Protein AF-0000000075830467 (afdb_homodimer)

Secondary structure (DSSP, 8-state):
--------------GGGSS------------------SGGGGGGS-------SS--S----------HHHHHHHHHHHH--S--HHHHHHHHHHHHHHHHHHHHHTHHHHHHHHHHHHH---S-HHHHHHHHHHHHHHHHHHHHHHHHHHHHHHHHHHHHHHHHHHHHHHHHHHHHHGGGHHHHGGGTT---HHHIIIIIHHHHHHHHH--SSTT---HHHHHHHHHHHHHHHHHHIIIII--HHHHHHHHHHHHHHHHHHHHHHHHHHHHHHHHHHHHHHHHHHHHHHHHTHHHHHHHT-HHHHHHHHHHHHHHHHHHHHHHHHHHHHHHHHHHHHHTTHHHHHHHHHHHHHHTTSS----HHHHHHHHHHHHHHHHHTTTHHHHHHHHHHHHHHHHHHHHHHHHHHHHHTSPPPSS-EEE-TT-EEEEEEEEE-TTSS-EEEEEEEEEE-TT--EEEEE-TTSSHHHHHHHHTTSS--SEEEEEEPPBSTTSEEEE-SSPP--SSBHHHHHHTTSPP--S-HHHHHHHHHHHHHTT-HHHHHH--TT-B--HHHHS-HHHHHHHHHHHHHHH--SEEEEESTTTTS-HHHHHHHHHHHHHTT-EEEEE-S-GGGGGG-SEEEEEPTTS-EEEEE-------/--------------GGGSS------------------SSGGGTTS-------SS--S----------HHHHHHHHHHHH--S--HHHHHHHHHHHHHHHHHHHHHTHHHHHHHHHHHHH---S-HHHHHHHHHHHHHHHHHHHHHHHHHHHHHHHHHHHHHHHHHHHHHHHHHHHHHGGGHHHHGGGTT---HHHIIIIIHHHHHHHHH--SSTT---HHHHHHHHHHHHHHHHHHIIIII--HHHHHHHHHHHHHHHHHHHHHHHHHHHHHHHHHHHHHHHHHHHHHHHHTHHHHHHHT-HHHHHHHHHHHHHHHHHHHHHHHHHHHHHHHHHHHHHTTHHHHHHHHHHHHHHTTSS----HHHHHHHHHHHHHHHHHTTTHHHHHHHHHHHHHHHHHHHHHHHHHHHHHSSPPPSS-EEE-TT-EEEEEEEEE-TTSS-EEEEEEEEEE-TT--EEEEE-TTSSHHHHHHHHTTSS--SEEEEEEPPBSTTSEEEE-SSPP--SSBHHHHHHTTSPP--S-HHHHHHHHHHHHHTT-HHHHHH--TT-B--HHHHS-HHHHHHHHHHHHHHH--SEEEEESTTTTS-HHHHHHHHHHHHHTT-EEEEE-S-GGGGGG-SEEEEEPTTS-EEEEE-------

Nearest PDB structures (foldseek):
  7vx8-assembly1_B  TM=8.172E-01  e=2.592E-28  Caenorhabditis elegans
  7x0z-assembly1_B  TM=8.165E-01  e=4.473E-27  Homo sapiens
  7shm-assembly1_A  TM=8.084E-01  e=2.958E-27  Homo sapiens
  7rr9-assembly1_B  TM=8.004E-01  e=1.180E-27  Homo sapiens
  7x0z-assembly1_A  TM=8.064E-01  e=3.535E-26  Homo sapiens

Radius of gyration: 37.39 Å; Cα contacts (8 Å, |Δi|>4): 1755; chains: 2; bounding box: 76×118×97 Å

InterPro domains:
  IPR003439 ABC transporter-like, ATP-binding domain [PF00005] (445-586)
  IPR003439 ABC transporter-like, ATP-binding domain [PS50893] (427-642)
  IPR011527 ABC transporter type 1, transmembrane domain [PF06472] (132-334)
  IPR017871 ABC transporter-like, conserved site [PS00211] (558-572)
  IPR027417 P-loop containing nucleoside triphosphate hydrolase [G3DSA:3.40.50.300] (426-637)
  IPR027417 P-loop containing nucleoside triphosphate hydrolase [SSF52540] (423-632)
  IPR036640 ABC transporter type 1, transmembrane domain superfamily [G3DSA:1.20.1560.10] (75-406)
  IPR036640 ABC transporter type 1, transmembrane domain superfamily [SSF90123] (75-400)
  IPR050835 ATP-binding cassette sub-family D [PTHR11384] (74-630)

Organism: Prymnesium parvum (NCBI:txid97485)

Solvent-accessible surface area (backbone atoms only — not comparable to full-atom values): 69662 Å² total; per-residue (Å²): 142,84,85,79,80,84,71,82,78,76,77,70,75,62,75,82,50,68,82,64,67,76,81,75,79,80,89,73,74,87,61,81,76,73,74,79,75,79,74,75,78,56,64,73,63,64,79,74,73,70,90,71,73,88,79,66,83,77,67,72,78,71,78,74,86,66,54,60,69,56,46,52,48,50,54,44,41,67,44,44,75,57,93,46,75,58,56,55,43,51,50,48,21,52,50,31,34,51,50,25,54,53,55,57,67,50,45,64,57,53,52,51,50,47,52,48,58,67,64,49,82,82,71,59,68,65,59,49,48,53,50,45,51,50,53,47,51,53,51,49,52,52,47,51,50,30,46,50,33,40,38,47,20,51,41,45,35,32,51,46,31,45,51,47,50,42,41,35,49,47,52,50,46,52,50,37,48,40,90,47,35,61,46,54,41,67,77,61,71,58,77,60,62,57,49,38,59,62,46,40,48,50,52,36,41,24,47,44,28,18,39,79,58,85,83,47,60,20,41,55,59,48,48,54,41,32,54,48,42,45,55,47,43,52,52,47,41,64,71,68,60,70,47,61,65,57,48,51,53,37,48,53,53,43,51,52,49,47,52,52,34,39,64,46,36,55,59,45,48,56,50,49,52,50,47,53,51,49,50,50,51,50,46,48,52,42,48,50,49,62,73,39,24,63,44,36,53,53,52,63,26,44,67,46,51,48,51,53,50,44,49,52,41,50,53,48,38,54,52,50,52,54,40,41,54,47,45,36,56,35,46,44,50,50,42,45,46,69,66,40,38,58,53,52,29,46,53,53,47,50,52,35,46,73,67,53,70,42,70,70,83,45,71,63,51,53,54,50,50,33,50,51,28,42,52,51,44,56,31,52,64,58,48,44,63,45,51,38,50,46,55,53,39,42,54,38,44,47,53,43,49,43,51,51,50,51,47,50,46,62,70,64,46,75,78,61,86,39,61,72,40,75,34,86,59,35,40,36,35,40,46,28,24,34,42,45,97,86,64,82,44,79,37,34,72,49,45,65,52,74,34,49,73,73,32,22,36,34,45,32,50,53,73,89,38,41,72,69,54,53,53,32,34,77,67,64,74,41,68,41,71,42,50,45,40,33,29,32,50,78,40,70,64,12,30,41,44,40,46,59,61,68,79,75,71,91,47,25,50,49,44,55,37,37,51,56,51,77,71,80,78,91,47,67,66,58,50,51,49,51,52,50,39,34,45,74,56,69,40,49,71,53,57,73,75,39,54,56,75,39,69,59,65,54,75,76,73,41,50,72,39,53,40,33,36,44,50,49,37,17,48,62,69,48,51,30,47,29,34,36,29,37,39,43,53,58,66,42,25,70,67,56,36,51,50,53,52,45,53,42,51,73,70,52,32,12,34,46,34,36,48,70,60,70,81,62,52,68,77,24,44,31,38,36,41,35,41,81,86,31,50,72,47,81,42,81,40,74,71,63,64,83,125,129,93,74,84,76,86,71,85,78,76,78,70,76,60,75,83,50,68,80,65,68,72,84,77,84,78,86,69,72,80,67,80,67,75,76,72,85,86,69,73,86,55,61,76,62,61,77,73,73,70,88,72,72,89,78,67,84,77,68,73,78,70,75,75,85,68,55,62,68,56,47,52,48,49,54,46,40,68,45,44,75,56,94,46,76,58,59,56,41,50,51,48,21,50,50,33,34,51,51,25,54,54,55,58,68,49,47,63,56,53,52,50,50,46,53,49,58,67,66,48,82,82,70,59,68,66,59,50,49,53,51,44,50,49,53,49,50,52,50,48,53,53,47,51,50,28,46,51,34,40,38,47,18,51,41,45,33,33,50,46,30,45,52,47,50,41,40,36,49,46,51,50,47,51,50,37,48,39,90,47,35,59,46,56,40,67,78,61,70,57,78,61,61,56,50,38,60,62,47,39,48,50,51,35,40,25,47,44,27,19,39,78,58,85,83,45,59,21,42,55,60,46,47,53,41,32,55,49,42,44,54,46,43,52,53,47,42,63,72,70,61,69,48,61,65,56,49,52,54,35,48,52,52,43,51,53,50,47,52,52,33,38,64,45,35,56,60,45,48,55,50,50,52,51,48,52,50,50,49,50,51,51,45,49,52,42,48,50,49,62,76,40,24,62,42,38,53,54,54,63,27,45,67,47,51,48,52,53,51,45,49,52,43,49,52,48,39,54,52,49,51,54,41,41,55,46,44,36,56,35,45,44,49,50,43,46,47,69,67,40,39,59,52,52,29,45,52,53,48,51,53,36,45,73,66,53,70,41,70,71,80,45,71,63,52,54,55,49,48,31,50,52,28,43,52,52,45,56,31,52,64,58,50,45,63,45,50,37,50,45,55,53,38,42,54,38,45,47,53,44,50,44,51,50,51,51,48,49,46,62,70,64,46,74,78,62,86,41,61,75,40,76,33,87,59,36,40,35,35,39,46,28,24,33,42,45,96,83,63,82,43,78,37,34,71,51,47,65,51,73,33,49,74,72,31,21,35,34,44,31,50,52,72,89,37,42,71,68,53,51,53,31,36,77,68,63,75,40,70,41,71,42,50,47,40,34,28,33,51,77,40,72,64,14,30,40,44,40,47,60,60,66,78,77,71,90,46,25,51,50,44,55,39,37,51,57,51,78,69,79,78,89,45,66,67,58,51,51,51,52,53,49,40,34,45,74,55,69,41,48,71,54,56,73,75,39,54,56,76,39,70,59,66,55,76,74,73,41,50,70,39,51,40,32,36,44,51,50,36,17,48,62,69,46,51,30,47,29,34,37,29,38,39,44,54,57,66,41,26,69,68,55,36,52,50,53,52,46,54,43,52,72,69,52,32,12,35,44,32,37,47,69,60,71,83,62,52,68,76,24,43,32,35,35,43,36,41,81,88,32,51,72,46,82,42,82,39,76,70,64,65,84,122

Sequence (1286 aa):
MFNMDVSSSMEKPSMFSFLYRQSSHGTTQIHVHSAWPEGKFARLHDDDDPPSPPRRPRRPLRPRRRGLLATTWLLWRFAFPQPEYSHALVGLAAGMTIYAQWTVTLLPDAFSEVTRELTTQRGDHAAKQARVIDLCTITLLRLVVYIALRALAQLLMKLVGANWRAALTKRMHALYLDGNAHYKLRFLGCDNPEQRISSDLNTYIKLSCGGVSPPLQSLYLGLVADLFLICWSFVYVITRIRMERAVEYSCLYNFITIGMAVALAIPIAGFTAKQEELEGEFRQAHWQLHDHAEQIAMINGEQVELKQLSQRVQQLAANTQKIILKYYQLNLVSSSRSIGGPFVALLVVTTFVFSGVFDFFEVGALSQGIAVFNLVSESFQGLPDKLAMLTTVVGLGDRVTDLLDRLVELQSAPPPKVVVEETPFSIAVTNLRLSTPDGKRQLFDGLTFRIGEHESLVLRGESACGKSSVVRCLMGLWEADCGELSRPRLGRGGVVCLPQRPYIAVGSLRQQVCYPDAEPIGDSETDRHIEELLHSVDLSAVLATYSLDSVVQWQDVLSVGEQQRLSIARLLFRQPKFAILDEATSALDLAMEATCMGLISDAGIGMLTIAHRPSVVRFHQQMVLVNSDGSFVWTPLASVTPCMFNMDVSSSMEKPSMFSFLYRQSSHGTTQIHVHSAWPEGKFARLHDDDDPPSPPRRPRRPLRPRRRGLLATTWLLWRFAFPQPEYSHALVGLAAGMTIYAQWTVTLLPDAFSEVTRELTTQRGDHAAKQARVIDLCTITLLRLVVYIALRALAQLLMKLVGANWRAALTKRMHALYLDGNAHYKLRFLGCDNPEQRISSDLNTYIKLSCGGVSPPLQSLYLGLVADLFLICWSFVYVITRIRMERAVEYSCLYNFITIGMAVALAIPIAGFTAKQEELEGEFRQAHWQLHDHAEQIAMINGEQVELKQLSQRVQQLAANTQKIILKYYQLNLVSSSRSIGGPFVALLVVTTFVFSGVFDFFEVGALSQGIAVFNLVSESFQGLPDKLAMLTTVVGLGDRVTDLLDRLVELQSAPPPKVVVEETPFSIAVTNLRLSTPDGKRQLFDGLTFRIGEHESLVLRGESACGKSSVVRCLMGLWEADCGELSRPRLGRGGVVCLPQRPYIAVGSLRQQVCYPDAEPIGDSETDRHIEELLHSVDLSAVLATYSLDSVVQWQDVLSVGEQQRLSIARLLFRQPKFAILDEATSALDLAMEATCMGLISDAGIGMLTIAHRPSVVRFHQQMVLVNSDGSFVWTPLASVTPC

pLDDT: mean 76.37, std 19.21, range [18.11, 96.75]

Structure (mmCIF, N/CA/C/O backbone):
data_AF-0000000075830467-model_v1
#
loop_
_entity.id
_entity.type
_entity.pdbx_description
1 polymer 'ABC transporter domain-containing protein'
#
loop_
_atom_site.group_PDB
_atom_site.id
_atom_site.type_symbol
_atom_site.label_atom_id
_atom_site.label_alt_id
_atom_site.label_comp_id
_atom_site.label_asym_id
_atom_site.label_entity_id
_atom_site.label_seq_id
_atom_site.pdbx_PDB_ins_code
_atom_site.Cartn_x
_atom_site.Cartn_y
_atom_site.Cartn_z
_atom_site.occupancy
_atom_site.B_iso_or_equiv
_atom_site.auth_seq_id
_atom_site.auth_comp_id
_atom_site.auth_asym_id
_atom_site.auth_atom_id
_atom_site.pdbx_PDB_model_num
ATOM 1 N N . MET A 1 1 ? 29.578 41.188 -42.062 1 21.59 1 MET A N 1
ATOM 2 C CA . MET A 1 1 ? 28.484 41.125 -41.094 1 21.59 1 MET A CA 1
ATOM 3 C C . MET A 1 1 ? 28.438 39.75 -40.406 1 21.59 1 MET A C 1
ATOM 5 O O . MET A 1 1 ? 27.984 38.781 -41.031 1 21.59 1 MET A O 1
ATOM 9 N N . PHE A 1 2 ? 29.344 39.25 -39.5 1 20.95 2 PHE A N 1
ATOM 10 C CA . PHE A 1 2 ? 30.141 38.125 -39.062 1 20.95 2 PHE A CA 1
ATOM 11 C C . PHE A 1 2 ? 29.406 37.312 -38.031 1 20.95 2 PHE A C 1
ATOM 13 O O . PHE A 1 2 ? 28.859 37.844 -37.062 1 20.95 2 PHE A O 1
ATOM 20 N N . ASN A 1 3 ? 28.703 36.062 -38.406 1 22.19 3 ASN A N 1
ATOM 21 C CA . ASN A 1 3 ? 27.938 34.875 -38 1 22.19 3 ASN A CA 1
ATOM 22 C C . ASN A 1 3 ? 28.625 34.156 -36.844 1 22.19 3 ASN A C 1
ATOM 24 O O . ASN A 1 3 ? 29.281 33.125 -37.062 1 22.19 3 ASN A O 1
ATOM 28 N N . MET A 1 4 ? 29.266 34.938 -35.906 1 20.75 4 MET A N 1
ATOM 29 C CA . MET A 1 4 ? 30.203 34.188 -35.031 1 20.75 4 MET A CA 1
ATOM 30 C C . MET A 1 4 ? 29.469 33.188 -34.188 1 20.75 4 MET A C 1
ATOM 32 O O . MET A 1 4 ? 28.406 33.469 -33.625 1 20.75 4 MET A O 1
ATOM 36 N N . ASP A 1 5 ? 29.797 31.797 -34.156 1 23.3 5 ASP A N 1
ATOM 37 C CA . ASP A 1 5 ? 29.562 30.406 -33.812 1 23.3 5 ASP A CA 1
ATOM 38 C C . ASP A 1 5 ? 29.719 30.188 -32.281 1 23.3 5 ASP A C 1
ATOM 40 O O . ASP A 1 5 ? 30.75 29.688 -31.844 1 23.3 5 ASP A O 1
ATOM 44 N N . VAL A 1 6 ? 29.406 31.062 -31.328 1 24.98 6 VAL A N 1
ATOM 45 C CA . VAL A 1 6 ? 29.953 31 -29.984 1 24.98 6 VAL A CA 1
ATOM 46 C C . VAL A 1 6 ? 29.344 29.812 -29.234 1 24.98 6 VAL A C 1
ATOM 48 O O . VAL A 1 6 ? 28.203 29.891 -28.781 1 24.98 6 VAL A O 1
ATOM 51 N N . SER A 1 7 ? 29.453 28.531 -29.641 1 24.17 7 SER A N 1
ATOM 52 C CA . SER A 1 7 ? 28.875 27.266 -29.203 1 24.17 7 SER A CA 1
ATOM 53 C C . SER A 1 7 ? 29.344 26.891 -27.812 1 24.17 7 SER A C 1
ATOM 55 O O . SER A 1 7 ? 29.094 25.781 -27.344 1 24.17 7 SER A O 1
ATOM 57 N N . SER A 1 8 ? 30.234 27.562 -27.125 1 23.75 8 SER A N 1
ATOM 58 C CA . SER A 1 8 ? 31.062 26.875 -26.141 1 23.75 8 SER A CA 1
ATOM 59 C C . SER A 1 8 ? 30.203 26.375 -24.969 1 23.75 8 SER A C 1
ATOM 61 O O . SER A 1 8 ? 29.328 27.094 -24.484 1 23.75 8 SER A O 1
ATOM 63 N N . SER A 1 9 ? 30.156 25.031 -24.734 1 25.22 9 SER A N 1
ATOM 64 C CA . SER A 1 9 ? 29.516 24 -23.922 1 25.22 9 SER A CA 1
ATOM 65 C C . SER A 1 9 ? 29.844 24.172 -22.453 1 25.22 9 SER A C 1
ATOM 67 O O . SER A 1 9 ? 30.922 23.766 -22 1 25.22 9 SER A O 1
ATOM 69 N N . MET A 1 10 ? 29.875 25.344 -21.875 1 24.36 10 MET A N 1
ATOM 70 C CA . MET A 1 10 ? 30.406 25.5 -20.516 1 24.36 10 MET A CA 1
ATOM 71 C C . MET A 1 10 ? 29.672 24.578 -19.547 1 24.36 10 MET A C 1
ATOM 73 O O . MET A 1 10 ? 28.438 24.609 -19.469 1 24.36 10 MET A O 1
ATOM 77 N N . GLU A 1 11 ? 30.281 23.453 -19.172 1 26.53 11 GLU A N 1
ATOM 78 C CA . GLU A 1 11 ? 29.984 22.406 -18.188 1 26.53 11 GLU A CA 1
ATOM 79 C C . GLU A 1 11 ? 29.75 23.016 -16.797 1 26.53 11 GLU A C 1
ATOM 81 O O . GLU A 1 11 ? 30.688 23.562 -16.203 1 26.53 11 GLU A O 1
ATOM 86 N N . LYS A 1 12 ? 28.797 23.766 -16.562 1 30.36 12 LYS A N 1
ATOM 87 C CA . LYS A 1 12 ? 28.625 24.406 -15.266 1 30.36 12 LYS A CA 1
ATOM 88 C C . LYS A 1 12 ? 28.656 23.391 -14.133 1 30.36 12 LYS A C 1
ATOM 90 O O . LYS A 1 12 ? 27.906 22.406 -14.164 1 30.36 12 LYS A O 1
ATOM 95 N N . PRO A 1 13 ? 29.859 23.297 -13.516 1 28.61 13 PRO A N 1
ATOM 96 C CA . PRO A 1 13 ? 30.031 22.391 -12.375 1 28.61 13 PRO A CA 1
ATOM 97 C C . PRO A 1 13 ? 28.922 22.547 -11.336 1 28.61 13 PRO A C 1
ATOM 99 O O . PRO A 1 13 ? 28.562 23.672 -10.961 1 28.61 13 PRO A O 1
ATOM 102 N N . SER A 1 14 ? 27.969 21.859 -11.562 1 27.7 14 SER A N 1
ATOM 103 C CA . SER A 1 14 ? 26.844 22.016 -10.633 1 27.7 14 SER A CA 1
ATOM 104 C C . SER A 1 14 ? 27.312 21.922 -9.18 1 27.7 14 SER A C 1
ATOM 106 O O . SER A 1 14 ? 28.188 21.109 -8.859 1 27.7 14 SER A O 1
ATOM 108 N N . MET A 1 15 ? 27.422 22.969 -8.57 1 25.08 15 MET A N 1
ATOM 109 C CA . MET A 1 15 ? 27.875 23.219 -7.207 1 25.08 15 MET A CA 1
ATOM 110 C C . MET A 1 15 ? 27.594 22.016 -6.312 1 25.08 15 MET A C 1
ATOM 112 O O . MET A 1 15 ? 28.359 21.75 -5.379 1 25.08 15 MET A O 1
ATOM 116 N N . PHE A 1 16 ? 26.406 21.547 -6.297 1 28.69 16 PHE A N 1
ATOM 117 C CA . PHE A 1 16 ? 26.031 20.688 -5.172 1 28.69 16 PHE A CA 1
ATOM 118 C C . PHE A 1 16 ? 26.594 19.281 -5.352 1 28.69 16 PHE A C 1
ATOM 120 O O . PHE A 1 16 ? 25.859 18.297 -5.227 1 28.69 16 PHE A O 1
ATOM 127 N N . SER A 1 17 ? 27.562 19.047 -6.223 1 30.44 17 SER A N 1
ATOM 128 C CA . SER A 1 17 ? 28.312 17.797 -6.406 1 30.44 17 SER A CA 1
ATOM 129 C C . SER A 1 17 ? 28.922 17.328 -5.094 1 30.44 17 SER A C 1
ATOM 131 O O . SER A 1 17 ? 29.594 16.297 -5.051 1 30.44 17 SER A O 1
ATOM 133 N N . PHE A 1 18 ? 29.141 18.297 -4.199 1 28.55 18 PHE A N 1
ATOM 134 C CA . PHE A 1 18 ? 30 17.906 -3.084 1 28.55 18 PHE A CA 1
ATOM 135 C C . PHE A 1 18 ? 29.438 16.672 -2.383 1 28.55 18 PHE A C 1
ATOM 137 O O . PHE A 1 18 ? 30.203 15.859 -1.851 1 28.55 18 PHE A O 1
ATOM 144 N N . LEU A 1 19 ? 28.172 16.656 -2.223 1 28.66 19 LEU A N 1
ATOM 145 C CA . LEU A 1 19 ? 27.75 15.641 -1.263 1 28.66 19 LEU A CA 1
ATOM 146 C C . LEU A 1 19 ? 27.891 14.242 -1.854 1 28.66 19 LEU A C 1
ATOM 148 O O . LEU A 1 19 ? 27.891 13.258 -1.119 1 28.66 19 LEU A O 1
ATOM 152 N N . TYR A 1 20 ? 27.656 14.125 -3.186 1 27.11 20 TYR A N 1
ATOM 153 C CA . TYR A 1 20 ? 27.703 12.766 -3.715 1 27.11 20 TYR A CA 1
ATOM 154 C C . TYR A 1 20 ? 29.109 12.398 -4.164 1 27.11 20 TYR A C 1
ATOM 156 O O . TYR A 1 20 ? 29.516 12.703 -5.289 1 27.11 20 TYR A O 1
ATOM 164 N N . ARG A 1 21 ? 30.297 12.727 -3.564 1 27.34 21 ARG A N 1
ATOM 165 C CA . ARG A 1 21 ? 31.516 12.086 -4.062 1 27.34 21 ARG A CA 1
ATOM 166 C C . ARG A 1 21 ? 31.266 10.602 -4.328 1 27.34 21 ARG A C 1
ATOM 168 O O . ARG A 1 21 ? 30.938 9.844 -3.414 1 27.34 21 ARG A O 1
ATOM 175 N N . GLN A 1 22 ? 31.094 10.297 -5.586 1 26.95 22 GLN A N 1
ATOM 176 C CA . GLN A 1 22 ? 31.219 8.953 -6.141 1 26.95 22 GLN A CA 1
ATOM 177 C C . GLN A 1 22 ? 32.594 8.359 -5.832 1 26.95 22 GLN A C 1
ATOM 179 O O . GLN A 1 22 ? 33.625 8.914 -6.238 1 26.95 22 GLN A O 1
ATOM 184 N N . SER A 1 23 ? 33 7.727 -4.73 1 26.19 23 SER A N 1
ATOM 185 C CA . SER A 1 23 ? 34.156 6.863 -4.707 1 26.19 23 SER A CA 1
ATOM 186 C C . SER A 1 23 ? 34.219 5.977 -5.945 1 26.19 23 SER A C 1
ATOM 188 O O . SER A 1 23 ? 33.281 5.25 -6.242 1 26.19 23 SER A O 1
ATOM 190 N N . SER A 1 24 ? 34.844 6.234 -7.055 1 26.23 24 SER A N 1
ATOM 191 C CA . SER A 1 24 ? 35.219 5.449 -8.227 1 26.23 24 SER A CA 1
ATOM 192 C C . SER A 1 24 ? 35.812 4.105 -7.816 1 26.23 24 SER A C 1
ATOM 194 O O . SER A 1 24 ? 36.281 3.336 -8.672 1 26.23 24 SER A O 1
ATOM 196 N N . HIS A 1 25 ? 36.781 3.988 -6.746 1 24.11 25 HIS A N 1
ATOM 197 C CA . HIS A 1 25 ? 37.75 2.893 -6.797 1 24.11 25 HIS A CA 1
ATOM 198 C C . HIS A 1 25 ? 37.062 1.588 -7.207 1 24.11 25 HIS A C 1
ATOM 200 O O . HIS A 1 25 ? 35.844 1.489 -7.191 1 24.11 25 HIS A O 1
ATOM 206 N N . GLY A 1 26 ? 38 0.27 -7.121 1 22.91 26 GLY A N 1
ATOM 207 C CA . GLY A 1 26 ? 38.219 -1.145 -7.387 1 22.91 26 GLY A CA 1
ATOM 208 C C . GLY A 1 26 ? 37.031 -2.002 -7.031 1 22.91 26 GLY A C 1
ATOM 209 O O . GLY A 1 26 ? 36.125 -1.561 -6.301 1 22.91 26 GLY A O 1
ATOM 210 N N . THR A 1 27 ? 36.812 -3.236 -7.852 1 26.12 27 THR A N 1
ATOM 211 C CA . THR A 1 27 ? 36.031 -4.477 -7.816 1 26.12 27 THR A CA 1
ATOM 212 C C . THR A 1 27 ? 36 -5.055 -6.406 1 26.12 27 THR A C 1
ATOM 214 O O . THR A 1 27 ? 35.75 -6.25 -6.223 1 26.12 27 THR A O 1
ATOM 217 N N . THR A 1 28 ? 36.5 -4.41 -5.375 1 21.84 28 THR A N 1
ATOM 218 C CA . THR A 1 28 ? 36.875 -5.164 -4.18 1 21.84 28 THR A CA 1
ATOM 219 C C . THR A 1 28 ? 35.75 -6.109 -3.77 1 21.84 28 THR A C 1
ATOM 221 O O . THR A 1 28 ? 34.562 -5.805 -3.965 1 21.84 28 THR A O 1
ATOM 224 N N . GLN A 1 29 ? 36.219 -7.492 -3.451 1 23.42 29 GLN A N 1
ATOM 225 C CA . GLN A 1 29 ? 35.75 -8.672 -2.748 1 23.42 29 GLN A CA 1
ATOM 226 C C . GLN A 1 29 ? 34.938 -8.281 -1.512 1 23.42 29 GLN A C 1
ATOM 228 O O . GLN A 1 29 ? 35.219 -7.273 -0.869 1 23.42 29 GLN A O 1
ATOM 233 N N . ILE A 1 30 ? 33.875 -8.703 -1.398 1 23.91 30 ILE A N 1
ATOM 234 C CA . ILE A 1 30 ? 32.875 -8.727 -0.329 1 23.91 30 ILE A CA 1
ATOM 235 C C . ILE A 1 30 ? 33.562 -9.039 1.001 1 23.91 30 ILE A C 1
ATOM 237 O O . ILE A 1 30 ? 33.719 -10.211 1.36 1 23.91 30 ILE A O 1
ATOM 241 N N . HIS A 1 31 ? 34.938 -8.562 1.297 1 24.19 31 HIS A N 1
ATOM 242 C CA . HIS A 1 31 ? 35.281 -9.016 2.635 1 24.19 31 HIS A CA 1
ATOM 243 C C . HIS A 1 31 ? 34.5 -8.258 3.705 1 24.19 31 HIS A C 1
ATOM 245 O O . HIS A 1 31 ? 34.844 -7.109 4.012 1 24.19 31 HIS A O 1
ATOM 251 N N . VAL A 1 32 ? 33.531 -7.969 3.727 1 24.84 32 VAL A N 1
ATOM 252 C CA . VAL A 1 32 ? 33.094 -7.109 4.824 1 24.84 32 VAL A CA 1
ATOM 253 C C . VAL A 1 32 ? 33.625 -7.664 6.148 1 24.84 32 VAL A C 1
ATOM 255 O O . VAL A 1 32 ? 33.219 -8.75 6.578 1 24.84 32 VAL A O 1
ATOM 258 N N . HIS A 1 33 ? 34.969 -7.406 6.496 1 23.73 33 HIS A N 1
ATOM 259 C CA . HIS A 1 33 ? 35.5 -7.531 7.844 1 23.73 33 HIS A CA 1
ATOM 260 C C . HIS A 1 33 ? 34.688 -6.719 8.844 1 23.73 33 HIS A C 1
ATOM 262 O O . HIS A 1 33 ? 34.781 -5.488 8.875 1 23.73 33 HIS A O 1
ATOM 268 N N . SER A 1 34 ? 33.625 -6.914 9.195 1 25.42 34 SER A N 1
ATOM 269 C CA . SER A 1 34 ? 32.906 -6.254 10.297 1 25.42 34 SER A CA 1
ATOM 270 C C . SER A 1 34 ? 33.719 -6.309 11.578 1 25.42 34 SER A C 1
ATOM 272 O O . SER A 1 34 ? 33.844 -7.363 12.219 1 25.42 34 SER A O 1
ATOM 274 N N . ALA A 1 35 ? 34.938 -5.805 11.719 1 23.86 35 ALA A N 1
ATOM 275 C CA . ALA A 1 35 ? 35.469 -5.809 13.086 1 23.86 35 ALA A CA 1
ATOM 276 C C . ALA A 1 35 ? 34.531 -5.082 14.039 1 23.86 35 ALA A C 1
ATOM 278 O O . ALA A 1 35 ? 34.531 -3.85 14.102 1 23.86 35 ALA A O 1
ATOM 279 N N . TRP A 1 36 ? 33.312 -5.43 14.18 1 25.5 36 TRP A N 1
ATOM 280 C CA . TRP A 1 36 ? 32.625 -4.98 15.383 1 25.5 36 TRP A CA 1
ATOM 281 C C . TRP A 1 36 ? 33.5 -5.145 16.609 1 25.5 36 TRP A C 1
ATOM 283 O O . TRP A 1 36 ? 33.938 -6.258 16.938 1 25.5 36 TRP A O 1
ATOM 293 N N . PRO A 1 37 ? 34.531 -4.32 16.891 1 24.17 37 PRO A N 1
ATOM 294 C CA . PRO A 1 37 ? 35.438 -4.457 18.062 1 24.17 37 PRO A CA 1
ATOM 295 C C . PRO A 1 37 ? 34.688 -4.934 19.312 1 24.17 37 PRO A C 1
ATOM 297 O O . PRO A 1 37 ? 35.094 -5.938 19.906 1 24.17 37 PRO A O 1
ATOM 300 N N . GLU A 1 38 ? 34.594 -4.082 20.422 1 26.66 38 GLU A N 1
ATOM 301 C CA . GLU A 1 38 ? 35.062 -4.039 21.797 1 26.66 38 GLU A CA 1
ATOM 302 C C . GLU A 1 38 ? 34.219 -4.918 22.703 1 26.66 38 GLU A C 1
ATOM 304 O O . GLU A 1 38 ? 33.156 -5.383 22.312 1 26.66 38 GLU A O 1
ATOM 309 N N . GLY A 1 39 ? 33.781 -4.559 24.297 1 23.94 39 GLY A N 1
ATOM 310 C CA . GLY A 1 39 ? 33.594 -5.434 25.438 1 23.94 39 GLY A CA 1
ATOM 311 C C . GLY A 1 39 ? 32.375 -6.34 25.297 1 23.94 39 GLY A C 1
ATOM 312 O O . GLY A 1 39 ? 32.5 -7.559 25.438 1 23.94 39 GLY A O 1
ATOM 313 N N . LYS A 1 40 ? 31.141 -5.855 25.734 1 26.5 40 LYS A N 1
ATOM 314 C CA . LYS A 1 40 ? 30.188 -6.801 26.297 1 26.5 40 LYS A CA 1
ATOM 315 C C . LYS A 1 40 ? 29.609 -7.711 25.203 1 26.5 40 LYS A C 1
ATOM 317 O O . LYS A 1 40 ? 28.906 -8.68 25.5 1 26.5 40 LYS A O 1
ATOM 322 N N . PHE A 1 41 ? 29.672 -7.391 23.875 1 26.31 41 PHE A N 1
ATOM 323 C CA . PHE A 1 41 ? 28.953 -8.453 23.172 1 26.31 41 PHE A CA 1
ATOM 324 C C . PHE A 1 41 ? 29.766 -9.742 23.172 1 26.31 41 PHE A C 1
ATOM 326 O O . PHE A 1 41 ? 29.391 -10.711 22.516 1 26.31 41 PHE A O 1
ATOM 333 N N . ALA A 1 42 ? 31.047 -9.695 23.609 1 25.92 42 ALA A N 1
ATOM 334 C CA . ALA A 1 42 ? 31.922 -10.844 23.766 1 25.92 42 ALA A CA 1
ATOM 335 C C . ALA A 1 42 ? 31.281 -11.914 24.641 1 25.92 42 ALA A C 1
ATOM 337 O O . ALA A 1 42 ? 31.594 -13.102 24.531 1 25.92 42 ALA A O 1
ATOM 338 N N . ARG A 1 43 ? 30.719 -11.398 25.828 1 25.67 43 ARG A N 1
ATOM 339 C CA . ARG A 1 43 ? 30.391 -12.461 26.781 1 25.67 43 ARG A CA 1
ATOM 340 C C . ARG A 1 43 ? 29.359 -13.414 26.203 1 25.67 43 ARG A C 1
ATOM 342 O O . ARG A 1 43 ? 28.812 -14.258 26.922 1 25.67 43 ARG A O 1
ATOM 349 N N . LEU A 1 44 ? 28.844 -13.039 25.109 1 26.3 44 LEU A N 1
ATOM 350 C CA . LEU A 1 44 ? 27.891 -14.094 24.75 1 26.3 44 LEU A CA 1
ATOM 351 C C . LEU A 1 44 ? 28.609 -15.43 24.594 1 26.3 44 LEU A C 1
ATOM 353 O O . LEU A 1 44 ? 27.984 -16.438 24.234 1 26.3 44 LEU A O 1
ATOM 357 N N . HIS A 1 45 ? 29.984 -15.367 24.5 1 24.78 45 HIS A N 1
ATOM 358 C CA . HIS A 1 45 ? 30.672 -16.625 24.188 1 24.78 45 HIS A CA 1
ATOM 359 C C . HIS A 1 45 ? 30.5 -17.641 25.312 1 24.78 45 HIS A C 1
ATOM 361 O O . HIS A 1 45 ? 30.625 -18.844 25.094 1 24.78 45 HIS A O 1
ATOM 367 N N . ASP A 1 46 ? 30.906 -17.203 26.562 1 25.53 46 ASP A N 1
ATOM 368 C CA . ASP A 1 46 ? 31.594 -18.203 27.359 1 25.53 46 ASP A CA 1
ATOM 369 C C . ASP A 1 46 ? 30.641 -19.312 27.797 1 25.53 46 ASP A C 1
ATOM 371 O O . ASP A 1 46 ? 31.016 -20.188 28.578 1 25.53 46 ASP A O 1
ATOM 375 N N . ASP A 1 47 ? 29.328 -18.969 28.109 1 26.62 47 ASP A N 1
ATOM 376 C CA . ASP A 1 47 ? 28.875 -20.016 29.031 1 26.62 47 ASP A CA 1
ATOM 377 C C . ASP A 1 47 ? 28.859 -21.375 28.344 1 26.62 47 ASP A C 1
ATOM 379 O O . ASP A 1 47 ? 28.328 -21.516 27.234 1 26.62 47 ASP A O 1
ATOM 383 N N . ASP A 1 48 ? 29.75 -22.234 28.562 1 26.75 48 ASP A N 1
ATOM 384 C CA . ASP A 1 48 ? 30.078 -23.641 28.297 1 26.75 48 ASP A CA 1
ATOM 385 C C . ASP A 1 48 ? 28.844 -24.531 28.484 1 26.75 48 ASP A C 1
ATOM 387 O O . ASP A 1 48 ? 28.984 -25.734 28.719 1 26.75 48 ASP A O 1
ATOM 391 N N . ASP A 1 49 ? 27.594 -23.938 28.828 1 29.22 49 ASP A N 1
ATOM 392 C CA . ASP A 1 49 ? 26.766 -25 29.375 1 29.22 49 ASP A CA 1
ATOM 393 C C . ASP A 1 49 ? 26.562 -26.109 28.344 1 29.22 49 ASP A C 1
ATOM 395 O O . ASP A 1 49 ? 26.594 -25.859 27.141 1 29.22 49 ASP A O 1
ATOM 399 N N . PRO A 1 50 ? 26.594 -27.375 28.719 1 29.27 50 PRO A N 1
ATOM 400 C CA . PRO A 1 50 ? 26.516 -28.609 27.938 1 29.27 50 PRO A CA 1
ATOM 401 C C . PRO A 1 50 ? 25.375 -28.609 26.938 1 29.27 50 PRO A C 1
ATOM 403 O O . PRO A 1 50 ? 24.438 -27.828 27.062 1 29.27 50 PRO A O 1
ATOM 406 N N . PRO A 1 51 ? 25.5 -29.328 25.781 1 30.16 51 PRO A N 1
ATOM 407 C CA . PRO A 1 51 ? 24.688 -29.5 24.578 1 30.16 51 PRO A CA 1
ATOM 408 C C . PRO A 1 51 ? 23.219 -29.781 24.906 1 30.16 51 PRO A C 1
ATOM 410 O O . PRO A 1 51 ? 22.891 -30.812 25.484 1 30.16 51 PRO A O 1
ATOM 413 N N . SER A 1 52 ? 22.438 -28.766 25.547 1 30.22 52 SER A N 1
ATOM 414 C CA . SER A 1 52 ? 21.109 -29.062 26.094 1 30.22 52 SER A CA 1
ATOM 415 C C . SER A 1 52 ? 20.234 -29.766 25.062 1 30.22 52 SER A C 1
ATOM 417 O O . SER A 1 52 ? 20.484 -29.656 23.859 1 30.22 52 SER A O 1
ATOM 419 N N . PRO A 1 53 ? 19.219 -30.609 25.531 1 31.27 53 PRO A N 1
ATOM 420 C CA . PRO A 1 53 ? 18.297 -31.516 24.844 1 31.27 53 PRO A CA 1
ATOM 421 C C . PRO A 1 53 ? 17.578 -30.844 23.672 1 31.27 53 PRO A C 1
ATOM 423 O O . PRO A 1 53 ? 17.562 -29.609 23.578 1 31.27 53 PRO A O 1
ATOM 426 N N . PRO A 1 54 ? 16.797 -31.594 22.844 1 33.81 54 PRO A N 1
ATOM 427 C CA . PRO A 1 54 ? 16.109 -31.297 21.594 1 33.81 54 PRO A CA 1
ATOM 428 C C . PRO A 1 54 ? 15.281 -30.016 21.656 1 33.81 54 PRO A C 1
ATOM 430 O O . PRO A 1 54 ? 14.492 -29.844 22.578 1 33.81 54 PRO A O 1
ATOM 433 N N . ARG A 1 55 ? 15.789 -28.906 21.281 1 34.12 55 ARG A N 1
ATOM 434 C CA . ARG A 1 55 ? 15.336 -27.531 21.469 1 34.12 55 ARG A CA 1
ATOM 435 C C . ARG A 1 55 ? 13.859 -27.391 21.125 1 34.12 55 ARG A C 1
ATOM 437 O O . ARG A 1 55 ? 13.398 -27.891 20.109 1 34.12 55 ARG A O 1
ATOM 444 N N . ARG A 1 56 ? 12.953 -27.234 22.109 1 34.16 56 ARG A N 1
ATOM 445 C CA . ARG A 1 56 ? 11.547 -26.844 22.094 1 34.16 56 ARG A CA 1
ATOM 446 C C . ARG A 1 56 ? 11.281 -25.797 21.016 1 34.16 56 ARG A C 1
ATOM 448 O O . ARG A 1 56 ? 12.18 -25.031 20.641 1 34.16 56 ARG A O 1
ATOM 455 N N . PRO A 1 57 ? 10.188 -25.859 20.281 1 39.38 57 PRO A N 1
ATOM 456 C CA . PRO A 1 57 ? 9.758 -24.859 19.297 1 39.38 57 PRO A CA 1
ATOM 457 C C . PRO A 1 57 ? 10.086 -23.438 19.719 1 39.38 57 PRO A C 1
ATOM 459 O O . PRO A 1 57 ? 9.891 -23.062 20.875 1 39.38 57 PRO A O 1
ATOM 462 N N . ARG A 1 58 ? 11.188 -22.859 19.281 1 41.38 58 ARG A N 1
ATOM 463 C CA . ARG A 1 58 ? 11.695 -21.531 19.594 1 41.38 58 ARG A CA 1
ATOM 464 C C . ARG A 1 58 ? 10.555 -20.547 19.844 1 41.38 58 ARG A C 1
ATOM 466 O O . ARG A 1 58 ? 9.633 -20.453 19.031 1 41.38 58 ARG A O 1
ATOM 473 N N . ARG A 1 59 ? 10.211 -20.25 21.016 1 42 59 ARG A N 1
ATOM 474 C CA . ARG A 1 59 ? 9.219 -19.312 21.516 1 42 59 ARG A CA 1
ATOM 475 C C . ARG A 1 59 ? 9.242 -18.016 20.719 1 42 59 ARG A C 1
ATOM 477 O O . ARG A 1 59 ? 10.312 -17.547 20.328 1 42 59 ARG A O 1
ATOM 484 N N . PRO A 1 60 ? 8.117 -17.609 20.141 1 49.19 60 PRO A N 1
ATOM 485 C CA . PRO A 1 60 ? 8.031 -16.297 19.484 1 49.19 60 PRO A CA 1
ATOM 486 C C . PRO A 1 60 ? 8.75 -15.203 20.266 1 49.19 60 PRO A C 1
ATOM 488 O O . PRO A 1 60 ? 8.617 -15.125 21.484 1 49.19 60 PRO A O 1
ATOM 491 N N . LEU A 1 61 ? 9.898 -14.875 19.938 1 50.25 61 LEU A N 1
ATOM 492 C CA . LEU A 1 61 ? 10.648 -13.797 20.562 1 50.25 61 LEU A CA 1
ATOM 493 C C . LEU A 1 61 ? 9.719 -12.656 20.969 1 50.25 61 LEU A C 1
ATOM 495 O O . LEU A 1 61 ? 8.938 -12.164 20.141 1 50.25 61 LEU A O 1
ATOM 499 N N . ARG A 1 62 ? 9.391 -12.57 22.203 1 51.31 62 ARG A N 1
ATOM 500 C CA . ARG A 1 62 ? 8.609 -11.461 22.734 1 51.31 62 ARG A CA 1
ATOM 501 C C . ARG A 1 62 ? 9.234 -10.125 22.344 1 51.31 62 ARG A C 1
ATOM 503 O O . ARG A 1 62 ? 10.453 -9.961 22.391 1 51.31 62 ARG A O 1
ATOM 510 N N . PRO A 1 63 ? 8.562 -9.266 21.719 1 59.38 63 PRO A N 1
ATOM 511 C CA . PRO A 1 63 ? 9.047 -7.926 21.375 1 59.38 63 PRO A CA 1
ATOM 512 C C . PRO A 1 63 ? 9.695 -7.207 22.547 1 59.38 63 PRO A C 1
ATOM 514 O O . PRO A 1 63 ? 9.125 -7.164 23.641 1 59.38 63 PRO A O 1
ATOM 517 N N . ARG A 1 64 ? 11.047 -7.062 22.734 1 60.44 64 ARG A N 1
ATOM 518 C CA . ARG A 1 64 ? 11.766 -6.285 23.75 1 60.44 64 ARG A CA 1
ATOM 519 C C . ARG A 1 64 ? 11.383 -4.809 23.672 1 60.44 64 ARG A C 1
ATOM 521 O O . ARG A 1 64 ? 11.516 -4.18 22.625 1 60.44 64 ARG A O 1
ATOM 528 N N . ARG A 1 65 ? 10.648 -4.398 24.562 1 66.88 65 ARG A N 1
ATOM 529 C CA . ARG A 1 65 ? 10.281 -2.984 24.594 1 66.88 65 ARG A CA 1
ATOM 530 C C . ARG A 1 65 ? 11.477 -2.119 24.984 1 66.88 65 ARG A C 1
ATOM 532 O O . ARG A 1 65 ? 12.039 -2.281 26.062 1 66.88 65 ARG A O 1
ATOM 539 N N . ARG A 1 66 ? 12.156 -1.493 24.078 1 71.62 66 ARG A N 1
ATOM 540 C CA . ARG A 1 66 ? 13.258 -0.569 24.312 1 71.62 66 ARG A CA 1
ATOM 541 C C . ARG A 1 66 ? 12.75 0.867 24.422 1 71.62 66 ARG A C 1
ATOM 543 O O . ARG A 1 66 ? 11.672 1.188 23.938 1 71.62 66 ARG A O 1
ATOM 550 N N . GLY A 1 67 ? 13.422 1.58 25.203 1 77.56 67 GLY A N 1
ATOM 551 C CA . GLY A 1 67 ? 13.117 3 25.266 1 77.56 67 GLY A CA 1
ATOM 552 C C . GLY A 1 67 ? 13.281 3.705 23.938 1 77.56 67 GLY A C 1
ATOM 553 O O . GLY A 1 67 ? 13.961 3.197 23.031 1 77.56 67 GLY A O 1
ATOM 554 N N . LEU A 1 68 ? 12.656 4.781 23.797 1 82.06 68 LEU A N 1
ATOM 555 C CA . LEU A 1 68 ? 12.641 5.535 22.547 1 82.06 68 LEU A CA 1
ATOM 556 C C . LEU A 1 68 ? 14.055 5.93 22.141 1 82.06 68 LEU A C 1
ATOM 558 O O . LEU A 1 68 ? 14.445 5.723 20.984 1 82.06 68 LEU A O 1
ATOM 562 N N . LEU A 1 69 ? 14.805 6.461 23.062 1 83.81 69 LEU A N 1
ATOM 563 C CA . LEU A 1 69 ? 16.141 6.938 22.75 1 83.81 69 LEU A CA 1
ATOM 564 C C . LEU A 1 69 ? 17.078 5.773 22.422 1 83.81 69 LEU A C 1
ATOM 566 O O . LEU A 1 69 ? 17.922 5.887 21.531 1 83.81 69 LEU A O 1
ATOM 570 N N . ALA A 1 70 ? 16.844 4.727 23.016 1 86 70 ALA A N 1
ATOM 571 C CA . ALA A 1 70 ? 17.656 3.545 22.75 1 86 70 ALA A CA 1
ATOM 572 C C . ALA A 1 70 ? 17.359 2.971 21.375 1 86 70 ALA A C 1
ATOM 574 O O . ALA A 1 70 ? 18.266 2.568 20.641 1 86 70 ALA A O 1
ATOM 575 N N . THR A 1 71 ? 16.094 3.014 21.078 1 88.44 71 THR A N 1
ATOM 576 C CA . THR A 1 71 ? 15.68 2.512 19.766 1 88.44 71 THR A CA 1
ATOM 577 C C . THR A 1 71 ? 16.234 3.381 18.656 1 88.44 71 THR A C 1
ATOM 579 O O . THR A 1 71 ? 16.719 2.863 17.641 1 88.44 71 THR A O 1
ATOM 582 N N . THR A 1 72 ? 16.156 4.676 18.906 1 88.5 72 THR A N 1
ATOM 583 C CA . THR A 1 72 ? 16.656 5.594 17.891 1 88.5 72 THR A CA 1
ATOM 584 C C . THR A 1 72 ? 18.172 5.465 17.734 1 88.5 72 THR A C 1
ATOM 586 O O . THR A 1 72 ? 18.703 5.504 16.625 1 88.5 72 THR A O 1
ATOM 589 N N . TRP A 1 73 ? 18.75 5.277 18.844 1 86.88 73 TRP A N 1
ATOM 590 C CA . TRP A 1 73 ? 20.203 5.121 18.828 1 86.88 73 TRP A CA 1
ATOM 591 C C . TRP A 1 73 ? 20.594 3.826 18.125 1 86.88 73 TRP A C 1
ATOM 593 O O . TRP A 1 73 ? 21.562 3.799 17.344 1 86.88 73 TRP A O 1
ATOM 603 N N . LEU A 1 74 ? 19.906 2.789 18.328 1 87.5 74 LEU A N 1
ATOM 604 C CA . LEU A 1 74 ? 20.172 1.498 17.703 1 87.5 74 LEU A CA 1
ATOM 605 C C . LEU A 1 74 ? 20 1.579 16.188 1 87.5 74 LEU A C 1
ATOM 607 O O . LEU A 1 74 ? 20.859 1.105 15.438 1 87.5 74 LEU A O 1
ATOM 611 N N . LEU A 1 75 ? 18.938 2.184 15.805 1 89.44 75 LEU A N 1
ATOM 612 C CA . LEU A 1 75 ? 18.656 2.279 14.375 1 89.44 75 LEU A CA 1
ATOM 613 C C . LEU A 1 75 ? 19.641 3.223 13.695 1 89.44 75 LEU A C 1
ATOM 615 O O . LEU A 1 75 ? 20.031 3.004 12.547 1 89.44 75 LEU A O 1
ATOM 619 N N . TRP A 1 76 ? 19.984 4.223 14.5 1 88.12 76 TRP A N 1
ATOM 620 C CA . TRP A 1 76 ? 20.969 5.176 13.992 1 88.12 76 TRP A CA 1
ATOM 621 C C . TRP A 1 76 ? 22.344 4.516 13.828 1 88.12 76 TRP A C 1
ATOM 623 O O . TRP A 1 76 ? 22.984 4.672 12.789 1 88.12 76 TRP A O 1
ATOM 633 N N . ARG A 1 77 ? 22.75 3.734 14.727 1 86.31 77 ARG A N 1
ATOM 634 C CA . ARG A 1 77 ? 24.031 3.059 14.695 1 86.31 77 ARG A CA 1
ATOM 635 C C . ARG A 1 77 ? 24.047 1.954 13.641 1 86.31 77 ARG A C 1
ATOM 637 O O . ARG A 1 77 ? 25.078 1.697 13.023 1 86.31 77 ARG A O 1
ATOM 644 N N . PHE A 1 78 ? 22.953 1.395 13.516 1 87.62 78 PHE A N 1
ATOM 645 C CA . PHE A 1 78 ? 22.828 0.354 12.5 1 87.62 78 PHE A CA 1
ATOM 646 C C . PHE A 1 78 ? 23 0.94 11.102 1 87.62 78 PHE A C 1
ATOM 648 O O . PHE A 1 78 ? 23.641 0.34 10.242 1 87.62 78 PHE A O 1
ATOM 655 N N . ALA A 1 79 ? 22.406 2.074 10.906 1 87.12 79 ALA A N 1
ATOM 656 C CA . ALA A 1 79 ? 22.469 2.713 9.594 1 87.12 79 ALA A CA 1
ATOM 657 C C . ALA A 1 79 ? 23.844 3.322 9.344 1 87.12 79 ALA A C 1
ATOM 659 O O . ALA A 1 79 ? 24.375 3.258 8.227 1 87.12 79 ALA A O 1
ATOM 660 N N . PHE A 1 80 ? 24.344 3.99 10.461 1 84.56 80 PHE A N 1
ATOM 661 C CA . PHE A 1 80 ? 25.625 4.672 10.352 1 84.56 80 PHE A CA 1
ATOM 662 C C . PHE A 1 80 ? 26.609 4.125 11.375 1 84.56 80 PHE A C 1
ATOM 664 O O . PHE A 1 80 ? 26.812 4.727 12.43 1 84.56 80 PHE A O 1
ATOM 671 N N . PRO A 1 81 ? 27.266 3.111 11 1 72.38 81 PRO A N 1
ATOM 672 C CA . PRO A 1 81 ? 28.188 2.521 11.961 1 72.38 81 PRO A CA 1
ATOM 673 C C . PRO A 1 81 ? 29.391 3.416 12.242 1 72.38 81 PRO A C 1
ATOM 675 O O . PRO A 1 81 ? 29.922 3.414 13.359 1 72.38 81 PRO A O 1
ATOM 678 N N . GLN A 1 82 ? 29.875 4.23 11.258 1 69.38 82 GLN A N 1
ATOM 679 C CA . GLN A 1 82 ? 31 5.145 11.477 1 69.38 82 GLN A CA 1
ATOM 680 C C . GLN A 1 82 ? 30.516 6.59 11.578 1 69.38 82 GLN A C 1
ATOM 682 O O . GLN A 1 82 ? 29.5 6.953 10.984 1 69.38 82 GLN A O 1
ATOM 687 N N . PRO A 1 83 ? 31.047 7.176 12.656 1 65.81 83 PRO A N 1
ATOM 688 C CA . PRO A 1 83 ? 30.641 8.578 12.805 1 65.81 83 PRO A CA 1
ATOM 689 C C . PRO A 1 83 ? 30.828 9.383 11.516 1 65.81 83 PRO A C 1
ATOM 691 O O . PRO A 1 83 ? 31.922 9.445 10.969 1 65.81 83 PRO A O 1
ATOM 694 N N . GLU A 1 84 ? 29.734 9.398 10.859 1 71.06 84 GLU A N 1
ATOM 695 C CA . GLU A 1 84 ? 29.75 10.102 9.578 1 71.06 84 GLU A CA 1
ATOM 696 C C . GLU A 1 84 ? 29.266 11.547 9.742 1 71.06 84 GLU A C 1
ATOM 698 O O . GLU A 1 84 ? 29 11.992 10.859 1 71.06 84 GLU A O 1
ATOM 703 N N . TYR A 1 85 ? 29.406 12.312 8.773 1 78.75 85 TYR A N 1
ATOM 704 C CA . TYR A 1 85 ? 29.031 13.711 8.648 1 78.75 85 TYR A CA 1
ATOM 705 C C . TYR A 1 85 ? 27.578 13.922 9.102 1 78.75 85 TYR A C 1
ATOM 707 O O . TYR A 1 85 ? 27.219 15.023 9.539 1 78.75 85 TYR A O 1
ATOM 715 N N . SER A 1 86 ? 26.922 12.812 9.336 1 80.94 86 SER A N 1
ATOM 716 C CA . SER A 1 86 ? 25.516 12.953 9.695 1 80.94 86 SER A CA 1
ATOM 717 C C . SER A 1 86 ? 25.359 13.281 11.18 1 80.94 86 SER A C 1
ATOM 719 O O . SER A 1 86 ? 24.438 14.008 11.562 1 80.94 86 SER A O 1
ATOM 721 N N . HIS A 1 87 ? 26.375 12.836 12.008 1 81.5 87 HIS A N 1
ATOM 722 C CA . HIS A 1 87 ? 26.312 13.164 13.422 1 81.5 87 HIS A CA 1
ATOM 723 C C . HIS A 1 87 ? 26.516 14.656 13.656 1 81.5 87 HIS A C 1
ATOM 725 O O . HIS A 1 87 ? 25.812 15.266 14.453 1 81.5 87 HIS A O 1
ATOM 731 N N . ALA A 1 88 ? 27.422 15.117 12.906 1 85.62 88 ALA A N 1
ATOM 732 C CA . ALA A 1 88 ? 27.719 16.547 13.039 1 85.62 88 ALA A CA 1
ATOM 733 C C . ALA A 1 88 ? 26.562 17.406 12.547 1 85.62 88 ALA A C 1
ATOM 735 O O . ALA A 1 88 ? 26.281 18.453 13.117 1 85.62 88 ALA A O 1
ATOM 736 N N . LEU A 1 89 ? 25.922 16.891 11.602 1 88 89 LEU A N 1
ATOM 737 C CA . LEU A 1 89 ? 24.812 17.656 11.031 1 88 89 LEU A CA 1
ATOM 738 C C . LEU A 1 89 ? 23.641 17.703 12 1 88 89 LEU A C 1
ATOM 740 O O . LEU A 1 89 ? 22.953 18.734 12.086 1 88 89 LEU A O 1
ATOM 744 N N . VAL A 1 90 ? 23.5 16.641 12.734 1 87.69 90 VAL A N 1
ATOM 745 C CA . VAL A 1 90 ? 22.422 16.625 13.719 1 87.69 90 VAL A CA 1
ATOM 746 C C . VAL A 1 90 ? 22.75 17.578 14.859 1 87.69 90 VAL A C 1
ATOM 748 O O . VAL A 1 90 ? 21.891 18.344 15.305 1 87.69 90 VAL A O 1
ATOM 751 N N . GLY A 1 91 ? 24 17.562 15.297 1 88 91 GLY A N 1
ATOM 752 C CA . GLY A 1 91 ? 24.406 18.484 16.328 1 88 91 GLY A CA 1
ATOM 753 C C . GLY A 1 91 ? 24.328 19.938 15.891 1 88 91 GLY A C 1
ATOM 754 O O . GLY A 1 91 ? 23.891 20.797 16.656 1 88 91 GLY A O 1
ATOM 755 N N . LEU A 1 92 ? 24.688 20.141 14.656 1 91.25 92 LEU A N 1
ATOM 756 C CA . LEU A 1 92 ? 24.625 21.484 14.102 1 91.25 92 LEU A CA 1
ATOM 757 C C . LEU A 1 92 ? 23.172 21.969 14.008 1 91.25 92 LEU A C 1
ATOM 759 O O . LEU A 1 92 ? 22.875 23.125 14.305 1 91.25 92 LEU A O 1
ATOM 763 N N . ALA A 1 93 ? 22.375 21.078 13.594 1 90.5 93 ALA A N 1
ATOM 764 C CA . ALA A 1 93 ? 20.969 21.438 13.484 1 90.5 93 ALA A CA 1
ATOM 765 C C . ALA A 1 93 ? 20.375 21.75 14.852 1 90.5 93 ALA A C 1
ATOM 767 O O . ALA A 1 93 ? 19.625 22.719 15 1 90.5 93 ALA A O 1
ATOM 768 N N . ALA A 1 94 ? 20.75 20.969 15.867 1 89.5 94 ALA A N 1
ATOM 769 C CA . ALA A 1 94 ? 20.266 21.219 17.219 1 89.5 94 ALA A CA 1
ATOM 770 C C . ALA A 1 94 ? 20.812 22.531 17.766 1 89.5 94 ALA A C 1
ATOM 772 O O . ALA A 1 94 ? 20.078 23.312 18.375 1 89.5 94 ALA A O 1
ATOM 773 N N . GLY A 1 95 ? 22.078 22.75 17.484 1 90.12 95 GLY A N 1
ATOM 774 C CA . GLY A 1 95 ? 22.688 24 17.906 1 90.12 95 GLY A CA 1
ATOM 775 C C . GLY A 1 95 ? 22.062 25.219 17.25 1 90.12 95 GLY A C 1
ATOM 776 O O . GLY A 1 95 ? 21.812 26.219 17.906 1 90.12 95 GLY A O 1
ATOM 777 N N . MET A 1 96 ? 21.812 25.078 16 1 90.81 96 MET A N 1
ATOM 778 C CA . MET A 1 96 ? 21.188 26.172 15.258 1 90.81 96 MET A CA 1
ATOM 779 C C . MET A 1 96 ? 19.766 26.422 15.758 1 90.81 96 MET A C 1
ATOM 781 O O . MET A 1 96 ? 19.328 27.578 15.82 1 90.81 96 MET A O 1
ATOM 785 N N . THR A 1 97 ? 19.109 25.359 16.125 1 87.81 97 THR A N 1
ATOM 786 C CA . THR A 1 97 ? 17.766 25.516 16.641 1 87.81 97 THR A CA 1
ATOM 787 C C . THR A 1 97 ? 17.766 26.219 18 1 87.81 97 THR A C 1
ATOM 789 O O . THR A 1 97 ? 16.938 27.094 18.25 1 87.81 97 THR A O 1
ATOM 792 N N . ILE A 1 98 ? 18.672 25.891 18.844 1 87.19 98 ILE A N 1
ATOM 793 C CA . ILE A 1 98 ? 18.797 26.5 20.156 1 87.19 98 ILE A CA 1
ATOM 794 C C . ILE A 1 98 ? 19.141 27.984 20 1 87.19 98 ILE A C 1
ATOM 796 O O . ILE A 1 98 ? 18.531 28.844 20.656 1 87.19 98 ILE A O 1
ATOM 800 N N . TYR A 1 99 ? 20.016 28.234 19.078 1 85.81 99 TYR A N 1
ATOM 801 C CA . TYR A 1 99 ? 20.406 29.625 18.844 1 85.81 99 TYR A CA 1
ATOM 802 C C . TYR A 1 99 ? 19.25 30.422 18.281 1 85.81 99 TYR A C 1
ATOM 804 O O . TYR A 1 99 ? 19.031 31.578 18.672 1 85.81 99 TYR A O 1
ATOM 812 N N . ALA A 1 100 ? 18.625 29.812 17.359 1 84.25 100 ALA A N 1
ATOM 813 C CA . ALA A 1 100 ? 17.469 30.484 16.781 1 84.25 100 ALA A CA 1
ATOM 814 C C . ALA A 1 100 ? 16.391 30.781 17.828 1 84.25 100 ALA A C 1
ATOM 816 O O . ALA A 1 100 ? 15.828 31.875 17.859 1 84.25 100 ALA A O 1
ATOM 817 N N . GLN A 1 101 ? 16.172 29.875 18.688 1 79.94 101 GLN A N 1
ATOM 818 C CA . GLN A 1 101 ? 15.156 30.062 19.734 1 79.94 101 GLN A CA 1
ATOM 819 C C . GLN A 1 101 ? 15.586 31.141 20.734 1 79.94 101 GLN A C 1
ATOM 821 O O . GLN A 1 101 ? 14.75 31.891 21.234 1 79.94 101 GLN A O 1
ATOM 826 N N . TRP A 1 102 ? 16.812 31.188 20.969 1 76.69 102 TRP A N 1
ATOM 827 C CA . TRP A 1 102 ? 17.344 32.219 21.859 1 76.69 102 TRP A CA 1
ATOM 828 C C . TRP A 1 102 ? 17.156 33.594 21.297 1 76.69 102 TRP A C 1
ATOM 830 O O . TRP A 1 102 ? 16.797 34.531 22.016 1 76.69 102 TRP A O 1
ATOM 840 N N . THR A 1 103 ? 17.312 33.719 20 1 74.69 103 THR A N 1
ATOM 841 C CA . THR A 1 103 ? 17.188 35.031 19.344 1 74.69 103 THR A CA 1
ATOM 842 C C . THR A 1 103 ? 15.742 35.5 19.406 1 74.69 103 THR A C 1
ATOM 844 O O . THR A 1 103 ? 15.5 36.719 19.531 1 74.69 103 THR A O 1
ATOM 847 N N . VAL A 1 104 ? 14.812 34.594 19.359 1 70.81 104 VAL A N 1
ATOM 848 C CA . VAL A 1 104 ? 13.406 34.969 19.359 1 70.81 104 VAL A CA 1
ATOM 849 C C . VAL A 1 104 ? 13.008 35.5 20.734 1 70.81 104 VAL A C 1
ATOM 851 O O . VAL A 1 104 ? 12.125 36.375 20.828 1 70.81 104 VAL A O 1
ATOM 854 N N . THR A 1 105 ? 13.68 35.094 21.781 1 68.69 105 THR A N 1
ATOM 855 C CA . THR A 1 105 ? 13.336 35.531 23.141 1 68.69 105 THR A CA 1
ATOM 856 C C . THR A 1 105 ? 13.781 36.969 23.359 1 68.69 105 THR A C 1
ATOM 858 O O . THR A 1 105 ? 13.281 37.625 24.281 1 68.69 105 THR A O 1
ATOM 861 N N . LEU A 1 106 ? 14.578 37.469 22.422 1 66.19 106 LEU A N 1
ATOM 862 C CA . LEU A 1 106 ? 15.07 38.844 22.578 1 66.19 106 LEU A CA 1
ATOM 863 C C . LEU A 1 106 ? 14.148 39.844 21.875 1 66.19 106 LEU A C 1
ATOM 865 O O . LEU A 1 106 ? 14.289 41.062 22.047 1 66.19 106 LEU A O 1
ATOM 869 N N . LEU A 1 107 ? 13.172 39.25 21.156 1 68.19 107 LEU A N 1
ATOM 870 C CA . LEU A 1 107 ? 12.328 40.094 20.328 1 68.19 107 LEU A CA 1
ATOM 871 C C . LEU A 1 107 ? 11.406 40.938 21.188 1 68.19 107 LEU A C 1
ATOM 873 O O . LEU A 1 107 ? 11.227 42.125 20.906 1 68.19 107 LEU A O 1
ATOM 877 N N . PRO A 1 108 ? 10.852 40.375 22.266 1 62.84 108 PRO A N 1
ATOM 878 C CA . PRO A 1 108 ? 9.992 41.25 23.094 1 62.84 108 PRO A CA 1
ATOM 879 C C . PRO A 1 108 ? 10.742 42.438 23.672 1 62.84 108 PRO A C 1
ATOM 881 O O . PRO A 1 108 ? 10.172 43.531 23.797 1 62.84 108 PRO A O 1
ATOM 884 N N . ASP A 1 109 ? 12.016 42.281 23.938 1 63.94 109 ASP A N 1
ATOM 885 C CA . ASP A 1 109 ? 12.812 43.375 24.453 1 63.94 109 ASP A CA 1
ATOM 886 C C . ASP A 1 109 ? 12.977 44.469 23.406 1 63.94 109 ASP A C 1
ATOM 888 O O . ASP A 1 109 ? 12.93 45.656 23.734 1 63.94 109 ASP A O 1
ATOM 892 N N . ALA A 1 110 ? 13.148 44 22.188 1 66.5 110 ALA A N 1
ATOM 893 C CA . ALA A 1 110 ? 13.305 45 21.125 1 66.5 110 ALA A CA 1
ATOM 894 C C . ALA A 1 110 ? 12.031 45.812 20.922 1 66.5 110 ALA A C 1
ATOM 896 O O . ALA A 1 110 ? 12.078 47.031 20.734 1 66.5 110 ALA A O 1
ATOM 897 N N . PHE A 1 111 ? 10.93 45.188 21.047 1 63.47 111 PHE A N 1
ATOM 898 C CA . PHE A 1 111 ? 9.656 45.875 20.906 1 63.47 111 PHE A CA 1
ATOM 899 C C . PHE A 1 111 ? 9.438 46.875 22.047 1 63.47 111 PHE A C 1
ATOM 901 O O . PHE A 1 111 ? 8.953 47.969 21.844 1 63.47 111 PHE A O 1
ATOM 908 N N . SER A 1 112 ? 9.812 46.469 23.219 1 62.81 112 SER A N 1
ATOM 909 C CA . SER A 1 112 ? 9.648 47.344 24.375 1 62.81 112 SER A CA 1
ATOM 910 C C . SER A 1 112 ? 10.555 48.562 24.297 1 62.81 112 SER A C 1
ATOM 912 O O . SER A 1 112 ? 10.164 49.656 24.688 1 62.81 112 SER A O 1
ATOM 914 N N . GLU A 1 113 ? 11.688 48.281 23.75 1 68.12 113 GLU A N 1
ATOM 915 C CA . GLU A 1 113 ? 12.625 49.375 23.625 1 68.12 113 GLU A CA 1
ATOM 916 C C . GLU A 1 113 ? 12.148 50.406 22.578 1 68.12 113 GLU A C 1
ATOM 918 O O . GLU A 1 113 ? 12.281 51.594 22.781 1 68.12 113 GLU A O 1
ATOM 923 N N . VAL A 1 114 ? 11.617 49.906 21.547 1 66.56 114 VAL A N 1
ATOM 924 C CA . VAL A 1 114 ? 11.102 50.812 20.5 1 66.56 114 VAL A CA 1
ATOM 925 C C . VAL A 1 114 ? 9.922 51.594 21.047 1 66.56 114 VAL A C 1
ATOM 927 O O . VAL A 1 114 ? 9.828 52.812 20.812 1 66.56 114 VAL A O 1
ATOM 930 N N . THR A 1 115 ? 9.016 50.938 21.781 1 61.5 115 THR A N 1
ATOM 931 C CA . THR A 1 115 ? 7.836 51.625 22.312 1 61.5 115 THR A CA 1
ATOM 932 C C . THR A 1 115 ? 8.234 52.656 23.359 1 61.5 115 THR A C 1
ATOM 934 O O . THR A 1 115 ? 7.637 53.719 23.438 1 61.5 115 THR A O 1
ATOM 937 N N . ARG A 1 116 ? 9.234 52.375 24.125 1 62.91 116 ARG A N 1
ATOM 938 C CA . ARG A 1 116 ? 9.711 53.312 25.141 1 62.91 116 ARG A CA 1
ATOM 939 C C . ARG A 1 116 ? 10.305 54.562 24.5 1 62.91 116 ARG A C 1
ATOM 941 O O . ARG A 1 116 ? 10.055 55.656 24.969 1 62.91 116 ARG A O 1
ATOM 948 N N . GLU A 1 117 ? 11.008 54.281 23.453 1 66.81 117 GLU A N 1
ATOM 949 C CA . GLU A 1 117 ? 11.641 55.406 22.781 1 66.81 117 GLU A CA 1
ATOM 950 C C . GLU A 1 117 ? 10.602 56.312 22.094 1 66.81 117 GLU A C 1
ATOM 952 O O . GLU A 1 117 ? 10.758 57.531 22.047 1 66.81 117 GLU A O 1
ATOM 957 N N . LEU A 1 118 ? 9.602 55.75 21.719 1 62.84 118 LEU A N 1
ATOM 958 C CA . LEU A 1 118 ? 8.547 56.5 21.047 1 62.84 118 LEU A CA 1
ATOM 959 C C . LEU A 1 118 ? 7.734 57.312 22.047 1 62.84 118 LEU A C 1
ATOM 961 O O . LEU A 1 118 ? 7.238 58.375 21.703 1 62.84 118 LEU A O 1
ATOM 965 N N . THR A 1 119 ? 7.555 56.781 23.25 1 58.91 119 THR A N 1
ATOM 966 C CA . THR A 1 119 ? 6.707 57.438 24.25 1 58.91 119 THR A CA 1
ATOM 967 C C . THR A 1 119 ? 7.508 58.469 25.047 1 58.91 119 THR A C 1
ATOM 969 O O . THR A 1 119 ? 6.934 59.312 25.734 1 58.91 119 THR A O 1
ATOM 972 N N . THR A 1 120 ? 8.773 58.344 24.938 1 57.72 120 THR A N 1
ATOM 973 C CA . THR A 1 120 ? 9.539 59.312 25.734 1 57.72 120 THR A CA 1
ATOM 974 C C . THR A 1 120 ? 9.484 60.688 25.125 1 57.72 120 THR A C 1
ATOM 976 O O . THR A 1 120 ? 9.547 60.844 23.906 1 57.72 120 THR A O 1
ATOM 979 N N . GLN A 1 121 ? 8.578 61.594 25.688 1 55.38 121 GLN A N 1
ATOM 980 C CA . GLN A 1 121 ? 8.383 63 25.328 1 55.38 121 GLN A CA 1
ATOM 981 C C . GLN A 1 121 ? 9.719 63.688 25.109 1 55.38 121 GLN A C 1
ATOM 983 O O . GLN A 1 121 ? 9.773 64.75 24.516 1 55.38 121 GLN A O 1
ATOM 988 N N . ARG A 1 122 ? 10.859 63.312 25.75 1 55.38 122 ARG A N 1
ATOM 989 C CA . ARG A 1 122 ? 12.031 64.188 25.906 1 55.38 122 ARG A CA 1
ATOM 990 C C . ARG A 1 122 ? 13.031 63.938 24.781 1 55.38 122 ARG A C 1
ATOM 992 O O . ARG A 1 122 ? 13.266 62.781 24.391 1 55.38 122 ARG A O 1
ATOM 999 N N . GLY A 1 123 ? 13.164 64.812 23.688 1 55.91 123 GLY A N 1
ATOM 1000 C CA . GLY A 1 123 ? 14.336 64.938 22.828 1 55.91 123 GLY A CA 1
ATOM 1001 C C . GLY A 1 123 ? 13.992 65.25 21.391 1 55.91 123 GLY A C 1
ATOM 1002 O O . GLY A 1 123 ? 12.82 65.375 21.031 1 55.91 123 GLY A O 1
ATOM 1003 N N . ASP A 1 124 ? 14.875 65.625 20.594 1 65.31 124 ASP A N 1
ATOM 1004 C CA . ASP A 1 124 ? 14.844 66 19.203 1 65.31 124 ASP A CA 1
ATOM 1005 C C . ASP A 1 124 ? 14.211 64.938 18.328 1 65.31 124 ASP A C 1
ATOM 1007 O O . ASP A 1 124 ? 14.555 63.75 18.438 1 65.31 124 ASP A O 1
ATOM 1011 N N . HIS A 1 125 ? 13.07 65.25 17.75 1 69.12 125 HIS A N 1
ATOM 1012 C CA . HIS A 1 125 ? 12.281 64.375 16.875 1 69.12 125 HIS A CA 1
ATOM 1013 C C . HIS A 1 125 ? 13.172 63.625 15.898 1 69.12 125 HIS A C 1
ATOM 1015 O O . HIS A 1 125 ? 12.945 62.438 15.641 1 69.12 125 HIS A O 1
ATOM 1021 N N . ALA A 1 126 ? 14.156 64.312 15.461 1 72.12 126 ALA A N 1
ATOM 1022 C CA . ALA A 1 126 ? 15.016 63.719 14.461 1 72.12 126 ALA A CA 1
ATOM 1023 C C . ALA A 1 126 ? 15.883 62.625 15.086 1 72.12 126 ALA A C 1
ATOM 1025 O O . ALA A 1 126 ? 16.078 61.562 14.492 1 72.12 126 ALA A O 1
ATOM 1026 N N . ALA A 1 127 ? 16.344 62.938 16.266 1 73.75 127 ALA A N 1
ATOM 1027 C CA . ALA A 1 127 ? 17.188 61.938 16.938 1 73.75 127 ALA A CA 1
ATOM 1028 C C . ALA A 1 127 ? 16.391 60.719 17.359 1 73.75 127 ALA A C 1
ATOM 1030 O O . ALA A 1 127 ? 16.859 59.594 17.281 1 73.75 127 ALA A O 1
ATOM 1031 N N . LYS A 1 128 ? 15.219 60.938 17.672 1 75.25 128 LYS A N 1
ATOM 1032 C CA . LYS A 1 128 ? 14.328 59.844 18.078 1 75.25 128 LYS A CA 1
ATOM 1033 C C . LYS A 1 128 ? 13.984 58.938 16.891 1 75.25 128 LYS A C 1
ATOM 1035 O O . LYS A 1 128 ? 13.961 57.719 17.016 1 75.25 128 LYS A O 1
ATOM 1040 N N . GLN A 1 129 ? 13.883 59.656 15.812 1 72 129 GLN A N 1
ATOM 1041 C CA . GLN A 1 129 ? 13.562 58.906 14.602 1 72 129 GLN A CA 1
ATOM 1042 C C . GLN A 1 129 ? 14.727 58 14.188 1 72 129 GLN A C 1
ATOM 1044 O O . GLN A 1 129 ? 14.531 56.844 13.828 1 72 129 GLN A O 1
ATOM 1049 N N . ALA A 1 130 ? 15.82 58.562 14.25 1 75.31 130 ALA A N 1
ATOM 1050 C CA . ALA A 1 130 ? 17 57.781 13.852 1 75.31 130 ALA A CA 1
ATOM 1051 C C . ALA A 1 130 ? 17.219 56.594 14.789 1 75.31 130 ALA A C 1
ATOM 1053 O O . ALA A 1 130 ? 17.594 55.5 14.336 1 75.31 130 ALA A O 1
ATOM 1054 N N . ARG A 1 131 ? 16.953 56.75 16.031 1 75.81 131 ARG A N 1
ATOM 1055 C CA . ARG A 1 131 ? 17.156 55.656 17 1 75.81 131 ARG A CA 1
ATOM 1056 C C . ARG A 1 131 ? 16.125 54.562 16.797 1 75.81 131 ARG A C 1
ATOM 1058 O O . ARG A 1 131 ? 16.438 53.375 16.906 1 75.81 131 ARG A O 1
ATOM 1065 N N . VAL A 1 132 ? 14.977 54.969 16.5 1 75.12 132 VAL A N 1
ATOM 1066 C CA . VAL A 1 132 ? 13.914 53.969 16.312 1 75.12 132 VAL A CA 1
ATOM 1067 C C . VAL A 1 132 ? 14.164 53.188 15.031 1 75.12 132 VAL A C 1
ATOM 1069 O O . VAL A 1 132 ? 13.969 51.969 15 1 75.12 132 VAL A O 1
ATOM 1072 N N . ILE A 1 133 ? 14.656 53.875 14.062 1 75.06 133 ILE A N 1
ATOM 1073 C CA . ILE A 1 133 ? 14.945 53.188 12.805 1 75.06 133 ILE A CA 1
ATOM 1074 C C . ILE A 1 133 ? 16.109 52.219 13 1 75.06 133 ILE A C 1
ATOM 1076 O O . ILE A 1 133 ? 16.109 51.094 12.461 1 75.06 133 ILE A O 1
ATOM 1080 N N . ASP A 1 134 ? 17.031 52.656 13.781 1 77.38 134 ASP A N 1
ATOM 1081 C CA . ASP A 1 134 ? 18.156 51.781 14.055 1 77.38 134 ASP A CA 1
ATOM 1082 C C . ASP A 1 134 ? 17.719 50.531 14.828 1 77.38 134 ASP A C 1
ATOM 1084 O O . ASP A 1 134 ? 18.172 49.438 14.531 1 77.38 134 ASP A O 1
ATOM 1088 N N . LEU A 1 135 ? 16.906 50.75 15.773 1 78.44 135 LEU A N 1
ATOM 1089 C CA . LEU A 1 135 ? 16.422 49.625 16.578 1 78.44 135 LEU A CA 1
ATOM 1090 C C . LEU A 1 135 ? 15.586 48.656 15.727 1 78.44 135 LEU A C 1
ATOM 1092 O O . LEU A 1 135 ? 15.688 47.438 15.859 1 78.44 135 LEU A O 1
ATOM 1096 N N . CYS A 1 136 ? 14.859 49.188 14.844 1 75.75 136 CYS A N 1
ATOM 1097 C CA . CYS A 1 136 ? 14.023 48.375 13.977 1 75.75 136 CYS A CA 1
ATOM 1098 C C . CYS A 1 136 ? 14.867 47.594 12.969 1 75.75 136 CYS A C 1
ATOM 1100 O O . CYS A 1 136 ? 14.594 46.438 12.672 1 75.75 136 CYS A O 1
ATOM 1102 N N . THR A 1 137 ? 15.891 48.25 12.5 1 77.12 137 THR A N 1
ATOM 1103 C CA . THR A 1 137 ? 16.766 47.594 11.531 1 77.12 137 THR A CA 1
ATOM 1104 C C . THR A 1 137 ? 17.531 46.438 12.188 1 77.12 137 THR A C 1
ATOM 1106 O O . THR A 1 137 ? 17.703 45.375 11.594 1 77.12 137 THR A O 1
ATOM 1109 N N . ILE A 1 138 ? 17.953 46.688 13.406 1 79.62 138 ILE A N 1
ATOM 1110 C CA . ILE A 1 138 ? 18.688 45.625 14.109 1 79.62 138 ILE A CA 1
ATOM 1111 C C . ILE A 1 138 ? 17.75 44.469 14.406 1 79.62 138 ILE A C 1
ATOM 1113 O O . ILE A 1 138 ? 18.156 43.312 14.297 1 79.62 138 ILE A O 1
ATOM 1117 N N . THR A 1 139 ? 16.578 44.719 14.742 1 78.5 139 THR A N 1
ATOM 1118 C CA . THR A 1 139 ? 15.602 43.688 15.023 1 78.5 139 THR A CA 1
ATOM 1119 C C . THR A 1 139 ? 15.273 42.906 13.758 1 78.5 139 THR A C 1
ATOM 1121 O O . THR A 1 139 ? 15.117 41.688 13.789 1 78.5 139 THR A O 1
ATOM 1124 N N . LEU A 1 140 ? 15.203 43.625 12.688 1 78.62 140 LEU A N 1
ATOM 1125 C CA . LEU A 1 140 ? 14.922 42.969 11.414 1 78.62 140 LEU A CA 1
ATOM 1126 C C . LEU A 1 140 ? 16.062 42.031 11.016 1 78.62 140 LEU A C 1
ATOM 1128 O O . LEU A 1 140 ? 15.828 40.938 10.5 1 78.62 140 LEU A O 1
ATOM 1132 N N . LEU A 1 141 ? 17.25 42.5 11.227 1 80.62 141 LEU A N 1
ATOM 1133 C CA . LEU A 1 141 ? 18.406 41.688 10.906 1 80.62 141 LEU A CA 1
ATOM 1134 C C . LEU A 1 141 ? 18.438 40.438 11.789 1 80.62 141 LEU A C 1
ATOM 1136 O O . LEU A 1 141 ? 18.797 39.344 11.32 1 80.62 141 LEU A O 1
ATOM 1140 N N . ARG A 1 142 ? 18.062 40.594 13.062 1 81.5 142 ARG A N 1
ATOM 1141 C CA . ARG A 1 142 ? 18 39.438 13.961 1 81.5 142 ARG A CA 1
ATOM 1142 C C . ARG A 1 142 ? 16.938 38.469 13.523 1 81.5 142 ARG A C 1
ATOM 1144 O O . ARG A 1 142 ? 17.109 37.25 13.641 1 81.5 142 ARG A O 1
ATOM 1151 N N . LEU A 1 143 ? 15.875 38.969 13.016 1 82.62 143 LEU A N 1
ATOM 1152 C CA . LEU A 1 143 ? 14.789 38.125 12.57 1 82.62 143 LEU A CA 1
ATOM 1153 C C . LEU A 1 143 ? 15.18 37.344 11.312 1 82.62 143 LEU A C 1
ATOM 1155 O O . LEU A 1 143 ? 14.812 36.188 11.141 1 82.62 143 LEU A O 1
ATOM 1159 N N . VAL A 1 144 ? 15.883 38.062 10.43 1 83.19 144 VAL A N 1
ATOM 1160 C CA . VAL A 1 144 ? 16.344 37.406 9.211 1 83.19 144 VAL A CA 1
ATOM 1161 C C . VAL A 1 144 ? 17.281 36.25 9.562 1 83.19 144 VAL A C 1
ATOM 1163 O O . VAL A 1 144 ? 17.203 35.188 8.977 1 83.19 144 VAL A O 1
ATOM 1166 N N . VAL A 1 145 ? 18.125 36.469 10.516 1 83.19 145 VAL A N 1
ATOM 1167 C CA . VAL A 1 145 ? 19.062 35.438 10.945 1 83.19 145 VAL A CA 1
ATOM 1168 C C . VAL A 1 145 ? 18.297 34.281 11.594 1 83.19 145 VAL A C 1
ATOM 1170 O O . VAL A 1 145 ? 18.609 33.094 11.367 1 83.19 145 VAL A O 1
ATOM 1173 N N . TYR A 1 146 ? 17.266 34.594 12.336 1 84.94 146 TYR A N 1
ATOM 1174 C CA . TYR A 1 146 ? 16.438 33.562 12.969 1 84.94 146 TYR A CA 1
ATOM 1175 C C . TYR A 1 146 ? 15.766 32.688 11.93 1 84.94 146 TYR A C 1
ATOM 1177 O O . TYR A 1 146 ? 15.805 31.453 12.031 1 84.94 146 TYR A O 1
ATOM 1185 N N . ILE A 1 147 ? 15.211 33.375 11 1 84.31 147 ILE A N 1
ATOM 1186 C CA . ILE A 1 147 ? 14.477 32.625 9.969 1 84.31 147 ILE A CA 1
ATOM 1187 C C . ILE A 1 147 ? 15.445 31.75 9.172 1 84.31 147 ILE A C 1
ATOM 1189 O O . ILE A 1 147 ? 15.148 30.594 8.898 1 84.31 147 ILE A O 1
ATOM 1193 N N . ALA A 1 148 ? 16.562 32.312 8.852 1 86.56 148 ALA A N 1
ATOM 1194 C CA . ALA A 1 148 ? 17.547 31.594 8.07 1 86.56 148 ALA A CA 1
ATOM 1195 C C . ALA A 1 148 ? 18.094 30.391 8.852 1 86.56 148 ALA A C 1
ATOM 1197 O O . ALA A 1 148 ? 18.219 29.297 8.297 1 86.56 148 ALA A O 1
ATOM 1198 N N . LEU A 1 149 ? 18.375 30.609 10.117 1 88 149 LEU A N 1
ATOM 1199 C CA . LEU A 1 149 ? 18.938 29.531 10.93 1 88 149 LEU A CA 1
ATOM 1200 C C . LEU A 1 149 ? 17.891 28.438 11.18 1 88 149 LEU A C 1
ATOM 1202 O O . LEU A 1 149 ? 18.219 27.25 11.18 1 88 149 LEU A O 1
ATOM 1206 N N . ARG A 1 150 ? 16.672 28.844 11.406 1 84.88 150 ARG A N 1
ATOM 1207 C CA . ARG A 1 150 ? 15.602 27.875 11.633 1 84.88 150 ARG A CA 1
ATOM 1208 C C . ARG A 1 150 ? 15.359 27.047 10.375 1 84.88 150 ARG A C 1
ATOM 1210 O O . ARG A 1 150 ? 15.203 25.828 10.461 1 84.88 150 ARG A O 1
ATOM 1217 N N . ALA A 1 151 ? 15.328 27.703 9.273 1 84.94 151 ALA A N 1
ATOM 1218 C CA . ALA A 1 151 ? 15.102 27 8.016 1 84.94 151 ALA A CA 1
ATOM 1219 C C . ALA A 1 151 ? 16.266 26.078 7.688 1 84.94 151 ALA A C 1
ATOM 1221 O O . ALA A 1 151 ? 16.062 24.969 7.199 1 84.94 151 ALA A O 1
ATOM 1222 N N . LEU A 1 152 ? 17.406 26.594 7.98 1 88.56 152 LEU A N 1
ATOM 1223 C CA . LEU A 1 152 ? 18.594 25.797 7.707 1 88.56 152 LEU A CA 1
ATOM 1224 C C . LEU A 1 152 ? 18.641 24.578 8.617 1 88.56 152 LEU A C 1
ATOM 1226 O O . LEU A 1 152 ? 19.047 23.484 8.188 1 88.56 152 LEU A O 1
ATOM 1230 N N . ALA A 1 153 ? 18.312 24.75 9.836 1 89.56 153 ALA A N 1
ATOM 1231 C CA . ALA A 1 153 ? 18.281 23.641 10.766 1 89.56 153 ALA A CA 1
ATOM 1232 C C . ALA A 1 153 ? 17.297 22.562 10.312 1 89.56 153 ALA A C 1
ATOM 1234 O O . ALA A 1 153 ? 17.609 21.375 10.367 1 89.56 153 ALA A O 1
ATOM 1235 N N . GLN A 1 154 ? 16.141 22.984 9.883 1 87.31 154 GLN A N 1
ATOM 1236 C CA . GLN A 1 154 ? 15.133 22.047 9.406 1 87.31 154 GLN A CA 1
ATOM 1237 C C . GLN A 1 154 ? 15.602 21.328 8.148 1 87.31 154 GLN A C 1
ATOM 1239 O O . GLN A 1 154 ? 15.344 20.141 7.973 1 87.31 154 GLN A O 1
ATOM 1244 N N . LEU A 1 155 ? 16.281 22.125 7.281 1 87.56 155 LEU A N 1
ATOM 1245 C CA . LEU A 1 155 ? 16.828 21.547 6.055 1 87.56 155 LEU A CA 1
ATOM 1246 C C . LEU A 1 155 ? 17.844 20.453 6.371 1 87.56 155 LEU A C 1
ATOM 1248 O O . LEU A 1 155 ? 17.781 19.375 5.793 1 87.56 155 LEU A O 1
ATOM 1252 N N . LEU A 1 156 ? 18.672 20.781 7.254 1 89.12 156 LEU A N 1
ATOM 1253 C CA . LEU A 1 156 ? 19.719 19.812 7.605 1 89.12 156 LEU A CA 1
ATOM 1254 C C . LEU A 1 156 ? 19.109 18.547 8.203 1 89.12 156 LEU A C 1
ATOM 1256 O O . LEU A 1 156 ? 19.531 17.438 7.848 1 89.12 156 LEU A O 1
ATOM 1260 N N . MET A 1 157 ? 18.141 18.703 9.023 1 89 157 MET A N 1
ATOM 1261 C CA . MET A 1 157 ? 17.516 17.562 9.672 1 89 157 MET A CA 1
ATOM 1262 C C . MET A 1 157 ? 16.781 16.703 8.656 1 89 157 MET A C 1
ATOM 1264 O O . MET A 1 157 ? 16.828 15.469 8.711 1 89 157 MET A O 1
ATOM 1268 N N . LYS A 1 158 ? 16.109 17.328 7.762 1 88.31 158 LYS A N 1
ATOM 1269 C CA . LYS A 1 158 ? 15.359 16.594 6.742 1 88.31 158 LYS A CA 1
ATOM 1270 C C . LYS A 1 158 ? 16.312 15.859 5.797 1 88.31 158 LYS A C 1
ATOM 1272 O O . LYS A 1 158 ? 16 14.75 5.344 1 88.31 158 LYS A O 1
ATOM 1277 N N . LEU A 1 159 ? 17.453 16.484 5.543 1 88 159 LEU A N 1
ATOM 1278 C CA . LEU A 1 159 ? 18.453 15.836 4.703 1 88 159 LEU A CA 1
ATOM 1279 C C . LEU A 1 159 ? 19.062 14.633 5.418 1 88 159 LEU A C 1
ATOM 1281 O O . LEU A 1 159 ? 19.281 13.586 4.805 1 88 159 LEU A O 1
ATOM 1285 N N . VAL A 1 160 ? 19.328 14.852 6.66 1 89.5 160 VAL A N 1
ATOM 1286 C CA . VAL A 1 160 ? 19.828 13.734 7.453 1 89.5 160 VAL A CA 1
ATOM 1287 C C . VAL A 1 160 ? 18.797 12.609 7.484 1 89.5 160 VAL A C 1
ATOM 1289 O O . VAL A 1 160 ? 19.156 11.43 7.418 1 89.5 160 VAL A O 1
ATOM 1292 N N . GLY A 1 161 ? 17.516 13 7.645 1 89.31 161 GLY A N 1
ATOM 1293 C CA . GLY A 1 161 ? 16.453 12.008 7.637 1 89.31 161 GLY A CA 1
ATOM 1294 C C . GLY A 1 161 ? 16.375 11.227 6.336 1 89.31 161 GLY A C 1
ATOM 1295 O O . GLY A 1 161 ? 16.188 10.008 6.348 1 89.31 161 GLY A O 1
ATOM 1296 N N . ALA A 1 162 ? 16.516 11.914 5.242 1 88.75 162 ALA A N 1
ATOM 1297 C CA . ALA A 1 162 ? 16.484 11.266 3.936 1 88.75 162 ALA A CA 1
ATOM 1298 C C . ALA A 1 162 ? 17.641 10.273 3.785 1 88.75 162 ALA A C 1
ATOM 1300 O O . ALA A 1 162 ? 17.453 9.172 3.266 1 88.75 162 ALA A O 1
ATOM 1301 N N . ASN A 1 163 ? 18.797 10.648 4.215 1 88.5 163 ASN A N 1
ATOM 1302 C CA . ASN A 1 163 ? 19.953 9.766 4.152 1 88.5 163 ASN A CA 1
ATOM 1303 C C . ASN A 1 163 ? 19.797 8.578 5.102 1 88.5 163 ASN A C 1
ATOM 1305 O O . ASN A 1 163 ? 20.234 7.465 4.789 1 88.5 163 ASN A O 1
ATOM 1309 N N . TRP A 1 164 ? 19.281 8.914 6.219 1 90.69 164 TRP A N 1
ATOM 1310 C CA . TRP A 1 164 ? 19.047 7.859 7.199 1 90.69 164 TRP A CA 1
ATOM 1311 C C . TRP A 1 164 ? 18.078 6.816 6.648 1 90.69 164 TRP A C 1
ATOM 1313 O O . TRP A 1 164 ? 18.281 5.613 6.828 1 90.69 164 TRP A O 1
ATOM 1323 N N . ARG A 1 165 ? 17.078 7.258 5.98 1 91.38 165 ARG A N 1
ATOM 1324 C CA . ARG A 1 165 ? 16.109 6.332 5.398 1 91.38 165 ARG A CA 1
ATOM 1325 C C . ARG A 1 165 ? 16.766 5.465 4.324 1 91.38 165 ARG A C 1
ATOM 1327 O O . ARG A 1 165 ? 16.562 4.25 4.293 1 91.38 165 ARG A O 1
ATOM 1334 N N . ALA A 1 166 ? 17.484 6.09 3.494 1 92.12 166 ALA A N 1
ATOM 1335 C CA . ALA A 1 166 ? 18.141 5.355 2.412 1 92.12 166 ALA A CA 1
ATOM 1336 C C . ALA A 1 166 ? 19.109 4.316 2.963 1 92.12 166 ALA A C 1
ATOM 1338 O O . ALA A 1 166 ? 19.094 3.154 2.545 1 92.12 166 ALA A O 1
ATOM 1339 N N . ALA A 1 167 ? 19.891 4.734 3.902 1 91.44 167 ALA A N 1
ATOM 1340 C CA . ALA A 1 167 ? 20.891 3.844 4.473 1 91.44 167 ALA A CA 1
ATOM 1341 C C . ALA A 1 167 ? 20.25 2.701 5.246 1 91.44 167 ALA A C 1
ATOM 1343 O O . ALA A 1 167 ? 20.641 1.542 5.105 1 91.44 167 ALA A O 1
ATOM 1344 N N . LEU A 1 168 ? 19.312 3.023 6.031 1 93.06 168 LEU A N 1
ATOM 1345 C CA . LEU A 1 168 ? 18.656 2.016 6.848 1 93.06 168 LEU A CA 1
ATOM 1346 C C . LEU A 1 168 ? 17.906 1.018 5.973 1 93.06 168 LEU A C 1
ATOM 1348 O O . LEU A 1 168 ? 17.938 -0.188 6.227 1 93.06 168 LEU A O 1
ATOM 1352 N N . THR A 1 169 ? 17.188 1.509 4.98 1 93.69 169 THR A N 1
ATOM 1353 C CA . THR A 1 169 ? 16.422 0.637 4.098 1 93.69 169 THR A CA 1
ATOM 1354 C C . THR A 1 169 ? 17.344 -0.292 3.318 1 93.69 169 THR A C 1
ATOM 1356 O O . THR A 1 169 ? 17.062 -1.483 3.176 1 93.69 169 THR A O 1
ATOM 1359 N N . LYS A 1 170 ? 18.422 0.234 2.814 1 92.88 170 LYS A N 1
ATOM 1360 C CA . LYS A 1 170 ? 19.375 -0.575 2.062 1 92.88 170 LYS A CA 1
ATOM 1361 C C . LYS A 1 170 ? 19.984 -1.674 2.936 1 92.88 170 LYS A C 1
ATOM 1363 O O . LYS A 1 170 ? 20.094 -2.824 2.506 1 92.88 170 LYS A O 1
ATOM 1368 N N . ARG A 1 171 ? 20.281 -1.306 4.09 1 92.12 171 ARG A N 1
ATOM 1369 C CA . ARG A 1 171 ? 20.891 -2.281 4.992 1 92.12 171 ARG A CA 1
ATOM 1370 C C . ARG A 1 171 ? 19.875 -3.324 5.438 1 92.12 171 ARG A C 1
ATOM 1372 O O . ARG A 1 171 ? 20.203 -4.5 5.594 1 92.12 171 ARG A O 1
ATOM 1379 N N . MET A 1 172 ? 18.734 -2.889 5.711 1 92.81 172 MET A N 1
ATOM 1380 C CA . MET A 1 172 ? 17.672 -3.828 6.086 1 92.81 172 MET A CA 1
ATOM 1381 C C . MET A 1 172 ? 17.391 -4.805 4.949 1 92.81 172 MET A C 1
ATOM 1383 O O . MET A 1 172 ? 17.156 -5.988 5.188 1 92.81 172 MET A O 1
ATOM 1387 N N . HIS A 1 173 ? 17.406 -4.266 3.738 1 93.56 173 HIS A N 1
ATOM 1388 C CA . HIS A 1 173 ? 17.203 -5.137 2.586 1 93.56 173 HIS A CA 1
ATOM 1389 C C . HIS A 1 173 ? 18.328 -6.148 2.447 1 93.56 173 HIS A C 1
ATOM 1391 O O . HIS A 1 173 ? 18.094 -7.305 2.086 1 93.56 173 HIS A O 1
ATOM 1397 N N . ALA A 1 174 ? 19.453 -5.676 2.674 1 92.62 174 ALA A N 1
ATOM 1398 C CA . ALA A 1 174 ? 20.609 -6.578 2.604 1 92.62 174 ALA A CA 1
ATOM 1399 C C . ALA A 1 174 ? 20.469 -7.723 3.602 1 92.62 174 ALA A C 1
ATOM 1401 O O . ALA A 1 174 ? 20.75 -8.875 3.277 1 92.62 174 ALA A O 1
ATOM 1402 N N . LEU A 1 175 ? 19.969 -7.395 4.75 1 90.94 175 LEU A N 1
ATOM 1403 C CA . LEU A 1 175 ? 19.766 -8.422 5.762 1 90.94 175 LEU A CA 1
ATOM 1404 C C . LEU A 1 175 ? 18.578 -9.305 5.402 1 90.94 175 LEU A C 1
ATOM 1406 O O . LEU A 1 175 ? 18.594 -10.516 5.645 1 90.94 175 LEU A O 1
ATOM 1410 N N . TYR A 1 176 ? 17.562 -8.719 4.84 1 92 176 TYR A N 1
ATOM 1411 C CA . TYR A 1 176 ? 16.328 -9.398 4.496 1 92 176 TYR A CA 1
ATOM 1412 C C . TYR A 1 176 ? 16.547 -10.414 3.383 1 92 176 TYR A C 1
ATOM 1414 O O . TYR A 1 176 ? 15.898 -11.469 3.354 1 92 176 TYR A O 1
ATOM 1422 N N . LEU A 1 177 ? 17.516 -10.109 2.5 1 92.56 177 LEU A N 1
ATOM 1423 C CA . LEU A 1 177 ? 17.719 -10.984 1.352 1 92.56 177 LEU A CA 1
ATOM 1424 C C . LEU A 1 177 ? 18.969 -11.852 1.55 1 92.56 177 LEU A C 1
ATOM 1426 O O . LEU A 1 177 ? 19.25 -12.727 0.729 1 92.56 177 LEU A O 1
ATOM 1430 N N . ASP A 1 178 ? 19.531 -11.609 2.664 1 89.75 178 ASP A N 1
ATOM 1431 C CA . ASP A 1 178 ? 20.703 -12.414 2.965 1 89.75 178 ASP A CA 1
ATOM 1432 C C . ASP A 1 178 ? 20.312 -13.758 3.586 1 89.75 178 ASP A C 1
ATOM 1434 O O . ASP A 1 178 ? 19.422 -13.812 4.438 1 89.75 178 ASP A O 1
ATOM 1438 N N . GLY A 1 179 ? 20.906 -14.859 3.082 1 86.12 179 GLY A N 1
ATOM 1439 C CA . GLY A 1 179 ? 20.688 -16.188 3.629 1 86.12 179 GLY A CA 1
ATOM 1440 C C . GLY A 1 179 ? 19.25 -16.641 3.562 1 86.12 179 GLY A C 1
ATOM 1441 O O . GLY A 1 179 ? 18.75 -17.312 4.48 1 86.12 179 GLY A O 1
ATOM 1442 N N . ASN A 1 180 ? 18.516 -16.172 2.711 1 87.5 180 ASN A N 1
ATOM 1443 C CA . ASN A 1 180 ? 17.125 -16.531 2.496 1 87.5 180 ASN A CA 1
ATOM 1444 C C . ASN A 1 180 ? 16.25 -16.141 3.684 1 87.5 180 ASN A C 1
ATOM 1446 O O . ASN A 1 180 ? 15.297 -16.844 4.02 1 87.5 180 ASN A O 1
ATOM 1450 N N . ALA A 1 181 ? 16.609 -15.109 4.305 1 89.12 181 ALA A N 1
ATOM 1451 C CA . ALA A 1 181 ? 15.852 -14.656 5.469 1 89.12 181 ALA A CA 1
ATOM 1452 C C . ALA A 1 181 ? 14.43 -14.25 5.07 1 89.12 181 ALA A C 1
ATOM 1454 O O . ALA A 1 181 ? 13.492 -14.414 5.855 1 89.12 181 ALA A O 1
ATOM 1455 N N . HIS A 1 182 ? 14.266 -13.758 3.848 1 89.12 182 HIS A N 1
ATOM 1456 C CA . HIS A 1 182 ? 12.945 -13.336 3.373 1 89.12 182 HIS A CA 1
ATOM 1457 C C . HIS A 1 182 ? 11.977 -14.516 3.346 1 89.12 182 HIS A C 1
ATOM 1459 O O . HIS A 1 182 ? 10.766 -14.328 3.52 1 89.12 182 HIS A O 1
ATOM 1465 N N . TYR A 1 183 ? 12.555 -15.688 3.143 1 87.5 183 TYR A N 1
ATOM 1466 C CA . TYR A 1 183 ? 11.734 -16.891 3.125 1 87.5 183 TYR A CA 1
ATOM 1467 C C . TYR A 1 183 ? 11.555 -17.453 4.531 1 87.5 183 TYR A C 1
ATOM 1469 O O . TYR A 1 183 ? 10.453 -17.844 4.922 1 87.5 183 TYR A O 1
ATOM 1477 N N . LYS A 1 184 ? 12.578 -17.516 5.289 1 84.88 184 LYS A N 1
ATOM 1478 C CA . LYS A 1 184 ? 12.586 -18.141 6.609 1 84.88 184 LYS A CA 1
ATOM 1479 C C . LYS A 1 184 ? 11.719 -17.359 7.594 1 84.88 184 LYS A C 1
ATOM 1481 O O . LYS A 1 184 ? 11.164 -17.938 8.531 1 84.88 184 LYS A O 1
ATOM 1486 N N . LEU A 1 185 ? 11.609 -16.078 7.391 1 84.56 185 LEU A N 1
ATOM 1487 C CA . LEU A 1 185 ? 10.844 -15.219 8.281 1 84.56 185 LEU A CA 1
ATOM 1488 C C . LEU A 1 185 ? 9.367 -15.602 8.281 1 84.56 185 LEU A C 1
ATOM 1490 O O . LEU A 1 185 ? 8.648 -15.352 9.25 1 84.56 185 LEU A O 1
ATOM 1494 N N . ARG A 1 186 ? 8.906 -16.156 7.219 1 74.56 186 ARG A N 1
ATOM 1495 C CA . ARG A 1 186 ? 7.496 -16.531 7.086 1 74.56 186 ARG A CA 1
ATOM 1496 C C . ARG A 1 186 ? 7.109 -17.578 8.117 1 74.56 186 ARG A C 1
ATOM 1498 O O . ARG A 1 186 ? 5.953 -17.656 8.531 1 74.56 186 ARG A O 1
ATOM 1505 N N . PHE A 1 187 ? 8.109 -18.344 8.516 1 73.31 187 PHE A N 1
ATOM 1506 C CA . PHE A 1 187 ? 7.84 -19.438 9.43 1 73.31 187 PHE A CA 1
ATOM 1507 C C . PHE A 1 187 ? 8.062 -19.016 10.875 1 73.31 187 PHE A C 1
ATOM 1509 O O . PHE A 1 187 ? 7.734 -19.75 11.812 1 73.31 187 PHE A O 1
ATOM 1516 N N . LEU A 1 188 ? 8.594 -17.844 11.094 1 71.25 188 LEU A N 1
ATOM 1517 C CA . LEU A 1 188 ? 8.891 -17.359 12.438 1 71.25 188 LEU A CA 1
ATOM 1518 C C . LEU A 1 188 ? 7.777 -16.453 12.953 1 71.25 188 LEU A C 1
ATOM 1520 O O . LEU A 1 188 ? 7.91 -15.844 14.016 1 71.25 188 LEU A O 1
ATOM 1524 N N . GLY A 1 189 ? 6.711 -16.406 12.328 1 66.31 189 GLY A N 1
ATOM 1525 C CA . GLY A 1 189 ? 5.547 -15.68 12.82 1 66.31 189 GLY A CA 1
ATOM 1526 C C . GLY A 1 189 ? 5.691 -14.172 12.719 1 66.31 189 GLY A C 1
ATOM 1527 O O . GLY A 1 189 ? 5.141 -13.438 13.531 1 66.31 189 GLY A O 1
ATOM 1528 N N . CYS A 1 190 ? 6.562 -13.695 11.945 1 70.88 190 CYS A N 1
ATOM 1529 C CA . CYS A 1 190 ? 6.66 -12.25 11.758 1 70.88 190 CYS A CA 1
ATOM 1530 C C . CYS A 1 190 ? 5.547 -11.742 10.852 1 70.88 190 CYS A C 1
ATOM 1532 O O . CYS A 1 190 ? 5.445 -12.156 9.695 1 70.88 190 CYS A O 1
ATOM 1534 N N . ASP A 1 191 ? 4.766 -10.898 11.477 1 71.44 191 ASP A N 1
ATOM 1535 C CA . ASP A 1 191 ? 3.619 -10.406 10.719 1 71.44 191 ASP A CA 1
ATOM 1536 C C . ASP A 1 191 ? 4.031 -9.289 9.766 1 71.44 191 ASP A C 1
ATOM 1538 O O . ASP A 1 191 ? 4.723 -8.352 10.164 1 71.44 191 ASP A O 1
ATOM 1542 N N . ASN A 1 192 ? 3.824 -9.32 8.578 1 73.69 192 ASN A N 1
ATOM 1543 C CA . ASN A 1 192 ? 3.92 -8.336 7.512 1 73.69 192 ASN A CA 1
ATOM 1544 C C . ASN A 1 192 ? 5.289 -7.664 7.488 1 73.69 192 ASN A C 1
ATOM 1546 O O . ASN A 1 192 ? 5.391 -6.445 7.617 1 73.69 192 ASN A O 1
ATOM 1550 N N . PRO A 1 193 ? 6.387 -8.367 7.375 1 84.62 193 PRO A N 1
ATOM 1551 C CA . PRO A 1 193 ? 7.719 -7.758 7.328 1 84.62 193 PRO A CA 1
ATOM 1552 C C . PRO A 1 193 ? 7.867 -6.746 6.195 1 84.62 193 PRO A C 1
ATOM 1554 O O . PRO A 1 193 ? 8.617 -5.773 6.328 1 84.62 193 PRO A O 1
ATOM 1557 N N . GLU A 1 194 ? 7.145 -6.969 5.152 1 82.56 194 GLU A N 1
ATOM 1558 C CA . GLU A 1 194 ? 7.234 -6.062 4.012 1 82.56 194 GLU A CA 1
ATOM 1559 C C . GLU A 1 194 ? 6.727 -4.668 4.371 1 82.56 194 GLU A C 1
ATOM 1561 O O . GLU A 1 194 ? 7.297 -3.664 3.941 1 82.56 194 GLU A O 1
ATOM 1566 N N . GLN A 1 195 ? 5.711 -4.637 5.109 1 77.94 195 GLN A N 1
ATOM 1567 C CA . GLN A 1 195 ? 5.16 -3.354 5.527 1 77.94 195 GLN A CA 1
ATOM 1568 C C . GLN A 1 195 ? 6.102 -2.645 6.5 1 77.94 195 GLN A C 1
ATOM 1570 O O . GLN A 1 195 ? 6.223 -1.418 6.473 1 77.94 195 GLN A O 1
ATOM 1575 N N . ARG A 1 196 ? 6.734 -3.385 7.352 1 85.12 196 ARG A N 1
ATOM 1576 C CA . ARG A 1 196 ? 7.629 -2.801 8.344 1 85.12 196 ARG A CA 1
ATOM 1577 C C . ARG A 1 196 ? 8.836 -2.141 7.684 1 85.12 196 ARG A C 1
ATOM 1579 O O . ARG A 1 196 ? 9.273 -1.074 8.109 1 85.12 196 ARG A O 1
ATOM 1586 N N . ILE A 1 197 ? 9.25 -2.689 6.598 1 89.25 197 ILE A N 1
ATOM 1587 C CA . ILE A 1 197 ? 10.422 -2.148 5.914 1 89.25 197 ILE A CA 1
ATOM 1588 C C . ILE A 1 197 ? 9.992 -1.024 4.973 1 89.25 197 ILE A C 1
ATOM 1590 O O . ILE A 1 197 ? 10.625 0.037 4.938 1 89.25 197 ILE A O 1
ATOM 1594 N N . SER A 1 198 ? 8.898 -1.237 4.277 1 85.81 198 SER A N 1
ATOM 1595 C CA . SER A 1 198 ? 8.539 -0.316 3.205 1 85.81 198 SER A CA 1
ATOM 1596 C C . SER A 1 198 ? 7.781 0.892 3.744 1 85.81 198 SER A C 1
ATOM 1598 O O . SER A 1 198 ? 7.977 2.014 3.271 1 85.81 198 SER A O 1
ATOM 1600 N N . SER A 1 199 ? 7.004 0.721 4.762 1 82.81 199 SER A N 1
ATOM 1601 C CA . SER A 1 199 ? 6.113 1.802 5.172 1 82.81 199 SER A CA 1
ATOM 1602 C C . SER A 1 199 ? 6.43 2.27 6.59 1 82.81 199 SER A C 1
ATOM 1604 O O . SER A 1 199 ? 6.605 3.467 6.828 1 82.81 199 SER A O 1
ATOM 1606 N N . ASP A 1 200 ? 6.562 1.338 7.516 1 82.69 200 ASP A N 1
ATOM 1607 C CA . ASP A 1 200 ? 6.773 1.714 8.914 1 82.69 200 ASP A CA 1
ATOM 1608 C C . ASP A 1 200 ? 8.094 2.461 9.086 1 82.69 200 ASP A C 1
ATOM 1610 O O . ASP A 1 200 ? 8.164 3.451 9.812 1 82.69 200 ASP A O 1
ATOM 1614 N N . LEU A 1 201 ? 9.07 1.98 8.477 1 89.56 201 LEU A N 1
ATOM 1615 C CA . LEU A 1 201 ? 10.383 2.615 8.578 1 89.56 201 LEU A CA 1
ATOM 1616 C C . LEU A 1 201 ? 10.344 4.035 8.023 1 89.56 201 LEU A C 1
ATOM 1618 O O . LEU A 1 201 ? 10.922 4.953 8.609 1 89.56 201 LEU A O 1
ATOM 1622 N N . ASN A 1 202 ? 9.68 4.211 6.965 1 88.12 202 ASN A N 1
ATOM 1623 C CA . ASN A 1 202 ? 9.539 5.535 6.367 1 88.12 202 ASN A CA 1
ATOM 1624 C C . ASN A 1 202 ? 8.781 6.488 7.285 1 88.12 202 ASN A C 1
ATOM 1626 O O . ASN A 1 202 ? 9.195 7.633 7.477 1 88.12 202 ASN A O 1
ATOM 1630 N N . THR A 1 203 ? 7.715 6.039 7.805 1 82.62 203 THR A N 1
ATOM 1631 C CA . THR A 1 203 ? 6.914 6.871 8.695 1 82.62 203 THR A CA 1
ATOM 1632 C C . THR A 1 203 ? 7.688 7.199 9.969 1 82.62 203 THR A C 1
ATOM 1634 O O . THR A 1 203 ? 7.59 8.312 10.492 1 82.62 203 THR A O 1
ATOM 1637 N N . TYR A 1 204 ? 8.422 6.203 10.484 1 88.31 204 TYR A N 1
ATOM 1638 C CA . TYR A 1 204 ? 9.258 6.41 11.664 1 88.31 204 TYR A CA 1
ATOM 1639 C C . TYR A 1 204 ? 10.258 7.539 11.43 1 88.31 204 TYR A C 1
ATOM 1641 O O . TYR A 1 204 ? 10.406 8.43 12.273 1 88.31 204 TYR A O 1
ATOM 1649 N N . ILE A 1 205 ? 10.922 7.527 10.367 1 89.19 205 ILE A N 1
ATOM 1650 C CA . ILE A 1 205 ? 11.953 8.516 10.07 1 89.19 205 ILE A CA 1
ATOM 1651 C C . ILE A 1 205 ? 11.312 9.867 9.766 1 89.19 205 ILE A C 1
ATOM 1653 O O . ILE A 1 205 ? 11.812 10.906 10.188 1 89.19 205 ILE A O 1
ATOM 1657 N N . LYS A 1 206 ? 10.172 9.867 9.07 1 84.88 206 LYS A N 1
ATOM 1658 C CA . LYS A 1 206 ? 9.469 11.109 8.75 1 84.88 206 LYS A CA 1
ATOM 1659 C C . LYS A 1 206 ? 9.016 11.82 10.023 1 84.88 206 LYS A C 1
ATOM 1661 O O . LYS A 1 206 ? 9.109 13.047 10.117 1 84.88 206 LYS A O 1
ATOM 1666 N N . LEU A 1 207 ? 8.586 11.07 10.938 1 82.81 207 LEU A N 1
ATOM 1667 C CA . LEU A 1 207 ? 8.133 11.672 12.188 1 82.81 207 LEU A CA 1
ATOM 1668 C C . LEU A 1 207 ? 9.312 12.117 13.039 1 82.81 207 LEU A C 1
ATOM 1670 O O . LEU A 1 207 ? 9.242 13.141 13.719 1 82.81 207 LEU A O 1
ATOM 1674 N N . SER A 1 208 ? 10.391 11.375 13.008 1 86.81 208 SER A N 1
ATOM 1675 C CA . SER A 1 208 ? 11.562 11.68 13.812 1 86.81 208 SER A CA 1
ATOM 1676 C C . SER A 1 208 ? 12.328 12.883 13.258 1 86.81 208 SER A C 1
ATOM 1678 O O . SER A 1 208 ? 12.727 13.773 14 1 86.81 208 SER A O 1
ATOM 1680 N N . CYS A 1 209 ? 12.477 12.898 11.914 1 86.38 209 CYS A N 1
ATOM 1681 C CA . CYS A 1 209 ? 13.336 13.914 11.305 1 86.38 209 CYS A CA 1
ATOM 1682 C C . CYS A 1 209 ? 12.508 14.93 10.523 1 86.38 209 CYS A C 1
ATOM 1684 O O . CYS A 1 209 ? 13.023 15.953 10.078 1 86.38 209 CYS A O 1
ATOM 1686 N N . GLY A 1 210 ? 11.289 14.688 10.406 1 78.12 210 GLY A N 1
ATOM 1687 C CA . GLY A 1 210 ? 10.445 15.617 9.68 1 78.12 210 GLY A CA 1
ATOM 1688 C C . GLY A 1 210 ? 10.117 15.164 8.273 1 78.12 210 GLY A C 1
ATOM 1689 O O . GLY A 1 210 ? 10.992 14.656 7.562 1 78.12 210 GLY A O 1
ATOM 1690 N N . GLY A 1 211 ? 8.891 15.023 7.973 1 63.53 211 GLY A N 1
ATOM 1691 C CA . GLY A 1 211 ? 8.461 14.625 6.645 1 63.53 211 GLY A CA 1
ATOM 1692 C C . GLY A 1 211 ? 8.617 15.719 5.609 1 63.53 211 GLY A C 1
ATOM 1693 O O . GLY A 1 211 ? 8.906 16.875 5.953 1 63.53 211 GLY A O 1
ATOM 1694 N N . VAL A 1 212 ? 8.641 15.383 4.285 1 52.12 212 VAL A N 1
ATOM 1695 C CA . VAL A 1 212 ? 8.852 16.266 3.141 1 52.12 212 VAL A CA 1
ATOM 1696 C C . VAL A 1 212 ? 7.781 17.359 3.119 1 52.12 212 VAL A C 1
ATOM 1698 O O . VAL A 1 212 ? 8.062 18.516 2.799 1 52.12 212 VAL A O 1
ATOM 1701 N N . SER A 1 213 ? 6.5 16.906 3.42 1 49.56 213 SER A N 1
ATOM 1702 C CA . SER A 1 213 ? 5.449 17.906 3.268 1 49.56 213 SER A CA 1
ATOM 1703 C C . SER A 1 213 ? 5.18 18.625 4.582 1 49.56 213 SER A C 1
ATOM 1705 O O . SER A 1 213 ? 5.137 18 5.645 1 49.56 213 SER A O 1
ATOM 1707 N N . PRO A 1 214 ? 5.297 19.984 4.504 1 48.94 214 PRO A N 1
ATOM 1708 C CA . PRO A 1 214 ? 4.812 20.734 5.664 1 48.94 214 PRO A CA 1
ATOM 1709 C C . PRO A 1 214 ? 3.418 20.297 6.109 1 48.94 214 PRO A C 1
ATOM 1711 O O . PRO A 1 214 ? 2.656 19.75 5.316 1 48.94 214 PRO A O 1
ATOM 1714 N N . PRO A 1 215 ? 3.205 20.297 7.516 1 45.31 215 PRO A N 1
ATOM 1715 C CA . PRO A 1 215 ? 3.918 20.938 8.625 1 45.31 215 PRO A CA 1
ATOM 1716 C C . PRO A 1 215 ? 4.645 19.938 9.516 1 45.31 215 PRO A C 1
ATOM 1718 O O . PRO A 1 215 ? 4.867 20.203 10.695 1 45.31 215 PRO A O 1
ATOM 1721 N N . LEU A 1 216 ? 5.039 18.875 8.898 1 48.41 216 LEU A N 1
ATOM 1722 C CA . LEU A 1 216 ? 5.539 17.938 9.898 1 48.41 216 LEU A CA 1
ATOM 1723 C C . LEU A 1 216 ? 6.926 18.359 10.383 1 48.41 216 LEU A C 1
ATOM 1725 O O . LEU A 1 216 ? 7.871 18.406 9.594 1 48.41 216 LEU A O 1
ATOM 1729 N N . GLN A 1 217 ? 6.898 18.969 11.547 1 64.06 217 GLN A N 1
ATOM 1730 C CA . GLN A 1 217 ? 8.141 19.297 12.242 1 64.06 217 GLN A CA 1
ATOM 1731 C C . GLN A 1 217 ? 8.797 18.031 12.805 1 64.06 217 GLN A C 1
ATOM 1733 O O . GLN A 1 217 ? 8.109 17.047 13.086 1 64.06 217 GLN A O 1
ATOM 1738 N N . SER A 1 218 ? 10.133 18.047 12.656 1 81.81 218 SER A N 1
ATOM 1739 C CA . SER A 1 218 ? 10.891 16.953 13.273 1 81.81 218 SER A CA 1
ATOM 1740 C C . SER A 1 218 ? 10.547 16.812 14.75 1 81.81 218 SER A C 1
ATOM 1742 O O . SER A 1 218 ? 10.469 17.797 15.477 1 81.81 218 SER A O 1
ATOM 1744 N N . LEU A 1 219 ? 10.148 15.703 15.156 1 82.5 219 LEU A N 1
ATOM 1745 C CA . LEU A 1 219 ? 9.859 15.438 16.562 1 82.5 219 LEU A CA 1
ATOM 1746 C C . LEU A 1 219 ? 11.047 15.82 17.438 1 82.5 219 LEU A C 1
ATOM 1748 O O . LEU A 1 219 ? 10.883 16.531 18.438 1 82.5 219 LEU A O 1
ATOM 1752 N N . TYR A 1 220 ? 12.234 15.43 17.047 1 83.69 220 TYR A N 1
ATOM 1753 C CA . TYR A 1 220 ? 13.406 15.641 17.875 1 83.69 220 TYR A CA 1
ATOM 1754 C C . TYR A 1 220 ? 13.797 17.125 17.906 1 83.69 220 TYR A C 1
ATOM 1756 O O . TYR A 1 220 ? 14.055 17.672 18.984 1 83.69 220 TYR A O 1
ATOM 1764 N N . LEU A 1 221 ? 13.812 17.703 16.766 1 85.69 221 LEU A N 1
ATOM 1765 C CA . LEU A 1 221 ? 14.141 19.125 16.75 1 85.69 221 LEU A CA 1
ATOM 1766 C C . LEU A 1 221 ? 13.055 19.953 17.438 1 85.69 221 LEU A C 1
ATOM 1768 O O . LEU A 1 221 ? 13.344 20.938 18.109 1 85.69 221 LEU A O 1
ATOM 1772 N N . GLY A 1 222 ? 11.867 19.5 17.219 1 82.62 222 GLY A N 1
ATOM 1773 C CA . GLY A 1 222 ? 10.766 20.188 17.875 1 82.62 222 GLY A CA 1
ATOM 1774 C C . GLY A 1 222 ? 10.812 20.078 19.391 1 82.62 222 GLY A C 1
ATOM 1775 O O . GLY A 1 222 ? 10.539 21.062 20.094 1 82.62 222 GLY A O 1
ATOM 1776 N N . LEU A 1 223 ? 11.219 18.969 19.906 1 83.31 223 LEU A N 1
ATOM 1777 C CA . LEU A 1 223 ? 11.32 18.781 21.344 1 83.31 223 LEU A CA 1
ATOM 1778 C C . LEU A 1 223 ? 12.453 19.625 21.938 1 83.31 223 LEU A C 1
ATOM 1780 O O . LEU A 1 223 ? 12.312 20.203 23.016 1 83.31 223 LEU A O 1
ATOM 1784 N N . VAL A 1 224 ? 13.555 19.625 21.219 1 83.44 224 VAL A N 1
ATOM 1785 C CA . VAL A 1 224 ? 14.68 20.438 21.672 1 83.44 224 VAL A CA 1
ATOM 1786 C C . VAL A 1 224 ? 14.289 21.906 21.688 1 83.44 224 VAL A C 1
ATOM 1788 O O . VAL A 1 224 ? 14.594 22.625 22.656 1 83.44 224 VAL A O 1
ATOM 1791 N N . ALA A 1 225 ? 13.633 22.297 20.656 1 82.75 225 ALA A N 1
ATOM 1792 C CA . ALA A 1 225 ? 13.203 23.688 20.562 1 82.75 225 ALA A CA 1
ATOM 1793 C C . ALA A 1 225 ? 12.219 24.016 21.688 1 82.75 225 ALA A C 1
ATOM 1795 O O . ALA A 1 225 ? 12.367 25.047 22.359 1 82.75 225 ALA A O 1
ATOM 1796 N N . ASP A 1 226 ? 11.266 23.188 21.922 1 79.88 226 ASP A N 1
ATOM 1797 C CA . ASP A 1 226 ? 10.227 23.453 22.906 1 79.88 226 ASP A CA 1
ATOM 1798 C C . ASP A 1 226 ? 10.797 23.422 24.328 1 79.88 226 ASP A C 1
ATOM 1800 O O . ASP A 1 226 ? 10.461 24.266 25.156 1 79.88 226 ASP A O 1
ATOM 1804 N N . LEU A 1 227 ? 11.617 22.438 24.625 1 81.25 227 LEU A N 1
ATOM 1805 C CA . LEU A 1 227 ? 12.211 22.328 25.953 1 81.25 227 LEU A CA 1
ATOM 1806 C C . LEU A 1 227 ? 13.102 23.531 26.25 1 81.25 227 LEU A C 1
ATOM 1808 O O . LEU A 1 227 ? 13.094 24.062 27.359 1 81.25 227 LEU A O 1
ATOM 1812 N N . PHE A 1 228 ? 13.875 23.938 25.266 1 83.12 228 PHE A N 1
ATOM 1813 C CA . PHE A 1 228 ? 14.711 25.109 25.438 1 83.12 228 PHE A CA 1
ATOM 1814 C C . PHE A 1 228 ? 13.859 26.359 25.672 1 83.12 228 PHE A C 1
ATOM 1816 O O . PHE A 1 228 ? 14.172 27.172 26.547 1 83.12 228 PHE A O 1
ATOM 1823 N N . LEU A 1 229 ? 12.812 26.5 24.828 1 78.69 229 LEU A N 1
ATOM 1824 C CA . LEU A 1 229 ? 11.953 27.672 24.953 1 78.69 229 LEU A CA 1
ATOM 1825 C C . LEU A 1 229 ? 11.281 27.719 26.312 1 78.69 229 LEU A C 1
ATOM 1827 O O . LEU A 1 229 ? 11.125 28.781 26.906 1 78.69 229 LEU A O 1
ATOM 1831 N N . ILE A 1 230 ? 10.922 26.578 26.812 1 77.44 230 ILE A N 1
ATOM 1832 C CA . ILE A 1 230 ? 10.289 26.5 28.125 1 77.44 230 ILE A CA 1
ATOM 1833 C C . ILE A 1 230 ? 11.289 26.906 29.203 1 77.44 230 ILE A C 1
ATOM 1835 O O . ILE A 1 230 ? 11 27.781 30.016 1 77.44 230 ILE A O 1
ATOM 1839 N N . CYS A 1 231 ? 12.461 26.375 29.156 1 78.69 231 CYS A N 1
ATOM 1840 C CA . CYS A 1 231 ? 13.484 26.672 30.156 1 78.69 231 CYS A CA 1
ATOM 1841 C C . CYS A 1 231 ? 13.906 28.141 30.078 1 78.69 231 CYS A C 1
ATOM 1843 O O . CYS A 1 231 ? 14.016 28.812 31.109 1 78.69 231 CYS A O 1
ATOM 1845 N N . TRP A 1 232 ? 14.062 28.594 28.922 1 76.25 232 TRP A N 1
ATOM 1846 C CA . TRP A 1 232 ? 14.539 29.969 28.734 1 76.25 232 TRP A CA 1
ATOM 1847 C C . TRP A 1 232 ? 13.469 30.969 29.141 1 76.25 232 TRP A C 1
ATOM 1849 O O . TRP A 1 232 ? 13.773 32.031 29.688 1 76.25 232 TRP A O 1
ATOM 1859 N N . SER A 1 233 ? 12.234 30.703 28.734 1 73.56 233 SER A N 1
ATOM 1860 C CA . SER A 1 233 ? 11.148 31.609 29.109 1 73.56 233 SER A CA 1
ATOM 1861 C C . SER A 1 233 ? 11.062 31.75 30.625 1 73.56 233 SER A C 1
ATOM 1863 O O . SER A 1 233 ? 10.82 32.844 31.141 1 73.56 233 SER A O 1
ATOM 1865 N N . PHE A 1 234 ? 11.336 30.734 31.312 1 73.12 234 PHE A N 1
ATOM 1866 C CA . PHE A 1 234 ? 11.305 30.766 32.781 1 73.12 234 PHE A CA 1
ATOM 1867 C C . PHE A 1 234 ? 12.461 31.594 33.312 1 73.12 234 PHE A C 1
ATOM 1869 O O . PHE A 1 234 ? 12.281 32.406 34.219 1 73.12 234 PHE A O 1
ATOM 1876 N N . VAL A 1 235 ? 13.57 31.375 32.719 1 72.69 235 VAL A N 1
ATOM 1877 C CA . VAL A 1 235 ? 14.75 32.125 33.156 1 72.69 235 VAL A CA 1
ATOM 1878 C C . VAL A 1 235 ? 14.57 33.594 32.875 1 72.69 235 VAL A C 1
ATOM 1880 O O . VAL A 1 235 ? 14.883 34.438 33.719 1 72.69 235 VAL A O 1
ATOM 1883 N N . TYR A 1 236 ? 14.031 33.844 31.703 1 70.81 236 TYR A N 1
ATOM 1884 C CA . TYR A 1 236 ? 13.836 35.219 31.266 1 70.81 236 TYR A CA 1
ATOM 1885 C C . TYR A 1 236 ? 12.836 35.938 32.156 1 70.81 236 TYR A C 1
ATOM 1887 O O . TYR A 1 236 ? 13.07 37.094 32.562 1 70.81 236 TYR A O 1
ATOM 1895 N N . VAL A 1 237 ? 11.758 35.406 32.531 1 69.19 237 VAL A N 1
ATOM 1896 C CA . VAL A 1 237 ? 10.703 36.031 33.312 1 69.19 237 VAL A CA 1
ATOM 1897 C C . VAL A 1 237 ? 11.172 36.25 34.75 1 69.19 237 VAL A C 1
ATOM 1899 O O . VAL A 1 237 ? 10.898 37.281 35.344 1 69.19 237 VAL A O 1
ATOM 1902 N N . ILE A 1 238 ? 11.914 35.312 35.281 1 67.81 238 ILE A N 1
ATOM 1903 C CA . ILE A 1 238 ? 12.367 35.406 36.656 1 67.81 238 ILE A CA 1
ATOM 1904 C C . ILE A 1 238 ? 13.43 36.5 36.781 1 67.81 238 ILE A C 1
ATOM 1906 O O . ILE A 1 238 ? 13.445 37.25 37.75 1 67.81 238 ILE A O 1
ATOM 1910 N N . THR A 1 239 ? 14.258 36.625 35.812 1 67.56 239 THR A N 1
ATOM 1911 C CA . THR A 1 239 ? 15.398 37.531 35.938 1 67.56 239 THR A CA 1
ATOM 1912 C C . THR A 1 239 ? 15.039 38.938 35.469 1 67.56 239 THR A C 1
ATOM 1914 O O . THR A 1 239 ? 15.508 39.906 36.062 1 67.56 239 THR A O 1
ATOM 1917 N N . ARG A 1 240 ? 14.195 39.031 34.438 1 64 240 ARG A N 1
ATOM 1918 C CA . ARG A 1 240 ? 14.047 40.344 33.812 1 64 240 ARG A CA 1
ATOM 1919 C C . ARG A 1 240 ? 12.734 41 34.219 1 64 240 ARG A C 1
ATOM 1921 O O . ARG A 1 240 ? 12.688 42.219 34.5 1 64 240 ARG A O 1
ATOM 1928 N N . ILE A 1 241 ? 11.633 40.312 34.219 1 62.94 241 ILE A N 1
ATOM 1929 C CA . ILE A 1 241 ? 10.344 41 34.312 1 62.94 241 ILE A CA 1
ATOM 1930 C C . ILE A 1 241 ? 9.797 40.875 35.75 1 62.94 241 ILE A C 1
ATOM 1932 O O . ILE A 1 241 ? 9.07 41.75 36.219 1 62.94 241 ILE A O 1
ATOM 1936 N N . ARG A 1 242 ? 10.555 40.5 36.656 1 60.5 242 ARG A N 1
ATOM 1937 C CA . ARG A 1 242 ? 10.203 40.375 38.062 1 60.5 242 ARG A CA 1
ATOM 1938 C C . ARG A 1 242 ? 8.688 40.312 38.25 1 60.5 242 ARG A C 1
ATOM 1940 O O . ARG A 1 242 ? 8.148 41 39.125 1 60.5 242 ARG A O 1
ATOM 1947 N N . MET A 1 243 ? 7.902 39.875 37.219 1 64.5 243 MET A N 1
ATOM 1948 C CA . MET A 1 243 ? 6.469 39.656 37.344 1 64.5 243 MET A CA 1
ATOM 1949 C C . MET A 1 243 ? 6.18 38.188 37.625 1 64.5 243 MET A C 1
ATOM 1951 O O . MET A 1 243 ? 5.68 37.469 36.75 1 64.5 243 MET A O 1
ATOM 1955 N N . GLU A 1 244 ? 6.336 37.875 38.812 1 65.31 244 GLU A N 1
ATOM 1956 C CA . GLU A 1 244 ? 6.297 36.469 39.188 1 65.31 244 GLU A CA 1
ATOM 1957 C C . GLU A 1 244 ? 4.867 35.938 39.188 1 65.31 244 GLU A C 1
ATOM 1959 O O . GLU A 1 244 ? 4.629 34.781 38.844 1 65.31 244 GLU A O 1
ATOM 1964 N N . ARG A 1 245 ? 3.932 36.844 39.531 1 67.88 245 ARG A N 1
ATOM 1965 C CA . ARG A 1 245 ? 2.564 36.344 39.656 1 67.88 245 ARG A CA 1
ATOM 1966 C C . ARG A 1 245 ? 1.982 36.062 38.281 1 67.88 245 ARG A C 1
ATOM 1968 O O . ARG A 1 245 ? 1.248 35.062 38.094 1 67.88 245 ARG A O 1
ATOM 1975 N N . ALA A 1 246 ? 2.363 36.938 37.312 1 67.38 246 ALA A N 1
ATOM 1976 C CA . ALA A 1 246 ? 1.879 36.688 35.938 1 67.38 246 ALA A CA 1
ATOM 1977 C C . ALA A 1 246 ? 2.398 35.344 35.406 1 67.38 246 ALA A C 1
ATOM 1979 O O . ALA A 1 246 ? 1.678 34.625 34.719 1 67.38 246 ALA A O 1
ATOM 1980 N N . VAL A 1 247 ? 3.557 35 35.781 1 69.69 247 VAL A N 1
ATOM 1981 C CA . VAL A 1 247 ? 4.184 33.75 35.344 1 69.69 247 VAL A CA 1
ATOM 1982 C C . VAL A 1 247 ? 3.482 32.562 36 1 69.69 247 VAL A C 1
ATOM 1984 O O . VAL A 1 247 ? 3.238 31.547 35.375 1 69.69 247 VAL A O 1
ATOM 1987 N N . GLU A 1 248 ? 3.199 32.812 37.25 1 73.94 248 GLU A N 1
ATOM 1988 C CA . GLU A 1 248 ? 2.553 31.719 38 1 73.94 248 GLU A CA 1
ATOM 1989 C C . GLU A 1 248 ? 1.19 31.391 37.375 1 73.94 248 GLU A C 1
ATOM 1991 O O . GLU A 1 248 ? 0.864 30.219 37.188 1 73.94 248 GLU A O 1
ATOM 1996 N N . TYR A 1 249 ? 0.456 32.438 37.062 1 73.5 249 TYR A N 1
ATOM 1997 C CA . TYR A 1 249 ? -0.875 32.188 36.531 1 73.5 249 TYR A CA 1
ATOM 1998 C C . TYR A 1 249 ? -0.791 31.625 35.125 1 73.5 249 TYR A C 1
ATOM 2000 O O . TYR A 1 249 ? -1.624 30.797 34.719 1 73.5 249 TYR A O 1
ATOM 2008 N N . SER A 1 250 ? 0.216 32.094 34.375 1 75.81 250 SER A N 1
ATOM 2009 C CA . SER A 1 250 ? 0.397 31.562 33.031 1 75.81 250 SER A CA 1
ATOM 2010 C C . SER A 1 250 ? 0.783 30.078 33.094 1 75.81 250 SER A C 1
ATOM 2012 O O . SER A 1 250 ? 0.301 29.281 32.281 1 75.81 250 SER A O 1
ATOM 2014 N N . CYS A 1 251 ? 1.615 29.75 33.969 1 74.81 251 CYS A N 1
ATOM 2015 C CA . CYS A 1 251 ? 2.029 28.359 34.125 1 74.81 251 CYS A CA 1
ATOM 2016 C C . CYS A 1 251 ? 0.851 27.484 34.5 1 74.81 251 CYS A C 1
ATOM 2018 O O . CYS A 1 251 ? 0.703 26.375 34 1 74.81 251 CYS A O 1
ATOM 2020 N N . LEU A 1 252 ? 0.08 28.047 35.438 1 77.56 252 LEU A N 1
ATOM 2021 C CA . LEU A 1 252 ? -1.08 27.266 35.875 1 77.56 252 LEU A CA 1
ATOM 2022 C C . LEU A 1 252 ? -2.047 27.047 34.719 1 77.56 252 LEU A C 1
ATOM 2024 O O . LEU A 1 252 ? -2.539 25.922 34.531 1 77.56 252 LEU A O 1
ATOM 2028 N N . TYR A 1 253 ? -2.277 28.047 33.938 1 78.38 253 TYR A N 1
ATOM 2029 C CA . TYR A 1 253 ? -3.156 27.938 32.781 1 78.38 253 TYR A CA 1
ATOM 2030 C C . TYR A 1 253 ? -2.623 26.922 31.781 1 78.38 253 TYR A C 1
ATOM 2032 O O . TYR A 1 253 ? -3.379 26.094 31.266 1 78.38 253 TYR A O 1
ATOM 2040 N N . ASN A 1 254 ? -1.386 26.984 31.5 1 77.62 254 ASN A N 1
ATOM 2041 C CA . ASN A 1 254 ? -0.789 26.078 30.531 1 77.62 254 ASN A CA 1
ATOM 2042 C C . ASN A 1 254 ? -0.758 24.641 31.031 1 77.62 254 ASN A C 1
ATOM 2044 O O . ASN A 1 254 ? -0.968 23.703 30.266 1 77.62 254 ASN A O 1
ATOM 2048 N N . PHE A 1 255 ? -0.5 24.531 32.281 1 79.06 255 PHE A N 1
ATOM 2049 C CA . PHE A 1 255 ? -0.464 23.203 32.844 1 79.06 255 PHE A CA 1
ATOM 2050 C C . PHE A 1 255 ? -1.826 22.531 32.75 1 79.06 255 PHE A C 1
ATOM 2052 O O . PHE A 1 255 ? -1.912 21.328 32.438 1 79.06 255 PHE A O 1
ATOM 2059 N N . ILE A 1 256 ? -2.842 23.297 32.969 1 82.88 256 ILE A N 1
ATOM 2060 C CA . ILE A 1 256 ? -4.191 22.75 32.906 1 82.88 256 ILE A CA 1
ATOM 2061 C C . ILE A 1 256 ? -4.559 22.422 31.469 1 82.88 256 ILE A C 1
ATOM 2063 O O . ILE A 1 256 ? -5.055 21.344 31.172 1 82.88 256 ILE A O 1
ATOM 2067 N N . THR A 1 257 ? -4.254 23.297 30.609 1 80.62 257 THR A N 1
ATOM 2068 C CA . THR A 1 257 ? -4.656 23.109 29.219 1 80.62 257 THR A CA 1
ATOM 2069 C C . THR A 1 257 ? -3.82 22.016 28.547 1 80.62 257 THR A C 1
ATOM 2071 O O . THR A 1 257 ? -4.328 21.25 27.734 1 80.62 257 THR A O 1
ATOM 2074 N N . ILE A 1 258 ? -2.584 21.953 28.891 1 79.12 258 ILE A N 1
ATOM 2075 C CA . ILE A 1 258 ? -1.718 20.922 28.328 1 79.12 258 ILE A CA 1
ATOM 2076 C C . ILE A 1 258 ? -2.127 19.562 28.875 1 79.12 258 ILE A C 1
ATOM 2078 O O . ILE A 1 258 ? -2.137 18.578 28.141 1 79.12 258 ILE A O 1
ATOM 2082 N N . GLY A 1 259 ? -2.34 19.531 30.156 1 80.5 259 GLY A N 1
ATOM 2083 C CA . GLY A 1 259 ? -2.805 18.281 30.75 1 80.5 259 GLY A CA 1
ATOM 2084 C C . GLY A 1 259 ? -4.062 17.734 30.078 1 80.5 259 GLY A C 1
ATOM 2085 O O . GLY A 1 259 ? -4.156 16.547 29.812 1 80.5 259 GLY A O 1
ATOM 2086 N N . MET A 1 260 ? -4.953 18.641 29.781 1 84.25 260 MET A N 1
ATOM 2087 C CA . MET A 1 260 ? -6.188 18.25 29.109 1 84.25 260 MET A CA 1
ATOM 2088 C C . MET A 1 260 ? -5.902 17.781 27.688 1 84.25 260 MET A C 1
ATOM 2090 O O . MET A 1 260 ? -6.484 16.812 27.219 1 84.25 260 MET A O 1
ATOM 2094 N N . ALA A 1 261 ? -5.047 18.484 26.984 1 80.75 261 ALA A N 1
ATOM 2095 C CA . ALA A 1 261 ? -4.711 18.141 25.609 1 80.75 261 ALA A CA 1
ATOM 2096 C C . ALA A 1 261 ? -4.035 16.781 25.531 1 80.75 261 ALA A C 1
ATOM 2098 O O . ALA A 1 261 ? -4.34 15.984 24.641 1 80.75 261 ALA A O 1
ATOM 2099 N N . VAL A 1 262 ? -3.191 16.5 26.5 1 76.06 262 VAL A N 1
ATOM 2100 C CA . VAL A 1 262 ? -2.465 15.242 26.516 1 76.06 262 VAL A CA 1
ATOM 2101 C C . VAL A 1 262 ? -3.428 14.094 26.812 1 76.06 262 VAL A C 1
ATOM 2103 O O . VAL A 1 262 ? -3.334 13.023 26.203 1 76.06 262 VAL A O 1
ATOM 2106 N N . ALA A 1 263 ? -4.328 14.273 27.656 1 81.88 263 ALA A N 1
ATOM 2107 C CA . ALA A 1 263 ? -5.309 13.25 28 1 81.88 263 ALA A CA 1
ATOM 2108 C C . ALA A 1 263 ? -6.188 12.891 26.812 1 81.88 263 ALA A C 1
ATOM 2110 O O . ALA A 1 263 ? -6.598 11.742 26.656 1 81.88 263 ALA A O 1
ATOM 2111 N N . LEU A 1 264 ? -6.43 13.812 25.984 1 80.12 264 LEU A N 1
ATOM 2112 C CA . LEU A 1 264 ? -7.277 13.586 24.812 1 80.12 264 LEU A CA 1
ATOM 2113 C C . LEU A 1 264 ? -6.465 13.016 23.656 1 80.12 264 LEU A C 1
ATOM 2115 O O . LEU A 1 264 ? -7 12.289 22.812 1 80.12 264 LEU A O 1
ATOM 2119 N N . ALA A 1 265 ? -5.191 13.352 23.656 1 75.19 265 ALA A N 1
ATOM 2120 C CA . ALA A 1 265 ? -4.336 12.969 22.531 1 75.19 265 ALA A CA 1
ATOM 2121 C C . ALA A 1 265 ? -3.943 11.5 22.625 1 75.19 265 ALA A C 1
ATOM 2123 O O . ALA A 1 265 ? -3.771 10.836 21.594 1 75.19 265 ALA A O 1
ATOM 2124 N N . ILE A 1 266 ? -3.861 10.938 23.75 1 74.81 266 ILE A N 1
ATOM 2125 C CA . ILE A 1 266 ? -3.357 9.586 23.969 1 74.81 266 ILE A CA 1
ATOM 2126 C C . ILE A 1 266 ? -4.309 8.578 23.328 1 74.81 266 ILE A C 1
ATOM 2128 O O . ILE A 1 266 ? -3.881 7.723 22.547 1 74.81 266 ILE A O 1
ATOM 2132 N N . PRO A 1 267 ? -5.594 8.727 23.547 1 79.25 267 PRO A N 1
ATOM 2133 C CA . PRO A 1 267 ? -6.477 7.754 22.891 1 79.25 267 PRO A CA 1
ATOM 2134 C C . PRO A 1 267 ? -6.484 7.898 21.375 1 79.25 267 PRO A C 1
ATOM 2136 O O . PRO A 1 267 ? -6.727 6.922 20.656 1 79.25 267 PRO A O 1
ATOM 2139 N N . ILE A 1 268 ? -6.293 9.031 20.891 1 79.06 268 ILE A N 1
ATOM 2140 C CA . ILE A 1 268 ? -6.305 9.273 19.453 1 79.06 268 ILE A CA 1
ATOM 2141 C C . ILE A 1 268 ? -5.203 8.453 18.781 1 79.06 268 ILE A C 1
ATOM 2143 O O . ILE A 1 268 ? -5.391 7.941 17.672 1 79.06 268 ILE A O 1
ATOM 2147 N N . ALA A 1 269 ? -4.129 8.32 19.484 1 70.31 269 ALA A N 1
ATOM 2148 C CA . ALA A 1 269 ? -3.014 7.555 18.938 1 70.31 269 ALA A CA 1
ATOM 2149 C C . ALA A 1 269 ? -3.414 6.102 18.703 1 70.31 269 ALA A C 1
ATOM 2151 O O . ALA A 1 269 ? -3.035 5.508 17.688 1 70.31 269 ALA A O 1
ATOM 2152 N N . GLY A 1 270 ? -4.16 5.578 19.625 1 73.94 270 GLY A N 1
ATOM 2153 C CA . GLY A 1 270 ? -4.633 4.215 19.453 1 73.94 270 GLY A CA 1
ATOM 2154 C C . GLY A 1 270 ? -5.605 4.066 18.297 1 73.94 270 GLY A C 1
ATOM 2155 O O . GLY A 1 270 ? -5.504 3.125 17.5 1 73.94 270 GLY A O 1
ATOM 2156 N N . PHE A 1 271 ? -6.512 5.012 18.125 1 80.69 271 PHE A N 1
ATOM 2157 C CA . PHE A 1 271 ? -7.488 4.973 17.047 1 80.69 271 PHE A CA 1
ATOM 2158 C C . PHE A 1 271 ? -6.816 5.188 15.688 1 80.69 271 PHE A C 1
ATOM 2160 O O . PHE A 1 271 ? -7.246 4.625 14.68 1 80.69 271 PHE A O 1
ATOM 2167 N N . THR A 1 272 ? -5.812 5.949 15.703 1 75.94 272 THR A N 1
ATOM 2168 C CA . THR A 1 272 ? -5.098 6.219 14.461 1 75.94 272 THR A CA 1
ATOM 2169 C C . THR A 1 272 ? -4.32 4.988 14.008 1 75.94 272 THR A C 1
ATOM 2171 O O . THR A 1 272 ? -4.266 4.688 12.812 1 75.94 272 THR A O 1
ATOM 2174 N N . ALA A 1 273 ? -3.725 4.34 14.992 1 71.38 273 ALA A N 1
ATOM 2175 C CA . ALA A 1 273 ? -3.025 3.1 14.664 1 71.38 273 ALA A CA 1
ATOM 2176 C C . ALA A 1 273 ? -3.986 2.064 14.086 1 71.38 273 ALA A C 1
ATOM 2178 O O . ALA A 1 273 ? -3.664 1.391 13.109 1 71.38 273 ALA A O 1
ATOM 2179 N N . LYS A 1 274 ? -5.109 2.01 14.711 1 80.62 274 LYS A N 1
ATOM 2180 C CA . LYS A 1 274 ? -6.125 1.088 14.211 1 80.62 274 LYS A CA 1
ATOM 2181 C C . LYS A 1 274 ? -6.594 1.487 12.82 1 80.62 274 LYS A C 1
ATOM 2183 O O . LYS A 1 274 ? -6.855 0.625 11.977 1 80.62 274 LYS A O 1
ATOM 2188 N N . GLN A 1 275 ? -6.68 2.746 12.562 1 82.62 275 GLN A N 1
ATOM 2189 C CA . GLN A 1 275 ? -7.086 3.236 11.25 1 82.62 275 GLN A CA 1
ATOM 2190 C C . GLN A 1 275 ? -6.082 2.826 10.18 1 82.62 275 GLN A C 1
ATOM 2192 O O . GLN A 1 275 ? -6.469 2.436 9.078 1 82.62 275 GLN A O 1
ATOM 2197 N N . GLU A 1 276 ? -4.824 2.879 10.477 1 73.75 276 GLU A N 1
ATOM 2198 C CA . GLU A 1 276 ? -3.775 2.504 9.531 1 73.75 276 GLU A CA 1
ATOM 2199 C C . GLU A 1 276 ? -3.818 1.011 9.227 1 73.75 276 GLU A C 1
ATOM 2201 O O . GLU A 1 276 ? -3.592 0.599 8.086 1 73.75 276 GLU A O 1
ATOM 2206 N N . GLU A 1 277 ? -4.105 0.311 10.25 1 76.81 277 GLU A N 1
ATOM 2207 C CA . GLU A 1 277 ? -4.25 -1.13 10.062 1 76.81 277 GLU A CA 1
ATOM 2208 C C . GLU A 1 277 ? -5.434 -1.452 9.148 1 76.81 277 GLU A C 1
ATOM 2210 O O . GLU A 1 277 ? -5.316 -2.275 8.242 1 76.81 277 GLU A O 1
ATOM 2215 N N . LEU A 1 278 ? -6.531 -0.81 9.445 1 85.25 278 LEU A N 1
ATOM 2216 C CA . LEU A 1 278 ? -7.73 -1.039 8.648 1 85.25 278 LEU A CA 1
ATOM 2217 C C . LEU A 1 278 ? -7.52 -0.59 7.203 1 85.25 278 LEU A C 1
ATOM 2219 O O . LEU A 1 278 ? -7.98 -1.248 6.27 1 85.25 278 LEU A O 1
ATOM 2223 N N . GLU A 1 279 ? -6.816 0.49 7.078 1 84.19 279 GLU A N 1
ATOM 2224 C CA . GLU A 1 279 ? -6.508 0.966 5.73 1 84.19 279 GLU A CA 1
ATOM 2225 C C . GLU A 1 279 ? -5.605 -0.018 4.992 1 84.19 279 GLU A C 1
ATOM 2227 O O . GLU A 1 279 ? -5.777 -0.245 3.793 1 84.19 279 GLU A O 1
ATOM 2232 N N . GLY A 1 280 ? -4.645 -0.532 5.684 1 75.81 280 GLY A N 1
ATOM 2233 C CA . GLY A 1 280 ? -3.777 -1.54 5.094 1 75.81 280 GLY A CA 1
ATOM 2234 C C . GLY A 1 280 ? -4.52 -2.785 4.652 1 75.81 280 GLY A C 1
ATOM 2235 O O . GLY A 1 280 ? -4.285 -3.299 3.557 1 75.81 280 GLY A O 1
ATOM 2236 N N . GLU A 1 281 ? -5.391 -3.229 5.496 1 79.62 281 GLU A N 1
ATOM 2237 C CA . GLU A 1 281 ? -6.207 -4.391 5.152 1 79.62 281 GLU A CA 1
ATOM 2238 C C . GLU A 1 281 ? -7.102 -4.102 3.951 1 79.62 281 GLU A C 1
ATOM 2240 O O . GLU A 1 281 ? -7.32 -4.977 3.109 1 79.62 281 GLU A O 1
ATOM 2245 N N . PHE A 1 282 ? -7.594 -2.934 3.955 1 86.75 282 PHE A N 1
ATOM 2246 C CA . PHE A 1 282 ? -8.438 -2.512 2.842 1 86.75 282 PHE A CA 1
ATOM 2247 C C . PHE A 1 282 ? -7.652 -2.518 1.535 1 86.75 282 PHE A C 1
ATOM 2249 O O . PHE A 1 282 ? -8.148 -2.992 0.511 1 86.75 282 PHE A O 1
ATOM 2256 N N . ARG A 1 283 ? -6.496 -2.061 1.56 1 79 283 ARG A N 1
ATOM 2257 C CA . ARG A 1 283 ? -5.66 -2.043 0.364 1 79 283 ARG A CA 1
ATOM 2258 C C . ARG A 1 283 ? -5.281 -3.459 -0.059 1 79 283 ARG A C 1
ATOM 2260 O O . ARG A 1 283 ? -5.25 -3.77 -1.251 1 79 283 ARG A O 1
ATOM 2267 N N . GLN A 1 284 ? -5.023 -4.195 0.897 1 75.81 284 GLN A N 1
ATOM 2268 C CA . GLN A 1 284 ? -4.684 -5.582 0.597 1 75.81 284 GLN A CA 1
ATOM 2269 C C . GLN A 1 284 ? -5.852 -6.309 -0.056 1 75.81 284 GLN A C 1
ATOM 2271 O O . GLN A 1 284 ? -5.66 -7.098 -0.984 1 75.81 284 GLN A O 1
ATOM 2276 N N . ALA A 1 285 ? -7.012 -6.066 0.47 1 83.31 285 ALA A N 1
ATOM 2277 C CA . ALA A 1 285 ? -8.203 -6.691 -0.09 1 83.31 285 ALA A CA 1
ATOM 2278 C C . ALA A 1 285 ? -8.414 -6.273 -1.543 1 83.31 285 ALA A C 1
ATOM 2280 O O . ALA A 1 285 ? -8.797 -7.094 -2.383 1 83.31 285 ALA A O 1
ATOM 2281 N N . HIS A 1 286 ? -8.195 -5.031 -1.814 1 83.69 286 HIS A N 1
ATOM 2282 C CA . HIS A 1 286 ? -8.352 -4.543 -3.18 1 83.69 286 HIS A CA 1
ATOM 2283 C C . HIS A 1 286 ? -7.289 -5.137 -4.102 1 83.69 286 HIS A C 1
ATOM 2285 O O . HIS A 1 286 ? -7.562 -5.41 -5.273 1 83.69 286 HIS A O 1
ATOM 2291 N N . TRP A 1 287 ? -6.172 -5.25 -3.596 1 76.69 287 TRP A N 1
ATOM 2292 C CA . TRP A 1 287 ? -5.094 -5.844 -4.383 1 76.69 287 TRP A CA 1
ATOM 2293 C C . TRP A 1 287 ? -5.402 -7.297 -4.715 1 76.69 287 TRP A C 1
ATOM 2295 O O . TRP A 1 287 ? -5.152 -7.75 -5.836 1 76.69 287 TRP A O 1
ATOM 2305 N N . GLN A 1 288 ? -5.914 -8 -3.734 1 79.75 288 GLN A N 1
ATOM 2306 C CA . GLN A 1 288 ? -6.301 -9.383 -3.975 1 79.75 288 GLN A CA 1
ATOM 2307 C C . GLN A 1 288 ? -7.395 -9.477 -5.031 1 79.75 288 GLN A C 1
ATOM 2309 O O . GLN A 1 288 ? -7.395 -10.391 -5.855 1 79.75 288 GLN A O 1
ATOM 2314 N N . LEU A 1 289 ? -8.328 -8.523 -4.91 1 85.38 289 LEU A N 1
ATOM 2315 C CA . LEU A 1 289 ? -9.406 -8.477 -5.898 1 85.38 289 LEU A CA 1
ATOM 2316 C C . LEU A 1 289 ? -8.844 -8.242 -7.297 1 85.38 289 LEU A C 1
ATOM 2318 O O . LEU A 1 289 ? -9.273 -8.883 -8.258 1 85.38 289 LEU A O 1
ATOM 2322 N N . HIS A 1 290 ? -7.883 -7.391 -7.371 1 82.25 290 HIS A N 1
ATOM 2323 C CA . HIS A 1 290 ? -7.281 -7.066 -8.656 1 82.25 290 HIS A CA 1
ATOM 2324 C C . HIS A 1 290 ? -6.441 -8.227 -9.188 1 82.25 290 HIS A C 1
ATOM 2326 O O . HIS A 1 290 ? -6.5 -8.547 -10.375 1 82.25 290 HIS A O 1
ATOM 2332 N N . ASP A 1 291 ? -5.715 -8.867 -8.359 1 77 291 ASP A N 1
ATOM 2333 C CA . ASP A 1 291 ? -4.805 -9.938 -8.742 1 77 291 ASP A CA 1
ATOM 2334 C C . ASP A 1 291 ? -5.582 -11.188 -9.164 1 77 291 ASP A C 1
ATOM 2336 O O . ASP A 1 291 ? -5.113 -11.961 -10 1 77 291 ASP A O 1
ATOM 2340 N N . HIS A 1 292 ? -6.77 -11.383 -8.555 1 85.56 292 HIS A N 1
ATOM 2341 C CA . HIS A 1 292 ? -7.57 -12.562 -8.867 1 85.56 292 HIS A CA 1
ATOM 2342 C C . HIS A 1 292 ? -8.859 -12.188 -9.578 1 85.56 292 HIS A C 1
ATOM 2344 O O . HIS A 1 292 ? -9.914 -12.773 -9.328 1 85.56 292 HIS A O 1
ATOM 2350 N N . ALA A 1 293 ? -8.773 -11.203 -10.375 1 85.94 293 ALA A N 1
ATOM 2351 C CA . ALA A 1 293 ? -9.953 -10.672 -11.047 1 85.94 293 ALA A CA 1
ATOM 2352 C C . ALA A 1 293 ? -10.586 -11.727 -11.953 1 85.94 293 ALA A C 1
ATOM 2354 O O . ALA A 1 293 ? -11.805 -11.898 -11.961 1 85.94 293 ALA A O 1
ATOM 2355 N N . GLU A 1 294 ? -9.766 -12.461 -12.688 1 85.31 294 GLU A N 1
ATOM 2356 C CA . GLU A 1 294 ? -10.289 -13.461 -13.609 1 85.31 294 GLU A CA 1
ATOM 2357 C C . GLU A 1 294 ? -10.938 -14.617 -12.859 1 85.31 294 GLU A C 1
ATOM 2359 O O . GLU A 1 294 ? -12.023 -15.07 -13.234 1 85.31 294 GLU A O 1
ATOM 2364 N N . GLN A 1 295 ? -10.281 -15.031 -11.82 1 87 295 GLN A N 1
ATOM 2365 C CA . GLN A 1 295 ? -10.812 -16.156 -11.047 1 87 295 GLN A CA 1
ATOM 2366 C C . GLN A 1 295 ? -12.148 -15.789 -10.406 1 87 295 GLN A C 1
ATOM 2368 O O . GLN A 1 295 ? -13.078 -16.594 -10.406 1 87 295 GLN A O 1
ATOM 2373 N N . ILE A 1 296 ? -12.203 -14.648 -9.898 1 89.06 296 ILE A N 1
ATOM 2374 C CA . ILE A 1 296 ? -13.414 -14.195 -9.234 1 89.06 296 ILE A CA 1
ATOM 2375 C C . ILE A 1 296 ? -14.547 -14.078 -10.25 1 89.06 296 ILE A C 1
ATOM 2377 O O . ILE A 1 296 ? -15.688 -14.453 -9.969 1 89.06 296 ILE A O 1
ATOM 2381 N N . ALA A 1 297 ? -14.18 -13.633 -11.398 1 88.31 297 ALA A N 1
ATOM 2382 C CA . ALA A 1 297 ? -15.188 -13.508 -12.453 1 88.31 297 ALA A CA 1
ATOM 2383 C C . ALA A 1 297 ? -15.664 -14.875 -12.922 1 88.31 297 ALA A C 1
ATOM 2385 O O . ALA A 1 297 ? -16.844 -15.078 -13.18 1 88.31 297 ALA A O 1
ATOM 2386 N N . MET A 1 298 ? -14.742 -15.789 -12.984 1 89.19 298 MET A N 1
ATOM 2387 C CA . MET A 1 298 ? -15.078 -17.141 -13.438 1 89.19 298 MET A CA 1
ATOM 2388 C C . MET A 1 298 ? -15.969 -17.844 -12.43 1 89.19 298 MET A C 1
ATOM 2390 O O . MET A 1 298 ? -16.859 -18.609 -12.812 1 89.19 298 MET A O 1
ATOM 2394 N N . ILE A 1 299 ? -15.727 -17.531 -11.203 1 88.88 299 ILE A N 1
ATOM 2395 C CA . ILE A 1 299 ? -16.469 -18.188 -10.141 1 88.88 299 ILE A CA 1
ATOM 2396 C C . ILE A 1 299 ? -17.734 -17.391 -9.82 1 88.88 299 ILE A C 1
ATOM 2398 O O . ILE A 1 299 ? -18.594 -17.859 -9.078 1 88.88 299 ILE A O 1
ATOM 2402 N N . ASN A 1 300 ? -17.906 -16.297 -10.398 1 86.94 300 ASN A N 1
ATOM 2403 C CA . ASN A 1 300 ? -19.047 -15.414 -10.148 1 86.94 300 ASN A CA 1
ATOM 2404 C C . ASN A 1 300 ? -19.141 -15.031 -8.672 1 86.94 300 ASN A C 1
ATOM 2406 O O . ASN A 1 300 ? -20.188 -15.18 -8.047 1 86.94 300 ASN A O 1
ATOM 2410 N N . GLY A 1 301 ? -18.031 -14.641 -8.102 1 87.75 301 GLY A N 1
ATOM 2411 C CA . GLY A 1 301 ? -17.969 -14.289 -6.691 1 87.75 301 GLY A CA 1
ATOM 2412 C C . GLY A 1 301 ? -18 -12.789 -6.449 1 87.75 301 GLY A C 1
ATOM 2413 O O . GLY A 1 301 ? -17.625 -12.32 -5.375 1 87.75 301 GLY A O 1
ATOM 2414 N N . GLU A 1 302 ? -18.547 -11.961 -7.336 1 89.19 302 GLU A N 1
ATOM 2415 C CA . GLU A 1 302 ? -18.5 -10.508 -7.242 1 89.19 302 GLU A CA 1
ATOM 2416 C C . GLU A 1 302 ? -19.359 -10 -6.09 1 89.19 302 GLU A C 1
ATOM 2418 O O . GLU A 1 302 ? -18.984 -9.062 -5.387 1 89.19 302 GLU A O 1
ATOM 2423 N N . GLN A 1 303 ? -20.453 -10.617 -5.871 1 88.06 303 GLN A N 1
ATOM 2424 C CA . GLN A 1 303 ? -21.375 -10.141 -4.836 1 88.06 303 GLN A CA 1
ATOM 2425 C C . GLN A 1 303 ? -20.781 -10.344 -3.445 1 88.06 303 GLN A C 1
ATOM 2427 O O . GLN A 1 303 ? -20.906 -9.477 -2.578 1 88.06 303 GLN A O 1
ATOM 2432 N N . VAL A 1 304 ? -20.141 -11.453 -3.256 1 87.56 304 VAL A N 1
ATOM 2433 C CA . VAL A 1 304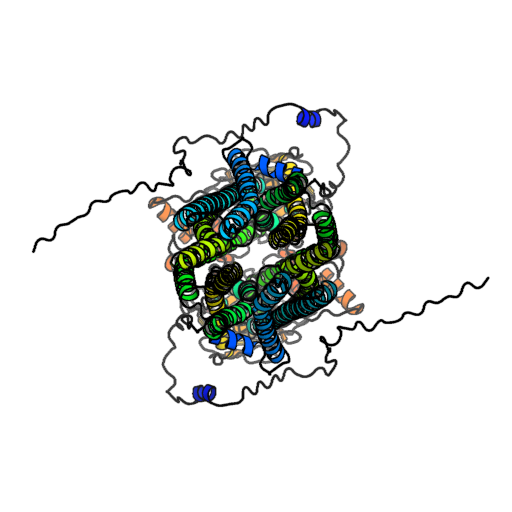 ? -19.531 -11.727 -1.956 1 87.56 304 VAL A CA 1
ATOM 2434 C C . VAL A 1 304 ? -18.359 -10.789 -1.72 1 87.56 304 VAL A C 1
ATOM 2436 O O . VAL A 1 304 ? -18.156 -10.289 -0.607 1 87.56 304 VAL A O 1
ATOM 2439 N N . GLU A 1 305 ? -17.625 -10.633 -2.773 1 89.25 305 GLU A N 1
ATOM 2440 C CA . GLU A 1 305 ? -16.5 -9.711 -2.654 1 89.25 305 GLU A CA 1
ATOM 2441 C C . GLU A 1 305 ? -16.984 -8.289 -2.367 1 89.25 305 GLU A C 1
ATOM 2443 O O . GLU A 1 305 ? -16.344 -7.559 -1.601 1 89.25 305 GLU A O 1
ATOM 2448 N N . LEU A 1 306 ? -18.078 -7.883 -3.014 1 91.25 306 LEU A N 1
ATOM 2449 C CA . LEU A 1 306 ? -18.656 -6.559 -2.785 1 91.25 306 LEU A CA 1
ATOM 2450 C C . LEU A 1 306 ? -19.109 -6.402 -1.337 1 91.25 306 LEU A C 1
ATOM 2452 O O . LEU A 1 306 ? -18.875 -5.359 -0.719 1 91.25 306 LEU A O 1
ATOM 2456 N N . LYS A 1 307 ? -19.719 -7.41 -0.839 1 88.62 307 LYS A N 1
ATOM 2457 C CA . LYS A 1 307 ? -20.188 -7.367 0.544 1 88.62 307 LYS A CA 1
ATOM 2458 C C . LYS A 1 307 ? -19.016 -7.266 1.517 1 88.62 307 LYS A C 1
ATOM 2460 O O . LYS A 1 307 ? -19.062 -6.504 2.484 1 88.62 307 LYS A O 1
ATOM 2465 N N . GLN A 1 308 ? -18.016 -8.039 1.268 1 87.75 308 GLN A N 1
ATOM 2466 C CA . GLN A 1 308 ? -16.844 -8.016 2.133 1 87.75 308 GLN A CA 1
ATOM 2467 C C . GLN A 1 308 ? -16.141 -6.66 2.078 1 87.75 308 GLN A C 1
ATOM 2469 O O . GLN A 1 308 ? -15.719 -6.137 3.107 1 87.75 308 GLN A O 1
ATOM 2474 N N . LEU A 1 309 ? -16.016 -6.133 0.926 1 90.12 309 LEU A N 1
ATOM 2475 C CA . LEU A 1 309 ? -15.398 -4.824 0.768 1 90.12 309 LEU A CA 1
ATOM 2476 C C . LEU A 1 309 ? -16.234 -3.736 1.418 1 90.12 309 LEU A C 1
ATOM 2478 O O . LEU A 1 309 ? -15.703 -2.818 2.041 1 90.12 309 LEU A O 1
ATOM 2482 N N . SER A 1 310 ? -17.578 -3.816 1.24 1 91.69 310 SER A N 1
ATOM 2483 C CA . SER A 1 310 ? -18.469 -2.83 1.836 1 91.69 310 SER A CA 1
ATOM 2484 C C . SER A 1 310 ? -18.391 -2.854 3.357 1 91.69 310 SER A C 1
ATOM 2486 O O . SER A 1 310 ? -18.453 -1.807 4.004 1 91.69 310 SER A O 1
ATOM 2488 N N . GLN A 1 311 ? -18.219 -4.023 3.859 1 89.56 311 GLN A N 1
ATOM 2489 C CA . GLN A 1 311 ? -18.062 -4.145 5.309 1 89.56 311 GLN A CA 1
ATOM 2490 C C . GLN A 1 311 ? -16.766 -3.514 5.785 1 89.56 311 GLN A C 1
ATOM 2492 O O . GLN A 1 311 ? -16.734 -2.869 6.836 1 89.56 311 GLN A O 1
ATOM 2497 N N . ARG A 1 312 ? -15.789 -3.723 5.078 1 89.44 312 ARG A N 1
ATOM 2498 C CA . ARG A 1 312 ? -14.508 -3.135 5.438 1 89.44 312 ARG A CA 1
ATOM 2499 C C . ARG A 1 312 ? -14.562 -1.613 5.363 1 89.44 312 ARG A C 1
ATOM 2501 O O . ARG A 1 312 ? -13.977 -0.925 6.203 1 89.44 312 ARG A O 1
ATOM 2508 N N . VAL A 1 313 ? -15.281 -1.103 4.379 1 92 313 VAL A N 1
ATOM 2509 C CA . VAL A 1 313 ? -15.438 0.342 4.242 1 92 313 VAL A CA 1
ATOM 2510 C C . VAL A 1 313 ? -16.234 0.889 5.422 1 92 313 VAL A C 1
ATOM 2512 O O . VAL A 1 313 ? -15.93 1.961 5.949 1 92 313 VAL A O 1
ATOM 2515 N N . GLN A 1 314 ? -17.188 0.172 5.812 1 91.81 314 GLN A N 1
ATOM 2516 C CA . GLN A 1 314 ? -18 0.609 6.941 1 91.81 314 GLN A CA 1
ATOM 2517 C C . GLN A 1 314 ? -17.188 0.631 8.234 1 91.81 314 GLN A C 1
ATOM 2519 O O . GLN A 1 314 ? -17.328 1.542 9.047 1 91.81 314 GLN A O 1
ATOM 2524 N N . GLN A 1 315 ? -16.375 -0.345 8.398 1 91.69 315 GLN A N 1
ATOM 2525 C CA . GLN A 1 315 ? -15.508 -0.37 9.57 1 91.69 315 GLN A CA 1
ATOM 2526 C C . GLN A 1 315 ? -14.516 0.79 9.539 1 91.69 315 GLN A C 1
ATOM 2528 O O . GLN A 1 315 ? -14.234 1.397 10.578 1 91.69 315 GLN A O 1
ATOM 2533 N N . LEU A 1 316 ? -14.055 1.051 8.398 1 89.69 316 LEU A N 1
ATOM 2534 C CA . LEU A 1 316 ? -13.148 2.174 8.211 1 89.69 316 LEU A CA 1
ATOM 2535 C C . LEU A 1 316 ? -13.836 3.494 8.539 1 89.69 316 LEU A C 1
ATOM 2537 O O . LEU A 1 316 ? -13.273 4.34 9.234 1 89.69 316 LEU A O 1
ATOM 2541 N N . ALA A 1 317 ? -15.016 3.631 8.062 1 90.25 317 ALA A N 1
ATOM 2542 C CA . ALA A 1 317 ? -15.773 4.863 8.281 1 90.25 317 ALA A CA 1
ATOM 2543 C C . ALA A 1 317 ? -16.109 5.047 9.758 1 90.25 317 ALA A C 1
ATOM 2545 O O . ALA A 1 317 ? -16.031 6.16 10.281 1 90.25 317 ALA A O 1
ATOM 2546 N N . ALA A 1 318 ? -16.422 3.979 10.383 1 91.69 318 ALA A N 1
ATOM 2547 C CA . ALA A 1 318 ? -16.766 4.051 11.805 1 91.69 318 ALA A CA 1
ATOM 2548 C C . ALA A 1 318 ? -15.57 4.473 12.641 1 91.69 318 ALA A C 1
ATOM 2550 O O . ALA A 1 318 ? -15.703 5.305 13.547 1 91.69 318 ALA A O 1
ATOM 2551 N N . ASN A 1 319 ? -14.477 3.941 12.352 1 90.06 319 ASN A N 1
ATOM 2552 C CA . ASN A 1 319 ? -13.273 4.316 13.086 1 90.06 319 ASN A CA 1
ATOM 2553 C C . ASN A 1 319 ? -12.852 5.754 12.781 1 90.06 319 ASN A C 1
ATOM 2555 O O . ASN A 1 319 ? -12.359 6.461 13.664 1 90.06 319 ASN A O 1
ATOM 2559 N N . THR A 1 320 ? -13.047 6.137 11.562 1 88.75 320 THR A N 1
ATOM 2560 C CA . THR A 1 320 ? -12.719 7.504 11.172 1 88.75 320 THR A CA 1
ATOM 2561 C C . THR A 1 320 ? -13.594 8.5 11.93 1 88.75 320 THR A C 1
ATOM 2563 O O . THR A 1 320 ? -13.109 9.555 12.359 1 88.75 320 THR A O 1
ATOM 2566 N N . GLN A 1 321 ? -14.789 8.195 12.109 1 89.12 321 GLN A N 1
ATOM 2567 C CA . GLN A 1 321 ? -15.695 9.078 12.828 1 89.12 321 GLN A CA 1
ATOM 2568 C C . GLN A 1 321 ? -15.289 9.211 14.289 1 89.12 321 GLN A C 1
ATOM 2570 O O . GLN A 1 321 ? -15.383 10.297 14.867 1 89.12 321 GLN A O 1
ATOM 2575 N N . LYS A 1 322 ? -14.797 8.148 14.859 1 88.56 322 LYS A N 1
ATOM 2576 C CA . LYS A 1 322 ? -14.336 8.203 16.25 1 88.56 322 LYS A CA 1
ATOM 2577 C C . LYS A 1 322 ? -13.102 9.094 16.375 1 88.56 322 LYS A C 1
ATOM 2579 O O . LYS A 1 322 ? -12.992 9.875 17.328 1 88.56 322 LYS A O 1
ATOM 2584 N N . ILE A 1 323 ? -12.258 9.008 15.422 1 85.44 323 ILE A N 1
ATOM 2585 C CA . ILE A 1 323 ? -11.047 9.82 15.43 1 85.44 323 ILE A CA 1
ATOM 2586 C C . ILE A 1 323 ? -11.414 11.297 15.273 1 85.44 323 ILE A C 1
ATOM 2588 O O . ILE A 1 323 ? -10.875 12.156 15.977 1 85.44 323 ILE A O 1
ATOM 2592 N N . ILE A 1 324 ? -12.391 11.562 14.391 1 86.25 324 ILE A N 1
ATOM 2593 C CA . ILE A 1 324 ? -12.797 12.93 14.117 1 86.25 324 ILE A CA 1
ATOM 2594 C C . ILE A 1 324 ? -13.406 13.555 15.375 1 86.25 324 ILE A C 1
ATOM 2596 O O . ILE A 1 324 ? -13.117 14.703 15.711 1 86.25 324 ILE A O 1
ATOM 2600 N N . LEU A 1 325 ? -14.125 12.828 16.109 1 86.94 325 LEU A N 1
ATOM 2601 C CA . LEU A 1 325 ? -14.781 13.352 17.297 1 86.94 325 LEU A CA 1
ATOM 2602 C C . LEU A 1 325 ? -13.773 13.617 18.406 1 86.94 325 LEU A C 1
ATOM 2604 O O . LEU A 1 325 ? -13.875 14.609 19.125 1 86.94 325 LEU A O 1
ATOM 2608 N N . LYS A 1 326 ? -12.805 12.75 18.484 1 83 326 LYS A N 1
ATOM 2609 C CA . LYS A 1 326 ? -11.773 12.961 19.5 1 83 326 LYS A CA 1
ATOM 2610 C C . LYS A 1 326 ? -10.875 14.141 19.125 1 83 326 LYS A C 1
ATOM 2612 O O . LYS A 1 326 ? -10.438 14.891 20 1 83 326 LYS A O 1
ATOM 2617 N N . TYR A 1 327 ? -10.625 14.289 17.891 1 79.25 327 TYR A N 1
ATOM 2618 C CA . TYR A 1 327 ? -9.828 15.414 17.438 1 79.25 327 TYR A CA 1
ATOM 2619 C C . TYR A 1 327 ? -10.578 16.734 17.609 1 79.25 327 TYR A C 1
ATOM 2621 O O . TYR A 1 327 ? -9.969 17.781 17.828 1 79.25 327 TYR A O 1
ATOM 2629 N N . TYR A 1 328 ? -11.914 16.609 17.484 1 83.44 328 TYR A N 1
ATOM 2630 C CA . TYR A 1 328 ? -12.719 17.797 17.734 1 83.44 328 TYR A CA 1
ATOM 2631 C C . TYR A 1 328 ? -12.508 18.312 19.156 1 83.44 328 TYR A C 1
ATOM 2633 O O . TYR A 1 328 ? -12.305 19.5 19.375 1 83.44 328 TYR A O 1
ATOM 2641 N N . GLN A 1 329 ? -12.492 17.406 20.094 1 84.5 329 GLN A N 1
ATOM 2642 C CA . GLN A 1 329 ? -12.266 17.781 21.484 1 84.5 329 GLN A CA 1
ATOM 2643 C C . GLN A 1 329 ? -10.867 18.344 21.688 1 84.5 329 GLN A C 1
ATOM 2645 O O . GLN A 1 329 ? -10.68 19.328 22.406 1 84.5 329 GLN A O 1
ATOM 2650 N N . LEU A 1 330 ? -9.977 17.734 21.047 1 79.19 330 LEU A N 1
ATOM 2651 C CA . LEU A 1 330 ? -8.594 18.188 21.156 1 79.19 330 LEU A CA 1
ATOM 2652 C C . LEU A 1 330 ? -8.43 19.578 20.531 1 79.19 330 LEU A C 1
ATOM 2654 O O . LEU A 1 330 ? -7.723 20.422 21.062 1 79.19 330 LEU A O 1
ATOM 2658 N N . ASN A 1 331 ? -9.094 19.781 19.422 1 78.5 331 ASN A N 1
ATOM 2659 C CA . ASN A 1 331 ? -9.023 21.078 18.75 1 78.5 331 ASN A CA 1
ATOM 2660 C C . ASN A 1 331 ? -9.648 22.188 19.594 1 78.5 331 ASN A C 1
ATOM 2662 O O . ASN A 1 331 ? -9.195 23.328 19.562 1 78.5 331 ASN A O 1
ATOM 2666 N N . LEU A 1 332 ? -10.641 21.844 20.297 1 81.75 332 LEU A N 1
ATOM 2667 C CA . LEU A 1 332 ? -11.273 22.812 21.188 1 81.75 332 LEU A CA 1
ATOM 2668 C C . LEU A 1 332 ? -10.305 23.266 22.281 1 81.75 332 LEU A C 1
ATOM 2670 O O . LEU A 1 332 ? -10.164 24.469 22.531 1 81.75 332 LEU A O 1
ATOM 2674 N N . VAL A 1 333 ? -9.641 22.312 22.781 1 79.5 333 VAL A N 1
ATOM 2675 C CA . VAL A 1 333 ? -8.719 22.609 23.859 1 79.5 333 VAL A CA 1
ATOM 2676 C C . VAL A 1 333 ? -7.508 23.375 23.312 1 79.5 333 VAL A C 1
ATOM 2678 O O . VAL A 1 333 ? -7.07 24.359 23.906 1 79.5 333 VAL A O 1
ATOM 2681 N N . SER A 1 334 ? -7.051 22.891 22.172 1 76 334 SER A N 1
ATOM 2682 C CA . SER A 1 334 ? -5.863 23.5 21.594 1 76 334 SER A CA 1
ATOM 2683 C C . SER A 1 334 ? -6.156 24.906 21.094 1 76 334 SER A C 1
ATOM 2685 O O . SER A 1 334 ? -5.328 25.812 21.25 1 76 334 SER A O 1
ATOM 2687 N N . SER A 1 335 ? -7.316 25.094 20.5 1 76.62 335 SER A N 1
ATOM 2688 C CA . SER A 1 335 ? -7.695 26.422 20.031 1 76.62 335 SER A CA 1
ATOM 2689 C C . SER A 1 335 ? -7.926 27.375 21.203 1 76.62 335 SER A C 1
ATOM 2691 O O . SER A 1 335 ? -7.605 28.562 21.125 1 76.62 335 SER A O 1
ATOM 2693 N N . SER A 1 336 ? -8.461 26.859 22.297 1 76.38 336 SER A N 1
ATOM 2694 C CA . SER A 1 336 ? -8.648 27.672 23.5 1 76.38 336 SER A CA 1
ATOM 2695 C C . SER A 1 336 ? -7.32 28.203 24.031 1 76.38 336 SER A C 1
ATOM 2697 O O . SER A 1 336 ? -7.238 29.328 24.531 1 76.38 336 SER A O 1
ATOM 2699 N N . ARG A 1 337 ? -6.41 27.406 23.797 1 75 337 ARG A N 1
ATOM 2700 C CA . ARG A 1 337 ? -5.09 27.797 24.266 1 75 337 ARG A CA 1
ATOM 2701 C C . ARG A 1 337 ? -4.441 28.797 23.328 1 75 337 ARG A C 1
ATOM 2703 O O . ARG A 1 337 ? -3.902 29.828 23.766 1 75 337 ARG A O 1
ATOM 2710 N N . SER A 1 338 ? -4.492 28.484 22.047 1 71.12 338 SER A N 1
ATOM 2711 C CA . SER A 1 338 ? -3.768 29.297 21.078 1 71.12 338 SER A CA 1
ATOM 2712 C C . SER A 1 338 ? -4.441 30.641 20.875 1 71.12 338 SER A C 1
ATOM 2714 O O . SER A 1 338 ? -3.766 31.672 20.766 1 71.12 338 SER A O 1
ATOM 2716 N N . ILE A 1 339 ? -5.781 30.641 20.828 1 70.06 339 ILE A N 1
ATOM 2717 C CA . ILE A 1 339 ? -6.5 31.875 20.547 1 70.06 339 ILE A CA 1
ATOM 2718 C C . ILE A 1 339 ? -6.922 32.531 21.859 1 70.06 339 ILE A C 1
ATOM 2720 O O . ILE A 1 339 ? -6.875 33.75 21.984 1 70.06 339 ILE A O 1
ATOM 2724 N N . GLY A 1 340 ? -7.266 31.703 22.891 1 69.44 340 GLY A N 1
ATOM 2725 C CA . GLY A 1 340 ? -7.73 32.219 24.156 1 69.44 340 GLY A CA 1
ATOM 2726 C C . GLY A 1 340 ? -6.598 32.625 25.078 1 69.44 340 GLY A C 1
ATOM 2727 O O . GLY A 1 340 ? -6.785 33.469 25.969 1 69.44 340 GLY A O 1
ATOM 2728 N N . GLY A 1 341 ? -5.391 32.156 24.75 1 71.88 341 GLY A N 1
ATOM 2729 C CA . GLY A 1 341 ? -4.27 32.406 25.641 1 71.88 341 GLY A CA 1
ATOM 2730 C C . GLY A 1 341 ? -3.973 33.875 25.844 1 71.88 341 GLY A C 1
ATOM 2731 O O . GLY A 1 341 ? -3.943 34.375 26.984 1 71.88 341 GLY A O 1
ATOM 2732 N N . PRO A 1 342 ? -3.85 34.656 24.734 1 69 342 PRO A N 1
ATOM 2733 C CA . PRO A 1 342 ? -3.553 36.094 24.859 1 69 342 PRO A CA 1
ATOM 2734 C C . PRO A 1 342 ? -4.633 36.844 25.641 1 69 342 PRO A C 1
ATOM 2736 O O . PRO A 1 342 ? -4.324 37.781 26.375 1 69 342 PRO A O 1
ATOM 2739 N N . PHE A 1 343 ? -5.793 36.406 25.547 1 70.69 343 PHE A N 1
ATOM 2740 C CA . PHE A 1 343 ? -6.879 37.125 26.219 1 70.69 343 PHE A CA 1
ATOM 2741 C C . PHE A 1 343 ? -6.902 36.781 27.703 1 70.69 343 PHE A C 1
ATOM 2743 O O . PHE A 1 343 ? -7.234 37.625 28.531 1 70.69 343 PHE A O 1
ATOM 2750 N N . VAL A 1 344 ? -6.605 35.531 27.938 1 74.31 344 VAL A N 1
ATOM 2751 C CA . VAL A 1 344 ? -6.488 35.156 29.344 1 74.31 344 VAL A CA 1
ATOM 2752 C C . VAL A 1 344 ? -5.355 35.969 30 1 74.31 344 VAL A C 1
ATOM 2754 O O . VAL A 1 344 ? -5.477 36.406 31.141 1 74.31 344 VAL A O 1
ATOM 2757 N N . ALA A 1 345 ? -4.355 36.156 29.188 1 74.25 345 ALA A N 1
ATOM 2758 C CA . ALA A 1 345 ? -3.236 36.938 29.688 1 74.25 345 ALA A CA 1
ATOM 2759 C C . ALA A 1 345 ? -3.668 38.375 29.969 1 74.25 345 ALA A C 1
ATOM 2761 O O . ALA A 1 345 ? -3.299 38.938 31 1 74.25 345 ALA A O 1
ATOM 2762 N N . LEU A 1 346 ? -4.43 38.906 29.078 1 70.88 346 LEU A N 1
ATOM 2763 C CA . LEU A 1 346 ? -4.918 40.281 29.25 1 70.88 346 LEU A CA 1
ATOM 2764 C C . LEU A 1 346 ? -5.773 40.406 30.5 1 70.88 346 LEU A C 1
ATOM 2766 O O . LEU A 1 346 ? -5.645 41.344 31.266 1 70.88 346 LEU A O 1
ATOM 2770 N N . LEU A 1 347 ? -6.641 39.406 30.688 1 72 347 LEU A N 1
ATOM 2771 C CA . LEU A 1 347 ? -7.539 39.438 31.828 1 72 347 LEU A CA 1
ATOM 2772 C C . LEU A 1 347 ? -6.75 39.344 33.125 1 72 347 LEU A C 1
ATOM 2774 O O . LEU A 1 347 ? -7.031 40.062 34.094 1 72 347 LEU A O 1
ATOM 2778 N N . VAL A 1 348 ? -5.82 38.5 33.156 1 72.19 348 VAL A N 1
ATOM 2779 C CA . VAL A 1 348 ? -5.047 38.281 34.375 1 72.19 348 VAL A CA 1
ATOM 2780 C C . VAL A 1 348 ? -4.199 39.5 34.688 1 72.19 348 VAL A C 1
ATOM 2782 O O . VAL A 1 348 ? -4.172 39.969 35.844 1 72.19 348 VAL A O 1
ATOM 2785 N N . VAL A 1 349 ? -3.566 40.062 33.688 1 70.25 349 VAL A N 1
ATOM 2786 C CA . VAL A 1 349 ? -2.662 41.188 33.938 1 70.25 349 VAL A CA 1
ATOM 2787 C C . VAL A 1 349 ? -3.463 42.438 34.312 1 70.25 349 VAL A C 1
ATOM 2789 O O . VAL A 1 349 ? -3.053 43.188 35.188 1 70.25 349 VAL A O 1
ATOM 2792 N N . THR A 1 350 ? -4.652 42.594 33.656 1 69.12 350 THR A N 1
ATOM 2793 C CA . THR A 1 350 ? -5.496 43.75 33.969 1 69.12 350 THR A CA 1
ATOM 2794 C C . THR A 1 350 ? -5.996 43.688 35.406 1 69.12 350 THR A C 1
ATOM 2796 O O . THR A 1 350 ? -6.051 44.688 36.094 1 69.12 350 THR A O 1
ATOM 2799 N N . THR A 1 351 ? -6.34 42.531 35.781 1 69.38 351 THR A N 1
ATOM 2800 C CA . THR A 1 351 ? -6.828 42.344 37.125 1 69.38 351 THR A CA 1
ATOM 2801 C C . THR A 1 351 ? -5.73 42.656 38.156 1 69.38 351 THR A C 1
ATOM 2803 O O . THR A 1 351 ? -6 43.25 39.219 1 69.38 351 THR A O 1
ATOM 2806 N N . PHE A 1 352 ? -4.531 42.406 37.812 1 68.38 352 PHE A N 1
ATOM 2807 C CA . PHE A 1 352 ? -3.436 42.656 38.75 1 68.38 352 PHE A CA 1
ATOM 2808 C C . PHE A 1 352 ? -3.066 44.156 38.781 1 68.38 352 PHE A C 1
ATOM 2810 O O . PHE A 1 352 ? -2.68 44.688 39.812 1 68.38 352 PHE A O 1
ATOM 2817 N N . VAL A 1 353 ? -3.166 44.781 37.656 1 64.38 353 VAL A N 1
ATOM 2818 C CA . VAL A 1 353 ? -2.871 46.188 37.625 1 64.38 353 VAL A CA 1
ATOM 2819 C C . VAL A 1 353 ? -3.873 46.969 38.5 1 64.38 353 VAL A C 1
ATOM 2821 O O . VAL A 1 353 ? -3.494 47.875 39.25 1 64.38 353 VAL A O 1
ATOM 2824 N N . PHE A 1 354 ? -5.102 46.531 38.375 1 66.25 354 PHE A N 1
ATOM 2825 C CA . PHE A 1 354 ? -6.133 47.25 39.125 1 66.25 354 PHE A CA 1
ATOM 2826 C C . PHE A 1 354 ? -6.09 46.875 40.594 1 66.25 354 PHE A C 1
ATOM 2828 O O . PHE A 1 354 ? -6.477 47.688 41.438 1 66.25 354 PHE A O 1
ATOM 2835 N N . SER A 1 355 ? -5.633 45.656 40.812 1 64.38 355 SER A N 1
ATOM 2836 C CA . SER A 1 355 ? -5.547 45.25 42.219 1 64.38 355 SER A CA 1
ATOM 2837 C C . SER A 1 355 ? -4.355 45.938 42.906 1 64.38 355 SER A C 1
ATOM 2839 O O . SER A 1 355 ? -4.207 45.844 44.125 1 64.38 355 SER A O 1
ATOM 2841 N N . GLY A 1 356 ? -3.719 46.781 42.312 1 59.25 356 GLY A N 1
ATOM 2842 C CA . GLY A 1 356 ? -2.619 47.531 42.875 1 59.25 356 GLY A CA 1
ATOM 2843 C C . GLY A 1 356 ? -1.338 46.719 43 1 59.25 356 GLY A C 1
ATOM 2844 O O . GLY A 1 356 ? -0.37 47.156 43.625 1 59.25 356 GLY A O 1
ATOM 2845 N N . VAL A 1 357 ? -1.493 45.562 42.719 1 56.06 357 VAL A N 1
ATOM 2846 C CA . VAL A 1 357 ? -0.31 44.75 42.906 1 56.06 357 VAL A CA 1
ATOM 2847 C C . VAL A 1 357 ? 0.792 45.188 41.938 1 56.06 357 VAL A C 1
ATOM 2849 O O . VAL A 1 357 ? 1.975 45.156 42.281 1 56.06 357 VAL A O 1
ATOM 2852 N N . PHE A 1 358 ? 0.475 45.375 40.812 1 51.47 358 PHE A N 1
ATOM 2853 C CA . PHE A 1 358 ? 1.451 45.969 39.906 1 51.47 358 PHE A CA 1
ATOM 2854 C C . PHE A 1 358 ? 1.399 47.469 39.969 1 51.47 358 PHE A C 1
ATOM 2856 O O . PHE A 1 358 ? 0.317 48.062 39.969 1 51.47 358 PHE A O 1
ATOM 2863 N N . ASP A 1 359 ? 2.271 48.031 40.844 1 45.62 359 ASP A N 1
ATOM 2864 C CA . ASP A 1 359 ? 2.252 49.5 40.969 1 45.62 359 ASP A CA 1
ATOM 2865 C C . ASP A 1 359 ? 1.875 50.156 39.656 1 45.62 359 ASP A C 1
ATOM 2867 O O . ASP A 1 359 ? 1.137 51.156 39.656 1 45.62 359 ASP A O 1
ATOM 2871 N N . PHE A 1 360 ? 2.92 50.281 38.844 1 42.88 360 PHE A N 1
ATOM 2872 C CA . PHE A 1 360 ? 2.953 51.312 37.812 1 42.88 360 PHE A CA 1
ATOM 2873 C C . PHE A 1 360 ? 1.98 50.969 36.688 1 42.88 360 PHE A C 1
ATOM 2875 O O . PHE A 1 360 ? 2.012 49.875 36.125 1 42.88 360 PHE A O 1
ATOM 2882 N N . PHE A 1 361 ? 0.772 51.562 36.719 1 45.62 361 PHE A N 1
ATOM 2883 C CA . PHE A 1 361 ? -0.216 51.844 35.688 1 45.62 361 PHE A CA 1
ATOM 2884 C C . PHE A 1 361 ? 0.451 52.031 34.344 1 45.62 361 PHE A C 1
ATOM 2886 O O . PHE A 1 361 ? -0.153 52.531 33.406 1 45.62 361 PHE A O 1
ATOM 2893 N N . GLU A 1 362 ? 1.739 51.844 34.188 1 49.78 362 GLU A N 1
ATOM 2894 C CA . GLU A 1 362 ? 2.238 52.281 32.875 1 49.78 362 GLU A CA 1
ATOM 2895 C C . GLU A 1 362 ? 1.894 51.25 31.812 1 49.78 362 GLU A C 1
ATOM 2897 O O . GLU A 1 362 ? 1.968 50.031 32.062 1 49.78 362 GLU A O 1
ATOM 2902 N N . VAL A 1 363 ? 1.002 51.625 30.906 1 52 363 VAL A N 1
ATOM 2903 C CA . VAL A 1 363 ? 0.637 50.969 29.672 1 52 363 VAL A CA 1
ATOM 2904 C C . VAL A 1 363 ? 1.763 50.031 29.234 1 52 363 VAL A C 1
ATOM 2906 O O . VAL A 1 363 ? 1.507 48.938 28.734 1 52 363 VAL A O 1
ATOM 2909 N N . GLY A 1 364 ? 2.967 50.438 29.688 1 54.81 364 GLY A N 1
ATOM 2910 C CA . GLY A 1 364 ? 4.113 49.656 29.297 1 54.81 364 GLY A CA 1
ATOM 2911 C C . GLY A 1 364 ? 4.227 48.344 30.078 1 54.81 364 GLY A C 1
ATOM 2912 O O . GLY A 1 364 ? 4.551 47.312 29.5 1 54.81 364 GLY A O 1
ATOM 2913 N N . ALA A 1 365 ? 3.838 48.438 31.391 1 57 365 ALA A N 1
ATOM 2914 C CA . ALA A 1 365 ? 3.93 47.25 32.219 1 57 365 ALA A CA 1
ATOM 2915 C C . ALA A 1 365 ? 2.877 46.219 31.828 1 57 365 ALA A C 1
ATOM 2917 O O . ALA A 1 365 ? 3.135 45.031 31.859 1 57 365 ALA A O 1
ATOM 2918 N N . LEU A 1 366 ? 1.756 46.656 31.438 1 59.69 366 LEU A N 1
ATOM 2919 C CA . LEU A 1 366 ? 0.69 45.781 30.969 1 59.69 366 LEU A CA 1
ATOM 2920 C C . LEU A 1 366 ? 1.106 45.031 29.719 1 59.69 366 LEU A C 1
ATOM 2922 O O . LEU A 1 366 ? 0.918 43.812 29.625 1 59.69 366 LEU A O 1
ATOM 2926 N N . SER A 1 367 ? 1.631 45.75 28.797 1 61.22 367 SER A N 1
ATOM 2927 C CA . SER A 1 367 ? 2.057 45.156 27.531 1 61.22 367 SER A CA 1
ATOM 2928 C C . SER A 1 367 ? 3.166 44.125 27.766 1 61.22 367 SER A C 1
ATOM 2930 O O . SER A 1 367 ? 3.201 43.062 27.109 1 61.22 367 SER A O 1
ATOM 2932 N N . GLN A 1 368 ? 3.996 44.438 28.75 1 60.72 368 GLN A N 1
ATOM 2933 C CA . GLN A 1 368 ? 5.082 43.5 29.062 1 60.72 368 GLN A CA 1
ATOM 2934 C C . GLN A 1 368 ? 4.559 42.25 29.703 1 60.72 368 GLN A C 1
ATOM 2936 O O . GLN A 1 368 ? 5.039 41.125 29.422 1 60.72 368 GLN A O 1
ATOM 2941 N N . GLY A 1 369 ? 3.617 42.438 30.656 1 63.09 369 GLY A N 1
ATOM 2942 C CA . GLY A 1 369 ? 3.041 41.281 31.297 1 63.09 369 GLY A CA 1
ATOM 2943 C C . GLY A 1 369 ? 2.34 40.344 30.312 1 63.09 369 GLY A C 1
ATOM 2944 O O . GLY A 1 369 ? 2.49 39.125 30.391 1 63.09 369 GLY A O 1
ATOM 2945 N N . ILE A 1 370 ? 1.648 40.875 29.359 1 68 370 ILE A N 1
ATOM 2946 C CA . ILE A 1 370 ? 0.942 40.094 28.344 1 68 370 ILE A CA 1
ATOM 2947 C C . ILE A 1 370 ? 1.95 39.344 27.469 1 68 370 ILE A C 1
ATOM 2949 O O . ILE A 1 370 ? 1.761 38.188 27.141 1 68 370 ILE A O 1
ATOM 2953 N N . ALA A 1 371 ? 2.973 40.031 27.125 1 63.81 371 ALA A N 1
ATOM 2954 C CA . ALA A 1 371 ? 4 39.438 26.266 1 63.81 371 ALA A CA 1
ATOM 2955 C C . ALA A 1 371 ? 4.652 38.25 26.938 1 63.81 371 ALA A C 1
ATOM 2957 O O . ALA A 1 371 ? 4.887 37.219 26.297 1 63.81 371 ALA A O 1
ATOM 2958 N N . VAL A 1 372 ? 4.906 38.469 28.297 1 66.25 372 VAL A N 1
ATOM 2959 C CA . VAL A 1 372 ? 5.531 37.375 29.062 1 66.25 372 VAL A CA 1
ATOM 2960 C C . VAL A 1 372 ? 4.582 36.188 29.125 1 66.25 372 VAL A C 1
ATOM 2962 O O . VAL A 1 372 ? 5.004 35.031 28.938 1 66.25 372 VAL A O 1
ATOM 2965 N N . PHE A 1 373 ? 3.373 36.469 29.359 1 70.06 373 PHE A N 1
ATOM 2966 C CA . PHE A 1 373 ? 2.373 35.406 29.438 1 70.06 373 PHE A CA 1
ATOM 2967 C C . PHE A 1 373 ? 2.291 34.656 28.125 1 70.06 373 PHE A C 1
ATOM 2969 O O . PHE A 1 373 ? 2.254 33.438 28.109 1 70.06 373 PHE A O 1
ATOM 2976 N N . ASN A 1 374 ? 2.311 35.281 27.062 1 70.75 374 ASN A N 1
ATOM 2977 C CA . ASN A 1 374 ? 2.209 34.656 25.75 1 70.75 374 ASN A CA 1
ATOM 2978 C C . ASN A 1 374 ? 3.457 33.844 25.422 1 70.75 374 ASN A C 1
ATOM 2980 O O . ASN A 1 374 ? 3.365 32.75 24.812 1 70.75 374 ASN A O 1
ATOM 2984 N N . LEU A 1 375 ? 4.508 34.375 25.781 1 67 375 LEU A N 1
ATOM 2985 C CA . LEU A 1 375 ? 5.762 33.688 25.516 1 67 375 LEU A CA 1
ATOM 2986 C C . LEU A 1 375 ? 5.797 32.312 26.219 1 67 375 LEU A C 1
ATOM 2988 O O . LEU A 1 375 ? 6.172 31.312 25.625 1 67 375 LEU A O 1
ATOM 2992 N N . VAL A 1 376 ? 5.418 32.375 27.469 1 70.31 376 VAL A N 1
ATOM 2993 C CA . VAL A 1 376 ? 5.414 31.141 28.234 1 70.31 376 VAL A CA 1
ATOM 2994 C C . VAL A 1 376 ? 4.383 30.188 27.656 1 70.31 376 VAL A C 1
ATOM 2996 O O . VAL A 1 376 ? 4.648 28.984 27.516 1 70.31 376 VAL A O 1
ATOM 2999 N N . SER A 1 377 ? 3.279 30.719 27.344 1 73.44 377 SER A N 1
ATOM 3000 C CA . SER A 1 377 ? 2.213 29.875 26.828 1 73.44 377 SER A CA 1
ATOM 3001 C C . SER A 1 377 ? 2.605 29.25 25.484 1 73.44 377 SER A C 1
ATOM 3003 O O . SER A 1 377 ? 2.293 28.094 25.203 1 73.44 377 SER A O 1
ATOM 3005 N N . GLU A 1 378 ? 3.186 29.922 24.594 1 70.44 378 GLU A N 1
ATOM 3006 C CA . GLU A 1 378 ? 3.605 29.469 23.266 1 70.44 378 GLU A CA 1
ATOM 3007 C C . GLU A 1 378 ? 4.629 28.344 23.359 1 70.44 378 GLU A C 1
ATOM 3009 O O . GLU A 1 378 ? 4.668 27.453 22.516 1 70.44 378 GLU A O 1
ATOM 3014 N N . SER A 1 379 ? 5.418 28.484 24.406 1 70.62 379 SER A N 1
ATOM 3015 C CA . SER A 1 379 ? 6.457 27.484 24.578 1 70.62 379 SER A CA 1
ATOM 3016 C C . SER A 1 379 ? 5.852 26.094 24.812 1 70.62 379 SER A C 1
ATOM 3018 O O . SER A 1 379 ? 6.48 25.078 24.516 1 70.62 379 SER A O 1
ATOM 3020 N N . PHE A 1 380 ? 4.613 26.125 25.188 1 72.06 380 PHE A N 1
ATOM 3021 C CA . PHE A 1 380 ? 3.986 24.844 25.5 1 72.06 380 PHE A CA 1
ATOM 3022 C C . PHE A 1 380 ? 3.084 24.391 24.359 1 72.06 380 PHE A C 1
ATOM 3024 O O . PHE A 1 380 ? 2.521 23.297 24.406 1 72.06 380 PHE A O 1
ATOM 3031 N N . GLN A 1 381 ? 2.816 25.109 23.344 1 69.88 381 GLN A N 1
ATOM 3032 C CA . GLN A 1 381 ? 1.799 24.891 22.328 1 69.88 381 GLN A CA 1
ATOM 3033 C C . GLN A 1 381 ? 2.096 23.625 21.531 1 69.88 381 GLN A C 1
ATOM 3035 O O . GLN A 1 381 ? 1.176 22.891 21.141 1 69.88 381 GLN A O 1
ATOM 3040 N N . GLY A 1 382 ? 3.264 23.281 21.297 1 69.62 382 GLY A N 1
ATOM 3041 C CA . GLY A 1 382 ? 3.586 22.141 20.438 1 69.62 382 GLY A CA 1
ATOM 3042 C C . GLY A 1 382 ? 3.734 20.844 21.203 1 69.62 382 GLY A C 1
ATOM 3043 O O . GLY A 1 382 ? 3.816 19.766 20.609 1 69.62 382 GLY A O 1
ATOM 3044 N N . LEU A 1 383 ? 3.568 20.875 22.547 1 71.88 383 LEU A N 1
ATOM 3045 C CA . LEU A 1 383 ? 3.939 19.719 23.359 1 71.88 383 LEU A CA 1
ATOM 3046 C C . LEU A 1 383 ? 2.922 18.594 23.203 1 71.88 383 LEU A C 1
ATOM 3048 O O . LEU A 1 383 ? 3.299 17.422 23.078 1 71.88 383 LEU A O 1
ATOM 3052 N N . PRO A 1 384 ? 1.619 18.922 23.203 1 69.81 384 PRO A N 1
ATOM 3053 C CA . PRO A 1 384 ? 0.675 17.797 23.062 1 69.81 384 PRO A CA 1
ATOM 3054 C C . PRO A 1 384 ? 0.834 17.062 21.75 1 69.81 384 PRO A C 1
ATOM 3056 O O . PRO A 1 384 ? 0.798 15.828 21.719 1 69.81 384 PRO A O 1
ATOM 3059 N N . ASP A 1 385 ? 1.011 17.781 20.625 1 69.88 385 ASP A N 1
ATOM 3060 C CA . ASP A 1 385 ? 1.194 17.156 19.312 1 69.88 385 ASP A CA 1
ATOM 3061 C C . ASP A 1 385 ? 2.465 16.312 19.281 1 69.88 385 ASP A C 1
ATOM 3063 O O . ASP A 1 385 ? 2.482 15.234 18.688 1 69.88 385 ASP A O 1
ATOM 3067 N N . LYS A 1 386 ? 3.465 16.781 19.938 1 77.19 386 LYS A N 1
ATOM 3068 C CA . LYS A 1 386 ? 4.734 16.047 19.969 1 77.19 386 LYS A CA 1
ATOM 3069 C C . LYS A 1 386 ? 4.629 14.781 20.812 1 77.19 386 LYS A C 1
ATOM 3071 O O . LYS A 1 386 ? 5.27 13.773 20.5 1 77.19 386 LYS A O 1
ATOM 3076 N N . LEU A 1 387 ? 3.805 14.914 21.812 1 73.12 387 LEU A N 1
ATOM 3077 C CA . LEU A 1 387 ? 3.633 13.727 22.641 1 73.12 387 LEU A CA 1
ATOM 3078 C C . LEU A 1 387 ? 2.873 12.641 21.891 1 73.12 387 LEU A C 1
ATOM 3080 O O . LEU A 1 387 ? 3.184 11.453 22.016 1 73.12 387 LEU A O 1
ATOM 3084 N N . ALA A 1 388 ? 1.895 13.078 21.141 1 69.06 388 ALA A N 1
ATOM 3085 C CA . ALA A 1 388 ? 1.172 12.125 20.297 1 69.06 388 ALA A CA 1
ATOM 3086 C C . ALA A 1 388 ? 2.1 11.5 19.266 1 69.06 388 ALA A C 1
ATOM 3088 O O . ALA A 1 388 ? 2.049 10.289 19.031 1 69.06 388 ALA A O 1
ATOM 3089 N N . MET A 1 389 ? 2.889 12.328 18.641 1 75.25 389 MET A N 1
ATOM 3090 C CA . MET A 1 389 ? 3.863 11.836 17.656 1 75.25 389 MET A CA 1
ATOM 3091 C C . MET A 1 389 ? 4.84 10.867 18.312 1 75.25 389 MET A C 1
ATOM 3093 O O . MET A 1 389 ? 5.242 9.875 17.688 1 75.25 389 MET A O 1
ATOM 3097 N N . LEU A 1 390 ? 5.16 11.172 19.547 1 78.12 390 LEU A N 1
ATOM 3098 C CA . LEU A 1 390 ? 6.109 10.336 20.281 1 78.12 390 LEU A CA 1
ATOM 3099 C C . LEU A 1 390 ? 5.562 8.93 20.469 1 78.12 390 LEU A C 1
ATOM 3101 O O . LEU A 1 390 ? 6.301 7.945 20.344 1 78.12 390 LEU A O 1
ATOM 3105 N N . THR A 1 391 ? 4.371 8.781 20.797 1 72.94 391 THR A N 1
ATOM 3106 C CA . THR A 1 391 ? 3.762 7.469 21 1 72.94 391 THR A CA 1
ATOM 3107 C C . THR A 1 391 ? 3.775 6.66 19.703 1 72.94 391 THR A C 1
ATOM 3109 O O . THR A 1 391 ? 4.02 5.449 19.734 1 72.94 391 THR A O 1
ATOM 3112 N N . THR A 1 392 ? 3.488 7.359 18.625 1 74.94 392 THR A N 1
ATOM 3113 C CA . THR A 1 392 ? 3.502 6.695 17.328 1 74.94 392 THR A CA 1
ATOM 3114 C C . THR A 1 392 ? 4.914 6.234 16.969 1 74.94 392 THR A C 1
ATOM 3116 O O . THR A 1 392 ? 5.102 5.129 16.453 1 74.94 392 THR A O 1
ATOM 3119 N N . VAL A 1 393 ? 5.879 7.055 17.234 1 83.38 393 VAL A N 1
ATOM 3120 C CA . VAL A 1 393 ? 7.27 6.746 16.922 1 83.38 393 VAL A CA 1
ATOM 3121 C C . VAL A 1 393 ? 7.746 5.562 17.766 1 83.38 393 VAL A C 1
ATOM 3123 O O . VAL A 1 393 ? 8.492 4.711 17.266 1 83.38 393 VAL A O 1
ATOM 3126 N N . VAL A 1 394 ? 7.301 5.539 18.969 1 82.38 394 VAL A N 1
ATOM 3127 C CA . VAL A 1 394 ? 7.699 4.441 19.844 1 82.38 394 VAL A CA 1
ATOM 3128 C C . VAL A 1 394 ? 7.113 3.129 19.328 1 82.38 394 VAL A C 1
ATOM 3130 O O . VAL A 1 394 ? 7.805 2.109 19.281 1 82.38 394 VAL A O 1
ATOM 3133 N N . GLY A 1 395 ? 5.879 3.156 18.969 1 79.12 395 GLY A N 1
ATOM 3134 C CA . GLY A 1 395 ? 5.258 1.961 18.422 1 79.12 395 GLY A CA 1
ATOM 3135 C C . GLY A 1 395 ? 5.918 1.467 17.156 1 79.12 395 GLY A C 1
ATOM 3136 O O . GLY A 1 395 ? 6.207 0.276 17.031 1 79.12 395 GLY A O 1
ATOM 3137 N N . LEU A 1 396 ? 6.137 2.391 16.219 1 83.19 396 LEU A N 1
ATOM 3138 C CA . LEU A 1 396 ? 6.785 2.037 14.961 1 83.19 396 LEU A CA 1
ATOM 3139 C C . LEU A 1 396 ? 8.219 1.563 15.203 1 83.19 396 LEU A C 1
ATOM 3141 O O . LEU A 1 396 ? 8.68 0.626 14.547 1 83.19 396 LEU A O 1
ATOM 3145 N N . GLY A 1 397 ? 8.867 2.264 16.125 1 87 397 GLY A N 1
ATOM 3146 C CA . GLY A 1 397 ? 10.219 1.862 16.469 1 87 397 GLY A CA 1
ATOM 3147 C C . GLY A 1 397 ? 10.305 0.444 17 1 87 397 GLY A C 1
ATOM 3148 O O . GLY A 1 397 ? 11.211 -0.31 16.641 1 87 397 GLY A O 1
ATOM 3149 N N . ASP A 1 398 ? 9.391 0.061 17.75 1 84.75 398 ASP A N 1
ATOM 3150 C CA . ASP A 1 398 ? 9.344 -1.287 18.312 1 84.75 398 ASP A CA 1
ATOM 3151 C C . ASP A 1 398 ? 9.156 -2.332 17.219 1 84.75 398 ASP A C 1
ATOM 3153 O O . ASP A 1 398 ? 9.766 -3.398 17.25 1 84.75 398 ASP A O 1
ATOM 3157 N N . ARG A 1 399 ? 8.344 -1.993 16.297 1 83.25 399 ARG A N 1
ATOM 3158 C CA . ARG A 1 399 ? 8.07 -2.924 15.203 1 83.25 399 ARG A CA 1
ATOM 3159 C C . ARG A 1 399 ? 9.297 -3.107 14.32 1 83.25 399 ARG A C 1
ATOM 3161 O O . ARG A 1 399 ? 9.648 -4.234 13.961 1 83.25 399 ARG A O 1
ATOM 3168 N N . VAL A 1 400 ? 9.867 -2.066 14.016 1 89.31 400 VAL A N 1
ATOM 3169 C CA . VAL A 1 400 ? 11.031 -2.113 13.133 1 89.31 400 VAL A CA 1
ATOM 3170 C C . VAL A 1 400 ? 12.195 -2.797 13.844 1 89.31 400 VAL A C 1
ATOM 3172 O O . VAL A 1 400 ? 12.914 -3.598 13.242 1 89.31 400 VAL A O 1
ATOM 3175 N N . THR A 1 401 ? 12.383 -2.504 15.078 1 89.81 401 THR A N 1
ATOM 3176 C CA . THR A 1 401 ? 13.492 -3.104 15.812 1 89.81 401 THR A CA 1
ATOM 3177 C C . THR A 1 401 ? 13.234 -4.59 16.047 1 89.81 401 THR A C 1
ATOM 3179 O O . THR A 1 401 ? 14.172 -5.387 16.078 1 89.81 401 THR A O 1
ATOM 3182 N N . ASP A 1 402 ? 12.016 -4.922 16.234 1 87.44 402 ASP A N 1
ATOM 3183 C CA . ASP A 1 402 ? 11.672 -6.336 16.359 1 87.44 402 ASP A CA 1
ATOM 3184 C C . ASP A 1 402 ? 12.078 -7.109 15.102 1 87.44 402 ASP A C 1
ATOM 3186 O O . ASP A 1 402 ? 12.625 -8.211 15.195 1 87.44 402 ASP A O 1
ATOM 3190 N N . LEU A 1 403 ? 11.758 -6.562 14 1 89.69 403 LEU A N 1
ATOM 3191 C CA . LEU A 1 403 ? 12.164 -7.184 12.742 1 89.69 403 LEU A CA 1
ATOM 3192 C C . LEU A 1 403 ? 13.688 -7.27 12.641 1 89.69 403 LEU A C 1
ATOM 3194 O O . LEU A 1 403 ? 14.227 -8.297 12.234 1 89.69 403 LEU A O 1
ATOM 3198 N N . LEU A 1 404 ? 14.352 -6.223 12.992 1 90 404 LEU A N 1
ATOM 3199 C CA . LEU A 1 404 ? 15.805 -6.195 12.953 1 90 404 LEU A CA 1
ATOM 3200 C C . LEU A 1 404 ? 16.391 -7.27 13.859 1 90 404 LEU A C 1
ATOM 3202 O O . LEU A 1 404 ? 17.344 -7.957 13.477 1 90 404 LEU A O 1
ATOM 3206 N N . ASP A 1 405 ? 15.828 -7.367 14.953 1 88.25 405 ASP A N 1
ATOM 3207 C CA . ASP A 1 405 ? 16.297 -8.375 15.898 1 88.25 405 ASP A CA 1
ATOM 3208 C C . ASP A 1 405 ? 16.125 -9.781 15.336 1 88.25 405 ASP A C 1
ATOM 3210 O O . ASP A 1 405 ? 17 -10.633 15.484 1 88.25 405 ASP A O 1
ATOM 3214 N N . ARG A 1 406 ? 15.031 -10.047 14.711 1 88.5 406 ARG A N 1
ATOM 3215 C CA . ARG A 1 406 ? 14.773 -11.359 14.125 1 88.5 406 ARG A CA 1
ATOM 3216 C C . ARG A 1 406 ? 15.719 -11.633 12.961 1 88.5 406 ARG A C 1
ATOM 3218 O O . ARG A 1 406 ? 16.172 -12.766 12.781 1 88.5 406 ARG A O 1
ATOM 3225 N N . LEU A 1 407 ? 15.906 -10.633 12.195 1 90.25 407 LEU A N 1
ATOM 3226 C CA . LEU A 1 407 ? 16.812 -10.781 11.062 1 90.25 407 LEU A CA 1
ATOM 3227 C C . LEU A 1 407 ? 18.234 -11.062 11.547 1 90.25 407 LEU A C 1
ATOM 3229 O O . LEU A 1 407 ? 18.938 -11.906 10.977 1 90.25 407 LEU A O 1
ATOM 3233 N N . VAL A 1 408 ? 18.641 -10.367 12.586 1 86.62 408 VAL A N 1
ATOM 3234 C CA . VAL A 1 408 ? 19.969 -10.562 13.141 1 86.62 408 VAL A CA 1
ATOM 3235 C C . VAL A 1 408 ? 20.062 -11.945 13.781 1 86.62 408 VAL A C 1
ATOM 3237 O O . VAL A 1 408 ? 21.109 -12.609 13.688 1 86.62 408 VAL A O 1
ATOM 3240 N N . GLU A 1 409 ? 19.016 -12.305 14.344 1 84.19 409 GLU A N 1
ATOM 3241 C CA . GLU A 1 409 ? 18.984 -13.641 14.945 1 84.19 409 GLU A CA 1
ATOM 3242 C C . GLU A 1 409 ? 19.109 -14.727 13.883 1 84.19 409 GLU A C 1
ATOM 3244 O O . GLU A 1 409 ? 19.75 -15.75 14.109 1 84.19 409 GLU A O 1
ATOM 3249 N N . LEU A 1 410 ? 18.469 -14.508 12.812 1 85.56 410 LEU A N 1
ATOM 3250 C CA . LEU A 1 410 ? 18.531 -15.469 11.719 1 85.56 410 LEU A CA 1
ATOM 3251 C C . LEU A 1 410 ? 19.938 -15.531 11.141 1 85.56 410 LEU A C 1
ATOM 3253 O O . LEU A 1 410 ? 20.406 -16.594 10.727 1 85.56 410 LEU A O 1
ATOM 3257 N N . GLN A 1 411 ? 20.578 -14.445 11.117 1 83.69 411 GLN A N 1
ATOM 3258 C CA . GLN A 1 411 ? 21.938 -14.398 10.594 1 83.69 411 GLN A CA 1
ATOM 3259 C C . GLN A 1 411 ? 22.922 -15.031 11.562 1 83.69 411 GLN A C 1
ATOM 3261 O O . GLN A 1 411 ? 23.938 -15.594 11.148 1 83.69 411 GLN A O 1
ATOM 3266 N N . SER A 1 412 ? 22.531 -14.867 12.797 1 79.25 412 SER A N 1
ATOM 3267 C CA . SER A 1 412 ? 23.453 -15.359 13.82 1 79.25 412 SER A CA 1
ATOM 3268 C C . SER A 1 412 ? 23.078 -16.781 14.25 1 79.25 412 SER A C 1
ATOM 3270 O O . SER A 1 412 ? 23.688 -17.328 15.164 1 79.25 412 SER A O 1
ATOM 3272 N N . ALA A 1 413 ? 22.125 -17.328 13.562 1 76.56 413 ALA A N 1
ATOM 3273 C CA . ALA A 1 413 ? 21.703 -18.672 13.93 1 76.56 413 ALA A CA 1
ATOM 3274 C C . ALA A 1 413 ? 22.812 -19.688 13.656 1 76.56 413 ALA A C 1
ATOM 3276 O O . ALA A 1 413 ? 23.594 -19.516 12.711 1 76.56 413 ALA A O 1
ATOM 3277 N N . PRO A 1 414 ? 22.969 -20.609 14.57 1 74.5 414 PRO A N 1
ATOM 3278 C CA . PRO A 1 414 ? 23.984 -21.641 14.352 1 74.5 414 PRO A CA 1
ATOM 3279 C C . PRO A 1 414 ? 23.766 -22.422 13.055 1 74.5 414 PRO A C 1
ATOM 3281 O O . PRO A 1 414 ? 22.641 -22.453 12.539 1 74.5 414 PRO A O 1
ATOM 3284 N N . PRO A 1 415 ? 24.859 -22.875 12.492 1 75.38 415 PRO A N 1
ATOM 3285 C CA . PRO A 1 415 ? 24.719 -23.672 11.266 1 75.38 415 PRO A CA 1
ATOM 3286 C C . PRO A 1 415 ? 23.734 -24.812 11.406 1 75.38 415 PRO A C 1
ATOM 3288 O O . PRO A 1 415 ? 23.562 -25.359 12.5 1 75.38 415 PRO A O 1
ATOM 3291 N N . PRO A 1 416 ? 23.047 -25 10.359 1 77.44 416 PRO A N 1
ATOM 3292 C CA . PRO A 1 416 ? 22.062 -26.094 10.391 1 77.44 416 PRO A CA 1
ATOM 3293 C C . PRO A 1 416 ? 22.703 -27.438 10.734 1 77.44 416 PRO A C 1
ATOM 3295 O O . PRO A 1 416 ? 23.906 -27.625 10.586 1 77.44 416 PRO A O 1
ATOM 3298 N N . LYS A 1 417 ? 21.938 -28.344 11.305 1 76.62 417 LYS A N 1
ATOM 3299 C CA . LYS A 1 417 ? 22.375 -29.688 11.672 1 76.62 417 LYS A CA 1
ATOM 3300 C C . LYS A 1 417 ? 23 -30.406 10.477 1 76.62 417 LYS A C 1
ATOM 3302 O O . LYS A 1 417 ? 24.016 -31.078 10.617 1 76.62 417 LYS A O 1
ATOM 3307 N N . VAL A 1 418 ? 22.344 -30.234 9.359 1 80.62 418 VAL A N 1
ATOM 3308 C CA . VAL A 1 418 ? 22.828 -30.844 8.133 1 80.62 418 VAL A CA 1
ATOM 3309 C C . VAL A 1 418 ? 23.25 -29.766 7.137 1 80.62 418 VAL A C 1
ATOM 3311 O O . VAL A 1 418 ? 22.422 -28.938 6.734 1 80.62 418 VAL A O 1
ATOM 3314 N N . VAL A 1 419 ? 24.484 -29.766 6.836 1 81.88 419 VAL A N 1
ATOM 3315 C CA . VAL A 1 419 ? 25.016 -28.797 5.879 1 81.88 419 VAL A CA 1
ATOM 3316 C C . VAL A 1 419 ? 25.062 -29.422 4.484 1 81.88 419 VAL A C 1
ATOM 3318 O O . VAL A 1 419 ? 25.422 -30.594 4.336 1 81.88 419 VAL A O 1
ATOM 3321 N N . VAL A 1 420 ? 24.562 -28.703 3.559 1 87.25 420 VAL A N 1
ATOM 3322 C CA . VAL A 1 420 ? 24.641 -29.156 2.176 1 87.25 420 VAL A CA 1
ATOM 3323 C C . VAL A 1 420 ? 26.078 -29.016 1.659 1 87.25 420 VAL A C 1
ATOM 3325 O O . VAL A 1 420 ? 26.594 -27.906 1.557 1 87.25 420 VAL A O 1
ATOM 3328 N N . GLU A 1 421 ? 26.688 -30.078 1.433 1 88.69 421 GLU A N 1
ATOM 3329 C CA . GLU A 1 421 ? 28.062 -30.062 0.929 1 88.69 421 GLU A CA 1
ATOM 3330 C C . GLU A 1 421 ? 28.094 -29.781 -0.571 1 88.69 421 GLU A C 1
ATOM 3332 O O . GLU A 1 421 ? 27.281 -30.312 -1.327 1 88.69 421 GLU A O 1
ATOM 3337 N N . GLU A 1 422 ? 28.984 -28.906 -0.957 1 90.56 422 GLU A N 1
ATOM 3338 C CA . GLU A 1 422 ? 29.109 -28.578 -2.373 1 90.56 422 GLU A CA 1
ATOM 3339 C C . GLU A 1 422 ? 30.031 -29.547 -3.086 1 90.56 422 GLU A C 1
ATOM 3341 O O . GLU A 1 422 ? 31.219 -29.625 -2.764 1 90.56 422 GLU A O 1
ATOM 3346 N N . THR A 1 423 ? 29.438 -30.359 -3.887 1 90.19 423 THR A N 1
ATOM 3347 C CA . THR A 1 423 ? 30.203 -31.266 -4.738 1 90.19 423 THR A CA 1
ATOM 3348 C C . THR A 1 423 ? 29.875 -31.016 -6.211 1 90.19 423 THR A C 1
ATOM 3350 O O . THR A 1 423 ? 28.703 -30.953 -6.594 1 90.19 423 THR A O 1
ATOM 3353 N N . PRO A 1 424 ? 30.844 -30.797 -7.117 1 86.44 424 PRO A N 1
ATOM 3354 C CA . PRO A 1 424 ? 30.609 -30.328 -8.484 1 86.44 424 PRO A CA 1
ATOM 3355 C C . PRO A 1 424 ? 29.953 -31.406 -9.367 1 86.44 424 PRO A C 1
ATOM 3357 O O . PRO A 1 424 ? 29.344 -31.078 -10.383 1 86.44 424 PRO A O 1
ATOM 3360 N N . PHE A 1 425 ? 29.953 -32.719 -8.93 1 88.69 425 PHE A N 1
ATOM 3361 C CA . PHE A 1 425 ? 29.609 -33.656 -10 1 88.69 425 PHE A CA 1
ATOM 3362 C C . PHE A 1 425 ? 28.484 -34.594 -9.578 1 88.69 425 PHE A C 1
ATOM 3364 O O . PHE A 1 425 ? 28.281 -35.625 -10.195 1 88.69 425 PHE A O 1
ATOM 3371 N N . SER A 1 426 ? 27.766 -34.188 -8.555 1 93.69 426 SER A N 1
ATOM 3372 C CA . SER A 1 426 ? 26.688 -35.094 -8.172 1 93.69 426 SER A CA 1
ATOM 3373 C C . SER A 1 426 ? 25.703 -34.406 -7.227 1 93.69 426 SER A C 1
ATOM 3375 O O . SER A 1 426 ? 26.031 -33.406 -6.59 1 93.69 426 SER A O 1
ATOM 3377 N N . ILE A 1 427 ? 24.516 -34.844 -7.27 1 95.56 427 ILE A N 1
ATOM 3378 C CA . ILE A 1 427 ? 23.516 -34.594 -6.25 1 95.56 427 ILE A CA 1
ATOM 3379 C C . ILE A 1 427 ? 23.234 -35.844 -5.445 1 95.56 427 ILE A C 1
ATOM 3381 O O . ILE A 1 427 ? 22.922 -36.906 -6.012 1 95.56 427 ILE A O 1
ATOM 3385 N N . ALA A 1 428 ? 23.438 -35.75 -4.145 1 94.88 428 ALA A N 1
ATOM 3386 C CA . ALA A 1 428 ? 23.266 -36.969 -3.334 1 94.88 428 ALA A CA 1
ATOM 3387 C C . ALA A 1 428 ? 22.484 -36.656 -2.059 1 94.88 428 ALA A C 1
ATOM 3389 O O . ALA A 1 428 ? 22.672 -35.594 -1.446 1 94.88 428 ALA A O 1
ATOM 3390 N N . VAL A 1 429 ? 21.609 -37.469 -1.754 1 94.94 429 VAL A N 1
ATOM 3391 C CA . VAL A 1 429 ? 20.859 -37.5 -0.504 1 94.94 429 VAL A CA 1
ATOM 3392 C C . VAL A 1 429 ? 21.047 -38.844 0.198 1 94.94 429 VAL A C 1
ATOM 3394 O O . VAL A 1 429 ? 20.75 -39.875 -0.371 1 94.94 429 VAL A O 1
ATOM 3397 N N . THR A 1 430 ? 21.625 -38.781 1.411 1 94.12 430 THR A N 1
ATOM 3398 C CA . THR A 1 430 ? 21.891 -40 2.135 1 94.12 430 THR A CA 1
ATOM 3399 C C . THR A 1 430 ? 21.188 -40 3.486 1 94.12 430 THR A C 1
ATOM 3401 O O . THR A 1 430 ? 21.438 -39.156 4.328 1 94.12 430 THR A O 1
ATOM 3404 N N . ASN A 1 431 ? 20.281 -40.969 3.715 1 93.06 431 ASN A N 1
ATOM 3405 C CA . ASN A 1 431 ? 19.562 -41.188 4.969 1 93.06 431 ASN A CA 1
ATOM 3406 C C . ASN A 1 431 ? 18.906 -39.906 5.469 1 93.06 431 ASN A C 1
ATOM 3408 O O . ASN A 1 431 ? 19.109 -39.5 6.617 1 93.06 431 ASN A O 1
ATOM 3412 N N . LEU A 1 432 ? 18.234 -39.344 4.625 1 92.81 432 LEU A N 1
ATOM 3413 C CA . LEU A 1 432 ? 17.625 -38.031 4.938 1 92.81 432 LEU A CA 1
ATOM 3414 C C . LEU A 1 432 ? 16.344 -38.219 5.758 1 92.81 432 LEU A C 1
ATOM 3416 O O . LEU A 1 432 ? 15.438 -38.969 5.348 1 92.81 432 LEU A O 1
ATOM 3420 N N . ARG A 1 433 ? 16.359 -37.688 6.949 1 92.38 433 ARG A N 1
ATOM 3421 C CA . ARG A 1 433 ? 15.141 -37.5 7.746 1 92.38 433 ARG A CA 1
ATOM 3422 C C . ARG A 1 433 ? 14.672 -36.062 7.719 1 92.38 433 ARG A C 1
ATOM 3424 O O . ARG A 1 433 ? 15.422 -35.156 8.07 1 92.38 433 ARG A O 1
ATOM 3431 N N . LEU A 1 434 ? 13.516 -35.875 7.18 1 91 434 LEU A N 1
ATOM 3432 C CA . LEU A 1 434 ? 13.016 -34.531 6.973 1 91 434 LEU A CA 1
ATOM 3433 C C . LEU A 1 434 ? 11.633 -34.344 7.602 1 91 434 LEU A C 1
ATOM 3435 O O . LEU A 1 434 ? 10.773 -35.219 7.461 1 91 434 LEU A O 1
ATOM 3439 N N . SER A 1 435 ? 11.5 -33.312 8.375 1 86.94 435 SER A N 1
ATOM 3440 C CA . SER A 1 435 ? 10.219 -32.938 8.953 1 86.94 435 SER A CA 1
ATOM 3441 C C . SER A 1 435 ? 9.828 -31.516 8.531 1 86.94 435 SER A C 1
ATOM 3443 O O . SER A 1 435 ? 10.664 -30.75 8.039 1 86.94 435 SER A O 1
ATOM 3445 N N . THR A 1 436 ? 8.594 -31.219 8.602 1 81.5 436 THR A N 1
ATOM 3446 C CA . THR A 1 436 ? 8.141 -29.859 8.312 1 81.5 436 THR A CA 1
ATOM 3447 C C . THR A 1 436 ? 8.805 -28.859 9.25 1 81.5 436 THR A C 1
ATOM 3449 O O . THR A 1 436 ? 9.242 -29.219 10.344 1 81.5 436 THR A O 1
ATOM 3452 N N . PRO A 1 437 ? 8.938 -27.578 8.805 1 76.12 437 PRO A N 1
ATOM 3453 C CA . PRO A 1 437 ? 9.633 -26.578 9.617 1 76.12 437 PRO A CA 1
ATOM 3454 C C . PRO A 1 437 ? 9.016 -26.406 11.008 1 76.12 437 PRO A C 1
ATOM 3456 O O . PRO A 1 437 ? 9.711 -26.078 11.969 1 76.12 437 PRO A O 1
ATOM 3459 N N . ASP A 1 438 ? 7.723 -26.703 11.07 1 71.06 438 ASP A N 1
ATOM 3460 C CA . ASP A 1 438 ? 7.051 -26.578 12.367 1 71.06 438 ASP A CA 1
ATOM 3461 C C . ASP A 1 438 ? 7.254 -27.828 13.211 1 71.06 438 ASP A C 1
ATOM 3463 O O . ASP A 1 438 ? 6.879 -27.875 14.383 1 71.06 438 ASP A O 1
ATOM 3467 N N . GLY A 1 439 ? 7.855 -28.844 12.695 1 73.56 439 GLY A N 1
ATOM 3468 C CA . GLY A 1 439 ? 8.188 -30.062 13.406 1 73.56 439 GLY A CA 1
ATOM 3469 C C . GLY A 1 439 ? 6.988 -30.969 13.617 1 73.56 439 GLY A C 1
ATOM 3470 O O . GLY A 1 439 ? 7.094 -32 14.281 1 73.56 439 GLY A O 1
ATOM 3471 N N . LYS A 1 440 ? 5.895 -30.672 13.031 1 71.81 440 LYS A N 1
ATOM 3472 C CA . LYS A 1 440 ? 4.656 -31.391 13.336 1 71.81 440 LYS A CA 1
ATOM 3473 C C . LYS A 1 440 ? 4.531 -32.656 12.484 1 71.81 440 LYS A C 1
ATOM 3475 O O . LYS A 1 440 ? 3.912 -33.625 12.914 1 71.81 440 LYS A O 1
ATOM 3480 N N . ARG A 1 441 ? 5.129 -32.688 11.352 1 77.38 441 ARG A N 1
ATOM 3481 C CA . ARG A 1 441 ? 4.965 -33.812 10.438 1 77.38 441 ARG A CA 1
ATOM 3482 C C . ARG A 1 441 ? 6.312 -34.312 9.922 1 77.38 441 ARG A C 1
ATOM 3484 O O . ARG A 1 441 ? 7.113 -33.5 9.422 1 77.38 441 ARG A O 1
ATOM 3491 N N . GLN A 1 442 ? 6.52 -35.625 10.148 1 83.75 442 GLN A N 1
ATOM 3492 C CA . GLN A 1 442 ? 7.688 -36.219 9.531 1 83.75 442 GLN A CA 1
ATOM 3493 C C . GLN A 1 442 ? 7.387 -36.656 8.102 1 83.75 442 GLN A C 1
ATOM 3495 O O . GLN A 1 442 ? 6.426 -37.375 7.852 1 83.75 442 GLN A O 1
ATOM 3500 N N . LEU A 1 443 ? 8.148 -36.25 7.172 1 84.31 443 LEU A N 1
ATOM 3501 C CA . LEU A 1 443 ? 7.887 -36.5 5.762 1 84.31 443 LEU A CA 1
ATOM 3502 C C . LEU A 1 443 ? 8.695 -37.688 5.254 1 84.31 443 LEU A C 1
ATOM 3504 O O . LEU A 1 443 ? 8.164 -38.531 4.551 1 84.31 443 LEU A O 1
ATOM 3508 N N . PHE A 1 444 ? 9.984 -37.688 5.621 1 88.12 444 PHE A N 1
ATOM 3509 C CA . PHE A 1 444 ? 10.867 -38.75 5.172 1 88.12 444 PHE A CA 1
ATOM 3510 C C . PHE A 1 444 ? 11.688 -39.312 6.328 1 88.12 444 PHE A C 1
ATOM 3512 O O . PHE A 1 444 ? 12.031 -38.562 7.254 1 88.12 444 PHE A O 1
ATOM 3519 N N . ASP A 1 445 ? 11.852 -40.594 6.227 1 89 445 ASP A N 1
ATOM 3520 C CA . ASP A 1 445 ? 12.727 -41.25 7.18 1 89 445 ASP A CA 1
ATOM 3521 C C . ASP A 1 445 ? 13.719 -42.188 6.461 1 89 445 ASP A C 1
ATOM 3523 O O . ASP A 1 445 ? 13.414 -43.344 6.176 1 89 445 ASP A O 1
ATOM 3527 N N . GLY A 1 446 ? 14.852 -41.594 6.129 1 90.19 446 GLY A N 1
ATOM 3528 C CA . GLY A 1 446 ? 15.93 -42.406 5.559 1 90.19 446 GLY A CA 1
ATOM 3529 C C . GLY A 1 446 ? 15.961 -42.375 4.043 1 90.19 446 GLY A C 1
ATOM 3530 O O . GLY A 1 446 ? 16.328 -43.344 3.396 1 90.19 446 GLY A O 1
ATOM 3531 N N . LEU A 1 447 ? 15.5 -41.344 3.428 1 91.94 447 LEU A N 1
ATOM 3532 C CA . LEU A 1 447 ? 15.531 -41.219 1.976 1 91.94 447 LEU A CA 1
ATOM 3533 C C . LEU A 1 447 ? 16.969 -41.156 1.46 1 91.94 447 LEU A C 1
ATOM 3535 O O . LEU A 1 447 ? 17.797 -40.438 1.993 1 91.94 447 LEU A O 1
ATOM 3539 N N . THR A 1 448 ? 17.266 -42.031 0.435 1 93.12 448 THR A N 1
ATOM 3540 C CA . THR A 1 448 ? 18.609 -42.094 -0.108 1 93.12 448 THR A CA 1
ATOM 3541 C C . THR A 1 448 ? 18.578 -42.219 -1.629 1 93.12 448 THR A C 1
ATOM 3543 O O . THR A 1 448 ? 17.875 -43.062 -2.176 1 93.12 448 THR A O 1
ATOM 3546 N N . PHE A 1 449 ? 19.281 -41.344 -2.303 1 93.38 449 PHE A N 1
ATOM 3547 C CA . PHE A 1 449 ? 19.484 -41.438 -3.742 1 93.38 449 PHE A CA 1
ATOM 3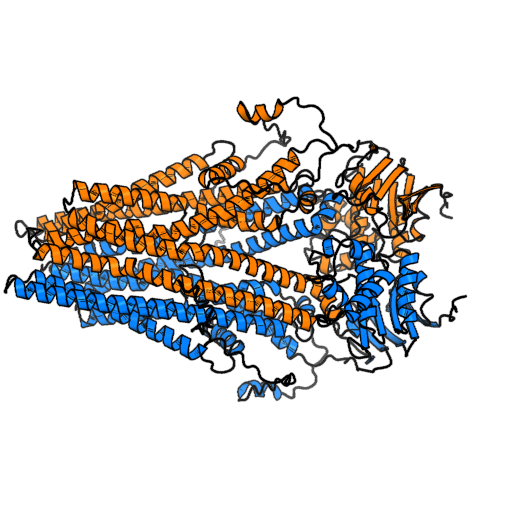548 C C . PHE A 1 449 ? 20.703 -40.625 -4.188 1 93.38 449 PHE A C 1
ATOM 3550 O O . PHE A 1 449 ? 21.203 -39.812 -3.428 1 93.38 449 PHE A O 1
ATOM 3557 N N . ARG A 1 450 ? 21.172 -40.938 -5.371 1 93.69 450 ARG A N 1
ATOM 3558 C CA . ARG A 1 450 ? 22.328 -40.25 -5.93 1 93.69 450 ARG A CA 1
ATOM 3559 C C . ARG A 1 450 ? 22.188 -40.062 -7.438 1 93.69 450 ARG A C 1
ATOM 3561 O O . ARG A 1 450 ? 21.719 -40.969 -8.133 1 93.69 450 ARG A O 1
ATOM 3568 N N . ILE A 1 451 ? 22.516 -38.875 -7.855 1 94.38 451 ILE A N 1
ATOM 3569 C CA . ILE A 1 451 ? 22.547 -38.562 -9.281 1 94.38 451 ILE A CA 1
ATOM 3570 C C . ILE A 1 451 ? 23.953 -38.188 -9.711 1 94.38 451 ILE A C 1
ATOM 3572 O O . ILE A 1 451 ? 24.516 -37.219 -9.234 1 94.38 451 ILE A O 1
ATOM 3576 N N . GLY A 1 452 ? 24.5 -39.031 -10.562 1 91.69 452 GLY A N 1
ATOM 3577 C CA . GLY A 1 452 ? 25.812 -38.719 -11.094 1 91.69 452 GLY A CA 1
ATOM 3578 C C . GLY A 1 452 ? 25.781 -37.844 -12.32 1 91.69 452 GLY A C 1
ATOM 3579 O O . GLY A 1 452 ? 24.703 -37.406 -12.75 1 91.69 452 GLY A O 1
ATOM 3580 N N . GLU A 1 453 ? 26.938 -37.562 -12.852 1 87.06 453 GLU A N 1
ATOM 3581 C CA . GLU A 1 453 ? 27.031 -36.719 -14.031 1 87.06 453 GLU A CA 1
ATOM 3582 C C . GLU A 1 453 ? 26.281 -37.312 -15.211 1 87.06 453 GLU A C 1
ATOM 3584 O O . GLU A 1 453 ? 26.344 -38.531 -15.445 1 87.06 453 GLU A O 1
ATOM 3589 N N . HIS A 1 454 ? 25.453 -36.656 -15.883 1 81.81 454 HIS A N 1
ATOM 3590 C CA . HIS A 1 454 ? 24.672 -37 -17.078 1 81.81 454 HIS A CA 1
ATOM 3591 C C . HIS A 1 454 ? 23.578 -38.031 -16.734 1 81.81 454 HIS A C 1
ATOM 3593 O O . HIS A 1 454 ? 23.094 -38.719 -17.625 1 81.81 454 HIS A O 1
ATOM 3599 N N . GLU A 1 455 ? 23.438 -38.219 -15.398 1 91.19 455 GLU A N 1
ATOM 3600 C CA . GLU A 1 455 ? 22.312 -39.062 -14.969 1 91.19 455 GLU A CA 1
ATOM 3601 C C . GLU A 1 455 ? 21.125 -38.219 -14.547 1 91.19 455 GLU A C 1
ATOM 3603 O O . GLU A 1 455 ? 21.281 -37.062 -14.117 1 91.19 455 GLU A O 1
ATOM 3608 N N . SER A 1 456 ? 20.031 -38.75 -14.812 1 95.56 456 SER A N 1
ATOM 3609 C CA . SER A 1 456 ? 18.797 -38.062 -14.422 1 95.56 456 SER A CA 1
ATOM 3610 C C . SER A 1 456 ? 17.906 -38.969 -13.586 1 95.56 456 SER A C 1
ATOM 3612 O O . SER A 1 456 ? 17.906 -40.188 -13.758 1 95.56 456 SER A O 1
ATOM 3614 N N . LEU A 1 457 ? 17.312 -38.406 -12.602 1 95.5 457 LEU A N 1
ATOM 3615 C CA . LEU A 1 457 ? 16.453 -39.125 -11.688 1 95.5 457 LEU A CA 1
ATOM 3616 C C . LEU A 1 457 ? 15.078 -38.469 -11.594 1 95.5 457 LEU A C 1
ATOM 3618 O O . LEU A 1 457 ? 14.969 -37.25 -11.547 1 95.5 457 LEU A O 1
ATOM 3622 N N . VAL A 1 458 ? 14.023 -39.281 -11.648 1 94.75 458 VAL A N 1
ATOM 3623 C CA . VAL A 1 458 ? 12.664 -38.781 -11.484 1 94.75 458 VAL A CA 1
ATOM 3624 C C . VAL A 1 458 ? 12.109 -39.25 -10.141 1 94.75 458 VAL A C 1
ATOM 3626 O O . VAL A 1 458 ? 12.242 -40.406 -9.766 1 94.75 458 VAL A O 1
ATOM 3629 N N . LEU A 1 459 ? 11.695 -38.344 -9.375 1 92.12 459 LEU A N 1
ATOM 3630 C CA . LEU A 1 459 ? 11.047 -38.594 -8.094 1 92.12 459 LEU A CA 1
ATOM 3631 C C . LEU A 1 459 ? 9.531 -38.562 -8.242 1 92.12 459 LEU A C 1
ATOM 3633 O O . LEU A 1 459 ? 8.953 -37.5 -8.547 1 92.12 459 LEU A O 1
ATOM 3637 N N . ARG A 1 460 ? 8.875 -39.656 -8.047 1 87.94 460 ARG A N 1
ATOM 3638 C CA . ARG A 1 460 ? 7.426 -39.75 -8.172 1 87.94 460 ARG A CA 1
ATOM 3639 C C . ARG A 1 460 ? 6.789 -40.188 -6.855 1 87.94 460 ARG A C 1
ATOM 3641 O O . ARG A 1 460 ? 7.43 -40.812 -6.027 1 87.94 460 ARG A O 1
ATOM 3648 N N . GLY A 1 461 ? 5.609 -39.781 -6.672 1 80.62 461 GLY A N 1
ATOM 3649 C CA . GLY A 1 461 ? 4.855 -40.125 -5.473 1 80.62 461 GLY A CA 1
ATOM 3650 C C . GLY A 1 461 ? 3.494 -39.438 -5.418 1 80.62 461 GLY A C 1
ATOM 3651 O O . GLY A 1 461 ? 3.139 -38.656 -6.305 1 80.62 461 GLY A O 1
ATOM 3652 N N . GLU A 1 462 ? 2.828 -39.844 -4.41 1 74.19 462 GLU A N 1
ATOM 3653 C CA . GLU A 1 462 ? 1.492 -39.281 -4.227 1 74.19 462 GLU A CA 1
ATOM 3654 C C . GLU A 1 462 ? 1.557 -37.781 -3.875 1 74.19 462 GLU A C 1
ATOM 3656 O O . GLU A 1 462 ? 2.615 -37.281 -3.502 1 74.19 462 GLU A O 1
ATOM 3661 N N . SER A 1 463 ? 0.447 -37.125 -4.148 1 71.69 463 SER A N 1
ATOM 3662 C CA . SER A 1 463 ? 0.382 -35.719 -3.82 1 71.69 463 SER A CA 1
ATOM 3663 C C . SER A 1 463 ? 0.577 -35.5 -2.326 1 71.69 463 SER A C 1
ATOM 3665 O O . SER A 1 463 ? 0.072 -36.25 -1.503 1 71.69 463 SER A O 1
ATOM 3667 N N . ALA A 1 464 ? 1.356 -34.531 -1.9 1 69.88 464 ALA A N 1
ATOM 3668 C CA . ALA A 1 464 ? 1.551 -34.062 -0.536 1 69.88 464 ALA A CA 1
ATOM 3669 C C . ALA A 1 464 ? 2.428 -35 0.267 1 69.88 464 ALA A C 1
ATOM 3671 O O . ALA A 1 464 ? 2.404 -35 1.5 1 69.88 464 ALA A O 1
ATOM 3672 N N . CYS A 1 465 ? 3.16 -35.844 -0.483 1 73.81 465 CYS A N 1
ATOM 3673 C CA . CYS A 1 465 ? 4.023 -36.75 0.251 1 73.81 465 CYS A CA 1
ATOM 3674 C C . CYS A 1 465 ? 5.344 -36.094 0.621 1 73.81 465 CYS A C 1
ATOM 3676 O O . CYS A 1 465 ? 6.152 -36.656 1.352 1 73.81 465 CYS A O 1
ATOM 3678 N N . GLY A 1 466 ? 5.594 -34.906 0.136 1 78.5 466 GLY A N 1
ATOM 3679 C CA . GLY A 1 466 ? 6.773 -34.188 0.56 1 78.5 466 GLY A CA 1
ATOM 3680 C C . GLY A 1 466 ? 7.82 -34.031 -0.531 1 78.5 466 GLY A C 1
ATOM 3681 O O . GLY A 1 466 ? 8.961 -33.656 -0.262 1 78.5 466 GLY A O 1
ATOM 3682 N N . LYS A 1 467 ? 7.594 -34.344 -1.754 1 85.38 467 LYS A N 1
ATOM 3683 C CA . LYS A 1 467 ? 8.547 -34.281 -2.857 1 85.38 467 LYS A CA 1
ATOM 3684 C C . LYS A 1 467 ? 9.172 -32.906 -2.979 1 85.38 467 LYS A C 1
ATOM 3686 O O . LYS A 1 467 ? 10.391 -32.75 -3.098 1 85.38 467 LYS A O 1
ATOM 3691 N N . SER A 1 468 ? 8.336 -31.875 -2.865 1 84.88 468 SER A N 1
ATOM 3692 C CA . SER A 1 468 ? 8.82 -30.5 -2.988 1 84.88 468 SER A CA 1
ATOM 3693 C C . SER A 1 468 ? 9.664 -30.109 -1.78 1 84.88 468 SER A C 1
ATOM 3695 O O . SER A 1 468 ? 10.523 -29.219 -1.878 1 84.88 468 SER A O 1
ATOM 3697 N N . SER A 1 469 ? 9.43 -30.797 -0.669 1 86.69 469 SER A N 1
ATOM 3698 C CA . SER A 1 469 ? 10.195 -30.5 0.539 1 86.69 469 SER A CA 1
ATOM 3699 C C . SER A 1 469 ? 11.641 -30.969 0.403 1 86.69 469 SER A C 1
ATOM 3701 O O . SER A 1 469 ? 12.547 -30.375 0.984 1 86.69 469 SER A O 1
ATOM 3703 N N . VAL A 1 470 ? 11.82 -32.031 -0.335 1 90.69 470 VAL A N 1
ATOM 3704 C CA . VAL A 1 470 ? 13.18 -32.5 -0.59 1 90.69 470 VAL A CA 1
ATOM 3705 C C . VAL A 1 470 ? 13.953 -31.469 -1.387 1 90.69 470 VAL A C 1
ATOM 3707 O O . VAL A 1 470 ? 15.125 -31.203 -1.104 1 90.69 470 VAL A O 1
ATOM 3710 N N . VAL A 1 471 ? 13.266 -30.906 -2.357 1 91.69 471 VAL A N 1
ATOM 3711 C CA . VAL A 1 471 ? 13.883 -29.859 -3.168 1 91.69 471 VAL A CA 1
ATOM 3712 C C . VAL A 1 471 ? 14.234 -28.656 -2.287 1 91.69 471 VAL A C 1
ATOM 3714 O O . VAL A 1 471 ? 15.312 -28.078 -2.41 1 91.69 471 VAL A O 1
ATOM 3717 N N . ARG A 1 472 ? 13.328 -28.344 -1.383 1 90.56 472 ARG A N 1
ATOM 3718 C CA . ARG A 1 472 ? 13.57 -27.234 -0.466 1 90.56 472 ARG A CA 1
ATOM 3719 C C . ARG A 1 472 ? 14.789 -27.5 0.407 1 90.56 472 ARG A C 1
ATOM 3721 O O . ARG A 1 472 ? 15.555 -26.578 0.705 1 90.56 472 ARG A O 1
ATOM 3728 N N . CYS A 1 473 ? 14.93 -28.672 0.764 1 91.06 473 CYS A N 1
ATOM 3729 C CA . CYS A 1 473 ? 16.078 -29.062 1.583 1 91.06 473 CYS A CA 1
ATOM 3730 C C . CYS A 1 473 ? 17.375 -28.984 0.785 1 91.06 473 CYS A C 1
ATOM 3732 O O . CYS A 1 473 ? 18.375 -28.469 1.277 1 91.06 473 CYS A O 1
ATOM 3734 N N . LEU A 1 474 ? 17.344 -29.484 -0.38 1 92.44 474 LEU A N 1
ATOM 3735 C CA . LEU A 1 474 ? 18.516 -29.469 -1.244 1 92.44 474 LEU A CA 1
ATOM 3736 C C . LEU A 1 474 ? 18.938 -28.031 -1.552 1 92.44 474 LEU A C 1
ATOM 3738 O O . LEU A 1 474 ? 20.125 -27.75 -1.734 1 92.44 474 LEU A O 1
ATOM 3742 N N . MET A 1 475 ? 17.922 -27.141 -1.601 1 91.56 475 MET A N 1
ATOM 3743 C CA . MET A 1 475 ? 18.203 -25.75 -1.917 1 91.56 475 MET A CA 1
ATOM 3744 C C . MET A 1 475 ? 18.578 -24.969 -0.659 1 91.56 475 MET A C 1
ATOM 3746 O O . MET A 1 475 ? 18.891 -23.781 -0.73 1 91.56 475 MET A O 1
ATOM 3750 N N . GLY A 1 476 ? 18.5 -25.562 0.464 1 87.69 476 GLY A N 1
ATOM 3751 C CA . GLY A 1 476 ? 18.906 -24.938 1.714 1 87.69 476 GLY A CA 1
ATOM 3752 C C . GLY A 1 476 ? 17.812 -24.109 2.357 1 87.69 476 GLY A C 1
ATOM 3753 O O . GLY A 1 476 ? 18.078 -23.281 3.234 1 87.69 476 GLY A O 1
ATOM 3754 N N . LEU A 1 477 ? 16.641 -24.297 1.926 1 87.88 477 LEU A N 1
ATOM 3755 C CA . LEU A 1 477 ? 15.523 -23.531 2.461 1 87.88 477 LEU A CA 1
ATOM 3756 C C . LEU A 1 477 ? 14.969 -24.188 3.721 1 87.88 477 LEU A C 1
ATOM 3758 O O . LEU A 1 477 ? 14.539 -23.5 4.648 1 87.88 477 LEU A O 1
ATOM 3762 N N . TRP A 1 478 ? 14.953 -25.5 3.654 1 88.62 478 TRP A N 1
ATOM 3763 C CA . TRP A 1 478 ? 14.531 -26.266 4.824 1 88.62 478 TRP A CA 1
ATOM 3764 C C . TRP A 1 478 ? 15.719 -26.969 5.469 1 88.62 478 TRP A C 1
ATOM 3766 O O . TRP A 1 478 ? 16.688 -27.328 4.785 1 88.62 478 TRP A O 1
ATOM 3776 N N . GLU A 1 479 ? 15.633 -27.141 6.73 1 87.62 479 GLU A N 1
ATOM 3777 C CA . GLU A 1 479 ? 16.688 -27.859 7.457 1 87.62 479 GLU A CA 1
ATOM 3778 C C . GLU A 1 479 ? 16.297 -29.312 7.691 1 87.62 479 GLU A C 1
ATOM 3780 O O . GLU A 1 479 ? 15.18 -29.609 8.125 1 87.62 479 GLU A O 1
ATOM 3785 N N . ALA A 1 480 ? 17.25 -30.141 7.344 1 91.06 480 ALA A N 1
ATOM 3786 C CA . ALA A 1 480 ? 17.031 -31.562 7.562 1 91.06 480 ALA A CA 1
ATOM 3787 C C . ALA A 1 480 ? 17.281 -31.938 9.023 1 91.06 480 ALA A C 1
ATOM 3789 O O . ALA A 1 480 ? 18.094 -31.312 9.695 1 91.06 480 ALA A O 1
ATOM 3790 N N . ASP A 1 481 ? 16.562 -32.938 9.453 1 89.69 481 ASP A N 1
ATOM 3791 C CA . ASP A 1 481 ? 16.75 -33.438 10.805 1 89.69 481 ASP A CA 1
ATOM 3792 C C . ASP A 1 481 ? 18.031 -34.25 10.922 1 89.69 481 ASP A C 1
ATOM 3794 O O . ASP A 1 481 ? 18.75 -34.156 11.914 1 89.69 481 ASP A O 1
ATOM 3798 N N . CYS A 1 482 ? 18.203 -35.094 10.078 1 91.38 482 CYS A N 1
ATOM 3799 C CA . CYS A 1 482 ? 19.391 -35.938 10.008 1 91.38 482 CYS A CA 1
ATOM 3800 C C . CYS A 1 482 ? 19.688 -36.312 8.562 1 91.38 482 CYS A C 1
ATOM 3802 O O . CYS A 1 482 ? 18.859 -36.125 7.676 1 91.38 482 CYS A O 1
ATOM 3804 N N . GLY A 1 483 ? 21.016 -36.656 8.344 1 93 483 GLY A N 1
ATOM 3805 C CA . GLY A 1 483 ? 21.438 -37.094 7.027 1 93 483 GLY A CA 1
ATOM 3806 C C . GLY A 1 483 ? 22.531 -36.25 6.418 1 93 483 GLY A C 1
ATOM 3807 O O . GLY A 1 483 ? 23.141 -35.438 7.109 1 93 483 GLY A O 1
ATOM 3808 N N . GLU A 1 484 ? 22.812 -36.656 5.113 1 93.56 484 GLU A N 1
ATOM 3809 C CA . GLU A 1 484 ? 23.812 -35.906 4.367 1 93.56 484 GLU A CA 1
ATOM 3810 C C . GLU A 1 484 ? 23.266 -35.469 3.014 1 93.56 484 GLU A C 1
ATOM 3812 O O . GLU A 1 484 ? 22.562 -36.219 2.336 1 93.56 484 GLU A O 1
ATOM 3817 N N . LEU A 1 485 ? 23.5 -34.281 2.762 1 94.5 485 LEU A N 1
ATOM 3818 C CA . LEU A 1 485 ? 23.094 -33.688 1.492 1 94.5 485 LEU A CA 1
ATOM 3819 C C . LEU A 1 485 ? 24.281 -33.125 0.736 1 94.5 485 LEU A C 1
ATOM 3821 O O . LEU A 1 485 ? 25.188 -32.531 1.342 1 94.5 485 LEU A O 1
ATOM 3825 N N . SER A 1 486 ? 24.375 -33.375 -0.545 1 94.56 486 SER A N 1
ATOM 3826 C CA . SER A 1 486 ? 25.422 -32.812 -1.38 1 94.56 486 SER A CA 1
ATOM 3827 C C . SER A 1 486 ? 24.875 -32.375 -2.734 1 94.56 486 SER A C 1
ATOM 3829 O O . SER A 1 486 ? 24.016 -33.031 -3.307 1 94.56 486 SER A O 1
ATOM 3831 N N . ARG A 1 487 ? 25.281 -31.312 -3.193 1 93.88 487 ARG A N 1
ATOM 3832 C CA . ARG A 1 487 ? 24.906 -30.781 -4.5 1 93.88 487 ARG A CA 1
ATOM 3833 C C . ARG A 1 487 ? 25.984 -29.828 -5.02 1 93.88 487 ARG A C 1
ATOM 3835 O O . ARG A 1 487 ? 26.828 -29.344 -4.25 1 93.88 487 ARG A O 1
ATOM 3842 N N . PRO A 1 488 ? 26.016 -29.578 -6.312 1 94.5 488 PRO A N 1
ATOM 3843 C CA . PRO A 1 488 ? 26.906 -28.531 -6.82 1 94.5 488 PRO A CA 1
ATOM 3844 C C . PRO A 1 488 ? 26.5 -27.125 -6.363 1 94.5 488 PRO A C 1
ATOM 3846 O O . PRO A 1 488 ? 25.453 -26.969 -5.734 1 94.5 488 PRO A O 1
ATOM 3849 N N . ARG A 1 489 ? 27.391 -26.219 -6.652 1 92.69 489 ARG A N 1
ATOM 3850 C CA . ARG A 1 489 ? 27.094 -24.828 -6.316 1 92.69 489 ARG A CA 1
ATOM 3851 C C . ARG A 1 489 ? 25.875 -24.328 -7.062 1 92.69 489 ARG A C 1
ATOM 3853 O O . ARG A 1 489 ? 25.531 -24.844 -8.133 1 92.69 489 ARG A O 1
ATOM 3860 N N . LEU A 1 490 ? 25.25 -23.406 -6.512 1 90.5 490 LEU A N 1
ATOM 3861 C CA . LEU A 1 490 ? 24.031 -22.859 -7.121 1 90.5 490 LEU A CA 1
ATOM 3862 C C . LEU A 1 490 ? 24.391 -21.922 -8.273 1 90.5 490 LEU A C 1
ATOM 3864 O O . LEU A 1 490 ? 25.344 -21.156 -8.188 1 90.5 490 LEU A O 1
ATOM 3868 N N . GLY A 1 491 ? 23.672 -22.078 -9.359 1 87.94 491 GLY A N 1
ATOM 3869 C CA . GLY A 1 491 ? 23.828 -21.125 -10.445 1 87.94 491 GLY A CA 1
ATOM 3870 C C . GLY A 1 491 ? 24.469 -21.734 -11.68 1 87.94 491 GLY A C 1
ATOM 3871 O O . GLY A 1 491 ? 24.359 -22.938 -11.922 1 87.94 491 GLY A O 1
ATOM 3872 N N . ARG A 1 492 ? 25.156 -20.828 -12.375 1 87.19 492 ARG A N 1
ATOM 3873 C CA . ARG A 1 492 ? 25.797 -21.219 -13.625 1 87.19 492 ARG A CA 1
ATOM 3874 C C . ARG A 1 492 ? 26.875 -22.266 -13.383 1 87.19 492 ARG A C 1
ATOM 3876 O O . ARG A 1 492 ? 27.703 -22.094 -12.484 1 87.19 492 ARG A O 1
ATOM 3883 N N . GLY A 1 493 ? 26.781 -23.297 -14.156 1 87.56 493 GLY A N 1
ATOM 3884 C CA . GLY A 1 493 ? 27.781 -24.344 -14.031 1 87.56 493 GLY A CA 1
ATOM 3885 C C . GLY A 1 493 ? 27.531 -25.266 -12.852 1 87.56 493 GLY A C 1
ATOM 3886 O O . GLY A 1 493 ? 28.281 -26.219 -12.633 1 87.56 493 GLY A O 1
ATOM 3887 N N . GLY A 1 494 ? 26.516 -25.062 -12.148 1 93.25 494 GLY A N 1
ATOM 3888 C CA . GLY A 1 494 ? 26.172 -25.891 -11 1 93.25 494 GLY A CA 1
ATOM 3889 C C . GLY A 1 494 ? 24.766 -26.438 -11.07 1 93.25 494 GLY A C 1
ATOM 3890 O O . GLY A 1 494 ? 24.422 -27.172 -12 1 93.25 494 GLY A O 1
ATOM 3891 N N . VAL A 1 495 ? 23.984 -26.016 -10.117 1 94.56 495 VAL A N 1
ATOM 3892 C CA . VAL A 1 495 ? 22.625 -26.516 -10.094 1 94.56 495 VAL A CA 1
ATOM 3893 C C . VAL A 1 495 ? 21.625 -25.359 -10.18 1 94.56 495 VAL A C 1
ATOM 3895 O O . VAL A 1 495 ? 21.844 -24.312 -9.562 1 94.56 495 VAL A O 1
ATOM 3898 N N . VAL A 1 496 ? 20.656 -25.5 -11.031 1 94.81 496 VAL A N 1
ATOM 3899 C CA . VAL A 1 496 ? 19.578 -24.531 -11.172 1 94.81 496 VAL A CA 1
ATOM 3900 C C . VAL A 1 496 ? 18.234 -25.188 -10.891 1 94.81 496 VAL A C 1
ATOM 3902 O O . VAL A 1 496 ? 18 -26.344 -11.289 1 94.81 496 VAL A O 1
ATOM 3905 N N . CYS A 1 497 ? 17.391 -24.484 -10.125 1 95.62 497 CYS A N 1
ATOM 3906 C CA . CYS A 1 497 ? 16.094 -25.031 -9.758 1 95.62 497 CYS A CA 1
ATOM 3907 C C . CYS A 1 497 ? 14.961 -24.281 -10.453 1 95.62 497 CYS A C 1
ATOM 3909 O O . CYS A 1 497 ? 15 -23.062 -10.562 1 95.62 497 CYS A O 1
ATOM 3911 N N . LEU A 1 498 ? 14.07 -25 -11.039 1 94.75 498 LEU A N 1
ATOM 3912 C CA . LEU A 1 498 ? 12.828 -24.469 -11.57 1 94.75 498 LEU A CA 1
ATOM 3913 C C . LEU A 1 498 ? 11.648 -24.812 -10.664 1 94.75 498 LEU A C 1
ATOM 3915 O O . LEU A 1 498 ? 11.195 -25.953 -10.641 1 94.75 498 LEU A O 1
ATOM 3919 N N . PRO A 1 499 ? 11.094 -23.766 -10.031 1 90.5 499 PRO A N 1
ATOM 3920 C CA . PRO A 1 499 ? 9.984 -24.031 -9.117 1 90.5 499 PRO A CA 1
ATOM 3921 C C . PRO A 1 499 ? 8.688 -24.359 -9.844 1 90.5 499 PRO A C 1
ATOM 3923 O O . PRO A 1 499 ? 8.609 -24.219 -11.062 1 90.5 499 PRO A O 1
ATOM 3926 N N . GLN A 1 500 ? 7.773 -24.844 -8.992 1 77.94 500 GLN A N 1
ATOM 3927 C CA . GLN A 1 500 ? 6.469 -25.234 -9.523 1 77.94 500 GLN A CA 1
ATOM 3928 C C . GLN A 1 500 ? 5.77 -24.062 -10.188 1 77.94 500 GLN A C 1
ATOM 3930 O O . GLN A 1 500 ? 5.262 -24.172 -11.305 1 77.94 500 GLN A O 1
ATOM 3935 N N . ARG A 1 501 ? 5.844 -22.969 -9.484 1 78.31 501 ARG A N 1
ATOM 3936 C CA . ARG A 1 501 ? 5.34 -21.734 -10.062 1 78.31 501 ARG A CA 1
ATOM 3937 C C . ARG A 1 501 ? 6.48 -20.875 -10.594 1 78.31 501 ARG A C 1
ATOM 3939 O O . ARG A 1 501 ? 7.344 -20.438 -9.828 1 78.31 501 ARG A O 1
ATOM 3946 N N . PRO A 1 502 ? 6.418 -20.656 -11.898 1 87.12 502 PRO A N 1
ATOM 3947 C CA . PRO A 1 502 ? 7.5 -19.828 -12.438 1 87.12 502 PRO A CA 1
ATOM 3948 C C . PRO A 1 502 ? 7.496 -18.406 -11.883 1 87.12 502 PRO A C 1
ATOM 3950 O O . PRO A 1 502 ? 6.43 -17.844 -11.633 1 87.12 502 PRO A O 1
ATOM 3953 N N . TYR A 1 503 ? 8.711 -17.938 -11.664 1 88.12 503 TYR A N 1
ATOM 3954 C CA . TYR A 1 503 ? 8.844 -16.547 -11.234 1 88.12 503 TYR A CA 1
ATOM 3955 C C . TYR A 1 503 ? 9.078 -15.633 -12.422 1 88.12 503 TYR A C 1
ATOM 3957 O O . TYR A 1 503 ? 10.023 -15.828 -13.195 1 88.12 503 TYR A O 1
ATOM 3965 N N . ILE A 1 504 ? 8.18 -14.641 -12.555 1 86.25 504 ILE A N 1
ATOM 3966 C CA . ILE A 1 504 ? 8.312 -13.625 -13.602 1 86.25 504 ILE A CA 1
ATOM 3967 C C . ILE A 1 504 ? 8.727 -12.297 -12.977 1 86.25 504 ILE A C 1
ATOM 3969 O O . ILE A 1 504 ? 7.934 -11.664 -12.273 1 86.25 504 ILE A O 1
ATOM 3973 N N . ALA A 1 505 ? 9.914 -11.914 -13.234 1 82.12 505 ALA A N 1
ATOM 3974 C CA . ALA A 1 505 ? 10.469 -10.688 -12.664 1 82.12 505 ALA A CA 1
ATOM 3975 C C . ALA A 1 505 ? 9.945 -9.453 -13.398 1 82.12 505 ALA A C 1
ATOM 3977 O O . ALA A 1 505 ? 9.359 -9.578 -14.484 1 82.12 505 ALA A O 1
ATOM 3978 N N . VAL A 1 506 ? 10.047 -8.359 -12.75 1 78.75 506 VAL A N 1
ATOM 3979 C CA . VAL A 1 506 ? 9.734 -7.102 -13.414 1 78.75 506 VAL A CA 1
ATOM 3980 C C . VAL A 1 506 ? 10.906 -6.672 -14.289 1 78.75 506 VAL A C 1
ATOM 3982 O O . VAL A 1 506 ? 12.047 -6.617 -13.828 1 78.75 506 VAL A O 1
ATOM 3985 N N . GLY A 1 507 ? 10.633 -6.535 -15.547 1 81.69 507 GLY A N 1
ATOM 3986 C CA . GLY A 1 507 ? 11.711 -6.137 -16.438 1 81.69 507 GLY A CA 1
ATOM 3987 C C . GLY A 1 507 ? 11.422 -6.461 -17.891 1 81.69 507 GLY A C 1
ATOM 3988 O O . GLY A 1 507 ? 10.281 -6.766 -18.25 1 81.69 507 GLY A O 1
ATOM 3989 N N . SER A 1 508 ? 12.484 -6.414 -18.688 1 89.75 508 SER A N 1
ATOM 3990 C CA . SER A 1 508 ? 12.367 -6.676 -20.109 1 89.75 508 SER A CA 1
ATOM 3991 C C . SER A 1 508 ? 12.359 -8.172 -20.406 1 89.75 508 SER A C 1
ATOM 3993 O O . SER A 1 508 ? 12.609 -8.984 -19.516 1 89.75 508 SER A O 1
ATOM 3995 N N . LEU A 1 509 ? 12.023 -8.484 -21.641 1 92.06 509 LEU A N 1
ATOM 3996 C CA . LEU A 1 509 ? 12.047 -9.883 -22.047 1 92.06 509 LEU A CA 1
ATOM 3997 C C . LEU A 1 509 ? 13.453 -10.461 -21.922 1 92.06 509 LEU A C 1
ATOM 3999 O O . LEU A 1 509 ? 13.617 -11.617 -21.516 1 92.06 509 LEU A O 1
ATOM 4003 N N . ARG A 1 510 ? 14.422 -9.586 -22.234 1 91.88 510 ARG A N 1
ATOM 4004 C CA . ARG A 1 510 ? 15.812 -9.977 -22.078 1 91.88 510 ARG A CA 1
ATOM 4005 C C . ARG A 1 510 ? 16.125 -10.32 -20.609 1 91.88 510 ARG A C 1
ATOM 4007 O O . ARG A 1 510 ? 16.75 -11.344 -20.328 1 91.88 510 ARG A O 1
ATOM 4014 N N . GLN A 1 511 ? 15.641 -9.547 -19.766 1 89.25 511 GLN A N 1
ATOM 4015 C CA . GLN A 1 511 ? 15.891 -9.734 -18.344 1 89.25 511 GLN A CA 1
ATOM 4016 C C . GLN A 1 511 ? 15.188 -10.984 -17.828 1 89.25 511 GLN A C 1
ATOM 4018 O O . GLN A 1 511 ? 15.68 -11.641 -16.906 1 89.25 511 GLN A O 1
ATOM 4023 N N . GLN A 1 512 ? 14.07 -11.312 -18.453 1 92.12 512 GLN A N 1
ATOM 4024 C CA . GLN A 1 512 ? 13.359 -12.516 -18.047 1 92.12 512 GLN A CA 1
ATOM 4025 C C . GLN A 1 512 ? 14.188 -13.766 -18.312 1 92.12 512 GLN A C 1
ATOM 4027 O O . GLN A 1 512 ? 14.219 -14.688 -17.5 1 92.12 512 GLN A O 1
ATOM 4032 N N . VAL A 1 513 ? 14.844 -13.766 -19.422 1 93 513 VAL A N 1
ATOM 4033 C CA . VAL A 1 513 ? 15.602 -14.945 -19.844 1 93 513 VAL A CA 1
ATOM 4034 C C . VAL A 1 513 ? 16.922 -15.008 -19.078 1 93 513 VAL A C 1
ATOM 4036 O O . VAL A 1 513 ? 17.375 -16.094 -18.719 1 93 513 VAL A O 1
ATOM 4039 N N . CYS A 1 514 ? 17.484 -13.844 -18.75 1 91.19 514 CYS A N 1
ATOM 4040 C CA . CYS A 1 514 ? 18.797 -13.797 -18.125 1 91.19 514 CYS A CA 1
ATOM 4041 C C . CYS A 1 514 ? 18.672 -13.859 -16.609 1 91.19 514 CYS A C 1
ATOM 4043 O O . CYS A 1 514 ? 19.672 -14.086 -15.906 1 91.19 514 CYS A O 1
ATOM 4045 N N . TYR A 1 515 ? 17.484 -13.766 -16.188 1 90.38 515 TYR A N 1
ATOM 4046 C CA . TYR A 1 515 ? 17.297 -13.766 -14.742 1 90.38 515 TYR A CA 1
ATOM 4047 C C . TYR A 1 515 ? 17.797 -15.062 -14.117 1 90.38 515 TYR A C 1
ATOM 4049 O O . TYR A 1 515 ? 17.531 -16.141 -14.633 1 90.38 515 TYR A O 1
ATOM 4057 N N . PRO A 1 516 ? 18.578 -14.953 -13.039 1 89.31 516 PRO A N 1
ATOM 4058 C CA . PRO A 1 516 ? 18.953 -13.844 -12.164 1 89.31 516 PRO A CA 1
ATOM 4059 C C . PRO A 1 516 ? 20.344 -13.305 -12.477 1 89.31 516 PRO A C 1
ATOM 4061 O O . PRO A 1 516 ? 20.906 -12.531 -11.688 1 89.31 516 PRO A O 1
ATOM 4064 N N . ASP A 1 517 ? 20.797 -13.781 -13.57 1 84.88 517 ASP A N 1
ATOM 4065 C CA . ASP A 1 517 ? 22.125 -13.32 -13.938 1 84.88 517 ASP A CA 1
ATOM 4066 C C . ASP A 1 517 ? 22.078 -11.883 -14.469 1 84.88 517 ASP A C 1
ATOM 4068 O O . ASP A 1 517 ? 21.016 -11.383 -14.828 1 84.88 517 ASP A O 1
ATOM 4072 N N . ALA A 1 518 ? 23.125 -11.188 -14.367 1 75.44 518 ALA A N 1
ATOM 4073 C CA . ALA A 1 518 ? 23.203 -9.805 -14.844 1 75.44 518 ALA A CA 1
ATOM 4074 C C . ALA A 1 518 ? 22.938 -9.734 -16.344 1 75.44 518 ALA A C 1
ATOM 4076 O O . ALA A 1 518 ? 23.297 -10.641 -17.094 1 75.44 518 ALA A O 1
ATOM 4077 N N . GLU A 1 519 ? 22.203 -8.734 -16.734 1 71 519 GLU A N 1
ATOM 4078 C CA . GLU A 1 519 ? 21.859 -8.531 -18.141 1 71 519 GLU A CA 1
ATOM 4079 C C . GLU A 1 519 ? 23.109 -8.266 -18.969 1 71 519 GLU A C 1
ATOM 4081 O O . GLU A 1 519 ? 23.922 -7.402 -18.641 1 71 519 GLU A O 1
ATOM 4086 N N . PRO A 1 520 ? 23.25 -9.156 -19.906 1 69.38 520 PRO A N 1
ATOM 4087 C CA . PRO A 1 520 ? 24.359 -8.844 -20.812 1 69.38 520 PRO A CA 1
ATOM 4088 C C . PRO A 1 520 ? 24.109 -7.609 -21.672 1 69.38 520 PRO A C 1
ATOM 4090 O O . PRO A 1 520 ? 22.984 -7.426 -22.172 1 69.38 520 PRO A O 1
ATOM 4093 N N . ILE A 1 521 ? 24.688 -6.523 -21.438 1 64.62 521 ILE A N 1
ATOM 4094 C CA . ILE A 1 521 ? 24.453 -5.289 -22.188 1 64.62 521 ILE A CA 1
ATOM 4095 C C . ILE A 1 521 ? 25.203 -5.336 -23.516 1 64.62 521 ILE A C 1
ATOM 4097 O O . ILE A 1 521 ? 26.406 -5.578 -23.547 1 64.62 521 ILE A O 1
ATOM 4101 N N . GLY A 1 522 ? 24.406 -5.066 -24.641 1 65.5 522 GLY A N 1
ATOM 4102 C CA . GLY A 1 522 ? 24.938 -4.605 -25.906 1 65.5 522 GLY A CA 1
ATOM 4103 C C . GLY A 1 522 ? 25.547 -5.715 -26.734 1 65.5 522 GLY A C 1
ATOM 4104 O O . GLY A 1 522 ? 26.25 -5.449 -27.719 1 65.5 522 GLY A O 1
ATOM 4105 N N . ASP A 1 523 ? 25.391 -6.945 -26.266 1 77.75 523 ASP A N 1
ATOM 4106 C CA . ASP A 1 523 ? 26.078 -7.969 -27.047 1 77.75 523 ASP A CA 1
ATOM 4107 C C . ASP A 1 523 ? 25.125 -8.633 -28.031 1 77.75 523 ASP A C 1
ATOM 4109 O O . ASP A 1 523 ? 24.156 -9.266 -27.641 1 77.75 523 ASP A O 1
ATOM 4113 N N . SER A 1 524 ? 25.312 -8.406 -29.328 1 83.88 524 SER A N 1
ATOM 4114 C CA . SER A 1 524 ? 24.469 -8.914 -30.406 1 83.88 524 SER A CA 1
ATOM 4115 C C . SER A 1 524 ? 24.453 -10.438 -30.422 1 83.88 524 SER A C 1
ATOM 4117 O O . SER A 1 524 ? 23.422 -11.055 -30.719 1 83.88 524 SER A O 1
ATOM 4119 N N . GLU A 1 525 ? 25.531 -11 -30.062 1 88.44 525 GLU A N 1
ATOM 4120 C CA . GLU A 1 525 ? 25.594 -12.461 -30.062 1 88.44 525 GLU A CA 1
ATOM 4121 C C . GLU A 1 525 ? 24.703 -13.047 -28.969 1 88.44 525 GLU A C 1
ATOM 4123 O O . GLU A 1 525 ? 24.031 -14.055 -29.188 1 88.44 525 GLU A O 1
ATOM 4128 N N . THR A 1 526 ? 24.781 -12.398 -27.938 1 90.19 526 THR A N 1
ATOM 4129 C CA . THR A 1 526 ? 23.938 -12.852 -26.828 1 90.19 526 THR A CA 1
ATOM 4130 C C . THR A 1 526 ? 22.469 -12.672 -27.156 1 90.19 526 THR A C 1
ATOM 4132 O O . THR A 1 526 ? 21.641 -13.516 -26.781 1 90.19 526 THR A O 1
ATOM 4135 N N . ASP A 1 527 ? 22.172 -11.656 -27.891 1 92.19 527 ASP A N 1
ATOM 4136 C CA . ASP A 1 527 ? 20.781 -11.422 -28.281 1 92.19 527 ASP A CA 1
ATOM 4137 C C . ASP A 1 527 ? 20.281 -12.508 -29.219 1 92.19 527 ASP A C 1
ATOM 4139 O O . ASP A 1 527 ? 19.141 -12.977 -29.094 1 92.19 527 ASP A O 1
ATOM 4143 N N . ARG A 1 528 ? 21.109 -12.836 -30.109 1 92.81 528 ARG A N 1
ATOM 4144 C CA . ARG A 1 528 ? 20.75 -13.891 -31.047 1 92.81 528 ARG A CA 1
ATOM 4145 C C . ARG A 1 528 ? 20.547 -15.219 -30.328 1 92.81 528 ARG A C 1
ATOM 4147 O O . ARG A 1 528 ? 19.641 -15.984 -30.656 1 92.81 528 ARG A O 1
ATOM 4154 N N . HIS A 1 529 ? 21.422 -15.422 -29.375 1 93.69 529 HIS A N 1
ATOM 4155 C CA . HIS A 1 529 ? 21.312 -16.656 -28.594 1 93.69 529 HIS A CA 1
ATOM 4156 C C . HIS A 1 529 ? 20 -16.703 -27.828 1 93.69 529 HIS A C 1
ATOM 4158 O O . HIS A 1 529 ? 19.344 -17.75 -27.781 1 93.69 529 HIS A O 1
ATOM 4164 N N . ILE A 1 530 ? 19.625 -15.609 -27.266 1 94.62 530 ILE A N 1
ATOM 4165 C CA . ILE A 1 530 ? 18.375 -15.523 -26.516 1 94.62 530 ILE A CA 1
ATOM 4166 C C . ILE A 1 530 ? 17.203 -15.766 -27.438 1 94.62 530 ILE A C 1
ATOM 4168 O O . ILE A 1 530 ? 16.266 -16.5 -27.094 1 94.62 530 ILE A O 1
ATOM 4172 N N . GLU A 1 531 ? 17.266 -15.188 -28.609 1 95.25 531 GLU A N 1
ATOM 4173 C CA . GLU A 1 531 ? 16.188 -15.359 -29.578 1 95.25 531 GLU A CA 1
ATOM 4174 C C . GLU A 1 531 ? 16.078 -16.812 -30.031 1 95.25 531 GLU A C 1
ATOM 4176 O O . GLU A 1 531 ? 14.969 -17.344 -30.188 1 95.25 531 GLU A O 1
ATOM 4181 N N . GLU A 1 532 ? 17.156 -17.422 -30.219 1 95.88 532 GLU A N 1
ATOM 4182 C CA . GLU A 1 532 ? 17.188 -18.828 -30.609 1 95.88 532 GLU A CA 1
ATOM 4183 C C . GLU A 1 532 ? 16.578 -19.719 -29.531 1 95.88 532 GLU A C 1
ATOM 4185 O O . GLU A 1 532 ? 15.844 -20.672 -29.844 1 95.88 532 GLU A O 1
ATOM 4190 N N . LEU A 1 533 ? 16.938 -19.422 -28.328 1 96.12 533 LEU A N 1
ATOM 4191 C CA . LEU A 1 533 ? 16.391 -20.203 -27.219 1 96.12 533 LEU A CA 1
ATOM 4192 C C . LEU A 1 533 ? 14.875 -20.047 -27.141 1 96.12 533 LEU A C 1
ATOM 4194 O O . LEU A 1 533 ? 14.156 -21.031 -26.922 1 96.12 533 LEU A O 1
ATOM 4198 N N . LEU A 1 534 ? 14.438 -18.859 -27.328 1 96.25 534 LEU A N 1
ATOM 4199 C CA . LEU A 1 534 ? 13 -18.594 -27.281 1 96.25 534 LEU A CA 1
ATOM 4200 C C . LEU A 1 534 ? 12.281 -19.297 -28.438 1 96.25 534 LEU A C 1
ATOM 4202 O O . LEU A 1 534 ? 11.164 -19.781 -28.266 1 96.25 534 LEU A O 1
ATOM 4206 N N . HIS A 1 535 ? 12.938 -19.391 -29.516 1 95.5 535 HIS A N 1
ATOM 4207 C CA . HIS A 1 535 ? 12.391 -20.125 -30.656 1 95.5 535 HIS A CA 1
ATOM 4208 C C . HIS A 1 535 ? 12.328 -21.625 -30.359 1 95.5 535 HIS A C 1
ATOM 4210 O O . HIS A 1 535 ? 11.352 -22.297 -30.688 1 95.5 535 HIS A O 1
ATOM 4216 N N . SER A 1 536 ? 13.328 -22.094 -29.688 1 95.69 536 SER A N 1
ATOM 4217 C CA . SER A 1 536 ? 13.438 -23.531 -29.422 1 95.69 536 SER A CA 1
ATOM 4218 C C . SER A 1 536 ? 12.328 -24 -28.484 1 95.69 536 SER A C 1
ATOM 4220 O O . SER A 1 536 ? 11.914 -25.156 -28.531 1 95.69 536 SER A O 1
ATOM 4222 N N . VAL A 1 537 ? 11.922 -23.078 -27.594 1 95.19 537 VAL A N 1
ATOM 4223 C CA . VAL A 1 537 ? 10.875 -23.469 -26.641 1 95.19 537 VAL A CA 1
ATOM 4224 C C . VAL A 1 537 ? 9.516 -22.984 -27.156 1 95.19 537 VAL A C 1
ATOM 4226 O O . VAL A 1 537 ? 8.57 -22.828 -26.375 1 95.19 537 VAL A O 1
ATOM 4229 N N . ASP A 1 538 ? 9.422 -22.578 -28.391 1 91.81 538 ASP A N 1
ATOM 4230 C CA . ASP A 1 538 ? 8.203 -22.25 -29.109 1 91.81 538 ASP A CA 1
ATOM 4231 C C . ASP A 1 538 ? 7.582 -20.953 -28.578 1 91.81 538 ASP A C 1
ATOM 4233 O O . ASP A 1 538 ? 6.379 -20.906 -28.312 1 91.81 538 ASP A O 1
ATOM 4237 N N . LEU A 1 539 ? 8.398 -19.969 -28.328 1 92.75 539 LEU A N 1
ATOM 4238 C CA . LEU A 1 539 ? 7.914 -18.641 -27.953 1 92.75 539 LEU A CA 1
ATOM 4239 C C . LEU A 1 539 ? 8.164 -17.625 -29.062 1 92.75 539 LEU A C 1
ATOM 4241 O O . LEU A 1 539 ? 8.461 -16.469 -28.781 1 92.75 539 LEU A O 1
ATOM 4245 N N . SER A 1 540 ? 8.016 -18.062 -30.25 1 90.31 540 SER A N 1
ATOM 4246 C CA . SER A 1 540 ? 8.227 -17.219 -31.422 1 90.31 540 SER A CA 1
ATOM 4247 C C . SER A 1 540 ? 7.148 -16.156 -31.531 1 90.31 540 SER A C 1
ATOM 4249 O O . SER A 1 540 ? 7.41 -15.039 -31.984 1 90.31 540 SER A O 1
ATOM 4251 N N . ALA A 1 541 ? 6 -16.5 -31.141 1 82.06 541 ALA A N 1
ATOM 4252 C CA . ALA A 1 541 ? 4.891 -15.562 -31.203 1 82.06 541 ALA A CA 1
ATOM 4253 C C . ALA A 1 541 ? 5.141 -14.359 -30.297 1 82.06 541 ALA A C 1
ATOM 4255 O O . ALA A 1 541 ? 4.754 -13.234 -30.625 1 82.06 541 ALA A O 1
ATOM 4256 N N . VAL A 1 542 ? 5.754 -14.594 -29.234 1 87.81 542 VAL A N 1
ATOM 4257 C CA . VAL A 1 542 ? 6.074 -13.531 -28.281 1 87.81 542 VAL A CA 1
ATOM 4258 C C . VAL A 1 542 ? 7.125 -12.602 -28.906 1 87.81 542 VAL A C 1
ATOM 4260 O O . VAL A 1 542 ? 7.043 -11.383 -28.75 1 87.81 542 VAL A O 1
ATOM 4263 N N . LEU A 1 543 ? 8.062 -13.172 -29.625 1 90.81 543 LEU A N 1
ATOM 4264 C CA . LEU A 1 543 ? 9.133 -12.398 -30.25 1 90.81 543 LEU A CA 1
ATOM 4265 C C . LEU A 1 543 ? 8.594 -11.586 -31.422 1 90.81 543 LEU A C 1
ATOM 4267 O O . LEU A 1 543 ? 9.188 -10.578 -31.812 1 90.81 543 LEU A O 1
ATOM 4271 N N . ALA A 1 544 ? 7.52 -12.023 -31.938 1 86.94 544 ALA A N 1
ATOM 4272 C CA . ALA A 1 544 ? 6.91 -11.305 -33.062 1 86.94 544 ALA A CA 1
ATOM 4273 C C . ALA A 1 544 ? 6.18 -10.055 -32.562 1 86.94 544 ALA A C 1
ATOM 4275 O O . ALA A 1 544 ? 6.09 -9.062 -33.281 1 86.94 544 ALA A O 1
ATOM 4276 N N . THR A 1 545 ? 5.789 -10.117 -31.391 1 84.81 545 THR A N 1
ATOM 4277 C CA . THR A 1 545 ? 4.98 -9.031 -30.859 1 84.81 545 THR A CA 1
ATOM 4278 C C . THR A 1 545 ? 5.832 -8.086 -30.016 1 84.81 545 THR A C 1
ATOM 4280 O O . THR A 1 545 ? 5.609 -6.875 -30 1 84.81 545 THR A O 1
ATOM 4283 N N . TYR A 1 546 ? 6.762 -8.703 -29.297 1 89.62 546 TYR A N 1
ATOM 4284 C CA . TYR A 1 546 ? 7.547 -7.914 -28.359 1 89.62 546 TYR A CA 1
ATOM 4285 C C . TYR A 1 546 ? 9.031 -7.992 -28.688 1 89.62 546 TYR A C 1
ATOM 4287 O O . TYR A 1 546 ? 9.516 -9.016 -29.188 1 89.62 546 TYR A O 1
ATOM 4295 N N . SER A 1 547 ? 9.656 -6.934 -28.391 1 91.12 547 SER A N 1
ATOM 4296 C CA . SER A 1 547 ? 11.109 -6.922 -28.531 1 91.12 547 SER A CA 1
ATOM 4297 C C . SER A 1 547 ? 11.789 -7.367 -27.234 1 91.12 547 SER A C 1
ATOM 4299 O O . SER A 1 547 ? 11.148 -7.48 -26.188 1 91.12 547 SER A O 1
ATOM 4301 N N . LEU A 1 548 ? 13.039 -7.586 -27.312 1 92 548 LEU A N 1
ATOM 4302 C CA . LEU A 1 548 ? 13.797 -8.008 -26.141 1 92 548 LEU A CA 1
ATOM 4303 C C . LEU A 1 548 ? 13.852 -6.902 -25.094 1 92 548 LEU A C 1
ATOM 4305 O O . LEU A 1 548 ? 14.039 -7.172 -23.906 1 92 548 LEU A O 1
ATOM 4309 N N . ASP A 1 549 ? 13.578 -5.73 -25.531 1 90.38 549 ASP A N 1
ATOM 4310 C CA . ASP A 1 549 ? 13.664 -4.598 -24.625 1 90.38 549 ASP A CA 1
ATOM 4311 C C . ASP A 1 549 ? 12.273 -4.18 -24.125 1 90.38 549 ASP A C 1
ATOM 4313 O O . ASP A 1 549 ? 12.148 -3.262 -23.312 1 90.38 549 ASP A O 1
ATOM 4317 N N . SER A 1 550 ? 11.328 -4.926 -24.562 1 89.56 550 SER A N 1
ATOM 4318 C CA . SER A 1 550 ? 9.969 -4.59 -24.156 1 89.56 550 SER A CA 1
ATOM 4319 C C . SER A 1 550 ? 9.75 -4.867 -22.672 1 89.56 550 SER A C 1
ATOM 4321 O O . SER A 1 550 ? 10.219 -5.887 -22.141 1 89.56 550 SER A O 1
ATOM 4323 N N . VAL A 1 551 ? 9.211 -3.867 -22.016 1 85.5 551 VAL A N 1
ATOM 4324 C CA . VAL A 1 551 ? 8.867 -4.027 -20.609 1 85.5 551 VAL A CA 1
ATOM 4325 C C . VAL A 1 551 ? 7.348 -3.996 -20.438 1 85.5 551 VAL A C 1
ATOM 4327 O O . VAL A 1 551 ? 6.719 -2.951 -20.625 1 85.5 551 VAL A O 1
ATOM 4330 N N . VAL A 1 552 ? 6.773 -5.133 -20.172 1 79.5 552 VAL A N 1
ATOM 4331 C CA . VAL A 1 552 ? 5.344 -5.27 -19.906 1 79.5 552 VAL A CA 1
ATOM 4332 C C . VAL A 1 552 ? 5.121 -6.152 -18.688 1 79.5 552 VAL A C 1
ATOM 4334 O O . VAL A 1 552 ? 6.078 -6.648 -18.094 1 79.5 552 VAL A O 1
ATOM 4337 N N . GLN A 1 553 ? 3.932 -6.195 -18.234 1 76.31 553 GLN A N 1
ATOM 4338 C CA . GLN A 1 553 ? 3.602 -7.145 -17.188 1 76.31 553 GLN A CA 1
ATOM 4339 C C . GLN A 1 553 ? 3.49 -8.562 -17.734 1 76.31 553 GLN A C 1
ATOM 4341 O O . GLN A 1 553 ? 2.389 -9.047 -18 1 76.31 553 GLN A O 1
ATOM 4346 N N . TRP A 1 554 ? 4.594 -9.18 -17.766 1 82.62 554 TRP A N 1
ATOM 4347 C CA . TRP A 1 554 ? 4.711 -10.477 -18.438 1 82.62 554 TRP A CA 1
ATOM 4348 C C . TRP A 1 554 ? 3.779 -11.5 -17.797 1 82.62 554 TRP A C 1
ATOM 4350 O O . TRP A 1 554 ? 3.311 -12.422 -18.469 1 82.62 554 TRP A O 1
ATOM 4360 N N . GLN A 1 555 ? 3.52 -11.359 -16.516 1 74.69 555 GLN A N 1
ATOM 4361 C CA . GLN A 1 555 ? 2.633 -12.281 -15.812 1 74.69 555 GLN A CA 1
ATOM 4362 C C . GLN A 1 555 ? 1.227 -12.242 -16.406 1 74.69 555 GLN A C 1
ATOM 4364 O O . GLN A 1 555 ? 0.5 -13.242 -16.359 1 74.69 555 GLN A O 1
ATOM 4369 N N . ASP A 1 556 ? 0.938 -11.164 -17.016 1 66.88 556 ASP A N 1
ATOM 4370 C CA . ASP A 1 556 ? -0.4 -10.984 -17.562 1 66.88 556 ASP A CA 1
ATOM 4371 C C . ASP A 1 556 ? -0.436 -11.352 -19.047 1 66.88 556 ASP A C 1
ATOM 4373 O O . ASP A 1 556 ? -1.477 -11.758 -19.562 1 66.88 556 ASP A O 1
ATOM 4377 N N . VAL A 1 557 ? 0.698 -11.234 -19.656 1 73 557 VAL A N 1
ATOM 4378 C CA . VAL A 1 557 ? 0.782 -11.422 -21.109 1 73 557 VAL A CA 1
ATOM 4379 C C . VAL A 1 557 ? 0.976 -12.906 -21.422 1 73 557 VAL A C 1
ATOM 4381 O O . VAL A 1 557 ? 0.392 -13.422 -22.375 1 73 557 VAL A O 1
ATOM 4384 N N . LEU A 1 558 ? 1.717 -13.555 -20.547 1 80.25 558 LEU A N 1
ATOM 4385 C CA . LEU A 1 558 ? 2.066 -14.945 -20.812 1 80.25 558 LEU A CA 1
ATOM 4386 C C . LEU A 1 558 ? 1.133 -15.891 -20.078 1 80.25 558 LEU A C 1
ATOM 4388 O O . LEU A 1 558 ? 0.787 -15.656 -18.922 1 80.25 558 LEU A O 1
ATOM 4392 N N . SER A 1 559 ? 0.754 -16.922 -20.797 1 73.31 559 SER A N 1
ATOM 4393 C CA . SER A 1 559 ? 0.021 -18 -20.141 1 73.31 559 SER A CA 1
ATOM 4394 C C . SER A 1 559 ? 0.925 -18.797 -19.203 1 73.31 559 SER A C 1
ATOM 4396 O O . SER A 1 559 ? 2.146 -18.641 -19.219 1 73.31 559 SER A O 1
ATOM 4398 N N . VAL A 1 560 ? 0.325 -19.625 -18.375 1 76.75 560 VAL A N 1
ATOM 4399 C CA . VAL A 1 560 ? 1.099 -20.422 -17.422 1 76.75 560 VAL A CA 1
ATOM 4400 C C . VAL A 1 560 ? 2.062 -21.328 -18.188 1 76.75 560 VAL A C 1
ATOM 4402 O O . VAL A 1 560 ? 3.213 -21.5 -17.781 1 76.75 560 VAL A O 1
ATOM 4405 N N . GLY A 1 561 ? 1.59 -21.922 -19.266 1 82.56 561 GLY A N 1
ATOM 4406 C CA . GLY A 1 561 ? 2.455 -22.75 -20.078 1 82.56 561 GLY A CA 1
ATOM 4407 C C . GLY A 1 561 ? 3.605 -21.984 -20.703 1 82.56 561 GLY A C 1
ATOM 4408 O O . GLY A 1 561 ? 4.73 -22.484 -20.766 1 82.56 561 GLY A O 1
ATOM 4409 N N . GLU A 1 562 ? 3.256 -20.797 -21.125 1 84.56 562 GLU A N 1
ATOM 4410 C CA . GLU A 1 562 ? 4.297 -19.953 -21.703 1 84.56 562 GLU A CA 1
ATOM 4411 C C . GLU A 1 562 ? 5.316 -19.531 -20.656 1 84.56 562 GLU A C 1
ATOM 4413 O O . GLU A 1 562 ? 6.504 -19.391 -20.969 1 84.56 562 GLU A O 1
ATOM 4418 N N . GLN A 1 563 ? 4.84 -19.359 -19.484 1 90 563 GLN A N 1
ATOM 4419 C CA . GLN A 1 563 ? 5.746 -19 -18.406 1 90 563 GLN A CA 1
ATOM 4420 C C . GLN A 1 563 ? 6.691 -20.156 -18.078 1 90 563 GLN A C 1
ATOM 4422 O O . GLN A 1 563 ? 7.867 -19.938 -17.781 1 90 563 GLN A O 1
ATOM 4427 N N . GLN A 1 564 ? 6.18 -21.344 -18.109 1 90.81 564 GLN A N 1
ATOM 4428 C CA . GLN A 1 564 ? 7.027 -22.516 -17.891 1 90.81 564 GLN A CA 1
ATOM 4429 C C . GLN A 1 564 ? 8.062 -22.656 -19 1 90.81 564 GLN A C 1
ATOM 4431 O O . GLN A 1 564 ? 9.227 -22.984 -18.734 1 90.81 564 GLN A O 1
ATOM 4436 N N . ARG A 1 565 ? 7.605 -22.422 -20.25 1 94 565 ARG A N 1
ATOM 4437 C CA . ARG A 1 565 ? 8.531 -22.484 -21.375 1 94 565 ARG A CA 1
ATOM 4438 C C . ARG A 1 565 ? 9.625 -21.438 -21.234 1 94 565 ARG A C 1
ATOM 4440 O O . ARG A 1 565 ? 10.789 -21.703 -21.531 1 94 565 ARG A O 1
ATOM 4447 N N . LEU A 1 566 ? 9.227 -20.281 -20.797 1 94.88 566 LEU A N 1
ATOM 4448 C CA . LEU A 1 566 ? 10.188 -19.203 -20.562 1 94.88 566 LEU A CA 1
ATOM 4449 C C . LEU A 1 566 ? 11.195 -19.609 -19.484 1 94.88 566 LEU A C 1
ATOM 4451 O O . LEU A 1 566 ? 12.383 -19.312 -19.609 1 94.88 566 LEU A O 1
ATOM 4455 N N . SER A 1 567 ? 10.758 -20.234 -18.469 1 95.19 567 SER A N 1
ATOM 4456 C CA . SER A 1 567 ? 11.633 -20.703 -17.391 1 95.19 567 SER A CA 1
ATOM 4457 C C . SER A 1 567 ? 12.641 -21.719 -17.891 1 95.19 567 SER A C 1
ATOM 4459 O O . SER A 1 567 ? 13.781 -21.766 -17.438 1 95.19 567 SER A O 1
ATOM 4461 N N . ILE A 1 568 ? 12.219 -22.547 -18.812 1 96.69 568 ILE A N 1
ATOM 4462 C CA . ILE A 1 568 ? 13.117 -23.547 -19.391 1 96.69 568 ILE A CA 1
ATOM 4463 C C . ILE A 1 568 ? 14.172 -22.844 -20.25 1 96.69 568 ILE A C 1
ATOM 4465 O O . ILE A 1 568 ? 15.344 -23.219 -20.234 1 96.69 568 ILE A O 1
ATOM 4469 N N . ALA A 1 569 ? 13.703 -21.812 -21 1 96.19 569 ALA A N 1
ATOM 4470 C CA . ALA A 1 569 ? 14.672 -21.016 -21.75 1 96.19 569 ALA A CA 1
ATOM 4471 C C . ALA A 1 569 ? 15.711 -20.391 -20.812 1 96.19 569 ALA A C 1
ATOM 4473 O O . ALA A 1 569 ? 16.891 -20.344 -21.156 1 96.19 569 ALA A O 1
ATOM 4474 N N . ARG A 1 570 ? 15.266 -19.969 -19.734 1 94.44 570 ARG A N 1
ATOM 4475 C CA . ARG A 1 570 ? 16.156 -19.422 -18.719 1 94.44 570 ARG A CA 1
ATOM 4476 C C . ARG A 1 570 ? 17.156 -20.453 -18.234 1 94.44 570 ARG A C 1
ATOM 4478 O O . ARG A 1 570 ? 18.344 -20.156 -18.062 1 94.44 570 ARG A O 1
ATOM 4485 N N . LEU A 1 571 ? 16.688 -21.609 -17.984 1 95.81 571 LEU A N 1
ATOM 4486 C CA . LEU A 1 571 ? 17.547 -22.703 -17.562 1 95.81 571 LEU A CA 1
ATOM 4487 C C . LEU A 1 571 ? 18.609 -23.016 -18.594 1 95.81 571 LEU A C 1
ATOM 4489 O O . LEU A 1 571 ? 19.781 -23.172 -18.266 1 95.81 571 LEU A O 1
ATOM 4493 N N . LEU A 1 572 ? 18.203 -23.094 -19.844 1 96.31 572 LEU A N 1
ATOM 4494 C CA . LEU A 1 572 ? 19.109 -23.406 -20.922 1 96.31 572 LEU A CA 1
ATOM 4495 C C . LEU A 1 572 ? 20.141 -22.297 -21.125 1 96.31 572 LEU A C 1
ATOM 4497 O O . LEU A 1 572 ? 21.281 -22.562 -21.516 1 96.31 572 LEU A O 1
ATOM 4501 N N . PHE A 1 573 ? 19.672 -21.078 -20.922 1 94.69 573 PHE A N 1
ATOM 4502 C CA . PHE A 1 573 ? 20.578 -19.953 -21.031 1 94.69 573 PHE A CA 1
ATOM 4503 C C . PHE A 1 573 ? 21.688 -20.031 -20 1 94.69 573 PHE A C 1
ATOM 4505 O O . PHE A 1 573 ? 22.844 -19.703 -20.281 1 94.69 573 PHE A O 1
ATOM 4512 N N . ARG A 1 574 ? 21.422 -20.484 -18.812 1 92.94 574 ARG A N 1
ATOM 4513 C CA . ARG A 1 574 ? 22.375 -20.531 -17.719 1 92.94 574 ARG A CA 1
ATOM 4514 C C . ARG A 1 574 ? 23.266 -21.766 -17.828 1 92.94 574 ARG A C 1
ATOM 4516 O O . ARG A 1 574 ? 24.328 -21.828 -17.188 1 92.94 574 ARG A O 1
ATOM 4523 N N . GLN A 1 575 ? 22.906 -22.75 -18.547 1 92.5 575 GLN A N 1
ATOM 4524 C CA . GLN A 1 575 ? 23.656 -23.969 -18.859 1 92.5 575 GLN A CA 1
ATOM 4525 C C . GLN A 1 575 ? 24.234 -24.594 -17.578 1 92.5 575 GLN A C 1
ATOM 4527 O O . GLN A 1 575 ? 25.453 -24.766 -17.469 1 92.5 575 GLN A O 1
ATOM 4532 N N . PRO A 1 576 ? 23.406 -25.031 -16.656 1 94.69 576 PRO A N 1
ATOM 4533 C CA . PRO A 1 576 ? 23.891 -25.703 -15.438 1 94.69 576 PRO A CA 1
ATOM 4534 C C . PRO A 1 576 ? 24.297 -27.156 -15.688 1 94.69 576 PRO A C 1
ATOM 4536 O O . PRO A 1 576 ? 24.016 -27.703 -16.766 1 94.69 576 PRO A O 1
ATOM 4539 N N . LYS A 1 577 ? 25.016 -27.703 -14.75 1 95.12 577 LYS A N 1
ATOM 4540 C CA . LYS A 1 577 ? 25.328 -29.125 -14.82 1 95.12 577 LYS A CA 1
ATOM 4541 C C . LYS A 1 577 ? 24.141 -29.984 -14.43 1 95.12 577 LYS A C 1
ATOM 4543 O O . LYS A 1 577 ? 23.938 -31.078 -14.977 1 95.12 577 LYS A O 1
ATOM 4548 N N . PHE A 1 578 ? 23.422 -29.422 -13.438 1 96.5 578 PHE A N 1
ATOM 4549 C CA . PHE A 1 578 ? 22.234 -30.141 -12.969 1 96.5 578 PHE A CA 1
ATOM 4550 C C . PHE A 1 578 ? 21.031 -29.203 -12.914 1 96.5 578 PHE A C 1
ATOM 4552 O O . PHE A 1 578 ? 21.172 -28 -12.695 1 96.5 578 PHE A O 1
ATOM 4559 N N . ALA A 1 579 ? 19.875 -29.734 -13.133 1 96.44 579 ALA A N 1
ATOM 4560 C CA . ALA A 1 579 ? 18.625 -29 -13.016 1 96.44 579 ALA A CA 1
ATOM 4561 C C . ALA A 1 579 ? 17.641 -29.719 -12.102 1 96.44 579 ALA A C 1
ATOM 4563 O O . ALA A 1 579 ? 17.5 -30.953 -12.172 1 96.44 579 ALA A O 1
ATOM 4564 N N . ILE A 1 580 ? 17.109 -29.031 -11.18 1 96.69 580 ILE A N 1
ATOM 4565 C CA . ILE A 1 580 ? 16.031 -29.547 -10.352 1 96.69 580 ILE A CA 1
ATOM 4566 C C . ILE A 1 580 ? 14.688 -29 -10.852 1 96.69 580 ILE A C 1
ATOM 4568 O O . ILE A 1 580 ? 14.438 -27.797 -10.789 1 96.69 580 ILE A O 1
ATOM 4572 N N . LEU A 1 581 ? 13.891 -29.875 -11.328 1 96.12 581 LEU A N 1
ATOM 4573 C CA . LEU A 1 581 ? 12.609 -29.484 -11.906 1 96.12 581 LEU A CA 1
ATOM 4574 C C . LEU A 1 581 ? 11.461 -29.875 -10.984 1 96.12 581 LEU A C 1
ATOM 4576 O O . LEU A 1 581 ? 11.094 -31.062 -10.906 1 96.12 581 LEU A O 1
ATOM 4580 N N . ASP A 1 582 ? 10.898 -28.922 -10.328 1 91.94 582 ASP A N 1
ATOM 4581 C CA . ASP A 1 582 ? 9.75 -29.156 -9.453 1 91.94 582 ASP A CA 1
ATOM 4582 C C . ASP A 1 582 ? 8.438 -28.906 -10.188 1 91.94 582 ASP A C 1
ATOM 4584 O O . ASP A 1 582 ? 7.879 -27.812 -10.117 1 91.94 582 ASP A O 1
ATOM 4588 N N . GLU A 1 583 ? 7.926 -29.906 -10.805 1 87 583 GLU A N 1
ATOM 4589 C CA . GLU A 1 583 ? 6.711 -29.844 -11.617 1 87 583 GLU A CA 1
ATOM 4590 C C . GLU A 1 583 ? 6.758 -28.688 -12.602 1 87 583 GLU A C 1
ATOM 4592 O O . GLU A 1 583 ? 5.801 -27.922 -12.711 1 87 583 GLU A O 1
ATOM 4597 N N . ALA A 1 584 ? 7.875 -28.609 -13.266 1 90.38 584 ALA A N 1
ATOM 4598 C CA . ALA A 1 584 ? 8.18 -27.438 -14.102 1 90.38 584 ALA A CA 1
ATOM 4599 C C . ALA A 1 584 ? 7.496 -27.547 -15.461 1 90.38 584 ALA A C 1
ATOM 4601 O O . ALA A 1 584 ? 7.469 -26.594 -16.234 1 90.38 584 ALA A O 1
ATOM 4602 N N . THR A 1 585 ? 6.887 -28.719 -15.82 1 89.06 585 THR A N 1
ATOM 4603 C CA . THR A 1 585 ? 6.25 -28.891 -17.125 1 89.06 585 THR A CA 1
ATOM 4604 C C . THR A 1 585 ? 4.789 -29.312 -16.953 1 89.06 585 THR A C 1
ATOM 4606 O O . THR A 1 585 ? 4.195 -29.891 -17.859 1 89.06 585 THR A O 1
ATOM 4609 N N . SER A 1 586 ? 4.258 -29.031 -15.805 1 79.19 586 SER A N 1
ATOM 4610 C CA . SER A 1 586 ? 2.92 -29.516 -15.469 1 79.19 586 SER A CA 1
ATOM 4611 C C . SER A 1 586 ? 1.857 -28.828 -16.328 1 79.19 586 SER A C 1
ATOM 4613 O O . SER A 1 586 ? 0.792 -29.391 -16.578 1 79.19 586 SER A O 1
ATOM 4615 N N . ALA A 1 587 ? 2.17 -27.609 -16.812 1 77.94 587 ALA A N 1
ATOM 4616 C CA . ALA A 1 587 ? 1.176 -26.859 -17.578 1 77.94 587 ALA A CA 1
ATOM 4617 C C . ALA A 1 587 ? 1.425 -26.969 -19.078 1 77.94 587 ALA A C 1
ATOM 4619 O O . ALA A 1 587 ? 0.756 -26.312 -19.875 1 77.94 587 ALA A O 1
ATOM 4620 N N . LEU A 1 588 ? 2.336 -27.875 -19.469 1 83.5 588 LEU A N 1
ATOM 4621 C CA . LEU A 1 588 ? 2.648 -28.062 -20.875 1 83.5 588 LEU A CA 1
ATOM 4622 C C . LEU A 1 588 ? 1.92 -29.281 -21.438 1 83.5 588 LEU A C 1
ATOM 4624 O O . LEU A 1 588 ? 1.644 -30.234 -20.719 1 83.5 588 LEU A O 1
ATOM 4628 N N . ASP A 1 589 ? 1.598 -29.188 -22.703 1 80.75 589 ASP A N 1
ATOM 4629 C CA . ASP A 1 589 ? 1.075 -30.391 -23.359 1 80.75 589 ASP A CA 1
ATOM 4630 C C . ASP A 1 589 ? 2.176 -31.422 -23.562 1 80.75 589 ASP A C 1
ATOM 4632 O O . ASP A 1 589 ? 3.359 -31.125 -23.406 1 80.75 589 ASP A O 1
ATOM 4636 N N . LEU A 1 590 ? 1.76 -32.625 -23.938 1 82.88 590 LEU A N 1
ATOM 4637 C CA . LEU A 1 590 ? 2.684 -33.75 -24 1 82.88 590 LEU A CA 1
ATOM 4638 C C . LEU A 1 590 ? 3.777 -33.5 -25.031 1 82.88 590 LEU A C 1
ATOM 4640 O O . LEU A 1 590 ? 4.941 -33.844 -24.797 1 82.88 590 LEU A O 1
ATOM 4644 N N . ALA A 1 591 ? 3.375 -32.906 -26.125 1 85.31 591 ALA A N 1
ATOM 4645 C CA . ALA A 1 591 ? 4.355 -32.625 -27.188 1 85.31 591 ALA A CA 1
ATOM 4646 C C . ALA A 1 591 ? 5.375 -31.594 -26.734 1 85.31 591 ALA A C 1
ATOM 4648 O O . ALA A 1 591 ? 6.578 -31.766 -26.938 1 85.31 591 ALA A O 1
ATOM 4649 N N . MET A 1 592 ? 4.879 -30.562 -26.141 1 88.75 592 MET A N 1
ATOM 4650 C CA . MET A 1 592 ? 5.77 -29.5 -25.688 1 88.75 592 MET A CA 1
ATOM 4651 C C . MET A 1 592 ? 6.629 -29.969 -24.516 1 88.75 592 MET A C 1
ATOM 4653 O O . MET A 1 592 ? 7.781 -29.562 -24.391 1 88.75 592 MET A O 1
ATOM 4657 N N . GLU A 1 593 ? 6.055 -30.75 -23.672 1 91.44 593 GLU A N 1
ATOM 4658 C CA . GLU A 1 593 ? 6.824 -31.344 -22.578 1 91.44 593 GLU A CA 1
ATOM 4659 C C . GLU A 1 593 ? 7.996 -32.156 -23.109 1 91.44 593 GLU A C 1
ATOM 4661 O O . GLU A 1 593 ? 9.117 -32.031 -22.625 1 91.44 593 GLU A O 1
ATOM 4666 N N . ALA A 1 594 ? 7.68 -33 -24.094 1 92 594 ALA A N 1
ATOM 4667 C CA . ALA A 1 594 ? 8.727 -33.812 -24.688 1 92 594 ALA A CA 1
ATOM 4668 C C . ALA A 1 594 ? 9.812 -32.969 -25.328 1 92 594 ALA A C 1
ATOM 4670 O O . ALA A 1 594 ? 11 -33.25 -25.203 1 92 594 ALA A O 1
ATOM 4671 N N . THR A 1 595 ? 9.375 -31.922 -25.953 1 94.06 595 THR A N 1
ATOM 4672 C CA . THR A 1 595 ? 10.328 -31.016 -26.594 1 94.06 595 THR A CA 1
ATOM 4673 C C . THR A 1 595 ? 11.219 -30.359 -25.547 1 94.06 595 THR A C 1
ATOM 4675 O O . THR A 1 595 ? 12.445 -30.328 -25.703 1 94.06 595 THR A O 1
ATOM 4678 N N . CYS A 1 596 ? 10.633 -29.812 -24.562 1 95.62 596 CYS A N 1
ATOM 4679 C CA . CYS A 1 596 ? 11.367 -29.094 -23.516 1 95.62 596 CYS A CA 1
ATOM 4680 C C . CYS A 1 596 ? 12.312 -30.031 -22.766 1 95.62 596 CYS A C 1
ATOM 4682 O O . CYS A 1 596 ? 13.477 -29.703 -22.562 1 95.62 596 CYS A O 1
ATOM 4684 N N . MET A 1 597 ? 11.852 -31.203 -22.391 1 95.56 597 MET A N 1
ATOM 4685 C CA . MET A 1 597 ? 12.688 -32.188 -21.703 1 95.56 597 MET A CA 1
ATOM 4686 C C . MET A 1 597 ? 13.828 -32.656 -22.594 1 95.56 597 MET A C 1
ATOM 4688 O O . MET A 1 597 ? 14.945 -32.875 -22.125 1 95.56 597 MET A O 1
ATOM 4692 N N . GLY A 1 598 ? 13.484 -32.844 -23.844 1 95.19 598 GLY A N 1
ATOM 4693 C CA . GLY A 1 598 ? 14.508 -33.219 -24.812 1 95.19 598 GLY A CA 1
ATOM 4694 C C . GLY A 1 598 ? 15.617 -32.188 -24.938 1 95.19 598 GLY A C 1
ATOM 4695 O O . GLY A 1 598 ? 16.797 -32.531 -25.016 1 95.19 598 GLY A O 1
ATOM 4696 N N . LEU A 1 599 ? 15.219 -30.922 -24.953 1 96.38 599 LEU A N 1
ATOM 4697 C CA . LEU A 1 599 ? 16.188 -29.844 -25.047 1 96.38 599 LEU A CA 1
ATOM 4698 C C . LEU A 1 599 ? 17.141 -29.859 -23.844 1 96.38 599 LEU A C 1
ATOM 4700 O O . LEU A 1 599 ? 18.344 -29.656 -24 1 96.38 599 LEU A O 1
ATOM 4704 N N . ILE A 1 600 ? 16.641 -30.141 -22.656 1 96.19 600 ILE A N 1
ATOM 4705 C CA . ILE A 1 600 ? 17.438 -30.188 -21.438 1 96.19 600 ILE A CA 1
ATOM 4706 C C . ILE A 1 600 ? 18.391 -31.391 -21.484 1 96.19 600 ILE A C 1
ATOM 4708 O O . ILE A 1 600 ? 19.562 -31.281 -21.156 1 96.19 600 ILE A O 1
ATOM 4712 N N . SER A 1 601 ? 17.844 -32.5 -21.922 1 94.25 601 SER A N 1
ATOM 4713 C CA . SER A 1 601 ? 18.641 -33.719 -22.016 1 94.25 601 SER A CA 1
ATOM 4714 C C . SER A 1 601 ? 19.766 -33.594 -23.047 1 94.25 601 SER A C 1
ATOM 4716 O O . SER A 1 601 ? 20.891 -34.031 -22.812 1 94.25 601 SER A O 1
ATOM 4718 N N . ASP A 1 602 ? 19.438 -33 -24.172 1 94.38 602 ASP A N 1
ATOM 4719 C CA . ASP A 1 602 ? 20.406 -32.812 -25.25 1 94.38 602 ASP A CA 1
ATOM 4720 C C . ASP A 1 602 ? 21.531 -31.875 -24.828 1 94.38 602 ASP A C 1
ATOM 4722 O O . ASP A 1 602 ? 22.641 -31.969 -25.344 1 94.38 602 ASP A O 1
ATOM 4726 N N . ALA A 1 603 ? 21.203 -31.016 -23.969 1 94.56 603 ALA A N 1
ATOM 4727 C CA . ALA A 1 603 ? 22.219 -30.078 -23.484 1 94.56 603 ALA A CA 1
ATOM 4728 C C . ALA A 1 603 ? 23.156 -30.75 -22.484 1 94.56 603 ALA A C 1
ATOM 4730 O O . ALA A 1 603 ? 24.156 -30.156 -22.062 1 94.56 603 ALA A O 1
ATOM 4731 N N . GLY A 1 604 ? 22.844 -31.953 -22.078 1 92.81 604 GLY A N 1
ATOM 4732 C CA . GLY A 1 604 ? 23.688 -32.688 -21.172 1 92.81 604 GLY A CA 1
ATOM 4733 C C . GLY A 1 604 ? 23.469 -32.344 -19.703 1 92.81 604 GLY A C 1
ATOM 4734 O O . GLY A 1 604 ? 24.344 -32.562 -18.875 1 92.81 604 GLY A O 1
ATOM 4735 N N . ILE A 1 605 ? 22.391 -31.781 -19.391 1 94.94 605 ILE A N 1
ATOM 4736 C CA . ILE A 1 605 ? 22.062 -31.375 -18.031 1 94.94 605 ILE A CA 1
ATOM 4737 C C . ILE A 1 605 ? 21.438 -32.531 -17.266 1 94.94 605 ILE A C 1
ATOM 4739 O O . ILE A 1 605 ? 20.469 -33.125 -17.734 1 94.94 605 ILE A O 1
ATOM 4743 N N . GLY A 1 606 ? 22.047 -32.938 -16.125 1 95.25 606 GLY A N 1
ATOM 4744 C CA . GLY A 1 606 ? 21.406 -33.906 -15.242 1 95.25 606 GLY A CA 1
ATOM 4745 C C . GLY A 1 606 ? 20.156 -33.375 -14.578 1 95.25 606 GLY A C 1
ATOM 4746 O O . GLY A 1 606 ? 20.109 -32.188 -14.172 1 95.25 606 GLY A O 1
ATOM 4747 N N . MET A 1 607 ? 19.156 -34.219 -14.531 1 96.06 607 MET A N 1
ATOM 4748 C CA . MET A 1 607 ? 17.875 -33.688 -14.055 1 96.06 607 MET A CA 1
ATOM 4749 C C . MET A 1 607 ? 17.406 -34.438 -12.812 1 96.06 607 MET A C 1
ATOM 4751 O O . MET A 1 607 ? 17.531 -35.688 -12.75 1 96.06 607 MET A O 1
ATOM 4755 N N . LEU A 1 608 ? 17.078 -33.719 -11.781 1 96.06 608 LEU A N 1
ATOM 4756 C CA . LEU A 1 608 ? 16.188 -34.219 -10.727 1 96.06 608 LEU A CA 1
ATOM 4757 C C . LEU A 1 608 ? 14.773 -33.688 -10.93 1 96.06 608 LEU A C 1
ATOM 4759 O O . LEU A 1 608 ? 14.469 -32.531 -10.641 1 96.06 608 LEU A O 1
ATOM 4763 N N . THR A 1 609 ? 13.914 -34.562 -11.414 1 95.44 609 THR A N 1
ATOM 4764 C CA . THR A 1 609 ? 12.586 -34.125 -11.844 1 95.44 609 THR A CA 1
ATOM 4765 C C . THR A 1 609 ? 11.508 -34.656 -10.906 1 95.44 609 THR A C 1
ATOM 4767 O O . THR A 1 609 ? 11.469 -35.875 -10.625 1 95.44 609 THR A O 1
ATOM 4770 N N . ILE A 1 610 ? 10.758 -33.75 -10.367 1 91.94 610 ILE A N 1
ATOM 4771 C CA . ILE A 1 610 ? 9.539 -34.125 -9.656 1 91.94 610 ILE A CA 1
ATOM 4772 C C . ILE A 1 610 ? 8.344 -34 -10.594 1 91.94 610 ILE A C 1
ATOM 4774 O O . ILE A 1 610 ? 8.062 -32.938 -11.125 1 91.94 610 ILE A O 1
ATOM 4778 N N . ALA A 1 611 ? 7.668 -35.094 -10.914 1 85.56 611 ALA A N 1
ATOM 4779 C CA . ALA A 1 611 ? 6.531 -35.062 -11.836 1 85.56 611 ALA A CA 1
ATOM 4780 C C . ALA A 1 611 ? 5.5 -36.125 -11.461 1 85.56 611 ALA A C 1
ATOM 4782 O O . ALA A 1 611 ? 5.832 -37.125 -10.836 1 85.56 611 ALA A O 1
ATOM 4783 N N . HIS A 1 612 ? 4.359 -35.875 -11.828 1 76 612 HIS A N 1
ATOM 4784 C CA . HIS A 1 612 ? 3.277 -36.844 -11.664 1 76 612 HIS A CA 1
ATOM 4785 C C . HIS A 1 612 ? 3.021 -37.594 -12.961 1 76 612 HIS A C 1
ATOM 4787 O O . HIS A 1 612 ? 2.572 -38.75 -12.922 1 76 612 HIS A O 1
ATOM 4793 N N . ARG A 1 613 ? 3.387 -37.031 -14.016 1 76.75 613 ARG A N 1
ATOM 4794 C CA . ARG A 1 613 ? 3.105 -37.594 -15.336 1 76.75 613 ARG A CA 1
ATOM 4795 C C . ARG A 1 613 ? 4.145 -38.625 -15.711 1 76.75 613 ARG A C 1
ATOM 4797 O O . ARG A 1 613 ? 5.348 -38.406 -15.57 1 76.75 613 ARG A O 1
ATOM 4804 N N . PRO A 1 614 ? 3.693 -39.688 -16.219 1 81.38 614 PRO A N 1
ATOM 4805 C CA . PRO A 1 614 ? 4.641 -40.719 -16.625 1 81.38 614 PRO A CA 1
ATOM 4806 C C . PRO A 1 614 ? 5.445 -40.344 -17.859 1 81.38 614 PRO A C 1
ATOM 4808 O O . PRO A 1 614 ? 6.508 -40.938 -18.109 1 81.38 614 PRO A O 1
ATOM 4811 N N . SER A 1 615 ? 4.984 -39.375 -18.609 1 82.81 615 SER A N 1
ATOM 4812 C CA . SER A 1 615 ? 5.617 -39.031 -19.891 1 82.81 615 SER A CA 1
ATOM 4813 C C . SER A 1 615 ? 7.035 -38.531 -19.672 1 82.81 615 SER A C 1
ATOM 4815 O O . SER A 1 615 ? 7.867 -38.594 -20.578 1 82.81 615 SER A O 1
ATOM 4817 N N . VAL A 1 616 ? 7.352 -38.125 -18.469 1 89.12 616 VAL A N 1
ATOM 4818 C CA . VAL A 1 616 ? 8.656 -37.5 -18.219 1 89.12 616 VAL A CA 1
ATOM 4819 C C . VAL A 1 616 ? 9.672 -38.594 -17.906 1 89.12 616 VAL A C 1
ATOM 4821 O O . VAL A 1 616 ? 10.883 -38.375 -18.016 1 89.12 616 VAL A O 1
ATOM 4824 N N . VAL A 1 617 ? 9.219 -39.781 -17.609 1 89.69 617 VAL A N 1
ATOM 4825 C CA . VAL A 1 617 ? 10.055 -40.875 -17.109 1 89.69 617 VAL A CA 1
ATOM 4826 C C . VAL A 1 617 ? 11.055 -41.281 -18.172 1 89.69 617 VAL A C 1
ATOM 4828 O O . VAL A 1 617 ? 12.18 -41.688 -17.859 1 89.69 617 VAL A O 1
ATOM 4831 N N . ARG A 1 618 ? 10.695 -41.156 -19.453 1 90 618 ARG A N 1
ATOM 4832 C CA . ARG A 1 618 ? 11.531 -41.656 -20.547 1 90 618 ARG A CA 1
ATOM 4833 C C . ARG A 1 618 ? 12.844 -40.875 -20.609 1 90 618 ARG A C 1
ATOM 4835 O O . ARG A 1 618 ? 13.82 -41.344 -21.203 1 90 618 ARG A O 1
ATOM 4842 N N . PHE A 1 619 ? 12.922 -39.75 -20 1 92.94 619 PHE A N 1
ATOM 4843 C CA . PHE A 1 619 ? 14.117 -38.938 -20.078 1 92.94 619 PHE A CA 1
ATOM 4844 C C . PHE A 1 619 ? 15.039 -39.188 -18.891 1 92.94 619 PHE A C 1
ATOM 4846 O O . PHE A 1 619 ? 16.016 -38.469 -18.688 1 92.94 619 PHE A O 1
ATOM 4853 N N . HIS A 1 620 ? 14.758 -40.219 -18.109 1 94 620 HIS A N 1
ATOM 4854 C CA . HIS A 1 620 ? 15.508 -40.469 -16.891 1 94 620 HIS A CA 1
ATOM 4855 C C . HIS A 1 620 ? 16.016 -41.906 -16.844 1 94 620 HIS A C 1
ATOM 4857 O O . HIS A 1 620 ? 15.43 -42.812 -17.469 1 94 620 HIS A O 1
ATOM 4863 N N . GLN A 1 621 ? 17.109 -42.125 -16.094 1 92.31 621 GLN A N 1
ATOM 4864 C CA . GLN A 1 621 ? 17.734 -43.438 -15.961 1 92.31 621 GLN A CA 1
ATOM 4865 C C . GLN A 1 621 ? 17.359 -44.094 -14.633 1 92.31 621 GLN A C 1
ATOM 4867 O O . GLN A 1 621 ? 17.547 -45.281 -14.453 1 92.31 621 GLN A O 1
ATOM 4872 N N . GLN A 1 622 ? 16.922 -43.219 -13.727 1 93.25 622 GLN A N 1
ATOM 4873 C CA . GLN A 1 622 ? 16.547 -43.719 -12.398 1 93.25 622 GLN A CA 1
ATOM 4874 C C . GLN A 1 622 ? 15.195 -43.156 -11.969 1 93.25 622 GLN A C 1
ATOM 4876 O O . GLN A 1 622 ? 14.836 -42.031 -12.352 1 93.25 622 GLN A O 1
ATOM 4881 N N . MET A 1 623 ? 14.492 -43.938 -11.164 1 93.62 623 MET A N 1
ATOM 4882 C CA . MET A 1 623 ? 13.219 -43.5 -10.609 1 93.62 623 MET A CA 1
ATOM 4883 C C . MET A 1 623 ? 13.109 -43.844 -9.133 1 93.62 623 MET A C 1
ATOM 4885 O O . MET A 1 623 ? 13.555 -44.938 -8.711 1 93.62 623 MET A O 1
ATOM 4889 N N . VAL A 1 624 ? 12.719 -42.938 -8.375 1 92.31 624 VAL A N 1
ATOM 4890 C CA . VAL A 1 624 ? 12.414 -43.188 -6.969 1 92.31 624 VAL A CA 1
ATOM 4891 C C . VAL A 1 624 ? 10.922 -42.969 -6.719 1 92.31 624 VAL A C 1
ATOM 4893 O O . VAL A 1 624 ? 10.391 -41.875 -7.027 1 92.31 624 VAL A O 1
ATOM 4896 N N . LEU A 1 625 ? 10.234 -43.906 -6.277 1 89.75 625 LEU A N 1
ATOM 4897 C CA . LEU A 1 625 ? 8.82 -43.812 -5.934 1 89.75 625 LEU A CA 1
ATOM 4898 C C . LEU A 1 625 ? 8.633 -43.656 -4.43 1 89.75 625 LEU A C 1
ATOM 4900 O O . LEU A 1 625 ? 9.102 -44.469 -3.643 1 89.75 625 LEU A O 1
ATOM 4904 N N . VAL A 1 626 ? 8.031 -42.562 -4.121 1 87 626 VAL A N 1
ATOM 4905 C CA . VAL A 1 626 ? 7.785 -42.25 -2.715 1 87 626 VAL A CA 1
ATOM 4906 C C . VAL A 1 626 ? 6.328 -42.562 -2.371 1 87 626 VAL A C 1
ATOM 4908 O O . VAL A 1 626 ? 5.418 -42.094 -3.07 1 87 626 VAL A O 1
ATOM 4911 N N . ASN A 1 627 ? 6.129 -43.219 -1.311 1 79.69 627 ASN A N 1
ATOM 4912 C CA . ASN A 1 627 ? 4.789 -43.562 -0.849 1 79.69 627 ASN A CA 1
ATOM 4913 C C . ASN A 1 627 ? 4.316 -42.625 0.249 1 79.69 627 ASN A C 1
ATOM 4915 O O . ASN A 1 627 ? 5.113 -41.844 0.795 1 79.69 627 ASN A O 1
ATOM 4919 N N . SER A 1 628 ? 3.041 -42.594 0.556 1 74.56 628 SER A N 1
ATOM 4920 C CA . SER A 1 628 ? 2.428 -41.719 1.529 1 74.56 628 SER A CA 1
ATOM 4921 C C . SER A 1 628 ? 2.971 -41.969 2.932 1 74.56 628 SER A C 1
ATOM 4923 O O . SER A 1 628 ? 2.969 -41.062 3.773 1 74.56 628 SER A O 1
ATOM 4925 N N . ASP A 1 629 ? 3.463 -43.156 3.174 1 73.25 629 ASP A N 1
ATOM 4926 C CA . ASP A 1 629 ? 3.938 -43.5 4.512 1 73.25 629 ASP A CA 1
ATOM 4927 C C . ASP A 1 629 ? 5.402 -43.125 4.691 1 73.25 629 ASP A C 1
ATOM 4929 O O . ASP A 1 629 ? 5.984 -43.344 5.754 1 73.25 629 ASP A O 1
ATOM 4933 N N . GLY A 1 630 ? 5.953 -42.531 3.701 1 76 630 GLY A N 1
ATOM 4934 C CA . GLY A 1 630 ? 7.332 -42.094 3.809 1 76 630 GLY A CA 1
ATOM 4935 C C . GLY A 1 630 ? 8.328 -43.062 3.242 1 76 630 GLY A C 1
ATOM 4936 O O . GLY A 1 630 ? 9.508 -42.75 3.086 1 76 630 GLY A O 1
ATOM 4937 N N . SER A 1 631 ? 7.824 -44.281 2.926 1 81.81 631 SER A N 1
ATOM 4938 C CA . SER A 1 631 ? 8.719 -45.281 2.346 1 81.81 631 SER A CA 1
ATOM 4939 C C . SER A 1 631 ? 9.008 -44.969 0.879 1 81.81 631 SER A C 1
ATOM 4941 O O . SER A 1 631 ? 8.266 -44.219 0.24 1 81.81 631 SER A O 1
ATOM 4943 N N . PHE A 1 632 ? 10.234 -45.406 0.384 1 88.5 632 PHE A N 1
ATOM 4944 C CA . PHE A 1 632 ? 10.594 -45.156 -1.002 1 88.5 632 PHE A CA 1
ATOM 4945 C C . PHE A 1 632 ? 11.195 -46.375 -1.659 1 88.5 632 PHE A C 1
ATOM 4947 O O . PHE A 1 632 ? 11.742 -47.25 -0.976 1 88.5 632 PHE A O 1
ATOM 4954 N N . VAL A 1 633 ? 11.008 -46.5 -2.9 1 88.19 633 VAL A N 1
ATOM 4955 C CA . VAL A 1 633 ? 11.547 -47.625 -3.682 1 88.19 633 VAL A CA 1
ATOM 4956 C C . VAL A 1 633 ? 12.359 -47.094 -4.855 1 88.19 633 VAL A C 1
ATOM 4958 O O . VAL A 1 633 ? 11.891 -46.219 -5.594 1 88.19 633 VAL A O 1
ATOM 4961 N N . TRP A 1 634 ? 13.562 -47.5 -4.934 1 89.19 634 TRP A N 1
ATOM 4962 C CA . TRP A 1 634 ? 14.43 -47.125 -6.039 1 89.19 634 TRP A CA 1
ATOM 4963 C C . TRP A 1 634 ? 14.352 -48.156 -7.168 1 89.19 634 TRP A C 1
ATOM 4965 O O . TRP A 1 634 ? 14.422 -49.344 -6.93 1 89.19 634 TRP A O 1
ATOM 4975 N N . THR A 1 635 ? 14.109 -47.625 -8.391 1 88.06 635 THR A N 1
ATOM 4976 C CA . THR A 1 635 ? 14.031 -48.5 -9.555 1 88.06 635 THR A CA 1
ATOM 4977 C C . THR A 1 635 ? 14.898 -47.969 -10.695 1 88.06 635 THR A C 1
ATOM 4979 O O . THR A 1 635 ? 14.766 -46.812 -11.086 1 88.06 635 THR A O 1
ATOM 4982 N N . PRO A 1 636 ? 15.891 -48.812 -11.188 1 88.5 636 PRO A N 1
ATOM 4983 C CA . PRO A 1 636 ? 16.609 -48.406 -12.398 1 88.5 636 PRO A CA 1
ATOM 4984 C C . PRO A 1 636 ? 15.758 -48.469 -13.656 1 88.5 636 PRO A C 1
ATOM 4986 O O . PRO A 1 636 ? 14.93 -49.375 -13.789 1 88.5 636 PRO A O 1
ATOM 4989 N N . LEU A 1 637 ? 15.68 -47.438 -14.367 1 83.94 637 LEU A N 1
ATOM 4990 C CA . LEU A 1 637 ? 14.883 -47.406 -15.586 1 83.94 637 LEU A CA 1
ATOM 4991 C C . LEU A 1 637 ? 15.734 -47.75 -16.797 1 83.94 637 LEU A C 1
ATOM 4993 O O . LEU A 1 637 ? 16.922 -47.469 -16.844 1 83.94 637 LEU A O 1
ATOM 4997 N N . ALA A 1 638 ? 15.312 -48.875 -17.578 1 65.62 638 ALA A N 1
ATOM 4998 C CA . ALA A 1 638 ? 16.031 -49.281 -18.766 1 65.62 638 ALA A CA 1
ATOM 4999 C C . ALA A 1 638 ? 16.188 -48.125 -19.75 1 65.62 638 ALA A C 1
ATOM 5001 O O . ALA A 1 638 ? 15.344 -47.219 -19.797 1 65.62 638 ALA A O 1
ATOM 5002 N N . SER A 1 639 ? 17.328 -47.594 -20.016 1 53.78 639 SER A N 1
ATOM 5003 C CA . SER A 1 639 ? 17.656 -46.531 -20.969 1 53.78 639 SER A CA 1
ATOM 5004 C C . SER A 1 639 ? 16.75 -46.594 -22.188 1 53.78 639 SER A C 1
ATOM 5006 O O . SER A 1 639 ? 16.703 -47.594 -22.906 1 53.78 639 SER A O 1
ATOM 5008 N N . VAL A 1 640 ? 15.508 -46.281 -22.172 1 45.53 640 VAL A N 1
ATOM 5009 C CA . VAL A 1 640 ? 14.867 -46.312 -23.484 1 45.53 640 VAL A CA 1
ATOM 5010 C C . VAL A 1 640 ? 15.68 -45.438 -24.469 1 45.53 640 VAL A C 1
ATOM 5012 O O . VAL A 1 640 ? 15.859 -44.25 -24.25 1 45.53 640 VAL A O 1
ATOM 5015 N N . THR A 1 641 ? 16.703 -45.906 -25.109 1 38.5 641 THR A N 1
ATOM 5016 C CA . THR A 1 641 ? 17.297 -45.312 -26.297 1 38.5 641 THR A CA 1
ATOM 5017 C C . THR A 1 641 ? 16.219 -44.75 -27.219 1 38.5 641 THR A C 1
ATOM 5019 O O . THR A 1 641 ? 15.203 -45.406 -27.469 1 38.5 641 THR A O 1
ATOM 5022 N N . PRO A 1 642 ? 16.203 -43.5 -27.328 1 37.84 642 PRO A N 1
ATOM 5023 C CA . PRO A 1 642 ? 15.344 -43.062 -28.422 1 37.84 642 PRO A CA 1
ATOM 5024 C C . PRO A 1 642 ? 15.383 -44 -29.625 1 37.84 642 PRO A C 1
ATOM 5026 O O . PRO A 1 642 ? 16.469 -44.406 -30.047 1 37.84 642 PRO A O 1
ATOM 5029 N N . CYS A 1 643 ? 14.461 -44.969 -29.75 1 26.52 643 CYS A N 1
ATOM 5030 C CA . CYS A 1 643 ? 14.414 -45.406 -31.141 1 26.52 643 CYS A CA 1
ATOM 5031 C C . CYS A 1 643 ? 14.062 -44.219 -32.062 1 26.52 643 CYS A C 1
ATOM 5033 O O . CYS A 1 643 ? 13.234 -43.375 -31.703 1 26.52 643 CYS A O 1
ATOM 5035 N N . MET B 1 1 ? -22.031 -9.641 56.25 1 18.11 1 MET B N 1
ATOM 5036 C CA . MET B 1 1 ? -22.797 -10.648 55.5 1 18.11 1 MET B CA 1
ATOM 5037 C C . MET B 1 1 ? -23.297 -10.094 54.188 1 18.11 1 MET B C 1
ATOM 5039 O O . MET B 1 1 ? -23.312 -10.805 53.188 1 18.11 1 MET B O 1
ATOM 5043 N N . PHE B 1 2 ? -24.234 -9.086 54.156 1 20.59 2 PHE B N 1
ATOM 5044 C CA . PHE B 1 2 ? -25.25 -9.047 53.094 1 20.59 2 PHE B CA 1
ATOM 5045 C C . PHE B 1 2 ? -24.609 -8.734 51.75 1 20.59 2 PHE B C 1
ATOM 5047 O O . PHE B 1 2 ? -23.812 -7.801 51.625 1 20.59 2 PHE B O 1
ATOM 5054 N N . ASN B 1 3 ? -24.562 -9.703 50.719 1 21.19 3 ASN B N 1
ATOM 5055 C CA . ASN B 1 3 ? -24.219 -10.18 49.406 1 21.19 3 ASN B CA 1
ATOM 5056 C C . ASN B 1 3 ? -24.969 -9.406 48.312 1 21.19 3 ASN B C 1
ATOM 5058 O O . ASN B 1 3 ? -25.203 -9.922 47.219 1 21.19 3 ASN B O 1
ATOM 5062 N N . MET B 1 4 ? -25.531 -8.258 48.625 1 20.42 4 MET B N 1
ATOM 5063 C CA . MET B 1 4 ? -26.578 -7.875 47.688 1 20.42 4 MET B CA 1
ATOM 5064 C C . MET B 1 4 ? -26.016 -7.734 46.281 1 20.42 4 MET B C 1
ATOM 5066 O O . MET B 1 4 ? -24.922 -7.191 46.094 1 20.42 4 MET B O 1
ATOM 5070 N N . ASP B 1 5 ? -26.609 -8.383 45.156 1 23.16 5 ASP B N 1
ATOM 5071 C CA . ASP B 1 5 ? -26.656 -8.852 43.781 1 23.16 5 ASP B CA 1
ATOM 5072 C C . ASP B 1 5 ? -26.891 -7.688 42.812 1 23.16 5 ASP B C 1
ATOM 5074 O O . ASP B 1 5 ? -28.016 -7.461 42.375 1 23.16 5 ASP B O 1
ATOM 5078 N N . VAL B 1 6 ? -26.516 -6.461 42.938 1 23.83 6 VAL B N 1
ATOM 5079 C CA . VAL B 1 6 ? -27.047 -5.324 42.188 1 23.83 6 VAL B CA 1
ATOM 5080 C C . VAL B 1 6 ? -26.719 -5.48 40.719 1 23.83 6 VAL B C 1
ATOM 5082 O O . VAL B 1 6 ? -25.562 -5.363 40.312 1 23.83 6 VAL B O 1
ATOM 5085 N N . SER B 1 7 ? -27.375 -6.414 39.906 1 23.17 7 SER B N 1
ATOM 5086 C CA . SER B 1 7 ? -27.344 -6.918 38.531 1 23.17 7 SER B CA 1
ATOM 5087 C C . SER B 1 7 ? -27.688 -5.824 37.531 1 23.17 7 SER B C 1
ATOM 5089 O O . SER B 1 7 ? -27.688 -6.059 36.312 1 23.17 7 SER B O 1
ATOM 5091 N N . SER B 1 8 ? -28.484 -4.805 37.781 1 23.23 8 SER B N 1
ATOM 5092 C CA . SER B 1 8 ? -29.391 -4.297 36.75 1 23.23 8 SER B CA 1
ATOM 5093 C C . SER B 1 8 ? -28.609 -3.678 35.594 1 23.23 8 SER B C 1
ATOM 5095 O O . SER B 1 8 ? -27.609 -2.979 35.812 1 23.23 8 SER B O 1
ATOM 5097 N N . SER B 1 9 ? -28.812 -4.145 34.312 1 24.8 9 SER B N 1
ATOM 5098 C CA . SER B 1 9 ? -28.359 -4.102 32.938 1 24.8 9 SER B CA 1
ATOM 5099 C C . SER B 1 9 ? -28.641 -2.74 32.312 1 24.8 9 SER B C 1
ATOM 5101 O O . SER B 1 9 ? -29.688 -2.529 31.703 1 24.8 9 SER B O 1
ATOM 5103 N N . MET B 1 10 ? -28.578 -1.617 32.938 1 24.45 10 MET B N 1
ATOM 5104 C CA . MET B 1 10 ? -29.078 -0.383 32.344 1 24.45 10 MET B CA 1
ATOM 5105 C C . MET B 1 10 ? -28.438 -0.138 31 1 24.45 10 MET B C 1
ATOM 5107 O O . MET B 1 10 ? -27.219 -0.091 30.875 1 24.45 10 MET B O 1
ATOM 5111 N N . GLU B 1 11 ? -29.172 -0.42 29.891 1 26.28 11 GLU B N 1
ATOM 5112 C CA . GLU B 1 11 ? -29 -0.197 28.469 1 26.28 11 GLU B CA 1
ATOM 5113 C C . GLU B 1 11 ? -28.75 1.279 28.156 1 26.28 11 GLU B C 1
ATOM 5115 O O . GLU B 1 11 ? -29.656 2.109 28.344 1 26.28 11 GLU B O 1
ATOM 5120 N N . LYS B 1 12 ? -27.797 1.904 28.609 1 30.06 12 LYS B N 1
ATOM 5121 C CA . LYS B 1 12 ? -27.609 3.336 28.391 1 30.06 12 LYS B CA 1
ATOM 5122 C C . LYS B 1 12 ? -27.688 3.68 26.906 1 30.06 12 LYS B C 1
ATOM 5124 O O . LYS B 1 12 ? -26.984 3.092 26.094 1 30.06 12 LYS B O 1
ATOM 5129 N N . PRO B 1 13 ? -28.906 4.168 26.531 1 28.47 13 PRO B N 1
ATOM 5130 C CA . PRO B 1 13 ? -29.125 4.594 25.156 1 28.47 13 PRO B CA 1
ATOM 5131 C C . PRO B 1 13 ? -28.031 5.512 24.641 1 28.47 13 PRO B C 1
ATOM 5133 O O . PRO B 1 13 ? -27.625 6.457 25.328 1 28.47 13 PRO B O 1
ATOM 5136 N N . SER B 1 14 ? -27.078 4.957 24.172 1 27.62 14 SER B N 1
ATOM 5137 C CA . SER B 1 14 ? -25.969 5.781 23.703 1 27.62 14 SER B CA 1
ATOM 5138 C C . SER B 1 14 ? -26.453 6.895 22.781 1 27.62 14 SER B C 1
ATOM 5140 O O . SER B 1 14 ? -27.359 6.684 21.969 1 27.62 14 SER B O 1
ATOM 5142 N N . MET B 1 15 ? -26.531 8.023 23.297 1 25.2 15 MET B N 1
ATOM 5143 C CA . MET B 1 15 ? -27 9.281 22.703 1 25.2 15 MET B CA 1
ATOM 5144 C C . MET B 1 15 ? -26.766 9.281 21.188 1 25.2 15 MET B C 1
ATOM 5146 O O . MET B 1 15 ? -27.547 9.883 20.453 1 25.2 15 MET B O 1
ATOM 5150 N N . PHE B 1 16 ? -25.594 9.023 20.781 1 28.64 16 PHE B N 1
ATOM 5151 C CA . PHE B 1 16 ? -25.266 9.406 19.406 1 28.64 16 PHE B CA 1
ATOM 5152 C C . PHE B 1 16 ? -25.859 8.406 18.422 1 28.64 16 PHE B C 1
ATOM 5154 O O . PHE B 1 16 ? -25.141 7.871 17.578 1 28.64 16 PHE B O 1
ATOM 5161 N N . SER B 1 17 ? -26.844 7.605 18.797 1 30.14 17 SER B N 1
ATOM 5162 C CA . SER B 1 17 ? -27.625 6.695 17.953 1 30.14 17 SER B CA 1
ATOM 5163 C C . SER B 1 17 ? -28.25 7.434 16.781 1 30.14 17 SER B C 1
ATOM 5165 O O . SER B 1 17 ? -28.953 6.828 15.969 1 30.14 17 SER B O 1
ATOM 5167 N N . PHE B 1 18 ? -28.438 8.75 17 1 28.53 18 PHE B N 1
ATOM 5168 C CA . PHE B 1 18 ? -29.328 9.375 16.016 1 28.53 18 PHE B CA 1
ATOM 5169 C C . PHE B 1 18 ? -28.828 9.109 14.602 1 28.53 18 PHE B C 1
ATOM 5171 O O . PHE B 1 18 ? -29.625 9 13.672 1 28.53 18 PHE B O 1
ATOM 5178 N N . LEU B 1 19 ? -27.578 9.242 14.445 1 28.2 19 LEU B N 1
ATOM 5179 C CA . LEU B 1 19 ? -27.203 9.344 13.039 1 28.2 19 LEU B CA 1
ATOM 5180 C C . LEU B 1 19 ? -27.375 8 12.336 1 28.2 19 LEU B C 1
ATOM 5182 O O . LEU B 1 19 ? -27.422 7.941 11.109 1 28.2 19 LEU B O 1
ATOM 5186 N N . TYR B 1 20 ? -27.094 6.91 13.078 1 27.2 20 TYR B N 1
ATOM 5187 C CA . TYR B 1 20 ? -27.156 5.645 12.352 1 27.2 20 TYR B CA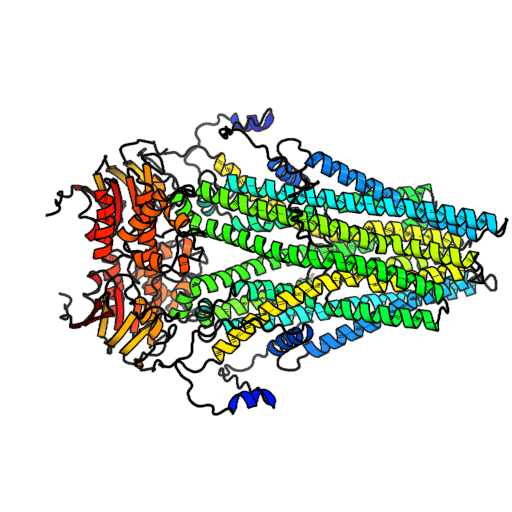 1
ATOM 5188 C C . TYR B 1 20 ? -28.578 5.074 12.383 1 27.2 20 TYR B C 1
ATOM 5190 O O . TYR B 1 20 ? -28.953 4.406 13.344 1 27.2 20 TYR B O 1
ATOM 5198 N N . ARG B 1 21 ? -29.75 5.781 12.266 1 27.44 21 ARG B N 1
ATOM 5199 C CA . ARG B 1 21 ? -30.984 5.004 12.125 1 27.44 21 ARG B CA 1
ATOM 5200 C C . ARG B 1 21 ? -30.781 3.814 11.195 1 27.44 21 ARG B C 1
ATOM 5202 O O . ARG B 1 21 ? -30.453 3.986 10.016 1 27.44 21 ARG B O 1
ATOM 5209 N N . GLN B 1 22 ? -30.594 2.67 11.797 1 27.3 22 GLN B N 1
ATOM 5210 C CA . GLN B 1 22 ? -30.703 1.36 11.164 1 27.3 22 GLN B CA 1
ATOM 5211 C C . GLN B 1 22 ? -32.062 1.195 10.484 1 27.3 22 GLN B C 1
ATOM 5213 O O . GLN B 1 22 ? -33.094 1.247 11.148 1 27.3 22 GLN B O 1
ATOM 5218 N N . SER B 1 23 ? -32.469 1.658 9.289 1 26.61 23 SER B N 1
ATOM 5219 C CA . SER B 1 23 ? -33.625 1.115 8.602 1 26.61 23 SER B CA 1
ATOM 5220 C C . SER B 1 23 ? -33.688 -0.402 8.734 1 26.61 23 SER B C 1
ATOM 5222 O O . SER B 1 23 ? -32.75 -1.104 8.391 1 26.61 23 SER B O 1
ATOM 5224 N N . SER B 1 24 ? -34.25 -1.02 9.703 1 26.72 24 SER B N 1
ATOM 5225 C CA . SER B 1 24 ? -34.562 -2.426 9.938 1 26.72 24 SER B CA 1
ATOM 5226 C C . SER B 1 24 ? -34.969 -3.125 8.641 1 26.72 24 SER B C 1
ATOM 5228 O O . SER B 1 24 ? -34.594 -4.277 8.406 1 26.72 24 SER B O 1
ATOM 5230 N N . HIS B 1 25 ? -36.406 -2.936 8.195 1 24.28 25 HIS B N 1
ATOM 5231 C CA . HIS B 1 25 ? -37.281 -3.975 7.695 1 24.28 25 HIS B CA 1
ATOM 5232 C C . HIS B 1 25 ? -36.719 -4.637 6.445 1 24.28 25 HIS B C 1
ATOM 5234 O O . HIS B 1 25 ? -36.594 -5.863 6.387 1 24.28 25 HIS B O 1
ATOM 5240 N N . GLY B 1 26 ? -37.594 -4.508 5.203 1 22.7 26 GLY B N 1
ATOM 5241 C CA . GLY B 1 26 ? -38 -5.258 4.027 1 22.7 26 GLY B CA 1
ATOM 5242 C C . GLY B 1 26 ? -36.875 -5.562 3.078 1 22.7 26 GLY B C 1
ATOM 5243 O O . GLY B 1 26 ? -35.812 -4.91 3.121 1 22.7 26 GLY B O 1
ATOM 5244 N N . THR B 1 27 ? -36.781 -6.957 2.539 1 26.66 27 THR B N 1
ATOM 5245 C CA . THR B 1 27 ? -36.062 -7.645 1.468 1 26.66 27 THR B CA 1
ATOM 5246 C C . THR B 1 27 ? -36 -6.773 0.216 1 26.66 27 THR B C 1
ATOM 5248 O O . THR B 1 27 ? -36.812 -6.91 -0.685 1 26.66 27 THR B O 1
ATOM 5251 N N . THR B 1 28 ? -36.156 -5.5 0.31 1 22.73 28 THR B N 1
ATOM 5252 C CA . THR B 1 28 ? -36.469 -4.812 -0.944 1 22.73 28 THR B CA 1
ATOM 5253 C C . THR B 1 28 ? -35.438 -5.188 -2.014 1 22.73 28 THR B C 1
ATOM 5255 O O . THR B 1 28 ? -34.219 -5.207 -1.75 1 22.73 28 THR B O 1
ATOM 5258 N N . GLN B 1 29 ? -35.969 -5.934 -3.066 1 24.06 29 GLN B N 1
ATOM 5259 C CA . GLN B 1 29 ? -35.469 -6.184 -4.414 1 24.06 29 GLN B CA 1
ATOM 5260 C C . GLN B 1 29 ? -34.781 -4.949 -4.988 1 24.06 29 GLN B C 1
ATOM 5262 O O . GLN B 1 29 ? -35.344 -3.85 -4.953 1 24.06 29 GLN B O 1
ATOM 5267 N N . ILE B 1 30 ? -33.688 -4.82 -4.754 1 24.12 30 ILE B N 1
ATOM 5268 C CA . ILE B 1 30 ? -32.844 -3.785 -5.344 1 24.12 30 ILE B CA 1
ATOM 5269 C C . ILE B 1 30 ? -33.281 -3.506 -6.777 1 24.12 30 ILE B C 1
ATOM 5271 O O . ILE B 1 30 ? -33 -4.289 -7.688 1 24.12 30 ILE B O 1
ATOM 5275 N N . HIS B 1 31 ? -34.75 -3.125 -6.898 1 23.39 31 HIS B N 1
ATOM 5276 C CA . HIS B 1 31 ? -35.031 -2.625 -8.242 1 23.39 31 HIS B CA 1
ATOM 5277 C C . HIS B 1 31 ? -34.125 -1.434 -8.578 1 23.39 31 HIS B C 1
ATOM 5279 O O . HIS B 1 31 ? -34.094 -0.45 -7.836 1 23.39 31 HIS B O 1
ATOM 5285 N N . VAL B 1 32 ? -33.125 -1.587 -9.07 1 23.12 32 VAL B N 1
ATOM 5286 C CA . VAL B 1 32 ? -32.312 -0.597 -9.75 1 23.12 32 VAL B CA 1
ATOM 5287 C C . VAL B 1 32 ? -33.188 0.335 -10.578 1 23.12 32 VAL B C 1
ATOM 5289 O O . VAL B 1 32 ? -33.562 0.009 -11.711 1 23.12 32 VAL B O 1
ATOM 5292 N N . HIS B 1 33 ? -34.438 0.784 -10.016 1 24.22 33 HIS B N 1
ATOM 5293 C CA . HIS B 1 33 ? -35.062 1.749 -10.906 1 24.22 33 HIS B CA 1
ATOM 5294 C C . HIS B 1 33 ? -34.25 3.033 -10.992 1 24.22 33 HIS B C 1
ATOM 5296 O O . HIS B 1 33 ? -34.312 3.887 -10.109 1 24.22 33 HIS B O 1
ATOM 5302 N N . SER B 1 34 ? -33.156 3.152 -11.172 1 25.7 34 SER B N 1
ATOM 5303 C CA . SER B 1 34 ? -32.562 4.465 -11.312 1 25.7 34 SER B CA 1
ATOM 5304 C C . SER B 1 34 ? -33.344 5.348 -12.281 1 25.7 34 SER B C 1
ATOM 5306 O O . SER B 1 34 ? -33.312 5.125 -13.492 1 25.7 34 SER B O 1
ATOM 5308 N N . ALA B 1 35 ? -34.562 5.762 -12.023 1 23.52 35 ALA B N 1
ATOM 5309 C CA . ALA B 1 35 ? -35.094 6.859 -12.82 1 23.52 35 ALA B CA 1
ATOM 5310 C C . ALA B 1 35 ? -34.156 8.07 -12.789 1 23.52 35 ALA B C 1
ATOM 5312 O O . ALA B 1 35 ? -34.156 8.828 -11.812 1 23.52 35 ALA B O 1
ATOM 5313 N N . TRP B 1 36 ? -32.969 8.031 -13.203 1 25.08 36 TRP B N 1
ATOM 5314 C CA . TRP B 1 36 ? -32.281 9.273 -13.555 1 25.08 36 TRP B CA 1
ATOM 5315 C C . TRP B 1 36 ? -33.219 10.211 -14.305 1 25.08 36 TRP B C 1
ATOM 5317 O O . TRP B 1 36 ? -33.812 9.836 -15.32 1 25.08 36 TRP B O 1
ATOM 5327 N N . PRO B 1 37 ? -33.969 11.078 -13.695 1 23.5 37 PRO B N 1
ATOM 5328 C CA . PRO B 1 37 ? -34.906 11.945 -14.438 1 23.5 37 PRO B CA 1
ATOM 5329 C C . PRO B 1 37 ? -34.375 12.344 -15.812 1 23.5 37 PRO B C 1
ATOM 5331 O O . PRO B 1 37 ? -33.188 12.062 -16.125 1 23.5 37 PRO B O 1
ATOM 5334 N N . GLU B 1 38 ? -34.562 13.75 -16.312 1 25.62 38 GLU B N 1
ATOM 5335 C CA . GLU B 1 38 ? -35.25 14.602 -17.297 1 25.62 38 GLU B CA 1
ATOM 5336 C C . GLU B 1 38 ? -34.375 14.82 -18.531 1 25.62 38 GLU B C 1
ATOM 5338 O O . GLU B 1 38 ? -34.781 14.516 -19.641 1 25.62 38 GLU B O 1
ATOM 5343 N N . GLY B 1 39 ? -33.906 16.312 -19.125 1 23.44 39 GLY B N 1
ATOM 5344 C CA . GLY B 1 39 ? -33.656 16.797 -20.469 1 23.44 39 GLY B CA 1
ATOM 5345 C C . GLY B 1 39 ? -32.375 16.25 -21.078 1 23.44 39 GLY B C 1
ATOM 5346 O O . GLY B 1 39 ? -32.406 15.664 -22.172 1 23.44 39 GLY B O 1
ATOM 5347 N N . LYS B 1 40 ? -31.188 16.984 -21.047 1 26.06 40 LYS B N 1
ATOM 5348 C CA . LYS B 1 40 ? -30.172 16.875 -22.094 1 26.06 40 LYS B CA 1
ATOM 5349 C C . LYS B 1 40 ? -29.469 15.523 -22.031 1 26.06 40 LYS B C 1
ATOM 5351 O O . LYS B 1 40 ? -28.719 15.164 -22.938 1 26.06 40 LYS B O 1
ATOM 5356 N N . PHE B 1 41 ? -29.359 14.758 -20.953 1 26.48 41 PHE B N 1
ATOM 5357 C CA . PHE B 1 41 ? -28.547 13.617 -21.344 1 26.48 41 PHE B CA 1
ATOM 5358 C C . PHE B 1 41 ? -29.312 12.703 -22.297 1 26.48 41 PHE B C 1
ATOM 5360 O O . PHE B 1 41 ? -28.859 11.594 -22.594 1 26.48 41 PHE B O 1
ATOM 5367 N N . ALA B 1 42 ? -30.609 12.992 -22.641 1 25.48 42 ALA B N 1
ATOM 5368 C CA . ALA B 1 42 ? -31.469 12.422 -23.672 1 25.48 42 ALA B CA 1
ATOM 5369 C C . ALA B 1 42 ? -30.781 12.438 -25.031 1 25.48 42 ALA B C 1
ATOM 5371 O O . ALA B 1 42 ? -31.016 11.562 -25.875 1 25.48 42 ALA B O 1
ATOM 5372 N N . ARG B 1 43 ? -30.203 13.688 -25.375 1 25.91 43 ARG B N 1
ATOM 5373 C CA . ARG B 1 43 ? -29.828 13.766 -26.781 1 25.91 43 ARG B CA 1
ATOM 5374 C C . ARG B 1 43 ? -28.734 12.773 -27.109 1 25.91 43 ARG B C 1
ATOM 5376 O O . ARG B 1 43 ? -28.156 12.812 -28.203 1 25.91 43 ARG B O 1
ATOM 5383 N N . LEU B 1 44 ? -28.172 12.242 -26.141 1 26.66 44 LEU B N 1
ATOM 5384 C CA . LEU B 1 44 ? -27.188 11.336 -26.719 1 26.66 44 LEU B CA 1
ATOM 5385 C C . LEU B 1 44 ? -27.859 10.312 -27.625 1 26.66 44 LEU B C 1
ATOM 5387 O O . LEU B 1 44 ? -27.188 9.422 -28.156 1 26.66 44 LEU B O 1
ATOM 5391 N N . HIS B 1 45 ? -29.219 10.195 -27.469 1 24.77 45 HIS B N 1
ATOM 5392 C CA . HIS B 1 45 ? -29.875 9.148 -28.25 1 24.77 45 HIS B CA 1
ATOM 5393 C C . HIS B 1 45 ? -29.797 9.453 -29.75 1 24.77 45 HIS B C 1
ATOM 5395 O O . HIS B 1 45 ? -30.062 8.586 -30.578 1 24.77 45 HIS B O 1
ATOM 5401 N N . ASP B 1 46 ? -30.156 10.734 -30.109 1 25.75 46 ASP B N 1
ATOM 5402 C CA . ASP B 1 46 ? -30.922 10.773 -31.359 1 25.75 46 ASP B CA 1
ATOM 5403 C C . ASP B 1 46 ? -30.031 10.367 -32.531 1 25.75 46 ASP B C 1
ATOM 5405 O O . ASP B 1 46 ? -30.453 10.477 -33.688 1 25.75 46 ASP B O 1
ATOM 5409 N N . ASP B 1 47 ? -28.719 10.773 -32.531 1 26.81 47 ASP B N 1
ATOM 5410 C CA . ASP B 1 47 ? -28.328 10.805 -33.938 1 26.81 47 ASP B CA 1
ATOM 5411 C C . ASP B 1 47 ? -28.422 9.414 -34.562 1 26.81 47 ASP B C 1
ATOM 5413 O O . ASP B 1 47 ? -27.953 8.438 -34 1 26.81 47 ASP B O 1
ATOM 5417 N N . ASP B 1 48 ? -29.375 9.094 -35.344 1 26.5 48 ASP B N 1
ATOM 5418 C CA . ASP B 1 48 ? -29.781 8.031 -36.25 1 26.5 48 ASP B CA 1
ATOM 5419 C C . ASP B 1 48 ? -28.594 7.547 -37.094 1 26.5 48 ASP B C 1
ATOM 5421 O O . ASP B 1 48 ? -28.781 6.969 -38.156 1 26.5 48 ASP B O 1
ATOM 5425 N N . ASP B 1 49 ? -27.312 8.156 -36.875 1 29.08 49 ASP B N 1
ATOM 5426 C CA . ASP B 1 49 ? -26.562 7.855 -38.094 1 29.08 49 ASP B CA 1
ATOM 5427 C C . ASP B 1 49 ? -26.406 6.348 -38.281 1 29.08 49 ASP B C 1
ATOM 5429 O O . ASP B 1 49 ? -26.453 5.586 -37.312 1 29.08 49 ASP B O 1
ATOM 5433 N N . PRO B 1 50 ? -26.469 5.824 -39.469 1 28.89 50 PRO B N 1
ATOM 5434 C CA . PRO B 1 50 ? -26.453 4.438 -39.938 1 28.89 50 PRO B CA 1
ATOM 5435 C C . PRO B 1 50 ? -25.344 3.611 -39.312 1 28.89 50 PRO B C 1
ATOM 5437 O O . PRO B 1 50 ? -24.359 4.172 -38.812 1 28.89 50 PRO B O 1
ATOM 5440 N N . PRO B 1 51 ? -25.516 2.305 -39.125 1 30.22 51 PRO B N 1
ATOM 5441 C CA . PRO B 1 51 ? -24.734 1.222 -38.531 1 30.22 51 PRO B CA 1
ATOM 5442 C C . PRO B 1 51 ? -23.266 1.229 -38.938 1 30.22 51 PRO B C 1
ATOM 5444 O O . PRO B 1 51 ? -22.969 0.979 -40.094 1 30.22 51 PRO B O 1
ATOM 5447 N N . SER B 1 52 ? -22.453 2.352 -38.594 1 29.94 52 SER B N 1
ATOM 5448 C CA . SER B 1 52 ? -21.141 2.512 -39.219 1 29.94 52 SER B CA 1
ATOM 5449 C C . SER B 1 52 ? -20.312 1.236 -39.094 1 29.94 52 SER B C 1
ATOM 5451 O O . SER B 1 52 ? -20.562 0.412 -38.219 1 29.94 52 SER B O 1
ATOM 5453 N N . PRO B 1 53 ? -19.312 1.016 -40.031 1 31.09 53 PRO B N 1
ATOM 5454 C CA . PRO B 1 53 ? -18.438 -0.128 -40.281 1 31.09 53 PRO B CA 1
ATOM 5455 C C . PRO B 1 53 ? -17.703 -0.606 -39.031 1 31.09 53 PRO B C 1
ATOM 5457 O O . PRO B 1 53 ? -17.641 0.119 -38.031 1 31.09 53 PRO B O 1
ATOM 5460 N N . PRO B 1 54 ? -16.953 -1.73 -39.062 1 33.59 54 PRO B N 1
ATOM 5461 C CA . PRO B 1 54 ? -16.281 -2.533 -38.062 1 33.59 54 PRO B CA 1
ATOM 5462 C C . PRO B 1 54 ? -15.406 -1.692 -37.125 1 33.59 54 PRO B C 1
ATOM 5464 O O . PRO B 1 54 ? -14.562 -0.924 -37.594 1 33.59 54 PRO B O 1
ATOM 5467 N N . ARG B 1 55 ? -15.898 -1.173 -36.031 1 33.84 55 ARG B N 1
ATOM 5468 C CA . ARG B 1 55 ? -15.391 -0.135 -35.156 1 33.84 55 ARG B CA 1
ATOM 5469 C C . ARG B 1 55 ? -13.922 -0.377 -34.812 1 33.84 55 ARG B C 1
ATOM 5471 O O . ARG B 1 55 ? -13.523 -1.51 -34.531 1 33.84 55 ARG B O 1
ATOM 5478 N N . ARG B 1 56 ? -12.984 0.438 -35.281 1 33.97 56 ARG B N 1
ATOM 5479 C CA . ARG B 1 56 ? -11.57 0.616 -34.969 1 33.97 56 ARG B CA 1
ATOM 5480 C C . ARG B 1 56 ? -11.305 0.458 -33.469 1 33.97 56 ARG B C 1
ATOM 5482 O O . ARG B 1 56 ? -12.195 0.69 -32.656 1 33.97 56 ARG B O 1
ATOM 5489 N N . PRO B 1 57 ? -10.234 -0.189 -33.062 1 39.19 57 PRO B N 1
ATOM 5490 C CA . PRO B 1 57 ? -9.805 -0.325 -31.656 1 39.19 57 PRO B CA 1
ATOM 5491 C C . PRO B 1 57 ? -10.078 0.929 -30.828 1 39.19 57 PRO B C 1
ATOM 5493 O O . PRO B 1 57 ? -9.836 2.045 -31.297 1 39.19 57 PRO B O 1
ATOM 5496 N N . ARG B 1 58 ? -11.188 1.022 -30.109 1 40.97 58 ARG B N 1
ATOM 5497 C CA . ARG B 1 58 ? -11.656 2.137 -29.297 1 40.97 58 ARG B CA 1
ATOM 5498 C C . ARG B 1 58 ? -10.484 2.904 -28.688 1 40.97 58 ARG B C 1
ATOM 5500 O O . ARG B 1 58 ? -9.578 2.305 -28.109 1 40.97 58 ARG B O 1
ATOM 5507 N N . ARG B 1 59 ? -10.109 3.982 -29.188 1 41.88 59 ARG B N 1
ATOM 5508 C CA . ARG B 1 59 ? -9.078 4.926 -28.781 1 41.88 59 ARG B CA 1
ATOM 5509 C C . ARG B 1 59 ? -9.086 5.121 -27.266 1 41.88 59 ARG B C 1
ATOM 5511 O O . ARG B 1 59 ? -10.148 5.137 -26.641 1 41.88 59 ARG B O 1
ATOM 5518 N N . PRO B 1 60 ? -7.969 4.879 -26.609 1 49.06 60 PRO B N 1
ATOM 5519 C CA . PRO B 1 60 ? -7.855 5.191 -25.172 1 49.06 60 PRO B CA 1
ATOM 5520 C C . PRO B 1 60 ? -8.531 6.512 -24.797 1 49.06 60 PRO B C 1
ATOM 5522 O O . PRO B 1 60 ? -8.383 7.504 -25.516 1 49.06 60 PRO B O 1
ATOM 5525 N N . LEU B 1 61 ? -9.68 6.504 -24.312 1 50.06 61 LEU B N 1
ATOM 5526 C CA . LEU B 1 61 ? -10.383 7.699 -23.859 1 50.06 61 LEU B CA 1
ATOM 5527 C C . LEU B 1 61 ? -9.414 8.695 -23.25 1 50.06 61 LEU B C 1
ATOM 5529 O O . LEU B 1 61 ? -8.625 8.344 -22.359 1 50.06 61 LEU B O 1
ATOM 5533 N N . ARG B 1 62 ? -9.094 9.711 -23.938 1 51.72 62 ARG B N 1
ATOM 5534 C CA . ARG B 1 62 ? -8.266 10.789 -23.406 1 51.72 62 ARG B CA 1
ATOM 5535 C C . ARG B 1 62 ? -8.852 11.344 -22.125 1 51.72 62 ARG B C 1
ATOM 5537 O O . ARG B 1 62 ? -10.07 11.516 -22.016 1 51.72 62 ARG B O 1
ATOM 5544 N N . PRO B 1 63 ? -8.18 11.391 -21.125 1 58.91 63 PRO B N 1
ATOM 5545 C CA . PRO B 1 63 ? -8.648 11.953 -19.844 1 58.91 63 PRO B CA 1
ATOM 5546 C C . PRO B 1 63 ? -9.273 13.336 -20.016 1 58.91 63 PRO B C 1
ATOM 5548 O O . PRO B 1 63 ? -8.672 14.219 -20.641 1 58.91 63 PRO B O 1
ATOM 5551 N N . ARG B 1 64 ? -10.609 13.594 -20.047 1 59.19 64 ARG B N 1
ATOM 5552 C CA . ARG B 1 64 ? -11.297 14.883 -20.062 1 59.19 64 ARG B CA 1
ATOM 5553 C C . ARG B 1 64 ? -10.883 15.734 -18.859 1 59.19 64 ARG B C 1
ATOM 5555 O O . ARG B 1 64 ? -11.016 15.312 -17.719 1 59.19 64 ARG B O 1
ATOM 5562 N N . ARG B 1 65 ? -10.141 16.688 -19.141 1 67.25 65 ARG B N 1
ATOM 5563 C CA . ARG B 1 65 ? -9.742 17.594 -18.062 1 67.25 65 ARG B CA 1
ATOM 5564 C C . ARG B 1 65 ? -10.914 18.469 -17.625 1 67.25 65 ARG B C 1
ATOM 5566 O O . ARG B 1 65 ? -11.469 19.219 -18.422 1 67.25 65 ARG B O 1
ATOM 5573 N N . ARG B 1 66 ? -11.625 18.219 -16.562 1 71.75 66 ARG B N 1
ATOM 5574 C CA . ARG B 1 66 ? -12.711 19.016 -15.984 1 71.75 66 ARG B CA 1
ATOM 5575 C C . ARG B 1 66 ? -12.18 19.984 -14.938 1 71.75 66 ARG B C 1
ATOM 5577 O O . ARG B 1 66 ? -11.086 19.797 -14.398 1 71.75 66 ARG B O 1
ATOM 5584 N N . GLY B 1 67 ? -12.812 21.031 -14.82 1 77.44 67 GLY B N 1
ATOM 5585 C CA . GLY B 1 67 ? -12.484 21.969 -13.758 1 77.44 67 GLY B CA 1
ATOM 5586 C C . GLY B 1 67 ? -12.648 21.375 -12.367 1 77.44 67 GLY B C 1
ATOM 5587 O O . GLY B 1 67 ? -13.352 20.375 -12.195 1 77.44 67 GLY B O 1
ATOM 5588 N N . LEU B 1 68 ? -11.984 21.922 -11.453 1 81.94 68 LEU B N 1
ATOM 5589 C CA . LEU B 1 68 ? -11.977 21.422 -10.086 1 81.94 68 LEU B CA 1
ATOM 5590 C C . LEU B 1 68 ? -13.383 21.375 -9.508 1 81.94 68 LEU B C 1
ATOM 5592 O O . LEU B 1 68 ? -13.797 20.375 -8.938 1 81.94 68 LEU B O 1
ATOM 5596 N N . LEU B 1 69 ? -14.117 22.453 -9.688 1 83.5 69 LEU B N 1
ATOM 5597 C CA . LEU B 1 69 ? -15.453 22.531 -9.109 1 83.5 69 LEU B CA 1
ATOM 5598 C C . LEU B 1 69 ? -16.406 21.562 -9.797 1 83.5 69 LEU B C 1
ATOM 5600 O O . LEU B 1 69 ? -17.266 20.969 -9.148 1 83.5 69 LEU B O 1
ATOM 5604 N N . ALA B 1 70 ? -16.203 21.375 -10.992 1 85.81 70 ALA B N 1
ATOM 5605 C CA . ALA B 1 70 ? -17.047 20.438 -11.734 1 85.81 70 ALA B CA 1
ATOM 5606 C C . ALA B 1 70 ? -16.766 19 -11.312 1 85.81 70 ALA B C 1
ATOM 5608 O O . ALA B 1 70 ? -17.703 18.203 -11.156 1 85.81 70 ALA B O 1
ATOM 5609 N N . THR B 1 71 ? -15.516 18.766 -11.117 1 88.31 71 THR B N 1
ATOM 5610 C CA . THR B 1 71 ? -15.117 17.422 -10.688 1 88.31 71 THR B CA 1
ATOM 5611 C C . THR B 1 71 ? -15.68 17.109 -9.297 1 88.31 71 THR B C 1
ATOM 5613 O O . THR B 1 71 ? -16.188 16.016 -9.062 1 88.31 71 THR B O 1
ATOM 5616 N N . THR B 1 72 ? -15.57 18.125 -8.453 1 88.5 72 THR B N 1
ATOM 5617 C CA . THR B 1 72 ? -16.062 17.922 -7.094 1 88.5 72 THR B CA 1
ATOM 5618 C C . THR B 1 72 ? -17.578 17.766 -7.09 1 88.5 72 THR B C 1
ATOM 5620 O O . THR B 1 72 ? -18.125 16.938 -6.355 1 88.5 72 THR B O 1
ATOM 5623 N N . TRP B 1 73 ? -18.141 18.516 -7.922 1 86.88 73 TRP B N 1
ATOM 5624 C CA . TRP B 1 73 ? -19.594 18.438 -8.023 1 86.88 73 TRP B CA 1
ATOM 5625 C C . TRP B 1 73 ? -20.016 17.078 -8.578 1 86.88 73 TRP B C 1
ATOM 5627 O O . TRP B 1 73 ? -20.984 16.484 -8.109 1 86.88 73 TRP B O 1
ATOM 5637 N N . LEU B 1 74 ? -19.359 16.562 -9.516 1 87.5 74 LEU B N 1
ATOM 5638 C CA . LEU B 1 74 ? -19.656 15.266 -10.125 1 87.5 74 LEU B CA 1
ATOM 5639 C C . LEU B 1 74 ? -19.516 14.141 -9.109 1 87.5 74 LEU B C 1
ATOM 5641 O O . LEU B 1 74 ? -20.391 13.273 -9 1 87.5 74 LEU B O 1
ATOM 5645 N N . LEU B 1 75 ? -18.422 14.203 -8.414 1 89.5 75 LEU B N 1
ATOM 5646 C CA . LEU B 1 75 ? -18.172 13.148 -7.441 1 89.5 75 LEU B CA 1
ATOM 5647 C C . LEU B 1 75 ? -19.141 13.242 -6.273 1 89.5 75 LEU B C 1
ATOM 5649 O O . LEU B 1 75 ? -19.547 12.219 -5.711 1 89.5 75 LEU B O 1
ATOM 5653 N N . TRP B 1 76 ? -19.453 14.492 -6 1 88.25 76 TRP B N 1
ATOM 5654 C CA . TRP B 1 76 ? -20.422 14.727 -4.934 1 88.25 76 TRP B CA 1
ATOM 5655 C C . TRP B 1 76 ? -21.812 14.211 -5.332 1 88.25 76 TRP B C 1
ATOM 5657 O O . TRP B 1 76 ? -22.469 13.523 -4.555 1 88.25 76 TRP B O 1
ATOM 5667 N N . ARG B 1 77 ? -22.219 14.43 -6.508 1 86.31 77 ARG B N 1
ATOM 5668 C CA . ARG B 1 77 ? -23.516 14.008 -7.004 1 86.31 77 ARG B CA 1
ATOM 5669 C C . ARG B 1 77 ? -23.562 12.492 -7.195 1 86.31 77 ARG B C 1
ATOM 5671 O O . ARG B 1 77 ? -24.609 11.867 -6.992 1 86.31 77 ARG B O 1
ATOM 5678 N N . PHE B 1 78 ? -22.484 12.016 -7.547 1 87.62 78 PHE B N 1
ATOM 5679 C CA . PHE B 1 78 ? -22.391 10.57 -7.715 1 87.62 78 PHE B CA 1
ATOM 5680 C C . PHE B 1 78 ? -22.562 9.852 -6.379 1 87.62 78 PHE B C 1
ATOM 5682 O O . PHE B 1 78 ? -23.234 8.828 -6.301 1 87.62 78 PHE B O 1
ATOM 5689 N N . ALA B 1 79 ? -21.953 10.406 -5.383 1 87.12 79 ALA B N 1
ATOM 5690 C CA . ALA B 1 79 ? -22.031 9.797 -4.059 1 87.12 79 ALA B CA 1
ATOM 5691 C C . ALA B 1 79 ? -23.391 10.016 -3.418 1 87.12 79 ALA B C 1
ATOM 5693 O O . ALA B 1 79 ? -23.922 9.125 -2.756 1 87.12 79 ALA B O 1
ATOM 5694 N N . PHE B 1 80 ? -23.859 11.312 -3.596 1 84.5 80 PHE B N 1
ATOM 5695 C CA . PHE B 1 80 ? -25.125 11.688 -2.986 1 84.5 80 PHE B CA 1
ATOM 5696 C C . PHE B 1 80 ? -26.109 12.164 -4.047 1 84.5 80 PHE B C 1
ATOM 5698 O O . PHE B 1 80 ? -26.281 13.367 -4.246 1 84.5 80 PHE B O 1
ATOM 5705 N N . PRO B 1 81 ? -26.781 11.242 -4.598 1 72.38 81 PRO B N 1
ATOM 5706 C CA . PRO B 1 81 ? -27.719 11.641 -5.656 1 72.38 81 PRO B CA 1
ATOM 5707 C C . PRO B 1 81 ? -28.891 12.453 -5.125 1 72.38 81 PRO B C 1
ATOM 5709 O O . PRO B 1 81 ? -29.406 13.328 -5.828 1 72.38 81 PRO B O 1
ATOM 5712 N N . GLN B 1 82 ? -29.375 12.219 -3.867 1 69.5 82 GLN B N 1
ATOM 5713 C CA . GLN B 1 82 ? -30.469 12.992 -3.279 1 69.5 82 GLN B CA 1
ATOM 5714 C C . GLN B 1 82 ? -29.953 13.969 -2.229 1 69.5 82 GLN B C 1
ATOM 5716 O O . GLN B 1 82 ? -28.938 13.711 -1.578 1 69.5 82 GLN B O 1
ATOM 5721 N N . PRO B 1 83 ? -30.453 15.188 -2.451 1 66.06 83 PRO B N 1
ATOM 5722 C CA . PRO B 1 83 ? -30.031 16.172 -1.459 1 66.06 83 PRO B CA 1
ATOM 5723 C C . PRO B 1 83 ? -30.203 15.688 -0.024 1 66.06 83 PRO B C 1
ATOM 5725 O O . PRO B 1 83 ? -31.312 15.336 0.377 1 66.06 83 PRO B O 1
ATOM 5728 N N . GLU B 1 84 ? -29.141 15.148 0.395 1 71.19 84 GLU B N 1
ATOM 5729 C CA . GLU B 1 84 ? -29.141 14.602 1.75 1 71.19 84 GLU B CA 1
ATOM 5730 C C . GLU B 1 84 ? -28.641 15.625 2.76 1 71.19 84 GLU B C 1
ATOM 5732 O O . GLU B 1 84 ? -28.359 16.766 2.402 1 71.19 84 GLU B O 1
ATOM 5737 N N . TYR B 1 85 ? -28.766 15.352 3.965 1 78.88 85 TYR B N 1
ATOM 5738 C CA . TYR B 1 85 ? -28.359 16.141 5.129 1 78.88 85 TYR B CA 1
ATOM 5739 C C . TYR B 1 85 ? -26.906 16.594 4.996 1 78.88 85 TYR B C 1
ATOM 5741 O O . TYR B 1 85 ? -26.516 17.594 5.578 1 78.88 85 TYR B O 1
ATOM 5749 N N . SER B 1 86 ? -26.266 16.062 3.99 1 81.19 86 SER B N 1
ATOM 5750 C CA . SER B 1 86 ? -24.859 16.391 3.861 1 81.19 86 SER B CA 1
ATOM 5751 C C . SER B 1 86 ? -24.672 17.75 3.186 1 81.19 86 SER B C 1
ATOM 5753 O O . SER B 1 86 ? -23.719 18.484 3.498 1 81.19 86 SER B O 1
ATOM 5755 N N . HIS B 1 87 ? -25.688 18.125 2.318 1 81.75 87 HIS B N 1
ATOM 5756 C CA . HIS B 1 87 ? -25.609 19.438 1.681 1 81.75 87 HIS B CA 1
ATOM 5757 C C . HIS B 1 87 ? -25.781 20.562 2.701 1 81.75 87 HIS B C 1
ATOM 5759 O O . HIS B 1 87 ? -25.047 21.547 2.67 1 81.75 87 HIS B O 1
ATOM 5765 N N . ALA B 1 88 ? -26.688 20.281 3.535 1 85.69 88 ALA B N 1
ATOM 5766 C CA . ALA B 1 88 ? -26.953 21.281 4.559 1 85.69 88 ALA B CA 1
ATOM 5767 C C . ALA B 1 88 ? -25.781 21.422 5.527 1 85.69 88 ALA B C 1
ATOM 5769 O O . ALA B 1 88 ? -25.469 22.516 5.984 1 85.69 88 ALA B O 1
ATOM 5770 N N . LEU B 1 89 ? -25.156 20.359 5.723 1 88.12 89 LEU B N 1
ATOM 5771 C CA . LEU B 1 89 ? -24.047 20.375 6.664 1 88.12 89 LEU B CA 1
ATOM 5772 C C . LEU B 1 89 ? -22.859 21.125 6.09 1 88.12 89 LEU B C 1
ATOM 5774 O O . LEU B 1 89 ? -22.141 21.828 6.82 1 88.12 89 LEU B O 1
ATOM 5778 N N . VAL B 1 90 ? -22.719 21.031 4.789 1 87.88 90 VAL B N 1
ATOM 5779 C CA . VAL B 1 90 ? -21.641 21.75 4.148 1 87.88 90 VAL B CA 1
ATOM 5780 C C . VAL B 1 90 ? -21.922 23.25 4.184 1 87.88 90 VAL B C 1
ATOM 5782 O O . VAL B 1 90 ? -21.047 24.062 4.488 1 87.88 90 VAL B O 1
ATOM 5785 N N . GLY B 1 91 ? -23.172 23.609 3.895 1 87.94 91 GLY B N 1
ATOM 5786 C CA . GLY B 1 91 ? -23.562 25 3.979 1 87.94 91 GLY B CA 1
ATOM 5787 C C . GLY B 1 91 ? -23.453 25.578 5.383 1 87.94 91 GLY B C 1
ATOM 5788 O O . GLY B 1 91 ? -23 26.703 5.566 1 87.94 91 GLY B O 1
ATOM 5789 N N . LEU B 1 92 ? -23.828 24.75 6.32 1 91.31 92 LEU B N 1
ATOM 5790 C CA . LEU B 1 92 ? -23.734 25.172 7.715 1 91.31 92 LEU B CA 1
ATOM 5791 C C . LEU B 1 92 ? -22.281 25.359 8.133 1 91.31 92 LEU B C 1
ATOM 5793 O O . LEU B 1 92 ? -21.953 26.312 8.844 1 91.31 92 LEU B O 1
ATOM 5797 N N . ALA B 1 93 ? -21.516 24.453 7.691 1 90.62 93 ALA B N 1
ATOM 5798 C CA . ALA B 1 93 ? -20.094 24.562 8.031 1 90.62 93 ALA B CA 1
ATOM 5799 C C . ALA B 1 93 ? -19.484 25.828 7.418 1 90.62 93 ALA B C 1
ATOM 5801 O O . ALA B 1 93 ? -18.719 26.531 8.07 1 90.62 93 ALA B O 1
ATOM 5802 N N . ALA B 1 94 ? -19.844 26.109 6.168 1 89.56 94 ALA B N 1
ATOM 5803 C CA . ALA B 1 94 ? -19.359 27.312 5.504 1 89.56 94 ALA B CA 1
ATOM 5804 C C . ALA B 1 94 ? -19.859 28.578 6.199 1 89.56 94 ALA B C 1
ATOM 5806 O O . ALA B 1 94 ? -19.109 29.531 6.414 1 89.56 94 ALA B O 1
ATOM 5807 N N . GLY B 1 95 ? -21.125 28.516 6.547 1 90.06 95 GLY B N 1
ATOM 5808 C CA . GLY B 1 95 ? -21.703 29.656 7.258 1 90.06 95 GLY B CA 1
ATOM 5809 C C . GLY B 1 95 ? -21.062 29.891 8.617 1 90.06 95 GLY B C 1
ATOM 5810 O O . GLY B 1 95 ? -20.781 31.031 8.984 1 90.06 95 GLY B O 1
ATOM 5811 N N . MET B 1 96 ? -20.844 28.828 9.289 1 90.81 96 MET B N 1
ATOM 5812 C CA . MET B 1 96 ? -20.203 28.922 10.602 1 90.81 96 MET B CA 1
ATOM 5813 C C . MET B 1 96 ? -18.766 29.438 10.469 1 90.81 96 MET B C 1
ATOM 5815 O O . MET B 1 96 ? -18.297 30.203 11.32 1 90.81 96 MET B O 1
ATOM 5819 N N . THR B 1 97 ? -18.125 29.047 9.414 1 87.94 97 THR B N 1
ATOM 5820 C CA . THR B 1 97 ? -16.766 29.516 9.195 1 87.94 97 THR B CA 1
ATOM 5821 C C . THR B 1 97 ? -16.734 31 8.883 1 87.94 97 THR B C 1
ATOM 5823 O O . THR B 1 97 ? -15.898 31.734 9.398 1 87.94 97 THR B O 1
ATOM 5826 N N . ILE B 1 98 ? -17.656 31.469 8.102 1 87.19 98 ILE B N 1
ATOM 5827 C CA . ILE B 1 98 ? -17.734 32.875 7.758 1 87.19 98 ILE B CA 1
ATOM 5828 C C . ILE B 1 98 ? -18.047 33.719 9.008 1 87.19 98 ILE B C 1
ATOM 5830 O O . ILE B 1 98 ? -17.422 34.719 9.266 1 87.19 98 ILE B O 1
ATOM 5834 N N . TYR B 1 99 ? -18.938 33.156 9.797 1 85.88 99 TYR B N 1
ATOM 5835 C CA . TYR B 1 99 ? -19.312 33.875 11.023 1 85.88 99 TYR B CA 1
ATOM 5836 C C . TYR B 1 99 ? -18.141 33.906 12 1 85.88 99 TYR B C 1
ATOM 5838 O O . TYR B 1 99 ? -17.906 34.938 12.648 1 85.88 99 TYR B O 1
ATOM 5846 N N . ALA B 1 100 ? -17.531 32.812 12.102 1 84.12 100 ALA B N 1
ATOM 5847 C CA . ALA B 1 100 ? -16.359 32.75 12.984 1 84.12 100 ALA B CA 1
ATOM 5848 C C . ALA B 1 100 ? -15.289 33.719 12.539 1 84.12 100 ALA B C 1
ATOM 5850 O O . ALA B 1 100 ? -14.695 34.438 13.359 1 84.12 100 ALA B O 1
ATOM 5851 N N . GLN B 1 101 ? -15.062 33.812 11.289 1 80 101 GLN B N 1
ATOM 5852 C CA . GLN B 1 101 ? -14.039 34.719 10.773 1 80 101 GLN B CA 1
ATOM 5853 C C . GLN B 1 101 ? -14.43 36.188 10.984 1 80 101 GLN B C 1
ATOM 5855 O O . GLN B 1 101 ? -13.578 37.031 11.25 1 80 101 GLN B O 1
ATOM 5860 N N . TRP B 1 102 ? -15.664 36.406 10.891 1 76.75 102 TRP B N 1
ATOM 5861 C CA . TRP B 1 102 ? -16.156 37.781 11.117 1 76.75 102 TRP B CA 1
ATOM 5862 C C . TRP B 1 102 ? -15.938 38.188 12.562 1 76.75 102 TRP B C 1
ATOM 5864 O O . TRP B 1 102 ? -15.555 39.344 12.828 1 76.75 102 TRP B O 1
ATOM 5874 N N . THR B 1 103 ? -16.109 37.281 13.461 1 74.56 103 THR B N 1
ATOM 5875 C CA . THR B 1 103 ? -15.961 37.562 14.883 1 74.56 103 THR B CA 1
ATOM 5876 C C . THR B 1 103 ? -14.516 37.906 15.211 1 74.56 103 THR B C 1
ATOM 5878 O O . THR B 1 103 ? -14.242 38.75 16.078 1 74.56 103 THR B O 1
ATOM 5881 N N . VAL B 1 104 ? -13.602 37.281 14.523 1 70.81 104 VAL B N 1
ATOM 5882 C CA . VAL B 1 104 ? -12.188 37.469 14.812 1 70.81 104 VAL B CA 1
ATOM 5883 C C . VAL B 1 104 ? -11.758 38.875 14.359 1 70.81 104 VAL B C 1
ATOM 5885 O O . VAL B 1 104 ? -10.859 39.469 14.953 1 70.81 104 VAL B O 1
ATOM 5888 N N . THR B 1 105 ? -12.438 39.438 13.383 1 68.56 105 THR B N 1
ATOM 5889 C CA . THR B 1 105 ? -12.07 40.781 12.875 1 68.56 105 THR B CA 1
ATOM 5890 C C . THR B 1 105 ? -12.477 41.875 13.859 1 68.56 105 THR B C 1
ATOM 5892 O O . THR B 1 105 ? -11.953 42.969 13.805 1 68.56 105 THR B O 1
ATOM 5895 N N . LEU B 1 106 ? -13.281 41.469 14.859 1 66.25 106 LEU B N 1
ATOM 5896 C CA . LEU B 1 106 ? -13.75 42.438 15.828 1 66.25 106 LEU B CA 1
ATOM 5897 C C . LEU B 1 106 ? -12.82 42.5 17.031 1 66.25 106 LEU B C 1
ATOM 5899 O O . LEU B 1 106 ? -12.922 43.406 17.875 1 66.25 106 LEU B O 1
ATOM 5903 N N . LEU B 1 107 ? -11.859 41.531 17.016 1 68.06 107 LEU B N 1
ATOM 5904 C CA . LEU B 1 107 ? -11.008 41.406 18.188 1 68.06 107 LEU B CA 1
ATOM 5905 C C . LEU B 1 107 ? -10.062 42.594 18.312 1 68.06 107 LEU B C 1
ATOM 5907 O O . LEU B 1 107 ? -9.859 43.125 19.422 1 68.06 107 LEU B O 1
ATOM 5911 N N . PRO B 1 108 ? -9.508 43.062 17.188 1 62.81 108 PRO B N 1
ATOM 5912 C CA . PRO B 1 108 ? -8.617 44.219 17.344 1 62.81 108 PRO B CA 1
ATOM 5913 C C . PRO B 1 108 ? -9.336 45.469 17.906 1 62.81 108 PRO B C 1
ATOM 5915 O O . PRO B 1 108 ? -8.742 46.219 18.672 1 62.81 108 PRO B O 1
ATOM 5918 N N . ASP B 1 109 ? -10.609 45.594 17.609 1 63.97 109 ASP B N 1
ATOM 5919 C CA . ASP B 1 109 ? -11.383 46.688 18.141 1 63.97 109 ASP B CA 1
ATOM 5920 C C . ASP B 1 109 ? -11.531 46.594 19.656 1 63.97 109 ASP B C 1
ATOM 5922 O O . ASP B 1 109 ? -11.461 47.594 20.375 1 63.97 109 ASP B O 1
ATOM 5926 N N . ALA B 1 110 ? -11.734 45.344 20.062 1 66.44 110 ALA B N 1
ATOM 5927 C CA . ALA B 1 110 ? -11.883 45.125 21.5 1 66.44 110 ALA B CA 1
ATOM 5928 C C . ALA B 1 110 ? -10.594 45.469 22.25 1 66.44 110 ALA B C 1
ATOM 5930 O O . ALA B 1 110 ? -10.617 46.062 23.312 1 66.44 110 ALA B O 1
ATOM 5931 N N . PHE B 1 111 ? -9.516 45.156 21.688 1 63.25 111 PHE B N 1
ATOM 5932 C CA . PHE B 1 111 ? -8.227 45.469 22.297 1 63.25 111 PHE B CA 1
ATOM 5933 C C . PHE B 1 111 ? -7.973 46.969 22.344 1 63.25 111 PHE B C 1
ATOM 5935 O O . PHE B 1 111 ? -7.465 47.469 23.344 1 63.25 111 PHE B O 1
ATOM 5942 N N . SER B 1 112 ? -8.336 47.625 21.312 1 62.66 112 SER B N 1
ATOM 5943 C CA . SER B 1 112 ? -8.141 49.062 21.25 1 62.66 112 SER B CA 1
ATOM 5944 C C . SER B 1 112 ? -9.031 49.781 22.25 1 62.66 112 SER B C 1
ATOM 5946 O O . SER B 1 112 ? -8.609 50.781 22.859 1 62.66 112 SER B O 1
ATOM 5948 N N . GLU B 1 113 ? -10.18 49.219 22.391 1 67.94 113 GLU B N 1
ATOM 5949 C CA . GLU B 1 113 ? -11.094 49.844 23.328 1 67.94 113 GLU B CA 1
ATOM 5950 C C . GLU B 1 113 ? -10.617 49.656 24.766 1 67.94 113 GLU B C 1
ATOM 5952 O O . GLU B 1 113 ? -10.711 50.562 25.578 1 67.94 113 GLU B O 1
ATOM 5957 N N . VAL B 1 114 ? -10.094 48.531 25.047 1 66.31 114 VAL B N 1
ATOM 5958 C CA . VAL B 1 114 ? -9.57 48.281 26.391 1 66.31 114 VAL B CA 1
ATOM 5959 C C . VAL B 1 114 ? -8.367 49.156 26.656 1 66.31 114 VAL B C 1
ATOM 5961 O O . VAL B 1 114 ? -8.25 49.75 27.75 1 66.31 114 VAL B O 1
ATOM 5964 N N . THR B 1 115 ? -7.477 49.312 25.688 1 61.31 115 THR B N 1
ATOM 5965 C CA . THR B 1 115 ? -6.277 50.125 25.859 1 61.31 115 THR B CA 1
ATOM 5966 C C . THR B 1 115 ? -6.641 51.594 26.016 1 61.31 115 THR B C 1
ATOM 5968 O O . THR B 1 115 ? -6.023 52.312 26.812 1 61.31 115 THR B O 1
ATOM 5971 N N . ARG B 1 116 ? -7.641 52.031 25.328 1 62.97 116 ARG B N 1
ATOM 5972 C CA . ARG B 1 116 ? -8.078 53.406 25.422 1 62.97 116 ARG B CA 1
ATOM 5973 C C . ARG B 1 116 ? -8.656 53.719 26.797 1 62.97 116 ARG B C 1
ATOM 5975 O O . ARG B 1 116 ? -8.383 54.781 27.375 1 62.97 116 ARG B O 1
ATOM 5982 N N . GLU B 1 117 ? -9.383 52.719 27.25 1 66.62 117 GLU B N 1
ATOM 5983 C CA . GLU B 1 117 ? -10 52.938 28.547 1 66.62 117 GLU B CA 1
ATOM 5984 C C . GLU B 1 117 ? -8.953 52.938 29.656 1 66.62 117 GLU B C 1
ATOM 5986 O O . GLU B 1 117 ? -9.086 53.656 30.656 1 66.62 117 GLU B O 1
ATOM 5991 N N . LEU B 1 118 ? -7.969 52.281 29.453 1 62.78 118 LEU B N 1
ATOM 5992 C CA . LEU B 1 118 ? -6.91 52.188 30.469 1 62.78 118 LEU B CA 1
ATOM 5993 C C . LEU B 1 118 ? -6.066 53.469 30.469 1 62.78 118 LEU B C 1
ATOM 5995 O O . LEU B 1 118 ? -5.551 53.875 31.5 1 62.78 118 LEU B O 1
ATOM 5999 N N . THR B 1 119 ? -5.867 54.062 29.312 1 58.81 119 THR B N 1
ATOM 6000 C CA . THR B 1 119 ? -4.992 55.219 29.188 1 58.81 119 THR B CA 1
ATOM 6001 C C . THR B 1 119 ? -5.758 56.5 29.484 1 58.81 119 THR B C 1
ATOM 6003 O O . THR B 1 119 ? -5.156 57.562 29.703 1 58.81 119 THR B O 1
ATOM 6006 N N . THR B 1 120 ? -7.035 56.406 29.469 1 57.5 120 THR B N 1
ATOM 6007 C CA . THR B 1 120 ? -7.77 57.625 29.719 1 57.5 120 THR B CA 1
ATOM 6008 C C . THR B 1 120 ? -7.691 58.031 31.188 1 57.5 120 THR B C 1
ATOM 6010 O O . THR B 1 120 ? -7.773 57.156 32.062 1 57.5 120 THR B O 1
ATOM 6013 N N . GLN B 1 121 ? -6.77 59 31.531 1 55.22 121 GLN B N 1
ATOM 6014 C CA . GLN B 1 121 ? -6.551 59.594 32.844 1 55.22 121 GLN B CA 1
ATOM 6015 C C . GLN B 1 121 ? -7.879 59.875 33.531 1 55.22 121 GLN B C 1
ATOM 6017 O O . GLN B 1 121 ? -7.918 60.094 34.75 1 55.22 121 GLN B O 1
ATOM 6022 N N . ARG B 1 122 ? -9.016 60.188 32.844 1 55.09 122 ARG B N 1
ATOM 6023 C CA . ARG B 1 122 ? -10.164 60.875 33.438 1 55.09 122 ARG B CA 1
ATOM 6024 C C . ARG B 1 122 ? -11.188 59.844 33.969 1 55.09 122 ARG B C 1
ATOM 6026 O O . ARG B 1 122 ? -11.453 58.844 33.312 1 55.09 122 ARG B O 1
ATOM 6033 N N . GLY B 1 123 ? -11.328 59.562 35.312 1 55.88 123 GLY B N 1
ATOM 6034 C CA . GLY B 1 123 ? -12.516 59 35.938 1 55.88 123 GLY B CA 1
ATOM 6035 C C . GLY B 1 123 ? -12.188 58.094 37.125 1 55.88 123 GLY B C 1
ATOM 6036 O O . GLY B 1 123 ? -11.016 57.844 37.406 1 55.88 123 GLY B O 1
ATOM 6037 N N . ASP B 1 124 ? -13.086 57.719 37.875 1 65.31 124 ASP B N 1
ATOM 6038 C CA . ASP B 1 124 ? -13.062 56.875 39.094 1 65.31 124 ASP B CA 1
ATOM 6039 C C . ASP B 1 124 ? -12.461 55.5 38.781 1 65.31 124 ASP B C 1
ATOM 6041 O O . ASP B 1 124 ? -12.828 54.875 37.812 1 65.31 124 ASP B O 1
ATOM 6045 N N . HIS B 1 125 ? -11.312 55.219 39.375 1 69 125 HIS B N 1
ATOM 6046 C CA . HIS B 1 125 ? -10.547 53.969 39.25 1 69 125 HIS B CA 1
ATOM 6047 C C . HIS B 1 125 ? -11.461 52.75 39.281 1 69 125 HIS B C 1
ATOM 6049 O O . HIS B 1 125 ? -11.266 51.812 38.5 1 69 125 HIS B O 1
ATOM 6055 N N . ALA B 1 126 ? -12.438 52.875 40.125 1 72.12 126 ALA B N 1
ATOM 6056 C CA . ALA B 1 126 ? -13.32 51.719 40.25 1 72.12 126 ALA B CA 1
ATOM 6057 C C . ALA B 1 126 ? -14.195 51.562 39.031 1 72.12 126 ALA B C 1
ATOM 6059 O O . ALA B 1 126 ? -14.414 50.438 38.562 1 72.12 126 ALA B O 1
ATOM 6060 N N . ALA B 1 127 ? -14.648 52.688 38.531 1 73.75 127 ALA B N 1
ATOM 6061 C CA . ALA B 1 127 ? -15.508 52.594 37.344 1 73.75 127 ALA B CA 1
ATOM 6062 C C . ALA B 1 127 ? -14.719 52.156 36.125 1 73.75 127 ALA B C 1
ATOM 6064 O O . ALA B 1 127 ? -15.219 51.375 35.281 1 73.75 127 ALA B O 1
ATOM 6065 N N . LYS B 1 128 ? -13.547 52.5 36.062 1 75.19 128 LYS B N 1
ATOM 6066 C CA . LYS B 1 128 ? -12.672 52.094 34.969 1 75.19 128 LYS B CA 1
ATOM 6067 C C . LYS B 1 128 ? -12.359 50.625 35 1 75.19 128 LYS B C 1
ATOM 6069 O O . LYS B 1 128 ? -12.352 49.938 33.969 1 75.19 128 LYS B O 1
ATOM 6074 N N . GLN B 1 129 ? -12.25 50.219 36.25 1 71.94 129 GLN B N 1
ATOM 6075 C CA . GLN B 1 129 ? -11.961 48.781 36.406 1 71.94 129 GLN B CA 1
ATOM 6076 C C . GLN B 1 129 ? -13.148 47.938 35.969 1 71.94 129 GLN B C 1
ATOM 6078 O O . GLN B 1 129 ? -12.977 46.906 35.312 1 71.94 129 GLN B O 1
ATOM 6083 N N . ALA B 1 130 ? -14.219 48.344 36.375 1 75.06 130 ALA B N 1
ATOM 6084 C CA . ALA B 1 130 ? -15.414 47.594 36.031 1 75.06 130 ALA B CA 1
ATOM 6085 C C . ALA B 1 130 ? -15.648 47.562 34.531 1 75.06 130 ALA B C 1
ATOM 6087 O O . ALA B 1 130 ? -16.047 46.531 33.969 1 75.06 130 ALA B O 1
ATOM 6088 N N . ARG B 1 131 ? -15.367 48.656 33.875 1 75.69 131 ARG B N 1
ATOM 6089 C CA . ARG B 1 131 ? -15.578 48.719 32.406 1 75.69 131 ARG B CA 1
ATOM 6090 C C . ARG B 1 131 ? -14.57 47.844 31.672 1 75.69 131 ARG B C 1
ATOM 6092 O O . ARG B 1 131 ? -14.914 47.188 30.688 1 75.69 131 ARG B O 1
ATOM 6099 N N . VAL B 1 132 ? -13.43 47.844 32.156 1 74.88 132 VAL B N 1
ATOM 6100 C CA . VAL B 1 132 ? -12.383 47.062 31.516 1 74.88 132 VAL B CA 1
ATOM 6101 C C . VAL B 1 132 ? -12.664 45.562 31.703 1 74.88 132 VAL B C 1
ATOM 6103 O O . VAL B 1 132 ? -12.492 44.781 30.781 1 74.88 132 VAL B O 1
ATOM 6106 N N . ILE B 1 133 ? -13.164 45.25 32.844 1 74.88 133 ILE B N 1
ATOM 6107 C CA . ILE B 1 133 ? -13.477 43.844 33.094 1 74.88 133 ILE B CA 1
ATOM 6108 C C . ILE B 1 133 ? -14.656 43.406 32.25 1 74.88 133 ILE B C 1
ATOM 6110 O O . ILE B 1 133 ? -14.68 42.281 31.719 1 74.88 133 ILE B O 1
ATOM 6114 N N . ASP B 1 134 ? -15.547 44.312 32.094 1 77.06 134 ASP B N 1
ATOM 6115 C CA . ASP B 1 134 ? -16.688 44 31.25 1 77.06 134 ASP B CA 1
ATOM 6116 C C . ASP B 1 134 ? -16.266 43.812 29.797 1 77.06 134 ASP B C 1
ATOM 6118 O O . ASP B 1 134 ? -16.734 42.875 29.125 1 77.06 134 ASP B O 1
ATOM 6122 N N . LEU B 1 135 ? -15.438 44.656 29.344 1 78.25 135 LEU B N 1
ATOM 6123 C CA . LEU B 1 135 ? -14.969 44.562 27.969 1 78.25 135 LEU B CA 1
ATOM 6124 C C . LEU B 1 135 ? -14.156 43.281 27.766 1 78.25 135 LEU B C 1
ATOM 6126 O O . LEU B 1 135 ? -14.273 42.625 26.734 1 78.25 135 LEU B O 1
ATOM 6130 N N . CYS B 1 136 ? -13.422 42.938 28.703 1 75.5 136 CYS B N 1
ATOM 6131 C CA . CYS B 1 136 ? -12.617 41.719 28.609 1 75.5 136 CYS B CA 1
ATOM 6132 C C . CYS B 1 136 ? -13.492 40.469 28.656 1 75.5 136 CYS B C 1
ATOM 6134 O O . CYS B 1 136 ? -13.234 39.5 27.938 1 75.5 136 CYS B O 1
ATOM 6136 N N . THR B 1 137 ? -14.516 40.531 29.453 1 76.81 137 THR B N 1
ATOM 6137 C CA . THR B 1 137 ? -15.406 39.375 29.562 1 76.81 137 THR B CA 1
ATOM 6138 C C . THR B 1 137 ? -16.203 39.188 28.266 1 76.81 137 THR B C 1
ATOM 6140 O O . THR B 1 137 ? -16.375 38.062 27.812 1 76.81 137 THR B O 1
ATOM 6143 N N . ILE B 1 138 ? -16.594 40.281 27.688 1 79.62 138 ILE B N 1
ATOM 6144 C CA . ILE B 1 138 ? -17.328 40.219 26.438 1 79.62 138 ILE B CA 1
ATOM 6145 C C . ILE B 1 138 ? -16.422 39.688 25.328 1 79.62 138 ILE B C 1
ATOM 6147 O O . ILE B 1 138 ? -16.844 38.875 24.5 1 79.62 138 ILE B O 1
ATOM 6151 N N . THR B 1 139 ? -15.219 40.094 25.328 1 78.25 139 THR B N 1
ATOM 6152 C CA . THR B 1 139 ? -14.266 39.625 24.312 1 78.25 139 THR B CA 1
ATOM 6153 C C . THR B 1 139 ? -13.961 38.125 24.5 1 78.25 139 THR B C 1
ATOM 6155 O O . THR B 1 139 ? -13.828 37.406 23.531 1 78.25 139 THR B O 1
ATOM 6158 N N . LEU B 1 140 ? -13.906 37.75 25.734 1 78.5 140 LEU B N 1
ATOM 6159 C CA . LEU B 1 140 ? -13.648 36.344 26.031 1 78.5 140 LEU B CA 1
ATOM 6160 C C . LEU B 1 140 ? -14.82 35.469 25.562 1 78.5 140 LEU B C 1
ATOM 6162 O O . LEU B 1 140 ? -14.609 34.375 25.031 1 78.5 140 LEU B O 1
ATOM 6166 N N . LEU B 1 141 ? -15.984 35.969 25.812 1 80.81 141 LEU B N 1
ATOM 6167 C CA . LEU B 1 141 ? -17.156 35.219 25.375 1 80.81 141 LEU B CA 1
ATOM 6168 C C . LEU B 1 141 ? -17.219 35.125 23.859 1 80.81 141 LEU B C 1
ATOM 6170 O O . LEU B 1 141 ? -17.578 34.094 23.312 1 80.81 141 LEU B O 1
ATOM 6174 N N . ARG B 1 142 ? -16.828 36.219 23.172 1 81.62 142 ARG B N 1
ATOM 6175 C CA . ARG B 1 142 ? -16.766 36.188 21.719 1 81.62 142 ARG B CA 1
ATOM 6176 C C . ARG B 1 142 ? -15.719 35.219 21.219 1 81.62 142 ARG B C 1
ATOM 6178 O O . ARG B 1 142 ? -15.922 34.531 20.203 1 81.62 142 ARG B O 1
ATOM 6185 N N . LEU B 1 143 ? -14.656 35.125 21.922 1 82.44 143 LEU B N 1
ATOM 6186 C CA . LEU B 1 143 ? -13.586 34.188 21.531 1 82.44 143 LEU B CA 1
ATOM 6187 C C . LEU B 1 143 ? -14.016 32.75 21.734 1 82.44 143 LEU B C 1
ATOM 6189 O O . LEU B 1 143 ? -13.672 31.875 20.922 1 82.44 143 LEU B O 1
ATOM 6193 N N . VAL B 1 144 ? -14.711 32.531 22.844 1 83.19 144 VAL B N 1
ATOM 6194 C CA . VAL B 1 144 ? -15.195 31.172 23.109 1 83.19 144 VAL B CA 1
ATOM 6195 C C . VAL B 1 144 ? -16.156 30.75 22 1 83.19 144 VAL B C 1
ATOM 6197 O O . VAL B 1 144 ? -16.109 29.609 21.516 1 83.19 144 VAL B O 1
ATOM 6200 N N . VAL B 1 145 ? -16.984 31.641 21.562 1 83.25 145 VAL B N 1
ATOM 6201 C CA . VAL B 1 145 ? -17.938 31.344 20.5 1 83.25 145 VAL B CA 1
ATOM 6202 C C . VAL B 1 145 ? -17.188 31.109 19.188 1 83.25 145 VAL B C 1
ATOM 6204 O O . VAL B 1 145 ? -17.516 30.203 18.422 1 83.25 145 VAL B O 1
ATOM 6207 N N . TYR B 1 146 ? -16.141 31.859 18.938 1 85 146 TYR B N 1
ATOM 6208 C CA . TYR B 1 146 ? -15.328 31.688 17.75 1 85 146 TYR B CA 1
ATOM 6209 C C . TYR B 1 146 ? -14.688 30.312 17.703 1 85 146 TYR B C 1
ATOM 6211 O O . TYR B 1 146 ? -14.742 29.609 16.688 1 85 146 TYR B O 1
ATOM 6219 N N . ILE B 1 147 ? -14.133 30 18.828 1 84.25 147 ILE B N 1
ATOM 6220 C CA . ILE B 1 147 ? -13.422 28.734 18.891 1 84.25 147 ILE B CA 1
ATOM 6221 C C . ILE B 1 147 ? -14.414 27.578 18.719 1 84.25 147 ILE B C 1
ATOM 6223 O O . ILE B 1 147 ? -14.148 26.625 17.984 1 84.25 147 ILE B O 1
ATOM 6227 N N . ALA B 1 148 ? -15.531 27.719 19.375 1 86.5 148 ALA B N 1
ATOM 6228 C CA . ALA B 1 148 ? -16.547 26.672 19.312 1 86.5 148 ALA B CA 1
ATOM 6229 C C . ALA B 1 148 ? -17.094 26.531 17.891 1 86.5 148 ALA B C 1
ATOM 6231 O O . ALA B 1 148 ? -17.25 25.422 17.391 1 86.5 148 ALA B O 1
ATOM 6232 N N . LEU B 1 149 ? -17.359 27.656 17.25 1 87.94 149 LEU B N 1
ATOM 6233 C CA . LEU B 1 149 ? -17.922 27.625 15.914 1 87.94 149 LEU B CA 1
ATOM 6234 C C . LEU B 1 149 ? -16.906 27.109 14.906 1 87.94 149 LEU B C 1
ATOM 6236 O O . LEU B 1 149 ? -17.266 26.375 13.977 1 87.94 149 LEU B O 1
ATOM 6240 N N . ARG B 1 150 ? -15.68 27.516 15.07 1 84.75 150 ARG B N 1
ATOM 6241 C CA . ARG B 1 150 ? -14.625 27.062 14.164 1 84.75 150 ARG B CA 1
ATOM 6242 C C . ARG B 1 150 ? -14.414 25.547 14.297 1 84.75 150 ARG B C 1
ATOM 6244 O O . ARG B 1 150 ? -14.281 24.844 13.297 1 84.75 150 ARG B O 1
ATOM 6251 N N . ALA B 1 151 ? -14.383 25.109 15.5 1 84.81 151 ALA B N 1
ATOM 6252 C CA . ALA B 1 151 ? -14.188 23.688 15.75 1 84.81 151 ALA B CA 1
ATOM 6253 C C . ALA B 1 151 ? -15.375 22.875 15.242 1 84.81 151 ALA B C 1
ATOM 6255 O O . ALA B 1 151 ? -15.203 21.781 14.68 1 84.81 151 ALA B O 1
ATOM 6256 N N . LEU B 1 152 ? -16.5 23.453 15.477 1 88.69 152 LEU B N 1
ATOM 6257 C CA . LEU B 1 152 ? -17.703 22.766 15.031 1 88.69 152 LEU B CA 1
ATOM 6258 C C . LEU B 1 152 ? -17.766 22.703 13.508 1 88.69 152 LEU B C 1
ATOM 6260 O O . LEU B 1 152 ? -18.188 21.703 12.938 1 88.69 152 LEU B O 1
ATOM 6264 N N . ALA B 1 153 ? -17.406 23.766 12.883 1 89.62 153 ALA B N 1
ATOM 6265 C CA . ALA B 1 153 ? -17.391 23.781 11.422 1 89.62 153 ALA B CA 1
ATOM 6266 C C . ALA B 1 153 ? -16.438 22.734 10.867 1 89.62 153 ALA B C 1
ATOM 6268 O O . ALA B 1 153 ? -16.766 22.031 9.906 1 89.62 153 ALA B O 1
ATOM 6269 N N . GLN B 1 154 ? -15.281 22.641 11.461 1 87.31 154 GLN B N 1
ATOM 6270 C CA . GLN B 1 154 ? -14.297 21.672 11.016 1 87.31 154 GLN B CA 1
ATOM 6271 C C . GLN B 1 154 ? -14.789 20.234 11.258 1 87.31 154 GLN B C 1
ATOM 6273 O O . GLN B 1 154 ? -14.562 19.344 10.438 1 87.31 154 GLN B O 1
ATOM 6278 N N . LEU B 1 155 ? -15.469 20.094 12.43 1 87.56 155 LEU B N 1
ATOM 6279 C CA . LEU B 1 155 ? -16.031 18.781 12.758 1 87.56 155 LEU B CA 1
ATOM 6280 C C . LEU B 1 155 ? -17.062 18.359 11.719 1 87.56 155 LEU B C 1
ATOM 6282 O O . LEU B 1 155 ? -17.047 17.219 11.234 1 87.56 155 LEU B O 1
ATOM 6286 N N . LEU B 1 156 ? -17.875 19.266 11.422 1 89.19 156 LEU B N 1
ATOM 6287 C CA . LEU B 1 156 ? -18.938 18.969 10.461 1 89.19 156 LEU B CA 1
ATOM 6288 C C . LEU B 1 156 ? -18.359 18.609 9.102 1 89.19 156 LEU B C 1
ATOM 6290 O O . LEU B 1 156 ? -18.797 17.656 8.461 1 89.19 156 LEU B O 1
ATOM 6294 N N . MET B 1 157 ? -17.375 19.328 8.703 1 89.06 157 MET B N 1
ATOM 6295 C CA . MET B 1 157 ? -16.781 19.094 7.391 1 89.06 157 MET B CA 1
ATOM 6296 C C . MET B 1 157 ? -16.047 17.75 7.355 1 89.06 157 MET B C 1
ATOM 6298 O O . MET B 1 157 ? -16.125 17.031 6.363 1 89.06 157 MET B O 1
ATOM 6302 N N . LYS B 1 158 ? -15.375 17.438 8.398 1 88.31 158 LYS B N 1
ATOM 6303 C CA . LYS B 1 158 ? -14.664 16.172 8.461 1 88.31 158 LYS B CA 1
ATOM 6304 C C . LYS B 1 158 ? -15.633 14.984 8.492 1 88.31 158 LYS B C 1
ATOM 6306 O O . LYS B 1 158 ? -15.359 13.938 7.914 1 88.31 158 LYS B O 1
ATOM 6311 N N . LEU B 1 159 ? -16.766 15.219 9.156 1 87.94 159 LEU B N 1
ATOM 6312 C CA . LEU B 1 159 ? -17.797 14.172 9.18 1 87.94 159 LEU B CA 1
ATOM 6313 C C . LEU B 1 159 ? -18.406 13.984 7.801 1 87.94 159 LEU B C 1
ATOM 6315 O O . LEU B 1 159 ? -18.672 12.852 7.379 1 87.94 159 LEU B O 1
ATOM 6319 N N . VAL B 1 160 ? -18.656 15.094 7.191 1 89.5 160 VAL B N 1
ATOM 6320 C CA . VAL B 1 160 ? -19.188 15.016 5.832 1 89.5 160 VAL B CA 1
ATOM 6321 C C . VAL B 1 160 ? -18.172 14.312 4.93 1 89.5 160 VAL B C 1
ATOM 6323 O O . VAL B 1 160 ? -18.562 13.531 4.059 1 89.5 160 VAL B O 1
ATOM 6326 N N . GLY B 1 161 ? -16.875 14.656 5.125 1 89.31 161 GLY B N 1
ATOM 6327 C CA . GLY B 1 161 ? -15.836 14 4.348 1 89.31 161 GLY B CA 1
ATOM 6328 C C . GLY B 1 161 ? -15.781 12.5 4.559 1 89.31 161 GLY B C 1
ATOM 6329 O O . GLY B 1 161 ? -15.625 11.734 3.605 1 89.31 161 GLY B O 1
ATOM 6330 N N . ALA B 1 162 ? -15.938 12.086 5.777 1 88.69 162 ALA B N 1
ATOM 6331 C CA . ALA B 1 162 ? -15.93 10.656 6.094 1 88.69 162 ALA B CA 1
ATOM 6332 C C . ALA B 1 162 ? -17.109 9.945 5.43 1 88.69 162 ALA B C 1
ATOM 6334 O O . ALA B 1 162 ? -16.953 8.844 4.902 1 88.69 162 ALA B O 1
ATOM 6335 N N . ASN B 1 163 ? -18.25 10.539 5.461 1 88.56 163 ASN B N 1
ATOM 6336 C CA . ASN B 1 163 ? -19.422 9.953 4.82 1 88.56 163 ASN B CA 1
ATOM 6337 C C . ASN B 1 163 ? -19.281 9.945 3.301 1 88.56 163 ASN B C 1
ATOM 6339 O O . ASN B 1 163 ? -19.734 9.016 2.639 1 88.56 163 ASN B O 1
ATOM 6343 N N . TRP B 1 164 ? -18.75 11.008 2.854 1 90.75 164 TRP B N 1
ATOM 6344 C CA . TRP B 1 164 ? -18.516 11.102 1.416 1 90.75 164 TRP B CA 1
ATOM 6345 C C . TRP B 1 164 ? -17.578 10 0.945 1 90.75 164 TRP B C 1
ATOM 6347 O O . TRP B 1 164 ? -17.812 9.383 -0.101 1 90.75 164 TRP B O 1
ATOM 6357 N N . ARG B 1 165 ? -16.578 9.734 1.701 1 91.31 165 ARG B N 1
ATOM 6358 C CA . ARG B 1 165 ? -15.641 8.68 1.346 1 91.31 165 ARG B CA 1
ATOM 6359 C C . ARG B 1 165 ? -16.312 7.312 1.352 1 91.31 165 ARG B C 1
ATOM 6361 O O . ARG B 1 165 ? -16.141 6.52 0.428 1 91.31 165 ARG B O 1
ATOM 6368 N N . ALA B 1 166 ? -17.047 7.078 2.363 1 92.06 166 ALA B N 1
ATOM 6369 C CA . ALA B 1 166 ? -17.719 5.793 2.48 1 92.06 166 ALA B CA 1
ATOM 6370 C C . ALA B 1 166 ? -18.703 5.586 1.333 1 92.06 166 ALA B C 1
ATOM 6372 O O . ALA B 1 166 ? -18.719 4.527 0.697 1 92.06 166 ALA B O 1
ATOM 6373 N N . ALA B 1 167 ? -19.469 6.594 1.071 1 91.38 167 ALA B N 1
ATOM 6374 C CA . ALA B 1 167 ? -20.484 6.496 0.028 1 91.38 167 ALA B CA 1
ATOM 6375 C C . ALA B 1 167 ? -19.844 6.359 -1.351 1 91.38 167 ALA B C 1
ATOM 6377 O O . ALA B 1 167 ? -20.266 5.527 -2.156 1 91.38 167 ALA B O 1
ATOM 6378 N N . LEU B 1 168 ? -18.891 7.148 -1.605 1 93.12 168 LEU B N 1
ATOM 6379 C CA . LEU B 1 168 ? -18.234 7.133 -2.908 1 93.12 168 LEU B CA 1
ATOM 6380 C C . LEU B 1 168 ? -17.516 5.809 -3.135 1 93.12 168 LEU B C 1
ATOM 6382 O O . LEU B 1 168 ? -17.578 5.246 -4.23 1 93.12 168 LEU B O 1
ATOM 6386 N N . THR B 1 169 ? -16.812 5.328 -2.127 1 93.69 169 THR B N 1
ATOM 6387 C CA . THR B 1 169 ? -16.078 4.074 -2.25 1 93.69 169 THR B CA 1
ATOM 6388 C C . THR B 1 169 ? -17.031 2.904 -2.473 1 93.69 169 THR B C 1
ATOM 6390 O O . THR B 1 169 ? -16.766 2.039 -3.312 1 93.69 169 THR B O 1
ATOM 6393 N N . LYS B 1 170 ? -18.109 2.869 -1.734 1 92.88 170 LYS B N 1
ATOM 6394 C CA . LYS B 1 170 ? -19.078 1.796 -1.881 1 92.88 170 LYS B CA 1
ATOM 6395 C C . LYS B 1 170 ? -19.688 1.795 -3.279 1 92.88 170 LYS B C 1
ATOM 6397 O O . LYS B 1 170 ? -19.828 0.74 -3.904 1 92.88 170 LYS B O 1
ATOM 6402 N N . ARG B 1 171 ? -19.984 2.93 -3.725 1 92.19 171 ARG B N 1
ATOM 6403 C CA . ARG B 1 171 ? -20.594 3.027 -5.043 1 92.19 171 ARG B CA 1
ATOM 6404 C C . ARG B 1 171 ? -19.594 2.693 -6.145 1 92.19 171 ARG B C 1
ATOM 6406 O O . ARG B 1 171 ? -19.953 2.082 -7.152 1 92.19 171 ARG B O 1
ATOM 6413 N N . MET B 1 172 ? -18.438 3.152 -5.988 1 92.88 172 MET B N 1
ATOM 6414 C CA . MET B 1 172 ? -17.391 2.828 -6.961 1 92.88 172 MET B CA 1
ATOM 6415 C C . MET B 1 172 ? -17.141 1.325 -7.004 1 92.88 172 MET B C 1
ATOM 6417 O O . MET B 1 172 ? -16.922 0.758 -8.078 1 92.88 172 MET B O 1
ATOM 6421 N N . HIS B 1 173 ? -17.156 0.727 -5.828 1 93.56 173 HIS B N 1
ATOM 6422 C CA . HIS B 1 173 ? -16.984 -0.72 -5.777 1 93.56 173 HIS B CA 1
ATOM 6423 C C . HIS B 1 173 ? -18.141 -1.439 -6.465 1 93.56 173 HIS B C 1
ATOM 6425 O O . HIS B 1 173 ? -17.922 -2.453 -7.137 1 93.56 173 HIS B O 1
ATOM 6431 N N . ALA B 1 174 ? -19.25 -0.945 -6.23 1 92.62 174 ALA B N 1
ATOM 6432 C CA . ALA B 1 174 ? -20.422 -1.543 -6.875 1 92.62 174 ALA B CA 1
ATOM 6433 C C . ALA B 1 174 ? -20.281 -1.495 -8.391 1 92.62 174 ALA B C 1
ATOM 6435 O O . ALA B 1 174 ? -20.609 -2.469 -9.078 1 92.62 174 ALA B O 1
ATOM 6436 N N . LEU B 1 175 ? -19.781 -0.411 -8.867 1 90.94 175 LEU B N 1
ATOM 6437 C CA . LEU B 1 175 ? -19.578 -0.281 -10.312 1 90.94 175 LEU B CA 1
ATOM 6438 C C . LEU B 1 175 ? -18.406 -1.145 -10.773 1 90.94 175 LEU B C 1
ATOM 6440 O O . LEU B 1 175 ? -18.438 -1.718 -11.867 1 90.94 175 LEU B O 1
ATOM 6444 N N . TYR B 1 176 ? -17.391 -1.221 -9.977 1 92 176 TYR B N 1
ATOM 6445 C CA . TYR B 1 176 ? -16.172 -1.942 -10.289 1 92 176 TYR B CA 1
ATOM 6446 C C . TYR B 1 176 ? -16.422 -3.443 -10.375 1 92 176 TYR B C 1
ATOM 6448 O O . TYR B 1 176 ? -15.797 -4.141 -11.18 1 92 176 TYR B O 1
ATOM 6456 N N . LEU B 1 177 ? -17.406 -3.918 -9.57 1 92.38 177 LEU B N 1
ATOM 6457 C CA . LEU B 1 177 ? -17.641 -5.355 -9.523 1 92.38 177 LEU B CA 1
ATOM 6458 C C . LEU B 1 177 ? -18.891 -5.723 -10.312 1 92.38 177 LEU B C 1
ATOM 6460 O O . LEU B 1 177 ? -19.203 -6.902 -10.477 1 92.38 177 LEU B O 1
ATOM 6464 N N . ASP B 1 178 ? -19.438 -4.699 -10.828 1 89.81 178 ASP B N 1
ATOM 6465 C CA . ASP B 1 178 ? -20.625 -4.945 -11.633 1 89.81 178 ASP B CA 1
ATOM 6466 C C . ASP B 1 178 ? -20.25 -5.316 -13.07 1 89.81 178 ASP B C 1
ATOM 6468 O O . ASP B 1 178 ? -19.344 -4.711 -13.656 1 89.81 178 ASP B O 1
ATOM 6472 N N . GLY B 1 179 ? -20.859 -6.402 -13.602 1 86.19 179 GLY B N 1
ATOM 6473 C CA . GLY B 1 179 ? -20.672 -6.82 -14.984 1 86.19 179 GLY B CA 1
ATOM 6474 C C . GLY B 1 179 ? -19.234 -7.188 -15.305 1 86.19 179 GLY B C 1
ATOM 6475 O O . GLY B 1 179 ? -18.75 -6.902 -16.406 1 86.19 179 GLY B O 1
ATOM 6476 N N . ASN B 1 180 ? -18.516 -7.559 -14.398 1 87.5 180 ASN B N 1
ATOM 6477 C CA . ASN B 1 180 ? -17.125 -7.988 -14.562 1 87.5 180 ASN B CA 1
ATOM 6478 C C . ASN B 1 180 ? -16.234 -6.832 -15.016 1 87.5 180 ASN B C 1
ATOM 6480 O O . ASN B 1 180 ? -15.297 -7.035 -15.781 1 87.5 180 ASN B O 1
ATOM 6484 N N . ALA B 1 181 ? -16.562 -5.691 -14.609 1 89.19 181 ALA B N 1
ATOM 6485 C CA . ALA B 1 181 ? -15.789 -4.52 -14.992 1 89.19 181 ALA B CA 1
ATOM 6486 C C . ALA B 1 181 ? -14.367 -4.602 -14.445 1 89.19 181 ALA B C 1
ATOM 6488 O O . ALA B 1 181 ? -13.422 -4.113 -15.07 1 89.19 181 ALA B O 1
ATOM 6489 N N . HIS B 1 182 ? -14.195 -5.238 -13.281 1 89.12 182 HIS B N 1
ATOM 6490 C CA . HIS B 1 182 ? -12.875 -5.371 -12.672 1 89.12 182 HIS B CA 1
ATOM 6491 C C . HIS B 1 182 ? -11.93 -6.152 -13.57 1 89.12 182 HIS B C 1
ATOM 6493 O O . HIS B 1 182 ? -10.719 -5.926 -13.555 1 89.12 182 HIS B O 1
ATOM 6499 N N . TYR B 1 183 ? -12.531 -7.047 -14.352 1 87.44 183 TYR B N 1
ATOM 6500 C CA . TYR B 1 183 ? -11.734 -7.836 -15.281 1 87.44 183 TYR B CA 1
ATOM 6501 C C . TYR B 1 183 ? -11.555 -7.105 -16.609 1 87.44 183 TYR B C 1
ATOM 6503 O O . TYR B 1 183 ? -10.453 -7.062 -17.156 1 87.44 183 TYR B O 1
ATOM 6511 N N . LYS B 1 184 ? -12.562 -6.527 -17.125 1 84.88 184 LYS B N 1
ATOM 6512 C CA . LYS B 1 184 ? -12.562 -5.902 -18.438 1 84.88 184 LYS B CA 1
ATOM 6513 C C . LYS B 1 184 ? -11.672 -4.664 -18.469 1 84.88 184 LYS B C 1
ATOM 6515 O O . LYS B 1 184 ? -11.117 -4.312 -19.5 1 84.88 184 LYS B O 1
ATOM 6520 N N . LEU B 1 185 ? -11.539 -4.02 -17.344 1 84.56 185 LEU B N 1
ATOM 6521 C CA . LEU B 1 185 ? -10.75 -2.799 -17.234 1 84.56 185 LEU B CA 1
ATOM 6522 C C . LEU B 1 185 ? -9.281 -3.076 -17.547 1 84.56 185 LEU B C 1
ATOM 6524 O O . LEU B 1 185 ? -8.555 -2.18 -17.969 1 84.56 185 LEU B O 1
ATOM 6528 N N . ARG B 1 186 ? -8.844 -4.25 -17.312 1 74.56 186 ARG B N 1
ATOM 6529 C CA . ARG B 1 186 ? -7.445 -4.617 -17.531 1 74.56 186 ARG B CA 1
ATOM 6530 C C . ARG B 1 186 ? -7.066 -4.488 -19 1 74.56 186 ARG B C 1
ATOM 6532 O O . ARG B 1 186 ? -5.906 -4.234 -19.328 1 74.56 186 ARG B O 1
ATOM 6539 N N . PHE B 1 187 ? -8.07 -4.652 -19.828 1 73.12 187 PHE B N 1
ATOM 6540 C CA . PHE B 1 187 ? -7.812 -4.641 -21.266 1 73.12 187 PHE B CA 1
ATOM 6541 C C . PHE B 1 187 ? -8.016 -3.244 -21.844 1 73.12 187 PHE B C 1
ATOM 6543 O O . PHE B 1 187 ? -7.691 -2.996 -23.016 1 73.12 187 PHE B O 1
ATOM 6550 N N . LEU B 1 188 ? -8.523 -2.324 -21.062 1 71.12 188 LEU B N 1
ATOM 6551 C CA . LEU B 1 188 ? -8.797 -0.972 -21.547 1 71.12 188 LEU B CA 1
ATOM 6552 C C . LEU B 1 188 ? -7.66 -0.025 -21.188 1 71.12 188 LEU B C 1
ATOM 6554 O O . LEU B 1 188 ? -7.766 1.188 -21.391 1 71.12 188 LEU B O 1
ATOM 6558 N N . GLY B 1 189 ? -6.605 -0.503 -20.75 1 66.38 189 GLY B N 1
ATOM 6559 C CA . GLY B 1 189 ? -5.422 0.31 -20.516 1 66.38 189 GLY B CA 1
ATOM 6560 C C . GLY B 1 189 ? -5.535 1.182 -19.281 1 66.38 189 GLY B C 1
ATOM 6561 O O . GLY B 1 189 ? -4.957 2.27 -19.234 1 66.38 189 GLY B O 1
ATOM 6562 N N . CYS B 1 190 ? -6.406 0.901 -18.406 1 71.06 190 CYS B N 1
ATOM 6563 C CA . CYS B 1 190 ? -6.477 1.67 -17.172 1 71.06 190 CYS B CA 1
ATOM 6564 C C . CYS B 1 190 ? -5.363 1.264 -16.219 1 71.06 190 CYS B C 1
ATOM 6566 O O . CYS B 1 190 ? -5.277 0.102 -15.812 1 71.06 190 CYS B O 1
ATOM 6568 N N . ASP B 1 191 ? -4.57 2.275 -15.969 1 71.69 191 ASP B N 1
ATOM 6569 C CA . ASP B 1 191 ? -3.422 1.979 -15.117 1 71.69 191 ASP B CA 1
ATOM 6570 C C . ASP B 1 191 ? -3.824 1.949 -13.641 1 71.69 191 ASP B C 1
ATOM 6572 O O . ASP B 1 191 ? -4.496 2.863 -13.156 1 71.69 191 ASP B O 1
ATOM 6576 N N . ASN B 1 192 ? -3.623 1.007 -12.914 1 73.69 192 ASN B N 1
ATOM 6577 C CA . ASN B 1 192 ? -3.709 0.801 -11.469 1 73.69 192 ASN B CA 1
ATOM 6578 C C . ASN B 1 192 ? -5.066 1.234 -10.922 1 73.69 192 ASN B C 1
ATOM 6580 O O . ASN B 1 192 ? -5.141 2.104 -10.055 1 73.69 192 ASN B O 1
ATOM 6584 N N . PRO B 1 193 ? -6.176 0.734 -11.383 1 84.69 193 PRO B N 1
ATOM 6585 C CA . PRO B 1 193 ? -7.496 1.109 -10.875 1 84.69 193 PRO B CA 1
ATOM 6586 C C . PRO B 1 193 ? -7.641 0.871 -9.367 1 84.69 193 PRO B C 1
ATOM 6588 O O . PRO B 1 193 ? -8.367 1.599 -8.688 1 84.69 193 PRO B O 1
ATOM 6591 N N . GLU B 1 194 ? -6.93 -0.091 -8.898 1 82.75 194 GLU B N 1
ATOM 6592 C CA . GLU B 1 194 ? -7.008 -0.408 -7.473 1 82.75 194 GLU B CA 1
ATOM 6593 C C . GLU B 1 194 ? -6.473 0.739 -6.621 1 82.75 194 GLU B C 1
ATOM 6595 O O . GLU B 1 194 ? -7.031 1.048 -5.566 1 82.75 194 GLU B O 1
ATOM 6600 N N . GLN B 1 195 ? -5.449 1.31 -7.074 1 78.12 195 GLN B N 1
ATOM 6601 C CA . GLN B 1 195 ? -4.871 2.434 -6.348 1 78.12 195 GLN B CA 1
ATOM 6602 C C . GLN B 1 195 ? -5.789 3.652 -6.402 1 78.12 195 GLN B C 1
ATOM 6604 O O . GLN B 1 195 ? -5.887 4.406 -5.43 1 78.12 195 GLN B O 1
ATOM 6609 N N . ARG B 1 196 ? -6.426 3.863 -7.508 1 85.25 196 ARG B N 1
ATOM 6610 C CA . ARG B 1 196 ? -7.297 5.023 -7.676 1 85.25 196 ARG B CA 1
ATOM 6611 C C . ARG B 1 196 ? -8.492 4.949 -6.734 1 85.25 196 ARG B C 1
ATOM 6613 O O . ARG B 1 196 ? -8.914 5.961 -6.172 1 85.25 196 ARG B O 1
ATOM 6620 N N . ILE B 1 197 ? -8.945 3.773 -6.469 1 89.38 197 ILE B N 1
ATOM 6621 C CA . ILE B 1 197 ? -10.109 3.609 -5.609 1 89.38 197 ILE B CA 1
ATOM 6622 C C . ILE B 1 197 ? -9.68 3.572 -4.148 1 89.38 197 ILE B C 1
ATOM 6624 O O . ILE B 1 197 ? -10.281 4.223 -3.295 1 89.38 197 ILE B O 1
ATOM 6628 N N . SER B 1 198 ? -8.594 2.875 -3.891 1 86 198 SER B N 1
ATOM 6629 C CA . SER B 1 198 ? -8.234 2.613 -2.5 1 86 198 SER B CA 1
ATOM 6630 C C . SER B 1 198 ? -7.445 3.777 -1.905 1 86 198 SER B C 1
ATOM 6632 O O . SER B 1 198 ? -7.629 4.125 -0.738 1 86 198 SER B O 1
ATOM 6634 N N . SER B 1 199 ? -6.648 4.441 -2.682 1 82.88 199 SER B N 1
ATOM 6635 C CA . SER B 1 199 ? -5.734 5.426 -2.107 1 82.88 199 SER B CA 1
ATOM 6636 C C . SER B 1 199 ? -6.027 6.824 -2.635 1 82.88 199 SER B C 1
ATOM 6638 O O . SER B 1 199 ? -6.18 7.77 -1.855 1 82.88 199 SER B O 1
ATOM 6640 N N . ASP B 1 200 ? -6.16 6.973 -3.943 1 82.81 200 ASP B N 1
ATOM 6641 C CA . ASP B 1 200 ? -6.348 8.297 -4.527 1 82.81 200 ASP B CA 1
ATOM 6642 C C . ASP B 1 200 ? -7.648 8.93 -4.047 1 82.81 200 ASP B C 1
ATOM 6644 O O . ASP B 1 200 ? -7.688 10.125 -3.736 1 82.81 200 ASP B O 1
ATOM 6648 N N . LEU B 1 201 ? -8.641 8.172 -4.031 1 89.62 201 LEU B N 1
ATOM 6649 C CA . LEU B 1 201 ? -9.938 8.68 -3.592 1 89.62 201 LEU B CA 1
ATOM 6650 C C . LEU B 1 201 ? -9.875 9.148 -2.141 1 89.62 201 LEU B C 1
ATOM 6652 O O . LEU B 1 201 ? -10.438 10.188 -1.794 1 89.62 201 LEU B O 1
ATOM 6656 N N . ASN B 1 202 ? -9.227 8.422 -1.34 1 88.12 202 ASN B N 1
ATOM 6657 C CA . ASN B 1 202 ? -9.07 8.789 0.064 1 88.12 202 ASN B CA 1
ATOM 6658 C C . ASN B 1 202 ? -8.281 10.086 0.221 1 88.12 202 ASN B C 1
ATOM 6660 O O . ASN B 1 202 ? -8.672 10.961 0.992 1 88.12 202 ASN B O 1
ATOM 6664 N N . THR B 1 203 ? -7.219 10.18 -0.462 1 82.75 203 THR B N 1
ATOM 6665 C CA . THR B 1 203 ? -6.391 11.383 -0.385 1 82.75 203 THR B CA 1
ATOM 6666 C C . THR B 1 203 ? -7.141 12.594 -0.926 1 82.75 203 THR B C 1
ATOM 6668 O O . THR B 1 203 ? -7.016 13.695 -0.39 1 82.75 203 THR B O 1
ATOM 6671 N N . TYR B 1 204 ? -7.895 12.383 -2.02 1 88.38 204 TYR B N 1
ATOM 6672 C CA . TYR B 1 204 ? -8.711 13.445 -2.592 1 88.38 204 TYR B CA 1
ATOM 6673 C C . TYR B 1 204 ? -9.688 13.992 -1.562 1 88.38 204 TYR B C 1
ATOM 6675 O O . TYR B 1 204 ? -9.812 15.211 -1.401 1 88.38 204 TYR B O 1
ATOM 6683 N N . ILE B 1 205 ? -10.359 13.172 -0.895 1 89.19 205 ILE B N 1
ATOM 6684 C CA . ILE B 1 205 ? -11.375 13.586 0.067 1 89.19 205 ILE B CA 1
ATOM 6685 C C . ILE B 1 205 ? -10.703 14.188 1.3 1 89.19 205 ILE B C 1
ATOM 6687 O O . ILE B 1 205 ? -11.18 15.188 1.848 1 89.19 205 ILE B O 1
ATOM 6691 N N . LYS B 1 206 ? -9.578 13.625 1.732 1 84.94 206 LYS B N 1
ATOM 6692 C CA . LYS B 1 206 ? -8.852 14.148 2.889 1 84.94 206 LYS B CA 1
ATOM 6693 C C . LYS B 1 206 ? -8.375 15.578 2.641 1 84.94 206 LYS B C 1
ATOM 6695 O O . LYS B 1 206 ? -8.445 16.422 3.535 1 84.94 206 LYS B O 1
ATOM 6700 N N . LEU B 1 207 ? -7.953 15.797 1.474 1 82.94 207 LEU B N 1
ATOM 6701 C CA . LEU B 1 207 ? -7.473 17.141 1.145 1 82.94 207 LEU B CA 1
ATOM 6702 C C . LEU B 1 207 ? -8.641 18.094 0.963 1 82.94 207 LEU B C 1
ATOM 6704 O O . LEU B 1 207 ? -8.547 19.266 1.333 1 82.94 207 LEU B O 1
ATOM 6708 N N . SER B 1 208 ? -9.734 17.641 0.423 1 86.75 208 SER B N 1
ATOM 6709 C CA . SER B 1 208 ? -10.891 18.484 0.16 1 86.75 208 SER B CA 1
ATOM 6710 C C . SER B 1 208 ? -11.633 18.812 1.448 1 86.75 208 SER B C 1
ATOM 6712 O O . SER B 1 208 ? -12.008 19.969 1.676 1 86.75 208 SER B O 1
ATOM 6714 N N . CYS B 1 209 ? -11.805 17.781 2.311 1 86.44 209 CYS B N 1
ATOM 6715 C CA . CYS B 1 209 ? -12.641 17.969 3.488 1 86.44 209 CYS B CA 1
ATOM 6716 C C . CYS B 1 209 ? -11.805 17.984 4.762 1 86.44 209 CYS B C 1
ATOM 6718 O O . CYS B 1 209 ? -12.305 18.297 5.84 1 86.44 209 CYS B O 1
ATOM 6720 N N . GLY B 1 210 ? -10.594 17.703 4.629 1 78.31 210 GLY B N 1
ATOM 6721 C CA . GLY B 1 210 ? -9.742 17.719 5.805 1 78.31 210 GLY B CA 1
ATOM 6722 C C . GLY B 1 210 ? -9.438 16.328 6.328 1 78.31 210 GLY B C 1
ATOM 6723 O O . GLY B 1 210 ? -10.32 15.469 6.379 1 78.31 210 GLY B O 1
ATOM 6724 N N . GLY B 1 211 ? -8.195 15.992 6.414 1 63.81 211 GLY B N 1
ATOM 6725 C CA . GLY B 1 211 ? -7.781 14.703 6.934 1 63.81 211 GLY B CA 1
ATOM 6726 C C . GLY B 1 211 ? -7.93 14.586 8.438 1 63.81 211 GLY B C 1
ATOM 6727 O O . GLY B 1 211 ? -8.18 15.578 9.117 1 63.81 211 GLY B O 1
ATOM 6728 N N . VAL B 1 212 ? -7.98 13.336 9.008 1 52.25 212 VAL B N 1
ATOM 6729 C CA . VAL B 1 212 ? -8.188 13 10.414 1 52.25 212 VAL B CA 1
ATOM 6730 C C . VAL B 1 212 ? -7.09 13.633 11.266 1 52.25 212 VAL B C 1
ATOM 6732 O O . VAL B 1 212 ? -7.352 14.117 12.367 1 52.25 212 VAL B O 1
ATOM 6735 N N . SER B 1 213 ? -5.82 13.547 10.719 1 49.53 213 SER B N 1
ATOM 6736 C CA . SER B 1 213 ? -4.75 14.031 11.578 1 49.53 213 SER B CA 1
ATOM 6737 C C . SER B 1 213 ? -4.457 15.508 11.312 1 49.53 213 SER B C 1
ATOM 6739 O O . SER B 1 213 ? -4.418 15.938 10.164 1 49.53 213 SER B O 1
ATOM 6741 N N . PRO B 1 214 ? -4.551 16.312 12.406 1 49 214 PRO B N 1
ATOM 6742 C CA . PRO B 1 214 ? -4.043 17.688 12.266 1 49 214 PRO B CA 1
ATOM 6743 C C . PRO B 1 214 ? -2.66 17.734 11.617 1 49 214 PRO B C 1
ATOM 6745 O O . PRO B 1 214 ? -1.92 16.734 11.656 1 49 214 PRO B O 1
ATOM 6748 N N . PRO B 1 215 ? -2.432 18.828 10.75 1 45.34 215 PRO B N 1
ATOM 6749 C CA . PRO B 1 215 ? -3.113 20.109 10.547 1 45.34 215 PRO B CA 1
ATOM 6750 C C . PRO B 1 215 ? -3.85 20.172 9.211 1 45.34 215 PRO B C 1
ATOM 6752 O O . PRO B 1 215 ? -4.051 21.266 8.672 1 45.34 215 PRO B O 1
ATOM 6755 N N . LEU B 1 216 ? -4.262 19.031 8.789 1 48.75 216 LEU B N 1
ATOM 6756 C CA . LEU B 1 216 ? -4.77 19.25 7.441 1 48.75 216 LEU B CA 1
ATOM 6757 C C . LEU B 1 216 ? -6.145 19.906 7.469 1 48.75 216 LEU B C 1
ATOM 6759 O O . LEU B 1 216 ? -7.098 19.328 8 1 48.75 216 LEU B O 1
ATOM 6763 N N . GLN B 1 217 ? -6.113 21.203 7.234 1 64.19 217 GLN B N 1
ATOM 6764 C CA . GLN B 1 217 ? -7.344 21.953 7.055 1 64.19 217 GLN B CA 1
ATOM 6765 C C . GLN B 1 217 ? -8.008 21.625 5.727 1 64.19 217 GLN B C 1
ATOM 6767 O O . GLN B 1 217 ? -7.34 21.219 4.773 1 64.19 217 GLN B O 1
ATOM 6772 N N . SER B 1 218 ? -9.352 21.547 5.828 1 81.88 218 SER B N 1
ATOM 6773 C CA . SER B 1 218 ? -10.117 21.359 4.598 1 81.88 218 SER B CA 1
ATOM 6774 C C . SER B 1 218 ? -9.758 22.406 3.557 1 81.88 218 SER B C 1
ATOM 6776 O O . SER B 1 218 ? -9.648 23.594 3.875 1 81.88 218 SER B O 1
ATOM 6778 N N . LEU B 1 219 ? -9.375 22.031 2.443 1 82.62 219 LEU B N 1
ATOM 6779 C CA . LEU B 1 219 ? -9.078 22.953 1.351 1 82.62 219 LEU B CA 1
ATOM 6780 C C . LEU B 1 219 ? -10.242 23.891 1.103 1 82.62 219 LEU B C 1
ATOM 6782 O O . LEU B 1 219 ? -10.055 25.109 1.022 1 82.62 219 LEU B O 1
ATOM 6786 N N . TYR B 1 220 ? -11.445 23.359 1.057 1 83.69 220 TYR B N 1
ATOM 6787 C CA . TYR B 1 220 ? -12.609 24.172 0.703 1 83.69 220 TYR B CA 1
ATOM 6788 C C . TYR B 1 220 ? -12.969 25.141 1.83 1 83.69 220 TYR B C 1
ATOM 6790 O O . TYR B 1 220 ? -13.195 26.328 1.591 1 83.69 220 TYR B O 1
ATOM 6798 N N . LEU B 1 221 ? -12.977 24.625 3.014 1 85.69 221 LEU B N 1
ATOM 6799 C CA . LEU B 1 221 ? -13.281 25.5 4.133 1 85.69 221 LEU B CA 1
ATOM 6800 C C . LEU B 1 221 ? -12.164 26.531 4.328 1 85.69 221 LEU B C 1
ATOM 6802 O O . LEU B 1 221 ? -12.43 27.688 4.68 1 85.69 221 LEU B O 1
ATOM 6806 N N . GLY B 1 222 ? -10.992 26.062 4.102 1 82.69 222 GLY B N 1
ATOM 6807 C CA . GLY B 1 222 ? -9.867 26.969 4.215 1 82.69 222 GLY B CA 1
ATOM 6808 C C . GLY B 1 222 ? -9.898 28.078 3.182 1 82.69 222 GLY B C 1
ATOM 6809 O O . GLY B 1 222 ? -9.602 29.234 3.496 1 82.69 222 GLY B O 1
ATOM 6810 N N . LEU B 1 223 ? -10.328 27.797 1.997 1 83.44 223 LEU B N 1
ATOM 6811 C CA . LEU B 1 223 ? -10.422 28.812 0.94 1 83.44 223 LEU B CA 1
ATOM 6812 C C . LEU B 1 223 ? -11.531 29.812 1.234 1 83.44 223 LEU B C 1
ATOM 6814 O O . LEU B 1 223 ? -11.359 31.016 1.011 1 83.44 223 LEU B O 1
ATOM 6818 N N . VAL B 1 224 ? -12.633 29.266 1.701 1 83.62 224 VAL B N 1
ATOM 6819 C CA . VAL B 1 224 ? -13.734 30.156 2.053 1 83.62 224 VAL B CA 1
ATOM 6820 C C . VAL B 1 224 ? -13.312 31.094 3.18 1 83.62 224 VAL B C 1
ATOM 6822 O O . VAL B 1 224 ? -13.586 32.281 3.133 1 83.62 224 VAL B O 1
ATOM 6825 N N . ALA B 1 225 ? -12.664 30.516 4.137 1 82.94 225 ALA B N 1
ATOM 6826 C CA . ALA B 1 225 ? -12.203 31.328 5.27 1 82.94 225 ALA B CA 1
ATOM 6827 C C . ALA B 1 225 ? -11.203 32.375 4.82 1 82.94 225 ALA B C 1
ATOM 6829 O O . ALA B 1 225 ? -11.328 33.562 5.188 1 82.94 225 ALA B O 1
ATOM 6830 N N . ASP B 1 226 ? -10.273 32.031 4.012 1 79.94 226 ASP B N 1
ATOM 6831 C CA . ASP B 1 226 ? -9.219 32.938 3.58 1 79.94 226 ASP B CA 1
ATOM 6832 C C . ASP B 1 226 ? -9.781 34.031 2.668 1 79.94 226 ASP B C 1
ATOM 6834 O O . ASP B 1 226 ? -9.422 35.188 2.803 1 79.94 226 ASP B O 1
ATOM 6838 N N . LEU B 1 227 ? -10.609 33.656 1.732 1 81.38 227 LEU B N 1
ATOM 6839 C CA . LEU B 1 227 ? -11.188 34.625 0.817 1 81.38 227 LEU B CA 1
ATOM 6840 C C . LEU B 1 227 ? -12.062 35.625 1.572 1 81.38 227 LEU B C 1
ATOM 6842 O O . LEU B 1 227 ? -12.023 36.844 1.284 1 81.38 227 LEU B O 1
ATOM 6846 N N . PHE B 1 228 ? -12.828 35.125 2.514 1 83.19 228 PHE B N 1
ATOM 6847 C CA . PHE B 1 228 ? -13.648 36.031 3.322 1 83.19 228 PHE B CA 1
ATOM 6848 C C . PHE B 1 228 ? -12.766 36.969 4.133 1 83.19 228 PHE B C 1
ATOM 6850 O O . PHE B 1 228 ? -13.055 38.188 4.227 1 83.19 228 PHE B O 1
ATOM 6857 N N . LEU B 1 229 ? -11.727 36.406 4.77 1 78.94 229 LEU B N 1
ATOM 6858 C CA . LEU B 1 229 ? -10.836 37.219 5.59 1 78.94 229 LEU B CA 1
ATOM 6859 C C . LEU B 1 229 ? -10.156 38.281 4.754 1 78.94 229 LEU B C 1
ATOM 6861 O O . LEU B 1 229 ? -9.969 39.406 5.211 1 78.94 229 LEU B O 1
ATOM 6865 N N . ILE B 1 230 ? -9.82 37.938 3.564 1 77.56 230 ILE B N 1
ATOM 6866 C CA . ILE B 1 230 ? -9.172 38.906 2.672 1 77.56 230 ILE B CA 1
ATOM 6867 C C . ILE B 1 230 ? -10.156 40.031 2.326 1 77.56 230 ILE B C 1
ATOM 6869 O O . ILE B 1 230 ? -9.836 41.188 2.482 1 77.56 230 ILE B O 1
ATOM 6873 N N . CYS B 1 231 ? -11.336 39.688 1.94 1 78.88 231 CYS B N 1
ATOM 6874 C CA . CYS B 1 231 ? -12.344 40.656 1.561 1 78.88 231 CYS B CA 1
ATOM 6875 C C . CYS B 1 231 ? -12.734 41.531 2.75 1 78.88 231 CYS B C 1
ATOM 6877 O O . CYS B 1 231 ? -12.82 42.75 2.631 1 78.88 231 CYS B O 1
ATOM 6879 N N . TRP B 1 232 ? -12.891 40.938 3.832 1 76.31 232 TRP B N 1
ATOM 6880 C CA . TRP B 1 232 ? -13.344 41.656 5.016 1 76.31 232 TRP B CA 1
ATOM 6881 C C . TRP B 1 232 ? -12.25 42.562 5.543 1 76.31 232 TRP B C 1
ATOM 6883 O O . TRP B 1 232 ? -12.531 43.656 6.031 1 76.31 232 TRP B O 1
ATOM 6893 N N . SER B 1 233 ? -11.023 42.062 5.586 1 73.69 233 SER B N 1
ATOM 6894 C CA . SER B 1 233 ? -9.922 42.906 6.043 1 73.69 233 SER B CA 1
ATOM 6895 C C . SER B 1 233 ? -9.82 44.188 5.207 1 73.69 233 SER B C 1
ATOM 6897 O O . SER B 1 233 ? -9.547 45.25 5.738 1 73.69 233 SER B O 1
ATOM 6899 N N . PHE B 1 234 ? -10.102 44.062 3.986 1 73.19 234 PHE B N 1
ATOM 6900 C CA . PHE B 1 234 ? -10.055 45.219 3.105 1 73.19 234 PHE B CA 1
ATOM 6901 C C . PHE B 1 234 ? -11.195 46.188 3.416 1 73.19 234 PHE B C 1
ATOM 6903 O O . PHE B 1 234 ? -10.984 47.406 3.496 1 73.19 234 PHE B O 1
ATOM 6910 N N . VAL B 1 235 ? -12.312 45.625 3.605 1 72.69 235 VAL B N 1
ATOM 6911 C CA . VAL B 1 235 ? -13.477 46.438 3.918 1 72.69 235 VAL B CA 1
ATOM 6912 C C . VAL B 1 235 ? -13.266 47.156 5.262 1 72.69 235 VAL B C 1
ATOM 6914 O O . VAL B 1 235 ? -13.555 48.344 5.402 1 72.69 235 VAL B O 1
ATOM 6917 N N . TYR B 1 236 ? -12.734 46.375 6.18 1 71 236 TYR B N 1
ATOM 6918 C CA . TYR B 1 236 ? -12.516 46.906 7.527 1 71 236 TYR B CA 1
ATOM 6919 C C . TYR B 1 236 ? -11.5 48.031 7.516 1 71 236 TYR B C 1
ATOM 6921 O O . TYR B 1 236 ? -11.703 49.062 8.156 1 71 236 TYR B O 1
ATOM 6929 N N . VAL B 1 237 ? -10.43 47.969 6.844 1 69.5 237 VAL B N 1
ATOM 6930 C CA . VAL B 1 237 ? -9.352 48.938 6.84 1 69.5 237 VAL B CA 1
ATOM 6931 C C . VAL B 1 237 ? -9.805 50.219 6.113 1 69.5 237 VAL B C 1
ATOM 6933 O O . VAL B 1 237 ? -9.508 51.312 6.547 1 69.5 237 VAL B O 1
ATOM 6936 N N . ILE B 1 238 ? -10.562 50.031 5.07 1 67.88 238 ILE B N 1
ATOM 6937 C CA . ILE B 1 238 ? -11 51.188 4.273 1 67.88 238 ILE B CA 1
ATOM 6938 C C . ILE B 1 238 ? -12.039 51.969 5.051 1 67.88 238 ILE B C 1
ATOM 6940 O O . ILE B 1 238 ? -12.031 53.219 5.023 1 67.88 238 ILE B O 1
ATOM 6944 N N . THR B 1 239 ? -12.875 51.312 5.766 1 67.62 239 THR B N 1
ATOM 6945 C CA . THR B 1 239 ? -14 52 6.391 1 67.62 239 THR B CA 1
ATOM 6946 C C . THR B 1 239 ? -13.617 52.531 7.773 1 67.62 239 THR B C 1
ATOM 6948 O O . THR B 1 239 ? -14.055 53.594 8.18 1 67.62 239 THR B O 1
ATOM 6951 N N . ARG B 1 240 ? -12.773 51.781 8.516 1 64.12 240 ARG B N 1
ATOM 6952 C CA . ARG B 1 240 ? -12.602 52.094 9.922 1 64.12 240 ARG B CA 1
ATOM 6953 C C . ARG B 1 240 ? -11.273 52.812 10.156 1 64.12 240 ARG B C 1
ATOM 6955 O O . ARG B 1 240 ? -11.203 53.781 10.922 1 64.12 240 ARG B O 1
ATOM 6962 N N . ILE B 1 241 ? -10.195 52.344 9.609 1 63.03 241 ILE B N 1
ATOM 6963 C CA . ILE B 1 241 ? -8.898 52.812 10.078 1 63.03 241 ILE B CA 1
ATOM 6964 C C . ILE B 1 241 ? -8.328 53.844 9.086 1 63.03 241 ILE B C 1
ATOM 6966 O O . ILE B 1 241 ? -7.578 54.75 9.461 1 63.03 241 ILE B O 1
ATOM 6970 N N . ARG B 1 242 ? -9.086 54.344 8.227 1 60.81 242 ARG B N 1
ATOM 6971 C CA . ARG B 1 242 ? -8.719 55.312 7.223 1 60.81 242 ARG B CA 1
ATOM 6972 C C . ARG B 1 242 ? -7.203 55.406 7.07 1 60.81 242 ARG B C 1
ATOM 6974 O O . ARG B 1 242 ? -6.641 56.5 7.074 1 60.81 242 ARG B O 1
ATOM 6981 N N . MET B 1 243 ? -6.434 54.312 7.379 1 64.88 243 MET B N 1
ATOM 6982 C CA . MET B 1 243 ? -5 54.25 7.102 1 64.88 243 MET B CA 1
ATOM 6983 C C . MET B 1 243 ? -4.734 53.531 5.785 1 64.88 243 MET B C 1
ATOM 6985 O O . MET B 1 243 ? -4.246 52.406 5.785 1 64.88 243 MET B O 1
ATOM 69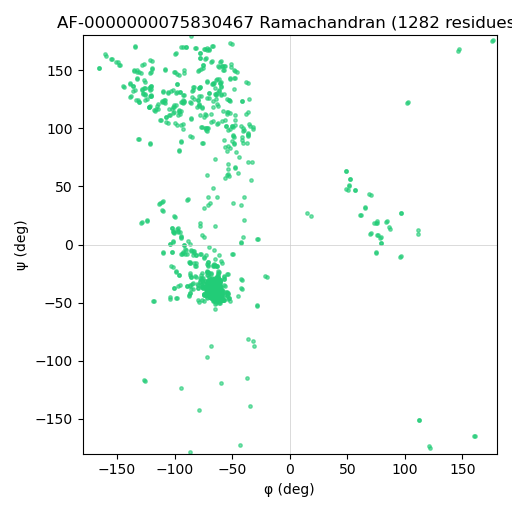89 N N . GLU B 1 244 ? -4.879 54.25 4.801 1 65.38 244 GLU B N 1
ATOM 6990 C CA . GLU B 1 244 ? -4.859 53.656 3.457 1 65.38 244 GLU B CA 1
ATOM 6991 C C . GLU B 1 244 ? -3.439 53.312 3.033 1 65.38 244 GLU B C 1
ATOM 6993 O O . GLU B 1 244 ? -3.229 52.281 2.365 1 65.38 244 GLU B O 1
ATOM 6998 N N . ARG B 1 245 ? -2.496 54.125 3.535 1 68.06 245 ARG B N 1
ATOM 6999 C CA . ARG B 1 245 ? -1.139 53.875 3.07 1 68.06 245 ARG B CA 1
ATOM 7000 C C . ARG B 1 245 ? -0.581 52.594 3.695 1 68.06 245 ARG B C 1
ATOM 7002 O O . ARG B 1 245 ? 0.132 51.844 3.039 1 68.06 245 ARG B O 1
ATOM 7009 N N . ALA B 1 246 ? -0.953 52.375 4.98 1 67.88 246 ALA B N 1
ATOM 7010 C CA . ALA B 1 246 ? -0.494 51.156 5.637 1 67.88 246 ALA B CA 1
ATOM 7011 C C . ALA B 1 246 ? -1.048 49.938 4.941 1 67.88 246 ALA B C 1
ATOM 7013 O O . ALA B 1 246 ? -0.35 48.906 4.809 1 67.88 246 ALA B O 1
ATOM 7014 N N . VAL B 1 247 ? -2.205 50.031 4.43 1 70.25 247 VAL B N 1
ATOM 7015 C CA . VAL B 1 247 ? -2.861 48.938 3.73 1 70.25 247 VAL B CA 1
ATOM 7016 C C . VAL B 1 247 ? -2.174 48.688 2.389 1 70.25 247 VAL B C 1
ATOM 7018 O O . VAL B 1 247 ? -1.953 47.531 1.992 1 70.25 247 VAL B O 1
ATOM 7021 N N . GLU B 1 248 ? -1.874 49.812 1.789 1 74.31 248 GLU B N 1
ATOM 7022 C CA . GLU B 1 248 ? -1.24 49.688 0.479 1 74.31 248 GLU B CA 1
ATOM 7023 C C . GLU B 1 248 ? 0.108 48.969 0.578 1 74.31 248 GLU B C 1
ATOM 7025 O O . GLU B 1 248 ? 0.41 48.094 -0.223 1 74.31 248 GLU B O 1
ATOM 7030 N N . TYR B 1 249 ? 0.86 49.344 1.584 1 73.75 249 TYR B N 1
ATOM 7031 C CA . TYR B 1 249 ? 2.18 48.75 1.719 1 73.75 249 TYR B CA 1
ATOM 7032 C C . TYR B 1 249 ? 2.066 47.312 2.168 1 73.75 249 TYR B C 1
ATOM 7034 O O . TYR B 1 249 ? 2.881 46.469 1.779 1 73.75 249 TYR B O 1
ATOM 7042 N N . SER B 1 250 ? 1.062 47.031 3.014 1 76.25 250 SER B N 1
ATOM 7043 C CA . SER B 1 250 ? 0.853 45.656 3.432 1 76.25 250 SER B CA 1
ATOM 7044 C C . SER B 1 250 ? 0.441 44.781 2.256 1 76.25 250 SER B C 1
ATOM 7046 O O . SER B 1 250 ? 0.899 43.656 2.135 1 76.25 250 SER B O 1
ATOM 7048 N N . CYS B 1 251 ? -0.386 45.281 1.448 1 75.12 251 CYS B N 1
ATOM 7049 C CA . CYS B 1 251 ? -0.824 44.531 0.273 1 75.12 251 CYS B CA 1
ATOM 7050 C C . CYS B 1 251 ? 0.343 44.281 -0.669 1 75.12 251 CYS B C 1
ATOM 7052 O O . CYS B 1 251 ? 0.465 43.188 -1.217 1 75.12 251 CYS B O 1
ATOM 7054 N N . LEU B 1 252 ? 1.135 45.312 -0.812 1 77.94 252 LEU B N 1
ATOM 7055 C CA . LEU B 1 252 ? 2.287 45.156 -1.693 1 77.94 252 LEU B CA 1
ATOM 7056 C C . LEU B 1 252 ? 3.236 44.094 -1.154 1 77.94 252 LEU B C 1
ATOM 7058 O O . LEU B 1 252 ? 3.705 43.25 -1.907 1 77.94 252 LEU B O 1
ATOM 7062 N N . TYR B 1 253 ? 3.477 44.125 0.108 1 78.56 253 TYR B N 1
ATOM 7063 C CA . TYR B 1 253 ? 4.34 43.125 0.748 1 78.56 253 TYR B CA 1
ATOM 7064 C C . TYR B 1 253 ? 3.779 41.719 0.581 1 78.56 253 TYR B C 1
ATOM 7066 O O . TYR B 1 253 ? 4.516 40.781 0.253 1 78.56 253 TYR B O 1
ATOM 7074 N N . ASN B 1 254 ? 2.537 41.594 0.813 1 77.94 254 ASN B N 1
ATOM 7075 C CA . ASN B 1 254 ? 1.915 40.25 0.73 1 77.94 254 ASN B CA 1
ATOM 7076 C C . ASN B 1 254 ? 1.861 39.75 -0.708 1 77.94 254 ASN B C 1
ATOM 7078 O O . ASN B 1 254 ? 2.043 38.562 -0.959 1 77.94 254 ASN B O 1
ATOM 7082 N N . PHE B 1 255 ? 1.612 40.656 -1.565 1 79.19 255 PHE B N 1
ATOM 7083 C CA . PHE B 1 255 ? 1.556 40.281 -2.969 1 79.19 255 PHE B CA 1
ATOM 7084 C C . PHE B 1 255 ? 2.902 39.719 -3.434 1 79.19 255 PHE B C 1
ATOM 7086 O O . PHE B 1 255 ? 2.957 38.75 -4.164 1 79.19 255 PHE B O 1
ATOM 7093 N N . ILE B 1 256 ? 3.936 40.375 -2.98 1 83.06 256 ILE B N 1
ATOM 7094 C CA . ILE B 1 256 ? 5.273 39.969 -3.385 1 83.06 256 ILE B CA 1
ATOM 7095 C C . ILE B 1 256 ? 5.613 38.625 -2.734 1 83.06 256 ILE B C 1
ATOM 7097 O O . ILE B 1 256 ? 6.086 37.688 -3.406 1 83.06 256 ILE B O 1
ATOM 7101 N N . THR B 1 257 ? 5.316 3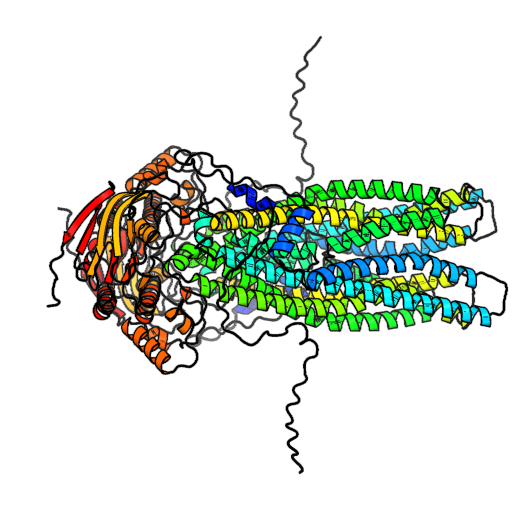8.5 -1.514 1 80.88 257 THR B N 1
ATOM 7102 C CA . THR B 1 257 ? 5.703 37.281 -0.794 1 80.88 257 THR B CA 1
ATOM 7103 C C . THR B 1 257 ? 4.836 36.094 -1.221 1 80.88 257 THR B C 1
ATOM 7105 O O . THR B 1 257 ? 5.316 34.969 -1.304 1 80.88 257 THR B O 1
ATOM 7108 N N . ILE B 1 258 ? 3.602 36.375 -1.469 1 79.19 258 ILE B N 1
ATOM 7109 C CA . ILE B 1 258 ? 2.707 35.312 -1.914 1 79.19 258 ILE B CA 1
ATOM 7110 C C . ILE B 1 258 ? 3.092 34.844 -3.324 1 79.19 258 ILE B C 1
ATOM 7112 O O . ILE B 1 258 ? 3.072 33.656 -3.637 1 79.19 258 ILE B O 1
ATOM 7116 N N . GLY B 1 259 ? 3.318 35.812 -4.152 1 80.44 259 GLY B N 1
ATOM 7117 C CA . GLY B 1 259 ? 3.766 35.5 -5.496 1 80.44 259 GLY B CA 1
ATOM 7118 C C . GLY B 1 259 ? 5.004 34.625 -5.512 1 80.44 259 GLY B C 1
ATOM 7119 O O . GLY B 1 259 ? 5.074 33.656 -6.27 1 80.44 259 GLY B O 1
ATOM 7120 N N . MET B 1 260 ? 5.914 34.938 -4.629 1 84.44 260 MET B N 1
ATOM 7121 C CA . MET B 1 260 ? 7.133 34.125 -4.523 1 84.44 260 MET B CA 1
ATOM 7122 C C . MET B 1 260 ? 6.824 32.75 -3.986 1 84.44 260 MET B C 1
ATOM 7124 O O . MET B 1 260 ? 7.379 31.75 -4.461 1 84.44 260 MET B O 1
ATOM 7128 N N . ALA B 1 261 ? 5.977 32.656 -3.008 1 80.81 261 ALA B N 1
ATOM 7129 C CA . ALA B 1 261 ? 5.621 31.375 -2.4 1 80.81 261 ALA B CA 1
ATOM 7130 C C . ALA B 1 261 ? 4.918 30.453 -3.408 1 80.81 261 ALA B C 1
ATOM 7132 O O . ALA B 1 261 ? 5.199 29.266 -3.471 1 80.81 261 ALA B O 1
ATOM 7133 N N . VAL B 1 262 ? 4.078 31.062 -4.215 1 76.25 262 VAL B N 1
ATOM 7134 C CA . VAL B 1 262 ? 3.322 30.297 -5.199 1 76.25 262 VAL B CA 1
ATOM 7135 C C . VAL B 1 262 ? 4.262 29.797 -6.289 1 76.25 262 VAL B C 1
ATOM 7137 O O . VAL B 1 262 ? 4.141 28.656 -6.738 1 76.25 262 VAL B O 1
ATOM 7140 N N . ALA B 1 263 ? 5.18 30.531 -6.684 1 81.88 263 ALA B N 1
ATOM 7141 C CA . ALA B 1 263 ? 6.141 30.141 -7.711 1 81.88 263 ALA B CA 1
ATOM 7142 C C . ALA B 1 263 ? 6.996 28.969 -7.25 1 81.88 263 ALA B C 1
ATOM 7144 O O . ALA B 1 263 ? 7.387 28.125 -8.055 1 81.88 263 ALA B O 1
ATOM 7145 N N . LEU B 1 264 ? 7.234 28.906 -6.012 1 80 264 LEU B N 1
ATOM 7146 C CA . LEU B 1 264 ? 8.062 27.828 -5.461 1 80 264 LEU B CA 1
ATOM 7147 C C . LEU B 1 264 ? 7.227 26.594 -5.164 1 80 264 LEU B C 1
ATOM 7149 O O . LEU B 1 264 ? 7.734 25.469 -5.211 1 80 264 LEU B O 1
ATOM 7153 N N . ALA B 1 265 ? 5.98 26.828 -4.891 1 75.25 265 ALA B N 1
ATOM 7154 C CA . ALA B 1 265 ? 5.102 25.734 -4.473 1 75.25 265 ALA B CA 1
ATOM 7155 C C . ALA B 1 265 ? 4.676 24.891 -5.668 1 75.25 265 ALA B C 1
ATOM 7157 O O . ALA B 1 265 ? 4.48 23.688 -5.539 1 75.25 265 ALA B O 1
ATOM 7158 N N . ILE B 1 266 ? 4.574 25.422 -6.812 1 74.94 266 ILE B N 1
ATOM 7159 C CA . ILE B 1 266 ? 4.039 24.75 -7.992 1 74.94 266 ILE B CA 1
ATOM 7160 C C . ILE B 1 266 ? 4.961 23.594 -8.383 1 74.94 266 ILE B C 1
ATOM 7162 O O . ILE B 1 266 ? 4.508 22.453 -8.547 1 74.94 266 ILE B O 1
ATOM 7166 N N . PRO B 1 267 ? 6.262 23.828 -8.43 1 79.12 267 PRO B N 1
ATOM 7167 C CA . PRO B 1 267 ? 7.113 22.703 -8.781 1 79.12 267 PRO B CA 1
ATOM 7168 C C . PRO B 1 267 ? 7.113 21.609 -7.719 1 79.12 267 PRO B C 1
ATOM 7170 O O . PRO B 1 267 ? 7.328 20.422 -8.031 1 79.12 267 PRO B O 1
ATOM 7173 N N . ILE B 1 268 ? 6.934 21.938 -6.527 1 79.12 268 ILE B N 1
ATOM 7174 C CA . ILE B 1 268 ? 6.938 20.969 -5.434 1 79.12 268 ILE B CA 1
ATOM 7175 C C . ILE B 1 268 ? 5.816 19.953 -5.637 1 79.12 268 ILE B C 1
ATOM 7177 O O . ILE B 1 268 ? 5.984 18.766 -5.34 1 79.12 268 ILE B O 1
ATOM 7181 N N . ALA B 1 269 ? 4.75 20.438 -6.172 1 70.38 269 ALA B N 1
ATOM 7182 C CA . ALA B 1 269 ? 3.611 19.547 -6.414 1 70.38 269 ALA B CA 1
ATOM 7183 C C . ALA B 1 269 ? 3.98 18.438 -7.391 1 70.38 269 ALA B C 1
ATOM 7185 O O . ALA B 1 269 ? 3.582 17.281 -7.207 1 70.38 269 ALA B O 1
ATOM 7186 N N . GLY B 1 270 ? 4.715 18.812 -8.391 1 73.94 270 GLY B N 1
ATOM 7187 C CA . GLY B 1 270 ? 5.16 17.812 -9.344 1 73.94 270 GLY B CA 1
ATOM 7188 C C . GLY B 1 270 ? 6.121 16.797 -8.742 1 73.94 270 GLY B C 1
ATOM 7189 O O . GLY B 1 270 ? 5.996 15.594 -8.977 1 73.94 270 GLY B O 1
ATOM 7190 N N . PHE B 1 271 ? 7.047 17.25 -7.91 1 80.69 271 PHE B N 1
ATOM 7191 C CA . PHE B 1 271 ? 8.016 16.359 -7.27 1 80.69 271 PHE B CA 1
ATOM 7192 C C . PHE B 1 271 ? 7.336 15.469 -6.246 1 80.69 271 PHE B C 1
ATOM 7194 O O . PHE B 1 271 ? 7.742 14.32 -6.051 1 80.69 271 PHE B O 1
ATOM 7201 N N . THR B 1 272 ? 6.348 15.969 -5.648 1 75.81 272 THR B N 1
ATOM 7202 C CA . THR B 1 272 ? 5.629 15.188 -4.652 1 75.81 272 THR B CA 1
ATOM 7203 C C . THR B 1 272 ? 4.82 14.07 -5.316 1 75.81 272 THR B C 1
ATOM 7205 O O . THR B 1 272 ? 4.746 12.953 -4.797 1 75.81 272 THR B O 1
ATOM 7208 N N . ALA B 1 273 ? 4.219 14.445 -6.434 1 71.38 273 ALA B N 1
ATOM 7209 C CA . ALA B 1 273 ? 3.492 13.422 -7.18 1 71.38 273 ALA B CA 1
ATOM 7210 C C . ALA B 1 273 ? 4.426 12.305 -7.633 1 71.38 273 ALA B C 1
ATOM 7212 O O . ALA B 1 273 ? 4.082 11.125 -7.535 1 71.38 273 ALA B O 1
ATOM 7213 N N . LYS B 1 274 ? 5.559 12.727 -8.086 1 80.69 274 LYS B N 1
ATOM 7214 C CA . LYS B 1 274 ? 6.551 11.734 -8.5 1 80.69 274 LYS B CA 1
ATOM 7215 C C . LYS B 1 274 ? 7.016 10.898 -7.316 1 80.69 274 LYS B C 1
ATOM 7217 O O . LYS B 1 274 ? 7.254 9.695 -7.457 1 80.69 274 LYS B O 1
ATOM 7222 N N . GLN B 1 275 ? 7.125 11.492 -6.172 1 82.56 275 GLN B N 1
ATOM 7223 C CA . GLN B 1 275 ? 7.531 10.773 -4.969 1 82.56 275 GLN B CA 1
ATOM 7224 C C . GLN B 1 275 ? 6.512 9.703 -4.602 1 82.56 275 GLN B C 1
ATOM 7226 O O . GLN B 1 275 ? 6.883 8.594 -4.211 1 82.56 275 GLN B O 1
ATOM 7231 N N . GLU B 1 276 ? 5.258 10 -4.734 1 73.62 276 GLU B N 1
ATOM 7232 C CA . GLU B 1 276 ? 4.195 9.047 -4.418 1 73.62 276 GLU B CA 1
ATOM 7233 C C . GLU B 1 276 ? 4.203 7.867 -5.383 1 73.62 276 GLU B C 1
ATOM 7235 O O . GLU B 1 276 ? 3.957 6.73 -4.984 1 73.62 276 GLU B O 1
ATOM 7240 N N . GLU B 1 277 ? 4.484 8.211 -6.586 1 76.69 277 GLU B N 1
ATOM 7241 C CA . GLU B 1 277 ? 4.594 7.156 -7.586 1 76.69 277 GLU B CA 1
ATOM 7242 C C . GLU B 1 277 ? 5.762 6.223 -7.273 1 76.69 277 GLU B C 1
ATOM 7244 O O . GLU B 1 277 ? 5.621 5 -7.34 1 76.69 277 GLU B O 1
ATOM 7249 N N . LEU B 1 278 ? 6.875 6.828 -6.969 1 85.25 278 LEU B N 1
ATOM 7250 C CA . LEU B 1 278 ? 8.062 6.039 -6.656 1 85.25 278 LEU B CA 1
ATOM 7251 C C . LEU B 1 278 ? 7.848 5.207 -5.398 1 85.25 278 LEU B C 1
ATOM 7253 O O . LEU B 1 278 ? 8.289 4.059 -5.324 1 85.25 278 LEU B O 1
ATOM 7257 N N . GLU B 1 279 ? 7.164 5.805 -4.469 1 84.06 279 GLU B N 1
ATOM 7258 C CA . GLU B 1 279 ? 6.855 5.066 -3.25 1 84.06 279 GLU B CA 1
ATOM 7259 C C . GLU B 1 279 ? 5.926 3.891 -3.539 1 84.06 279 GLU B C 1
ATOM 7261 O O . GLU B 1 279 ? 6.082 2.812 -2.961 1 84.06 279 GLU B O 1
ATOM 7266 N N . GLY B 1 280 ? 4.961 4.121 -4.367 1 75.69 280 GLY B N 1
ATOM 7267 C CA . GLY B 1 280 ? 4.066 3.047 -4.77 1 75.69 280 GLY B CA 1
ATOM 7268 C C . GLY B 1 280 ? 4.781 1.903 -5.465 1 75.69 280 GLY B C 1
ATOM 7269 O O . GLY B 1 280 ? 4.531 0.734 -5.168 1 75.69 280 GLY B O 1
ATOM 7270 N N . GLU B 1 281 ? 5.656 2.256 -6.348 1 79.44 281 GLU B N 1
ATOM 7271 C CA . GLU B 1 281 ? 6.445 1.242 -7.039 1 79.44 281 GLU B CA 1
ATOM 7272 C C . GLU B 1 281 ? 7.332 0.472 -6.066 1 79.44 281 GLU B C 1
ATOM 7274 O O . GLU B 1 281 ? 7.527 -0.736 -6.215 1 79.44 281 GLU B O 1
ATOM 7279 N N .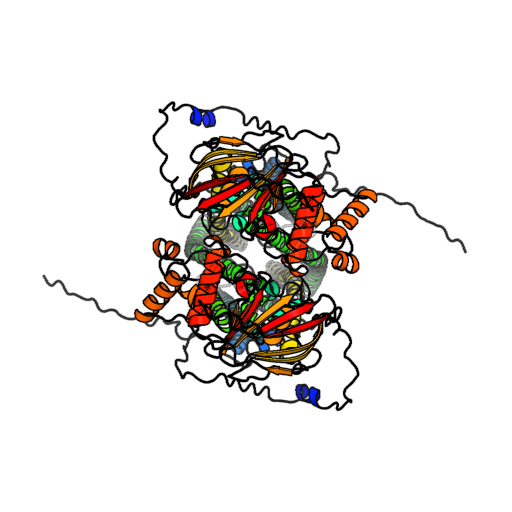 PHE B 1 282 ? 7.859 1.199 -5.16 1 86.81 282 PHE B N 1
ATOM 7280 C CA . PHE B 1 282 ? 8.695 0.584 -4.141 1 86.81 282 PHE B CA 1
ATOM 7281 C C . PHE B 1 282 ? 7.902 -0.418 -3.314 1 86.81 282 PHE B C 1
ATOM 7283 O O . PHE B 1 282 ? 8.375 -1.523 -3.043 1 86.81 282 PHE B O 1
ATOM 7290 N N . ARG B 1 283 ? 6.754 -0.081 -2.967 1 79 283 ARG B N 1
ATOM 7291 C CA . ARG B 1 283 ? 5.906 -0.982 -2.191 1 79 283 ARG B CA 1
ATOM 7292 C C . ARG B 1 283 ? 5.496 -2.193 -3.021 1 79 283 ARG B C 1
ATOM 7294 O O . ARG B 1 283 ? 5.441 -3.314 -2.51 1 79 283 ARG B O 1
ATOM 7301 N N . GLN B 1 284 ? 5.23 -1.913 -4.191 1 75.69 284 GLN B N 1
ATOM 7302 C CA . GLN B 1 284 ? 4.859 -3.014 -5.074 1 75.69 284 GLN B CA 1
ATOM 7303 C C . GLN B 1 284 ? 6.012 -4.004 -5.234 1 75.69 284 GLN B C 1
ATOM 7305 O O . GLN B 1 284 ? 5.793 -5.219 -5.258 1 75.69 284 GLN B O 1
ATOM 7310 N N . ALA B 1 285 ? 7.188 -3.473 -5.387 1 83.31 285 ALA B N 1
ATOM 7311 C CA . ALA B 1 285 ? 8.359 -4.328 -5.531 1 83.31 285 ALA B CA 1
ATOM 7312 C C . ALA B 1 285 ? 8.562 -5.195 -4.293 1 83.31 285 ALA B C 1
ATOM 7314 O O . ALA B 1 285 ? 8.914 -6.371 -4.402 1 83.31 285 ALA B O 1
ATOM 7315 N N . HIS B 1 286 ? 8.344 -4.625 -3.148 1 83.62 286 HIS B N 1
ATOM 7316 C CA . HIS B 1 286 ? 8.492 -5.379 -1.909 1 83.62 286 HIS B CA 1
ATOM 7317 C C . HIS B 1 286 ? 7.414 -6.445 -1.781 1 83.62 286 HIS B C 1
ATOM 7319 O O . HIS B 1 286 ? 7.668 -7.535 -1.26 1 83.62 286 HIS B O 1
ATOM 7325 N N . TRP B 1 287 ? 6.305 -6.09 -2.188 1 76.56 287 TRP B N 1
ATOM 7326 C CA . TRP B 1 287 ? 5.207 -7.051 -2.143 1 76.56 287 TRP B CA 1
ATOM 7327 C C . TRP B 1 287 ? 5.484 -8.234 -3.064 1 76.56 287 TRP B C 1
ATOM 7329 O O . TRP B 1 287 ? 5.211 -9.383 -2.707 1 76.56 287 TRP B O 1
ATOM 7339 N N . GLN B 1 288 ? 5.996 -7.934 -4.227 1 79.88 288 GLN B N 1
ATOM 7340 C CA . GLN B 1 288 ? 6.352 -9 -5.152 1 79.88 288 GLN B CA 1
ATOM 7341 C C . GLN B 1 288 ? 7.434 -9.906 -4.562 1 79.88 288 GLN B C 1
ATOM 7343 O O . GLN B 1 288 ? 7.406 -11.125 -4.75 1 79.88 288 GLN B O 1
ATOM 7348 N N . LEU B 1 289 ? 8.391 -9.227 -3.91 1 85.44 289 LEU B N 1
ATOM 7349 C CA . LEU B 1 289 ? 9.453 -9.984 -3.256 1 85.44 289 LEU B CA 1
ATOM 7350 C C . LEU B 1 289 ? 8.883 -10.914 -2.188 1 85.44 289 LEU B C 1
ATOM 7352 O O . LEU B 1 289 ? 9.297 -12.07 -2.078 1 85.44 289 LEU B O 1
ATOM 7356 N N . HIS B 1 290 ? 7.945 -10.406 -1.483 1 82.38 290 HIS B N 1
ATOM 7357 C CA . HIS B 1 290 ? 7.336 -11.188 -0.411 1 82.38 290 HIS B CA 1
ATOM 7358 C C . HIS B 1 290 ? 6.469 -12.312 -0.97 1 82.38 290 HIS B C 1
ATOM 7360 O O . HIS B 1 290 ? 6.512 -13.438 -0.471 1 82.38 290 HIS B O 1
ATOM 7366 N N . ASP B 1 291 ? 5.738 -12.062 -1.974 1 77.12 291 ASP B N 1
ATOM 7367 C CA . ASP B 1 291 ? 4.805 -13.023 -2.553 1 77.12 291 ASP B CA 1
ATOM 7368 C C . ASP B 1 291 ? 5.551 -14.148 -3.262 1 77.12 291 ASP B C 1
ATOM 7370 O O . ASP B 1 291 ? 5.059 -15.281 -3.332 1 77.12 291 ASP B O 1
ATOM 7374 N N . HIS B 1 292 ? 6.742 -13.828 -3.812 1 85.62 292 HIS B N 1
ATOM 7375 C CA . HIS B 1 292 ? 7.516 -14.828 -4.539 1 85.62 292 HIS B CA 1
ATOM 7376 C C . HIS B 1 292 ? 8.805 -15.164 -3.807 1 85.62 292 HIS B C 1
ATOM 7378 O O . HIS B 1 292 ? 9.852 -15.359 -4.434 1 85.62 292 HIS B O 1
ATOM 7384 N N . ALA B 1 293 ? 8.734 -15.148 -2.535 1 86.12 293 ALA B N 1
ATOM 7385 C CA . ALA B 1 293 ? 9.922 -15.367 -1.718 1 86.12 293 ALA B CA 1
ATOM 7386 C C . ALA B 1 293 ? 10.523 -16.75 -1.97 1 86.12 293 ALA B C 1
ATOM 7388 O O . ALA B 1 293 ? 11.742 -16.891 -2.105 1 86.12 293 ALA B O 1
ATOM 7389 N N . GLU B 1 294 ? 9.68 -17.766 -2.066 1 85.56 294 GLU B N 1
ATOM 7390 C CA . GLU B 1 294 ? 10.172 -19.125 -2.262 1 85.56 294 GLU B CA 1
ATOM 7391 C C . GLU B 1 294 ? 10.805 -19.281 -3.641 1 85.56 294 GLU B C 1
ATOM 7393 O O . GLU B 1 294 ? 11.875 -19.875 -3.77 1 85.56 294 GLU B O 1
ATOM 7398 N N . GLN B 1 295 ? 10.148 -18.734 -4.613 1 87.31 295 GLN B N 1
ATOM 7399 C CA . GLN B 1 295 ? 10.664 -18.859 -5.973 1 87.31 295 GLN B CA 1
ATOM 7400 C C . GLN B 1 295 ? 12.008 -18.141 -6.113 1 87.31 295 GLN B C 1
ATOM 7402 O O . GLN B 1 295 ? 12.93 -18.672 -6.738 1 87.31 295 GLN B O 1
ATOM 7407 N N . ILE B 1 296 ? 12.094 -17.031 -5.555 1 89.38 296 ILE B N 1
ATOM 7408 C CA . ILE B 1 296 ? 13.32 -16.266 -5.637 1 89.38 296 ILE B CA 1
ATOM 7409 C C . ILE B 1 296 ? 14.453 -17 -4.914 1 89.38 296 ILE B C 1
ATOM 7411 O O . ILE B 1 296 ? 15.586 -17.031 -5.395 1 89.38 296 ILE B O 1
ATOM 7415 N N . ALA B 1 297 ? 14.086 -17.594 -3.836 1 88.62 297 ALA B N 1
ATOM 7416 C CA . ALA B 1 297 ? 15.078 -18.344 -3.084 1 88.62 297 ALA B CA 1
ATOM 7417 C C . ALA B 1 297 ? 15.523 -19.594 -3.854 1 88.62 297 ALA B C 1
ATOM 7419 O O . ALA B 1 297 ? 16.703 -19.938 -3.857 1 88.62 297 ALA B O 1
ATOM 7420 N N . MET B 1 298 ? 14.578 -20.188 -4.508 1 89.38 298 MET B N 1
ATOM 7421 C CA . MET B 1 298 ? 14.883 -21.406 -5.266 1 89.38 298 MET B CA 1
ATOM 7422 C C . MET B 1 298 ? 15.773 -21.094 -6.465 1 89.38 298 MET B C 1
ATOM 7424 O O . MET B 1 298 ? 16.641 -21.891 -6.828 1 89.38 298 MET B O 1
ATOM 7428 N N . ILE B 1 299 ? 15.547 -19.922 -6.992 1 89.12 299 ILE B N 1
ATOM 7429 C CA . ILE B 1 299 ? 16.281 -19.547 -8.188 1 89.12 299 ILE B CA 1
ATOM 7430 C C . ILE B 1 299 ? 17.578 -18.812 -7.785 1 89.12 299 ILE B C 1
ATOM 7432 O O . ILE B 1 299 ? 18.438 -18.562 -8.625 1 89.12 299 ILE B O 1
ATOM 7436 N N . ASN B 1 300 ? 17.766 -18.578 -6.562 1 87.31 300 ASN B N 1
ATOM 7437 C CA . ASN B 1 300 ? 18.922 -17.844 -6.055 1 87.31 300 ASN B CA 1
ATOM 7438 C C . ASN B 1 300 ? 19.031 -16.469 -6.688 1 87.31 300 ASN B C 1
ATOM 7440 O O . ASN B 1 300 ? 20.094 -16.094 -7.207 1 87.31 300 ASN B O 1
ATOM 7444 N N . GLY B 1 301 ? 17.922 -15.75 -6.734 1 88.06 301 GLY B N 1
ATOM 7445 C CA . GLY B 1 301 ? 17.875 -14.43 -7.355 1 88.06 301 GLY B CA 1
ATOM 7446 C C . GLY B 1 301 ? 17.953 -13.297 -6.352 1 88.06 301 GLY B C 1
ATOM 7447 O O . GLY B 1 301 ? 17.609 -12.156 -6.664 1 88.06 301 GLY B O 1
ATOM 7448 N N . GLU B 1 302 ? 18.516 -13.477 -5.145 1 89.38 302 GLU B N 1
ATOM 7449 C CA . GLU B 1 302 ? 18.5 -12.484 -4.078 1 89.38 302 GLU B CA 1
ATOM 7450 C C . GLU B 1 302 ? 19.375 -11.289 -4.426 1 89.38 302 GLU B C 1
ATOM 7452 O O . GLU B 1 302 ? 19.031 -10.141 -4.137 1 89.38 302 GLU B O 1
ATOM 7457 N N . GLN B 1 303 ? 20.453 -11.531 -5.055 1 88.25 303 GLN B N 1
ATOM 7458 C CA . GLN B 1 303 ? 21.391 -10.445 -5.352 1 88.25 303 GLN B CA 1
ATOM 7459 C C . GLN B 1 303 ? 20.812 -9.484 -6.379 1 88.25 303 GLN B C 1
ATOM 7461 O O . GLN B 1 303 ? 20.953 -8.266 -6.258 1 88.25 303 GLN B O 1
ATOM 7466 N N . VAL B 1 304 ? 20.141 -10.023 -7.355 1 87.69 304 VAL B N 1
ATOM 7467 C CA . VAL B 1 304 ? 19.547 -9.18 -8.383 1 87.69 304 VAL B CA 1
ATOM 7468 C C . VAL B 1 304 ? 18.391 -8.375 -7.789 1 87.69 304 VAL B C 1
ATOM 7470 O O . VAL B 1 304 ? 18.219 -7.195 -8.109 1 87.69 304 VAL B O 1
ATOM 7473 N N . GLU B 1 305 ? 17.656 -9.086 -6.996 1 89.25 305 GLU B N 1
ATOM 7474 C CA . GLU B 1 305 ? 16.547 -8.391 -6.344 1 89.25 305 GLU B CA 1
ATOM 7475 C C . GLU B 1 305 ? 17.062 -7.277 -5.43 1 89.25 305 GLU B C 1
ATOM 7477 O O . GLU B 1 305 ? 16.453 -6.211 -5.34 1 89.25 305 GLU B O 1
ATOM 7482 N N . LEU B 1 306 ? 18.172 -7.539 -4.723 1 91.38 306 LEU B N 1
ATOM 7483 C CA . LEU B 1 306 ? 18.766 -6.535 -3.848 1 91.38 306 LEU B CA 1
ATOM 7484 C C . LEU B 1 306 ? 19.234 -5.324 -4.648 1 91.38 306 LEU B C 1
ATOM 7486 O O . LEU B 1 306 ? 19.031 -4.184 -4.227 1 91.38 306 LEU B O 1
ATOM 7490 N N . LYS B 1 307 ? 19.828 -5.59 -5.746 1 88.81 307 LYS B N 1
ATOM 7491 C CA . LYS B 1 307 ? 20.312 -4.5 -6.59 1 88.81 307 LYS B CA 1
ATOM 7492 C C . LYS B 1 307 ? 19.156 -3.658 -7.117 1 88.81 307 LYS B C 1
ATOM 7494 O O . LYS B 1 307 ? 19.234 -2.43 -7.141 1 88.81 307 LYS B O 1
ATOM 7499 N N . GLN B 1 308 ? 18.141 -4.32 -7.547 1 87.81 308 GLN B N 1
ATOM 7500 C CA . GLN B 1 308 ? 16.969 -3.611 -8.062 1 87.81 308 GLN B CA 1
ATOM 7501 C C . GLN B 1 308 ? 16.297 -2.783 -6.973 1 87.81 308 GLN B C 1
ATOM 7503 O O . GLN B 1 308 ? 15.891 -1.646 -7.215 1 87.81 308 GLN B O 1
ATOM 7508 N N . LEU B 1 309 ? 16.172 -3.334 -5.836 1 90.25 309 LEU B N 1
ATOM 7509 C CA . LEU B 1 309 ? 15.578 -2.619 -4.715 1 90.25 309 LEU B CA 1
ATOM 7510 C C . LEU B 1 309 ? 16.453 -1.444 -4.289 1 90.25 309 LEU B C 1
ATOM 7512 O O . LEU B 1 309 ? 15.945 -0.369 -3.965 1 90.25 309 LEU B O 1
ATOM 7516 N N . SER B 1 310 ? 17.781 -1.661 -4.25 1 91.69 310 SER B N 1
ATOM 7517 C CA . SER B 1 310 ? 18.703 -0.596 -3.873 1 91.69 310 SER B CA 1
ATOM 7518 C C . SER B 1 310 ? 18.625 0.57 -4.852 1 91.69 310 SER B C 1
ATOM 7520 O O . SER B 1 310 ? 18.734 1.731 -4.453 1 91.69 310 SER B O 1
ATOM 7522 N N . GLN B 1 311 ? 18.438 0.224 -6.07 1 89.62 311 GLN B N 1
ATOM 7523 C CA . GLN B 1 311 ? 18.297 1.271 -7.078 1 89.62 311 GLN B CA 1
ATOM 7524 C C . GLN B 1 311 ? 17.016 2.066 -6.875 1 89.62 311 GLN B C 1
ATOM 7526 O O . GLN B 1 311 ? 17 3.287 -7.039 1 89.62 311 GLN B O 1
ATOM 7531 N N . ARG B 1 312 ? 16.031 1.415 -6.578 1 89.5 312 ARG B N 1
ATOM 7532 C CA . ARG B 1 312 ? 14.758 2.09 -6.332 1 89.5 312 ARG B CA 1
ATOM 7533 C C . ARG B 1 312 ? 14.844 2.992 -5.109 1 89.5 312 ARG B C 1
ATOM 7535 O O . ARG B 1 312 ? 14.281 4.09 -5.094 1 89.5 312 ARG B O 1
ATOM 7542 N N . VAL B 1 313 ? 15.57 2.537 -4.094 1 92.06 313 VAL B N 1
ATOM 7543 C CA . VAL B 1 313 ? 15.75 3.338 -2.891 1 92.06 313 VAL B CA 1
ATOM 7544 C C . VAL B 1 313 ? 16.578 4.582 -3.219 1 92.06 313 VAL B C 1
ATOM 7546 O O . VAL B 1 313 ? 16.297 5.672 -2.715 1 92.06 313 VAL B O 1
ATOM 7549 N N . GLN B 1 314 ? 17.5 4.41 -4.031 1 91.81 314 GLN B N 1
ATOM 7550 C CA . GLN B 1 314 ? 18.344 5.547 -4.414 1 91.81 314 GLN B CA 1
ATOM 7551 C C . GLN B 1 314 ? 17.531 6.578 -5.203 1 91.81 314 GLN B C 1
ATOM 7553 O O . GLN B 1 314 ? 17.719 7.781 -5.012 1 91.81 314 GLN B O 1
ATOM 7558 N N . GLN B 1 315 ? 16.719 6.109 -6.055 1 91.69 315 GLN B N 1
ATOM 7559 C CA . GLN B 1 315 ? 15.859 7.02 -6.801 1 91.69 315 GLN B CA 1
ATOM 7560 C C . GLN B 1 315 ? 14.891 7.75 -5.875 1 91.69 315 GLN B C 1
ATOM 7562 O O . GLN B 1 315 ? 14.633 8.945 -6.055 1 91.69 315 GLN B O 1
ATOM 7567 N N . LEU B 1 316 ? 14.422 7.043 -4.953 1 89.62 316 LEU B N 1
ATOM 7568 C CA . LEU B 1 316 ? 13.531 7.625 -3.955 1 89.62 316 LEU B CA 1
ATOM 7569 C C . LEU B 1 316 ? 14.25 8.688 -3.139 1 89.62 316 LEU B C 1
ATOM 7571 O O . LEU B 1 316 ? 13.711 9.773 -2.912 1 89.62 316 LEU B O 1
ATOM 7575 N N . ALA B 1 317 ? 15.438 8.383 -2.746 1 90.31 317 ALA B N 1
ATOM 7576 C CA . ALA B 1 317 ? 16.219 9.312 -1.936 1 90.31 317 ALA B CA 1
ATOM 7577 C C . ALA B 1 317 ? 16.562 10.57 -2.727 1 90.31 317 ALA B C 1
ATOM 7579 O O . ALA B 1 317 ? 16.516 11.68 -2.193 1 90.31 317 ALA B O 1
ATOM 7580 N N . ALA B 1 318 ? 16.875 10.383 -3.953 1 91.62 318 ALA B N 1
ATOM 7581 C CA . ALA B 1 318 ? 17.234 11.516 -4.797 1 91.62 318 ALA B CA 1
ATOM 7582 C C . ALA B 1 318 ? 16.047 12.461 -4.98 1 91.62 318 ALA B C 1
ATOM 7584 O O . ALA B 1 318 ? 16.203 13.688 -4.906 1 91.62 318 ALA B O 1
ATOM 7585 N N . ASN B 1 319 ? 14.945 11.922 -5.203 1 90.19 319 ASN B N 1
ATOM 7586 C CA . ASN B 1 319 ? 13.75 12.758 -5.359 1 90.19 319 ASN B CA 1
ATOM 7587 C C . ASN B 1 319 ? 13.367 13.43 -4.051 1 90.19 319 ASN B C 1
ATOM 7589 O O . ASN B 1 319 ? 12.898 14.57 -4.051 1 90.19 319 ASN B O 1
ATOM 7593 N N . THR B 1 320 ? 13.562 12.727 -2.979 1 88.75 320 THR B N 1
ATOM 7594 C CA . THR B 1 320 ? 13.258 13.297 -1.669 1 88.75 320 THR B CA 1
ATOM 7595 C C . THR B 1 320 ? 14.156 14.492 -1.383 1 88.75 320 THR B C 1
ATOM 7597 O O . THR B 1 320 ? 13.703 15.492 -0.827 1 88.75 320 THR B O 1
ATOM 7600 N N . GLN B 1 321 ? 15.344 14.406 -1.748 1 89.19 321 GLN B N 1
ATOM 7601 C CA . GLN B 1 321 ? 16.281 15.508 -1.525 1 89.19 321 GLN B CA 1
ATOM 7602 C C . GLN B 1 321 ? 15.883 16.734 -2.338 1 89.19 321 GLN B C 1
ATOM 7604 O O . GLN B 1 321 ? 16 17.859 -1.857 1 89.19 321 GLN B O 1
ATOM 7609 N N . LYS B 1 322 ? 15.375 16.516 -3.521 1 88.62 322 LYS B N 1
ATOM 7610 C CA . LYS B 1 322 ? 14.922 17.641 -4.34 1 88.62 322 LYS B CA 1
ATOM 7611 C C . LYS B 1 322 ? 13.711 18.328 -3.713 1 88.62 322 LYS B C 1
ATOM 7613 O O . LYS B 1 322 ? 13.625 19.547 -3.703 1 88.62 322 LYS B O 1
ATOM 7618 N N . ILE B 1 323 ? 12.867 17.547 -3.166 1 85.56 323 ILE B N 1
ATOM 7619 C CA . ILE B 1 323 ? 11.672 18.078 -2.525 1 85.56 323 ILE B CA 1
ATOM 7620 C C . ILE B 1 323 ? 12.07 18.875 -1.285 1 85.56 323 ILE B C 1
ATOM 7622 O O . ILE B 1 323 ? 11.555 19.984 -1.054 1 85.56 323 ILE B O 1
ATOM 7626 N N . ILE B 1 324 ? 13.039 18.344 -0.539 1 86.31 324 ILE B N 1
ATOM 7627 C CA . ILE B 1 324 ? 13.477 19 0.697 1 86.31 324 ILE B CA 1
ATOM 7628 C C . ILE B 1 324 ? 14.109 20.344 0.381 1 86.31 324 ILE B C 1
ATOM 7630 O O . ILE B 1 324 ? 13.844 21.344 1.067 1 86.31 324 ILE B O 1
ATOM 7634 N N . LEU B 1 325 ? 14.82 20.438 -0.651 1 87 325 LEU B N 1
ATOM 7635 C CA . LEU B 1 325 ? 15.5 21.688 -1.007 1 87 325 LEU B CA 1
ATOM 7636 C C . LEU B 1 325 ? 14.5 22.734 -1.485 1 87 325 LEU B C 1
ATOM 7638 O O . LEU B 1 325 ? 14.633 23.922 -1.168 1 87 325 LEU B O 1
ATOM 7642 N N . LYS B 1 326 ? 13.516 22.281 -2.201 1 83.06 326 LYS B N 1
ATOM 7643 C CA . LYS B 1 326 ? 12.5 23.219 -2.66 1 83.06 326 LYS B CA 1
ATOM 7644 C C . LYS B 1 326 ? 11.617 23.688 -1.503 1 83.06 326 LYS B C 1
ATOM 7646 O O . LYS B 1 326 ? 11.203 24.844 -1.463 1 83.06 326 LYS B O 1
ATOM 7651 N N . TYR B 1 327 ? 11.367 22.812 -0.6 1 79.25 327 TYR B N 1
ATOM 7652 C CA . TYR B 1 327 ? 10.586 23.188 0.572 1 79.25 327 TYR B CA 1
ATOM 7653 C C . TYR B 1 327 ? 11.367 24.141 1.471 1 79.25 327 TYR B C 1
ATOM 7655 O O . TYR B 1 327 ? 10.781 24.969 2.162 1 79.25 327 TYR B O 1
ATOM 7663 N N . TYR B 1 328 ? 12.703 23.938 1.451 1 83.56 328 TYR B N 1
ATOM 7664 C CA . TYR B 1 328 ? 13.539 24.875 2.203 1 83.56 328 TYR B CA 1
ATOM 7665 C C . TYR B 1 328 ? 13.344 26.297 1.706 1 83.56 328 TYR B C 1
ATOM 7667 O O . TYR B 1 328 ? 13.164 27.219 2.504 1 83.56 328 TYR B O 1
ATOM 7675 N N . GLN B 1 329 ? 13.312 26.453 0.426 1 84.56 329 GLN B N 1
ATOM 7676 C CA . GLN B 1 329 ? 13.109 27.781 -0.161 1 84.56 329 GLN B CA 1
ATOM 7677 C C . GLN B 1 329 ? 11.719 28.312 0.163 1 84.56 329 GLN B C 1
ATOM 7679 O O . GLN B 1 329 ? 11.57 29.5 0.481 1 84.56 329 GLN B O 1
ATOM 7684 N N . LEU B 1 330 ? 10.82 27.438 0.097 1 79.25 330 LEU B N 1
ATOM 7685 C CA . LEU B 1 330 ? 9.445 27.844 0.403 1 79.25 330 LEU B CA 1
ATOM 7686 C C . LEU B 1 330 ? 9.312 28.234 1.871 1 79.25 330 LEU B C 1
ATOM 7688 O O . LEU B 1 330 ? 8.617 29.203 2.201 1 79.25 330 LEU B O 1
ATOM 7692 N N . ASN B 1 331 ? 9.977 27.484 2.732 1 78.75 331 ASN B N 1
ATOM 7693 C CA . ASN B 1 331 ? 9.922 27.781 4.16 1 78.75 331 ASN B CA 1
ATOM 7694 C C . ASN B 1 331 ? 10.586 29.125 4.484 1 78.75 331 ASN B C 1
ATOM 7696 O O . ASN B 1 331 ? 10.148 29.828 5.398 1 78.75 331 ASN B O 1
ATOM 7700 N N . LEU B 1 332 ? 11.57 29.438 3.764 1 82 332 LEU B N 1
ATOM 7701 C CA . LEU B 1 332 ? 12.227 30.734 3.959 1 82 332 LEU B CA 1
ATOM 7702 C C . LEU B 1 332 ? 11.281 31.875 3.637 1 82 332 LEU B C 1
ATOM 7704 O O . LEU B 1 332 ? 11.164 32.844 4.414 1 82 332 LEU B O 1
ATOM 7708 N N . VAL B 1 333 ? 10.602 31.688 2.574 1 79.62 333 VAL B N 1
ATOM 7709 C CA . VAL B 1 333 ? 9.695 32.75 2.137 1 79.62 333 VAL B CA 1
ATOM 7710 C C . VAL B 1 333 ? 8.5 32.812 3.078 1 79.62 333 VAL B C 1
ATOM 7712 O O . VAL B 1 333 ? 8.086 33.906 3.486 1 79.62 333 VAL B O 1
ATOM 7715 N N . SER B 1 334 ? 8.008 31.641 3.424 1 76.06 334 SER B N 1
ATOM 7716 C CA . SER B 1 334 ? 6.832 31.594 4.281 1 76.06 334 SER B CA 1
ATOM 7717 C C . SER B 1 334 ? 7.152 32.094 5.688 1 76.06 334 SER B C 1
ATOM 7719 O O . SER B 1 334 ? 6.344 32.781 6.305 1 76.06 334 SER B O 1
ATOM 7721 N N . SER B 1 335 ? 8.305 31.719 6.184 1 76.81 335 SER B N 1
ATOM 7722 C CA . SER B 1 335 ? 8.711 32.188 7.508 1 76.81 335 SER B CA 1
ATOM 7723 C C . SER B 1 335 ? 8.969 33.688 7.508 1 76.81 335 SER B C 1
ATOM 7725 O O . SER B 1 335 ? 8.672 34.375 8.484 1 76.81 335 SER B O 1
ATOM 7727 N N . SER B 1 336 ? 9.516 34.219 6.418 1 76.56 336 SER B N 1
ATOM 7728 C CA . SER B 1 336 ? 9.734 35.656 6.301 1 76.56 336 SER B CA 1
ATOM 7729 C C . SER B 1 336 ? 8.422 36.406 6.383 1 76.56 336 SER B C 1
ATOM 7731 O O . SER B 1 336 ? 8.367 37.5 6.945 1 76.56 336 SER B O 1
ATOM 7733 N N . ARG B 1 337 ? 7.488 35.75 5.926 1 75.19 337 ARG B N 1
ATOM 7734 C CA . ARG B 1 337 ? 6.18 36.375 5.941 1 75.19 337 ARG B CA 1
ATOM 7735 C C . ARG B 1 337 ? 5.543 36.312 7.324 1 75.19 337 ARG B C 1
ATOM 7737 O O . ARG B 1 337 ? 5.027 37.281 7.84 1 75.19 337 ARG B O 1
ATOM 7744 N N . SER B 1 338 ? 5.57 35.094 7.875 1 71.5 338 SER B N 1
ATOM 7745 C CA . SER B 1 338 ? 4.852 34.875 9.125 1 71.5 338 SER B CA 1
ATOM 7746 C C . SER B 1 338 ? 5.551 35.531 10.297 1 71.5 338 SER B C 1
ATOM 7748 O O . SER B 1 338 ? 4.895 36.125 11.164 1 71.5 338 SER B O 1
ATOM 7750 N N . ILE B 1 339 ? 6.898 35.5 10.312 1 70.31 339 ILE B N 1
ATOM 7751 C CA . ILE B 1 339 ? 7.641 36.031 11.445 1 70.31 339 ILE B CA 1
ATOM 7752 C C . ILE B 1 339 ? 8.086 37.469 11.133 1 70.31 339 ILE B C 1
ATOM 7754 O O . ILE B 1 339 ? 8.055 38.344 12 1 70.31 339 ILE B O 1
ATOM 7758 N N . GLY B 1 340 ? 8.43 37.719 9.844 1 69.75 340 GLY B N 1
ATOM 7759 C CA . GLY B 1 340 ? 8.914 39.031 9.438 1 69.75 340 GLY B CA 1
ATOM 7760 C C . GLY B 1 340 ? 7.797 40.031 9.188 1 69.75 340 GLY B C 1
ATOM 7761 O O . GLY B 1 340 ? 8.008 41.25 9.273 1 69.75 340 GLY B O 1
ATOM 7762 N N . GLY B 1 341 ? 6.582 39.5 9.047 1 72.19 341 GLY B N 1
ATOM 7763 C CA . GLY B 1 341 ? 5.473 40.375 8.688 1 72.19 341 GLY B CA 1
ATOM 7764 C C . GLY B 1 341 ? 5.211 41.469 9.719 1 72.19 341 GLY B C 1
ATOM 7765 O O . GLY B 1 341 ? 5.203 42.656 9.383 1 72.19 341 GLY B O 1
ATOM 7766 N N . PRO B 1 342 ? 5.09 41.094 11.008 1 69.25 342 PRO B N 1
ATOM 7767 C CA . PRO B 1 342 ? 4.828 42.094 12.039 1 69.25 342 PRO B CA 1
ATOM 7768 C C . PRO B 1 342 ? 5.93 43.125 12.133 1 69.25 342 PRO B C 1
ATOM 7770 O O . PRO B 1 342 ? 5.648 44.312 12.406 1 69.25 342 PRO B O 1
ATOM 7773 N N . PHE B 1 343 ? 7.074 42.781 11.836 1 71.12 343 PHE B N 1
ATOM 7774 C CA . PHE B 1 343 ? 8.18 43.719 11.953 1 71.12 343 PHE B CA 1
ATOM 7775 C C . PHE B 1 343 ? 8.203 44.656 10.758 1 71.12 343 PHE B C 1
ATOM 7777 O O . PHE B 1 343 ? 8.555 45.844 10.898 1 71.12 343 PHE B O 1
ATOM 7784 N N . VAL B 1 344 ? 7.883 44.062 9.656 1 74.81 344 VAL B N 1
ATOM 7785 C CA . VAL B 1 344 ? 7.77 44.938 8.492 1 74.81 344 VAL B CA 1
ATOM 7786 C C . VAL B 1 344 ? 6.656 45.969 8.711 1 74.81 344 VAL B C 1
ATOM 7788 O O . VAL B 1 344 ? 6.797 47.125 8.344 1 74.81 344 VAL B O 1
ATOM 7791 N N . ALA B 1 345 ? 5.66 45.469 9.367 1 74.75 345 ALA B N 1
ATOM 7792 C CA . ALA B 1 345 ? 4.559 46.375 9.695 1 74.75 345 ALA B CA 1
ATOM 7793 C C . ALA B 1 345 ? 5.023 47.5 10.625 1 74.75 345 ALA B C 1
ATOM 7795 O O . ALA B 1 345 ? 4.676 48.656 10.43 1 74.75 345 ALA B O 1
ATOM 7796 N N . LEU B 1 346 ? 5.789 47.125 11.602 1 71.19 346 LEU B N 1
ATOM 7797 C CA . LEU B 1 346 ? 6.309 48.094 12.547 1 71.19 346 LEU B CA 1
ATOM 7798 C C . LEU B 1 346 ? 7.176 49.125 11.844 1 71.19 346 LEU B C 1
ATOM 7800 O O . LEU B 1 346 ? 7.07 50.344 12.117 1 71.19 346 LEU B O 1
ATOM 7804 N N . LEU B 1 347 ? 8.031 48.656 10.961 1 72.31 347 LEU B N 1
ATOM 7805 C CA . LEU B 1 347 ? 8.938 49.531 10.242 1 72.31 347 LEU B CA 1
ATOM 7806 C C . LEU B 1 347 ? 8.156 50.5 9.359 1 72.31 347 LEU B C 1
ATOM 7808 O O . LEU B 1 347 ? 8.461 51.688 9.32 1 72.31 347 LEU B O 1
ATOM 7812 N N . VAL B 1 348 ? 7.211 50.031 8.711 1 72.44 348 VAL B N 1
ATOM 7813 C CA . VAL B 1 348 ? 6.445 50.844 7.773 1 72.44 348 VAL B CA 1
ATOM 7814 C C . VAL B 1 348 ? 5.625 51.875 8.539 1 72.44 348 VAL B C 1
ATOM 7816 O O . VAL B 1 348 ? 5.613 53.062 8.18 1 72.44 348 VAL B O 1
ATOM 7819 N N . VAL B 1 349 ? 4.984 51.469 9.609 1 70.5 349 VAL B N 1
ATOM 7820 C CA . VAL B 1 349 ? 4.102 52.375 10.359 1 70.5 349 VAL B CA 1
ATOM 7821 C C . VAL B 1 349 ? 4.934 53.438 11.07 1 70.5 349 VAL B C 1
ATOM 7823 O O . VAL B 1 349 ? 4.547 54.594 11.117 1 70.5 349 VAL B O 1
ATOM 7826 N N . THR B 1 350 ? 6.125 53 11.609 1 69.5 350 THR B N 1
ATOM 7827 C CA . THR B 1 350 ? 6.992 53.938 12.297 1 69.5 350 THR B CA 1
ATOM 7828 C C . THR B 1 350 ? 7.504 55 11.328 1 69.5 350 THR B C 1
ATOM 7830 O O . THR B 1 350 ? 7.582 56.188 11.68 1 69.5 350 THR B O 1
ATOM 7833 N N . THR B 1 351 ? 7.824 54.562 10.195 1 69.81 351 THR B N 1
ATOM 7834 C CA . THR B 1 351 ? 8.32 55.5 9.188 1 69.81 351 THR B CA 1
ATOM 7835 C C . THR B 1 351 ? 7.242 56.5 8.805 1 69.81 351 THR B C 1
ATOM 7837 O O . THR B 1 351 ? 7.531 57.688 8.602 1 69.81 351 THR B O 1
ATOM 7840 N N . PHE B 1 352 ? 6.031 56.125 8.844 1 68.81 352 PHE B N 1
ATOM 7841 C CA . PHE B 1 352 ? 4.949 57.031 8.461 1 68.81 352 PHE B CA 1
ATOM 7842 C C . PHE B 1 352 ? 4.605 57.969 9.602 1 68.81 352 PHE B C 1
ATOM 7844 O O . PHE B 1 352 ? 4.242 59.125 9.367 1 68.81 352 PHE B O 1
ATOM 7851 N N . VAL B 1 353 ? 4.707 57.5 10.781 1 64.94 353 VAL B N 1
ATOM 7852 C CA . VAL B 1 353 ? 4.438 58.375 11.922 1 64.94 353 VAL B CA 1
ATOM 7853 C C . VAL B 1 353 ? 5.461 59.531 11.961 1 64.94 353 VAL B C 1
ATOM 7855 O O . VAL B 1 353 ? 5.109 60.656 12.211 1 64.94 353 VAL B O 1
ATOM 7858 N N . PHE B 1 354 ? 6.676 59.125 11.695 1 66.44 354 PHE B N 1
ATOM 7859 C CA . PHE B 1 354 ? 7.73 60.125 11.781 1 66.44 354 PHE B CA 1
ATOM 7860 C C . PHE B 1 354 ? 7.695 61.062 10.57 1 66.44 354 PHE B C 1
ATOM 7862 O O . PHE B 1 354 ? 8.109 62.219 10.656 1 66.44 354 PHE B O 1
ATOM 7869 N N . SER B 1 355 ? 7.203 60.469 9.484 1 64.94 355 SER B N 1
ATOM 7870 C CA . SER B 1 355 ? 7.121 61.312 8.305 1 64.94 355 SER B CA 1
ATOM 7871 C C . SER B 1 355 ? 5.953 62.281 8.406 1 64.94 355 SER B C 1
ATOM 7873 O O . SER B 1 355 ? 5.82 63.188 7.578 1 64.94 355 SER B O 1
ATOM 7875 N N . GLY B 1 356 ? 5.32 62.375 9.453 1 59.53 356 GLY B N 1
ATOM 7876 C CA . GLY B 1 356 ? 4.246 63.312 9.68 1 59.53 356 GLY B CA 1
ATOM 7877 C C . GLY B 1 356 ? 2.947 62.938 9 1 59.53 356 GLY B C 1
ATOM 7878 O O . GLY B 1 356 ? 1.997 63.719 8.961 1 59.53 356 GLY B O 1
ATOM 7879 N N . VAL B 1 357 ? 3.084 62 8.273 1 56.31 357 VAL B N 1
ATOM 7880 C CA . VAL B 1 357 ? 1.887 61.625 7.52 1 56.31 357 VAL B CA 1
ATOM 7881 C C . VAL B 1 357 ? 0.786 61.188 8.484 1 56.31 357 VAL B C 1
ATOM 7883 O O . VAL B 1 357 ? -0.393 61.469 8.258 1 56.31 357 VAL B O 1
ATOM 7886 N N . PHE B 1 358 ? 1.098 60.406 9.328 1 51.66 358 PHE B N 1
ATOM 7887 C CA . PHE B 1 358 ? 0.127 60.094 10.375 1 51.66 358 PHE B CA 1
ATOM 7888 C C . PHE B 1 358 ? 0.203 61.125 11.508 1 51.66 358 PHE B C 1
ATOM 7890 O O . PHE B 1 358 ? 1.294 61.5 11.945 1 51.66 358 PHE B O 1
ATOM 7897 N N . ASP B 1 359 ? -0.665 62.188 11.391 1 45.78 359 ASP B N 1
ATOM 7898 C CA . ASP B 1 359 ? -0.61 63.188 12.43 1 45.78 359 ASP B CA 1
ATOM 7899 C C . ASP B 1 359 ? -0.204 62.594 13.773 1 45.78 359 ASP B C 1
ATOM 7901 O O . ASP B 1 359 ? 0.61 63.156 14.5 1 45.78 359 ASP B O 1
ATOM 7905 N N . PHE B 1 360 ? -1.253 62.125 14.461 1 42.72 360 PHE B N 1
ATOM 7906 C CA . PHE B 1 360 ? -1.218 62 15.906 1 42.72 360 PHE B CA 1
ATOM 7907 C C . PHE B 1 360 ? -0.321 60.844 16.312 1 42.72 360 PHE B C 1
ATOM 7909 O O . PHE B 1 360 ? -0.448 59.719 15.789 1 42.72 360 PHE B O 1
ATOM 7916 N N . PHE B 1 361 ? 0.944 61.156 16.734 1 45.44 361 PHE B N 1
ATOM 7917 C CA . PHE B 1 361 ? 1.902 60.438 17.578 1 45.44 361 PHE B CA 1
ATOM 7918 C C . PHE B 1 361 ? 1.188 59.531 18.547 1 45.44 361 PHE B C 1
ATOM 7920 O O . PHE B 1 361 ? 1.769 59.094 19.547 1 45.44 361 PHE B O 1
ATOM 7927 N N . GLU B 1 362 ? -0.096 59.375 18.516 1 49.62 362 GLU B N 1
ATOM 7928 C CA . GLU B 1 362 ? -0.61 58.625 19.672 1 49.62 362 GLU B CA 1
ATOM 7929 C C . GLU B 1 362 ? -0.294 57.156 19.547 1 49.62 362 GLU B C 1
ATOM 7931 O O . GLU B 1 362 ? -0.401 56.562 18.469 1 49.62 362 GLU B O 1
ATOM 7936 N N . VAL B 1 363 ? 0.618 56.688 20.391 1 52.12 363 VAL B N 1
ATOM 7937 C CA . VAL B 1 363 ? 0.965 55.281 20.656 1 52.12 363 VAL B CA 1
ATOM 7938 C C . VAL B 1 363 ? -0.176 54.375 20.203 1 52.12 363 VAL B C 1
ATOM 7940 O O . VAL B 1 363 ? 0.062 53.312 19.672 1 52.12 363 VAL B O 1
ATOM 7943 N N . GLY B 1 364 ? -1.368 55 20.25 1 54.88 364 GLY B N 1
ATOM 7944 C CA . GLY B 1 364 ? -2.531 54.219 19.875 1 54.88 364 GLY B CA 1
ATOM 7945 C C . GLY B 1 364 ? -2.652 54 18.375 1 54.88 364 GLY B C 1
ATOM 7946 O O . GLY B 1 364 ? -3 52.906 17.922 1 54.88 364 GLY B O 1
ATOM 7947 N N . ALA B 1 365 ? -2.256 55.094 17.625 1 57.06 365 ALA B N 1
ATOM 7948 C CA . ALA B 1 365 ? -2.355 55 16.172 1 57.06 365 ALA B CA 1
ATOM 7949 C C . ALA B 1 365 ? -1.329 54 15.625 1 57.06 365 ALA B C 1
ATOM 7951 O O . ALA B 1 365 ? -1.605 53.281 14.664 1 57.06 365 ALA B O 1
ATOM 7952 N N . LEU B 1 366 ? -0.21 53.938 16.203 1 59.72 366 LEU B N 1
ATOM 7953 C CA . LEU B 1 366 ? 0.833 53.031 15.797 1 59.72 366 LEU B CA 1
ATOM 7954 C C . LEU B 1 366 ? 0.385 51.562 16.016 1 59.72 366 LEU B C 1
ATOM 7956 O O . LEU B 1 366 ? 0.547 50.719 15.125 1 59.72 366 LEU B O 1
ATOM 7960 N N . SER B 1 367 ? -0.132 51.312 17.156 1 61.28 367 SER B N 1
ATOM 7961 C CA . SER B 1 367 ? -0.586 49.969 17.469 1 61.28 367 SER B CA 1
ATOM 7962 C C . SER B 1 367 ? -1.714 49.531 16.547 1 61.28 367 SER B C 1
ATOM 7964 O O . SER B 1 367 ? -1.781 48.375 16.141 1 61.28 367 SER B O 1
ATOM 7966 N N . GLN B 1 368 ? -2.523 50.531 16.172 1 60.84 368 GLN B N 1
ATOM 7967 C CA . GLN B 1 368 ? -3.629 50.219 15.273 1 60.84 368 GLN B CA 1
ATOM 7968 C C . GLN B 1 368 ? -3.123 49.906 13.867 1 60.84 368 GLN B C 1
ATOM 7970 O O . GLN B 1 368 ? -3.635 49 13.195 1 60.84 368 GLN B O 1
ATOM 7975 N N . GLY B 1 369 ? -2.162 50.719 13.422 1 63.31 369 GLY B N 1
ATOM 7976 C CA . GLY B 1 369 ? -1.604 50.469 12.102 1 63.31 369 GLY B CA 1
ATOM 7977 C C . GLY B 1 369 ? -0.934 49.125 11.984 1 63.31 369 GLY B C 1
ATOM 7978 O O . GLY B 1 369 ? -1.108 48.406 10.992 1 63.31 369 GLY B O 1
ATOM 7979 N N . ILE B 1 370 ? -0.246 48.688 13 1 68.06 370 ILE B N 1
ATOM 7980 C CA . ILE B 1 370 ? 0.433 47.406 13.016 1 68.06 370 ILE B CA 1
ATOM 7981 C C . ILE B 1 370 ? -0.599 46.281 13.008 1 68.06 370 ILE B C 1
ATOM 7983 O O . ILE B 1 370 ? -0.437 45.281 12.305 1 68.06 370 ILE B O 1
ATOM 7987 N N . ALA B 1 371 ? -1.604 46.469 13.766 1 64.25 371 ALA B N 1
ATOM 7988 C CA . ALA B 1 371 ? -2.654 45.438 13.859 1 64.25 371 ALA B CA 1
ATOM 7989 C C . ALA B 1 371 ? -3.322 45.219 12.5 1 64.25 371 ALA B C 1
ATOM 7991 O O . ALA B 1 371 ? -3.588 44.094 12.109 1 64.25 371 ALA B O 1
ATOM 7992 N N . VAL B 1 372 ? -3.562 46.438 11.812 1 66.56 372 VAL B N 1
ATOM 7993 C CA . VAL B 1 372 ? -4.199 46.344 10.5 1 66.56 372 VAL B CA 1
ATOM 7994 C C . VAL B 1 372 ? -3.277 45.625 9.523 1 66.56 372 VAL B C 1
ATOM 7996 O O . VAL B 1 372 ? -3.725 44.781 8.742 1 66.56 372 VAL B O 1
ATOM 7999 N N . PHE B 1 373 ? -2.059 46 9.586 1 70.38 373 PHE B N 1
ATOM 8000 C CA . PHE B 1 373 ? -1.08 45.344 8.703 1 70.38 373 PHE B CA 1
ATOM 8001 C C . PHE B 1 373 ? -1.029 43.844 8.938 1 70.38 373 PHE B C 1
ATOM 8003 O O . PHE B 1 373 ? -1.021 43.062 7.988 1 70.38 373 PHE B O 1
ATOM 8010 N N . ASN B 1 374 ? -1.049 43.406 10.078 1 70.94 374 ASN B N 1
ATOM 8011 C CA . ASN B 1 374 ? -0.975 42 10.422 1 70.94 374 ASN B CA 1
ATOM 8012 C C . ASN B 1 374 ? -2.244 41.25 10.016 1 70.94 374 ASN B C 1
ATOM 8014 O O . ASN B 1 374 ? -2.18 40.125 9.555 1 70.94 374 ASN B O 1
ATOM 8018 N N . LEU B 1 375 ? -3.273 41.906 10.203 1 67.38 375 LEU B N 1
ATOM 8019 C CA . LEU B 1 375 ? -4.547 41.281 9.844 1 67.38 375 LEU B CA 1
ATOM 8020 C C . LEU B 1 375 ? -4.602 41 8.352 1 67.38 375 LEU B C 1
ATOM 8022 O O . LEU B 1 375 ? -5.004 39.906 7.949 1 67.38 375 LEU B O 1
ATOM 8026 N N . VAL B 1 376 ? -4.203 41.969 7.613 1 70.56 376 VAL B N 1
ATOM 8027 C CA . VAL B 1 376 ? -4.215 41.781 6.164 1 70.56 376 VAL B CA 1
ATOM 8028 C C . VAL B 1 376 ? -3.205 40.719 5.77 1 70.56 376 VAL B C 1
ATOM 8030 O O . VAL B 1 376 ? -3.498 39.875 4.93 1 70.56 376 VAL B O 1
ATOM 8033 N N . SER B 1 377 ? -2.102 40.781 6.371 1 73.94 377 SER B N 1
ATOM 8034 C CA . SER B 1 377 ? -1.057 39.812 6.039 1 73.94 377 SER B CA 1
ATOM 8035 C C . SER B 1 377 ? -1.474 38.406 6.41 1 73.94 377 SER B C 1
ATOM 8037 O O . SER B 1 377 ? -1.188 37.469 5.676 1 73.94 377 SER B O 1
ATOM 8039 N N . GLU B 1 378 ? -2.045 38.156 7.496 1 70.56 378 GLU B N 1
ATOM 8040 C CA . GLU B 1 378 ? -2.486 36.844 7.98 1 70.56 378 GLU B CA 1
ATOM 8041 C C . GLU B 1 378 ? -3.531 36.219 7.051 1 70.56 378 GLU B C 1
ATOM 8043 O O . GLU B 1 378 ? -3.596 35 6.895 1 70.56 378 GLU B O 1
ATOM 8048 N N . SER B 1 379 ? -4.309 37.156 6.52 1 70.88 379 SER B N 1
ATOM 8049 C CA . SER B 1 379 ? -5.359 36.656 5.633 1 70.88 379 SER B CA 1
ATOM 8050 C C . SER B 1 379 ? -4.777 35.969 4.41 1 70.88 379 SER B C 1
ATOM 8052 O O . SER B 1 379 ? -5.426 35.094 3.816 1 70.88 379 SER B O 1
ATOM 8054 N N . PHE B 1 380 ? -3.541 36.25 4.164 1 72.44 380 PHE B N 1
ATOM 8055 C CA . PHE B 1 380 ? -2.934 35.688 2.969 1 72.44 380 PHE B CA 1
ATOM 8056 C C . PHE B 1 380 ? -2.049 34.5 3.324 1 72.44 380 PHE B C 1
ATOM 8058 O O . PHE B 1 380 ? -1.501 33.844 2.439 1 72.44 380 PHE B O 1
ATOM 8065 N N . GLN B 1 381 ? -1.788 34.156 4.527 1 70.06 381 GLN B N 1
ATOM 8066 C CA . GLN B 1 381 ? -0.783 33.188 4.984 1 70.06 381 GLN B CA 1
ATOM 8067 C C . GLN B 1 381 ? -1.106 31.781 4.5 1 70.06 381 GLN B C 1
ATOM 8069 O O . GLN B 1 381 ? -0.202 31.016 4.184 1 70.06 381 GLN B O 1
ATOM 8074 N N . GLY B 1 382 ? -2.293 31.422 4.391 1 69.88 382 GLY B N 1
ATOM 8075 C CA . GLY B 1 382 ? -2.646 30.047 4.051 1 69.88 382 GLY B CA 1
ATOM 8076 C C . GLY B 1 382 ? -2.805 29.828 2.557 1 69.88 382 GLY B C 1
ATOM 8077 O O . GLY B 1 382 ? -2.906 28.688 2.102 1 69.88 382 GLY B O 1
ATOM 8078 N N . LEU B 1 383 ? -2.621 30.891 1.74 1 72.12 383 LEU B N 1
ATOM 8079 C CA . LEU B 1 383 ? -3.004 30.812 0.334 1 72.12 383 LEU B CA 1
ATOM 8080 C C . LEU B 1 383 ? -2.01 29.953 -0.453 1 72.12 383 LEU B C 1
ATOM 8082 O O . LEU B 1 383 ? -2.41 29.125 -1.272 1 72.12 383 LEU B O 1
ATOM 8086 N N . PRO B 1 384 ? -0.704 30.125 -0.215 1 70.06 384 PRO B N 1
ATOM 8087 C CA . PRO B 1 384 ? 0.218 29.297 -0.997 1 70.06 384 PRO B CA 1
ATOM 8088 C C . PRO B 1 384 ? 0.03 27.812 -0.744 1 70.06 384 PRO B C 1
ATOM 8090 O O . PRO B 1 384 ? 0.039 27.016 -1.687 1 70.06 384 PRO B O 1
ATOM 8093 N N . ASP B 1 385 ? -0.149 27.406 0.518 1 69.94 385 ASP B N 1
ATOM 8094 C CA . ASP B 1 385 ? -0.359 26 0.865 1 69.94 385 ASP B CA 1
ATOM 8095 C C . ASP B 1 385 ? -1.645 25.469 0.239 1 69.94 385 ASP B C 1
ATOM 8097 O O . ASP B 1 385 ? -1.688 24.328 -0.225 1 69.94 385 ASP B O 1
ATOM 8101 N N . LYS B 1 386 ? -2.619 26.281 0.196 1 77.31 386 LYS B N 1
ATOM 8102 C CA . LYS B 1 386 ? -3.902 25.875 -0.369 1 77.31 386 LYS B CA 1
ATOM 8103 C C . LYS B 1 386 ? -3.812 25.719 -1.885 1 77.31 386 LYS B C 1
ATOM 8105 O O . LYS B 1 386 ? -4.477 24.859 -2.469 1 77.31 386 LYS B O 1
ATOM 8110 N N . LEU B 1 387 ? -2.977 26.578 -2.426 1 73.06 387 LEU B N 1
ATOM 8111 C CA . LEU B 1 387 ? -2.82 26.469 -3.873 1 73.06 387 LEU B CA 1
ATOM 8112 C C . LEU B 1 387 ? -2.088 25.188 -4.242 1 73.06 387 LEU B C 1
ATOM 8114 O O . LEU B 1 387 ? -2.42 24.547 -5.242 1 73.06 387 LEU B O 1
ATOM 8118 N N . ALA B 1 388 ? -1.107 24.859 -3.445 1 69 388 ALA B N 1
ATOM 8119 C CA . ALA B 1 388 ? -0.412 23.594 -3.658 1 69 388 ALA B CA 1
ATOM 8120 C C . ALA B 1 388 ? -1.361 22.406 -3.492 1 69 388 ALA B C 1
ATOM 8122 O O . ALA B 1 388 ? -1.336 21.469 -4.289 1 69 388 ALA B O 1
ATOM 8123 N N . MET B 1 389 ? -2.141 22.453 -2.453 1 75.19 389 MET B N 1
ATOM 8124 C CA . MET B 1 389 ? -3.133 21.406 -2.211 1 75.19 389 MET B CA 1
ATOM 8125 C C . MET B 1 389 ? -4.121 21.312 -3.369 1 75.19 389 MET B C 1
ATOM 8127 O O . MET B 1 389 ? -4.543 20.219 -3.746 1 75.19 389 MET B O 1
ATOM 8131 N N . LEU B 1 390 ? -4.434 22.469 -3.904 1 78.06 390 LEU B N 1
ATOM 8132 C CA . LEU B 1 390 ? -5.391 22.547 -5.004 1 78.06 390 LEU B CA 1
ATOM 8133 C C . LEU B 1 390 ? -4.867 21.797 -6.223 1 78.06 390 LEU B C 1
ATOM 8135 O O . LEU B 1 390 ? -5.625 21.094 -6.898 1 78.06 390 LEU B O 1
ATOM 8139 N N . THR B 1 391 ? -3.67 21.938 -6.562 1 72.75 391 THR B N 1
ATOM 8140 C CA . THR B 1 391 ? -3.086 21.25 -7.715 1 72.75 391 THR B CA 1
ATOM 8141 C C . THR B 1 391 ? -3.129 19.734 -7.527 1 72.75 391 THR B C 1
ATOM 8143 O O . THR B 1 391 ? -3.398 19 -8.477 1 72.75 391 THR B O 1
ATOM 8146 N N . THR B 1 392 ? -2.852 19.328 -6.293 1 74.94 392 THR B N 1
ATOM 8147 C CA . THR B 1 392 ? -2.891 17.891 -5.992 1 74.94 392 THR B CA 1
ATOM 8148 C C . THR B 1 392 ? -4.312 17.359 -6.109 1 74.94 392 THR B C 1
ATOM 8150 O O . THR B 1 392 ? -4.527 16.266 -6.645 1 74.94 392 THR B O 1
ATOM 8153 N N . VAL B 1 393 ? -5.254 18.109 -5.645 1 83.38 393 VAL B N 1
ATOM 8154 C CA . VAL B 1 393 ? -6.652 17.703 -5.668 1 83.38 393 VAL B CA 1
ATOM 8155 C C . VAL B 1 393 ? -7.141 17.609 -7.109 1 83.38 393 VAL B C 1
ATOM 8157 O O . VAL B 1 393 ? -7.914 16.719 -7.457 1 83.38 393 VAL B O 1
ATOM 8160 N N . VAL B 1 394 ? -6.684 18.531 -7.895 1 82.19 394 VAL B N 1
ATOM 8161 C CA . VAL B 1 394 ? -7.098 18.531 -9.289 1 82.19 394 VAL B CA 1
ATOM 8162 C C . VAL B 1 394 ? -6.543 17.281 -9.992 1 82.19 394 VAL B C 1
ATOM 8164 O O . VAL B 1 394 ? -7.262 16.609 -10.742 1 82.19 394 VAL B O 1
ATOM 8167 N N . GLY B 1 395 ? -5.316 17 -9.758 1 79.06 395 GLY B N 1
ATOM 8168 C CA . GLY B 1 395 ? -4.723 15.812 -10.352 1 79.06 395 GLY B CA 1
ATOM 8169 C C . GLY B 1 395 ? -5.41 14.531 -9.93 1 79.06 395 GLY B C 1
ATOM 8170 O O . GLY B 1 395 ? -5.727 13.688 -10.766 1 79.06 395 GLY B O 1
ATOM 8171 N N . LEU B 1 396 ? -5.621 14.383 -8.617 1 83.19 396 LEU B N 1
ATOM 8172 C CA . LEU B 1 396 ? -6.289 13.203 -8.094 1 83.19 396 LEU B CA 1
ATOM 8173 C C . LEU B 1 396 ? -7.727 13.117 -8.594 1 83.19 396 LEU B C 1
ATOM 8175 O O . LEU B 1 396 ? -8.219 12.031 -8.906 1 83.19 396 LEU B O 1
ATOM 8179 N N . GLY B 1 397 ? -8.352 14.289 -8.625 1 86.94 397 GLY B N 1
ATOM 8180 C CA . GLY B 1 397 ? -9.711 14.328 -9.141 1 86.94 397 GLY B CA 1
ATOM 8181 C C . GLY B 1 397 ? -9.82 13.852 -10.578 1 86.94 397 GLY B C 1
ATOM 8182 O O . GLY B 1 397 ? -10.734 13.102 -10.922 1 86.94 397 GLY B O 1
ATOM 8183 N N . ASP B 1 398 ? -8.891 14.172 -11.359 1 84.75 398 ASP B N 1
ATOM 8184 C CA . ASP B 1 398 ? -8.867 13.758 -12.758 1 84.75 398 ASP B CA 1
ATOM 8185 C C . ASP B 1 398 ? -8.711 12.242 -12.883 1 84.75 398 ASP B C 1
ATOM 8187 O O . ASP B 1 398 ? -9.344 11.609 -13.727 1 84.75 398 ASP B O 1
ATOM 8191 N N . ARG B 1 399 ? -7.902 11.727 -12.047 1 83.12 399 ARG B N 1
ATOM 8192 C CA . ARG B 1 399 ? -7.664 10.289 -12.086 1 83.12 399 ARG B CA 1
ATOM 8193 C C . ARG B 1 399 ? -8.906 9.516 -11.664 1 83.12 399 ARG B C 1
ATOM 8195 O O . ARG B 1 399 ? -9.281 8.531 -12.305 1 83.12 399 ARG B O 1
ATOM 8202 N N . VAL B 1 400 ? -9.461 9.938 -10.656 1 89.25 400 VAL B N 1
ATOM 8203 C CA . VAL B 1 400 ? -10.633 9.242 -10.125 1 89.25 400 VAL B CA 1
ATOM 8204 C C . VAL B 1 400 ? -11.805 9.391 -11.094 1 89.25 400 VAL B C 1
ATOM 8206 O O . VAL B 1 400 ? -12.547 8.438 -11.336 1 89.25 400 VAL B O 1
ATOM 8209 N N . THR B 1 401 ? -11.977 10.547 -11.648 1 89.75 401 THR B N 1
ATOM 8210 C CA . THR B 1 401 ? -13.086 10.766 -12.57 1 89.75 401 THR B CA 1
ATOM 8211 C C . THR B 1 401 ? -12.859 10.008 -13.875 1 89.75 401 THR B C 1
ATOM 8213 O O . THR B 1 401 ? -13.812 9.555 -14.508 1 89.75 401 THR B O 1
ATOM 8216 N N . ASP B 1 402 ? -11.633 9.906 -14.258 1 87.31 402 ASP B N 1
ATOM 8217 C CA . ASP B 1 402 ? -11.312 9.102 -15.438 1 87.31 402 ASP B CA 1
ATOM 8218 C C . ASP B 1 402 ? -11.75 7.652 -15.242 1 87.31 402 ASP B C 1
ATOM 8220 O O . ASP B 1 402 ? -12.305 7.043 -16.156 1 87.31 402 ASP B O 1
ATOM 8224 N N . LEU B 1 403 ? -11.438 7.129 -14.117 1 89.62 403 LEU B N 1
ATOM 8225 C CA . LEU B 1 403 ? -11.867 5.77 -13.805 1 89.62 403 LEU B CA 1
ATOM 8226 C C . LEU B 1 403 ? -13.391 5.672 -13.805 1 89.62 403 LEU B C 1
ATOM 8228 O O . LEU B 1 403 ? -13.953 4.715 -14.336 1 89.62 403 LEU B O 1
ATOM 8232 N N . LEU B 1 404 ? -14.023 6.621 -13.211 1 89.94 404 LEU B N 1
ATOM 8233 C CA . LEU B 1 404 ? -15.484 6.633 -13.148 1 89.94 404 LEU B CA 1
ATOM 8234 C C . LEU B 1 404 ? -16.078 6.672 -14.555 1 89.94 404 LEU B C 1
ATOM 8236 O O . LEU B 1 404 ? -17.047 5.965 -14.836 1 89.94 404 LEU B O 1
ATOM 8240 N N . ASP B 1 405 ? -15.508 7.449 -15.328 1 88.19 405 ASP B N 1
ATOM 8241 C CA . ASP B 1 405 ? -15.984 7.559 -16.703 1 88.19 405 ASP B CA 1
ATOM 8242 C C . ASP B 1 405 ? -15.844 6.23 -17.438 1 88.19 405 ASP B C 1
ATOM 8244 O O . ASP B 1 405 ? -16.734 5.828 -18.188 1 88.19 405 ASP B O 1
ATOM 8248 N N . ARG B 1 406 ? -14.773 5.551 -17.266 1 88.56 406 ARG B N 1
ATOM 8249 C CA . ARG B 1 406 ? -14.539 4.266 -17.906 1 88.56 406 ARG B CA 1
ATOM 8250 C C . ARG B 1 406 ? -15.5 3.205 -17.375 1 88.56 406 ARG B C 1
ATOM 8252 O O . ARG B 1 406 ? -15.977 2.361 -18.141 1 88.56 406 ARG B O 1
ATOM 8259 N N . LEU B 1 407 ? -15.688 3.248 -16.125 1 90.25 407 LEU B N 1
ATOM 8260 C CA . LEU B 1 407 ? -16.609 2.293 -15.523 1 90.25 407 LEU B CA 1
ATOM 8261 C C . LEU B 1 407 ? -18.031 2.518 -16.031 1 90.25 407 LEU B C 1
ATOM 8263 O O . LEU B 1 407 ? -18.75 1.559 -16.312 1 90.25 407 LEU B O 1
ATOM 8267 N N . VAL B 1 408 ? -18.391 3.77 -16.141 1 86.62 408 VAL B N 1
ATOM 8268 C CA . VAL B 1 408 ? -19.719 4.105 -16.641 1 86.62 408 VAL B CA 1
ATOM 8269 C C . VAL B 1 408 ? -19.844 3.732 -18.109 1 86.62 408 VAL B C 1
ATOM 8271 O O . VAL B 1 408 ? -20.891 3.264 -18.562 1 86.62 408 VAL B O 1
ATOM 8274 N N . GLU B 1 409 ? -18.781 3.926 -18.766 1 84.31 409 GLU B N 1
ATOM 8275 C CA . GLU B 1 409 ? -18.766 3.549 -20.172 1 84.31 409 GLU B CA 1
ATOM 8276 C C . GLU B 1 409 ? -18.922 2.041 -20.344 1 84.31 409 GLU B C 1
ATOM 8278 O O . GLU B 1 409 ? -19.594 1.583 -21.281 1 84.31 409 GLU B O 1
ATOM 8283 N N . LEU B 1 410 ? -18.297 1.323 -19.5 1 85.62 410 LEU B N 1
ATOM 8284 C CA . LEU B 1 410 ? -18.406 -0.131 -19.547 1 85.62 410 LEU B CA 1
ATOM 8285 C C . LEU B 1 410 ? -19.812 -0.588 -19.234 1 85.62 410 LEU B C 1
ATOM 8287 O O . LEU B 1 410 ? -20.297 -1.574 -19.781 1 85.62 410 LEU B O 1
ATOM 8291 N N . GLN B 1 411 ? -20.422 0.088 -18.375 1 83.75 411 GLN B N 1
ATOM 8292 C CA . GLN B 1 411 ? -21.781 -0.263 -17.984 1 83.75 411 GLN B CA 1
ATOM 8293 C C . GLN B 1 411 ? -22.781 0.112 -19.078 1 83.75 411 GLN B C 1
ATOM 8295 O O . GLN B 1 411 ? -23.812 -0.552 -19.25 1 83.75 411 GLN B O 1
ATOM 8300 N N . SER B 1 412 ? -22.375 1.159 -19.734 1 79.25 412 SER B N 1
ATOM 8301 C CA . SER B 1 412 ? -23.281 1.655 -20.766 1 79.25 412 SER B CA 1
ATOM 8302 C C . SER B 1 412 ? -22.938 1.086 -22.141 1 79.25 412 SER B C 1
ATOM 8304 O O . SER B 1 412 ? -23.547 1.457 -23.141 1 79.25 412 SER B O 1
ATOM 8306 N N . ALA B 1 413 ? -21.984 0.19 -22.125 1 76.62 413 ALA B N 1
ATOM 8307 C CA . ALA B 1 413 ? -21.594 -0.389 -23.406 1 76.62 413 ALA B CA 1
ATOM 8308 C C . ALA B 1 413 ? -22.719 -1.216 -24 1 76.62 413 ALA B C 1
ATOM 8310 O O . ALA B 1 413 ? -23.5 -1.835 -23.281 1 76.62 413 ALA B O 1
ATOM 8311 N N . PRO B 1 414 ? -22.891 -1.093 -25.297 1 74.19 414 PRO B N 1
ATOM 8312 C CA . PRO B 1 414 ? -23.922 -1.897 -25.953 1 74.19 414 PRO B CA 1
ATOM 8313 C C . PRO B 1 414 ? -23.734 -3.396 -25.734 1 74.19 414 PRO B C 1
ATOM 8315 O O . PRO B 1 414 ? -22.609 -3.844 -25.453 1 74.19 414 PRO B O 1
ATOM 8318 N N . PRO B 1 415 ? -24.828 -4.109 -25.734 1 75.25 415 PRO B N 1
ATOM 8319 C CA . PRO B 1 415 ? -24.719 -5.562 -25.578 1 75.25 415 PRO B CA 1
ATOM 8320 C C . PRO B 1 415 ? -23.75 -6.199 -26.562 1 75.25 415 PRO B C 1
ATOM 8322 O O . PRO B 1 415 ? -23.578 -5.699 -27.672 1 75.25 415 PRO B O 1
ATOM 8325 N N . PRO B 1 416 ? -23.109 -7.141 -26.047 1 77.31 416 PRO B N 1
ATOM 8326 C CA . PRO B 1 416 ? -22.141 -7.828 -26.906 1 77.31 416 PRO B CA 1
ATOM 8327 C C . PRO B 1 416 ? -22.797 -8.398 -28.172 1 77.31 416 PRO B C 1
ATOM 8329 O O . PRO B 1 416 ? -24.016 -8.594 -28.203 1 77.31 416 PRO B O 1
ATOM 8332 N N . LYS B 1 417 ? -22.047 -8.555 -29.25 1 76.19 417 LYS B N 1
ATOM 8333 C CA . LYS B 1 417 ? -22.5 -9.102 -30.516 1 76.19 417 LYS B CA 1
ATOM 8334 C C . LYS B 1 417 ? -23.156 -10.469 -30.328 1 76.19 417 LYS B C 1
ATOM 8336 O O . LYS B 1 417 ? -24.172 -10.766 -30.938 1 76.19 417 LYS B O 1
ATOM 8341 N N . VAL B 1 418 ? -22.516 -11.258 -29.469 1 80.06 418 VAL B N 1
ATOM 8342 C CA . VAL B 1 418 ? -23.031 -12.586 -29.172 1 80.06 418 VAL B CA 1
ATOM 8343 C C . VAL B 1 418 ? -23.438 -12.664 -27.703 1 80.06 418 VAL B C 1
ATOM 8345 O O . VAL B 1 418 ? -22.594 -12.477 -26.812 1 80.06 418 VAL B O 1
ATOM 8348 N N . VAL B 1 419 ? -24.672 -12.875 -27.5 1 81.69 419 VAL B N 1
ATOM 8349 C CA . VAL B 1 419 ? -25.203 -12.992 -26.156 1 81.69 419 VAL B CA 1
ATOM 8350 C C . VAL B 1 419 ? -25.281 -14.461 -25.75 1 81.69 419 VAL B C 1
ATOM 8352 O O . VAL B 1 419 ? -25.656 -15.312 -26.562 1 81.69 419 VAL B O 1
ATOM 8355 N N . VAL B 1 420 ? -24.781 -14.734 -24.594 1 87.19 420 VAL B N 1
ATOM 8356 C CA . VAL B 1 420 ? -24.891 -16.094 -24.078 1 87.19 420 VAL B CA 1
ATOM 8357 C C . VAL B 1 420 ? -26.312 -16.375 -23.625 1 87.19 420 VAL B C 1
ATOM 8359 O O . VAL B 1 420 ? -26.812 -15.734 -22.688 1 87.19 420 VAL B O 1
ATOM 8362 N N . GLU B 1 421 ? -26.953 -17.203 -24.297 1 88.56 421 GLU B N 1
ATOM 8363 C CA . GLU B 1 421 ? -28.328 -17.547 -23.953 1 88.56 421 GLU B CA 1
ATOM 8364 C C . GLU B 1 421 ? -28.375 -18.531 -22.797 1 88.56 421 GLU B C 1
ATOM 8366 O O . GLU B 1 421 ? -27.578 -19.469 -22.734 1 88.56 421 GLU B O 1
ATOM 8371 N N . GLU B 1 422 ? -29.25 -18.25 -21.859 1 90.44 422 GLU B N 1
ATOM 8372 C CA . GLU B 1 422 ? -29.391 -19.141 -20.703 1 90.44 422 GLU B CA 1
ATOM 8373 C C . GLU B 1 422 ? -30.344 -20.281 -21 1 90.44 422 GLU B C 1
ATOM 8375 O O . GLU B 1 422 ? -31.531 -20.062 -21.266 1 90.44 422 GLU B O 1
ATOM 8380 N N . THR B 1 423 ? -29.766 -21.438 -21.141 1 90.12 423 THR B N 1
ATOM 8381 C CA . THR B 1 423 ? -30.562 -22.656 -21.297 1 90.12 423 THR B CA 1
ATOM 8382 C C . THR B 1 423 ? -30.25 -23.641 -20.172 1 90.12 423 THR B C 1
ATOM 8384 O O . THR B 1 423 ? -29.094 -23.922 -19.891 1 90.12 423 THR B O 1
ATOM 8387 N N . PRO B 1 424 ? -31.219 -24.188 -19.422 1 86.25 424 PRO B N 1
ATOM 8388 C CA . PRO B 1 424 ? -31 -24.953 -18.188 1 86.25 424 PRO B CA 1
ATOM 8389 C C . PRO B 1 424 ? -30.375 -26.328 -18.469 1 86.25 424 PRO B C 1
ATOM 8391 O O . PRO B 1 424 ? -29.766 -26.922 -17.562 1 86.25 424 PRO B O 1
ATOM 8394 N N . PHE B 1 425 ? -30.375 -26.828 -19.75 1 88.62 425 PHE B N 1
ATOM 8395 C CA . PHE B 1 425 ? -30.078 -28.25 -19.797 1 88.62 425 PHE B CA 1
ATOM 8396 C C . PHE B 1 425 ? -28.969 -28.531 -20.797 1 88.62 425 PHE B C 1
ATOM 8398 O O . PHE B 1 425 ? -28.781 -29.688 -21.219 1 88.62 425 PHE B O 1
ATOM 8405 N N . SER B 1 426 ? -28.219 -27.5 -21.156 1 93.69 426 SER B N 1
ATOM 8406 C CA . SER B 1 426 ? -27.172 -27.812 -22.109 1 93.69 426 SER B CA 1
ATOM 8407 C C . SER B 1 426 ? -26.156 -26.672 -22.188 1 93.69 426 SER B C 1
ATOM 8409 O O . SER B 1 426 ? -26.453 -25.531 -21.812 1 93.69 426 SER B O 1
ATOM 8411 N N . ILE B 1 427 ? -24.984 -27.016 -22.516 1 95.56 427 ILE B N 1
ATOM 8412 C CA . ILE B 1 427 ? -23.969 -26.078 -22.953 1 95.56 427 ILE B CA 1
ATOM 8413 C C . ILE B 1 427 ? -23.703 -26.25 -24.438 1 95.56 427 ILE B C 1
ATOM 8415 O O . ILE B 1 427 ? -23.422 -27.375 -24.906 1 95.56 427 ILE B O 1
ATOM 8419 N N . ALA B 1 428 ? -23.875 -25.188 -25.203 1 94.94 428 ALA B N 1
ATOM 8420 C CA . ALA B 1 428 ? -23.719 -25.312 -26.641 1 94.94 428 ALA B CA 1
ATOM 8421 C C . ALA B 1 428 ? -22.922 -24.156 -27.219 1 94.94 428 ALA B C 1
ATOM 8423 O O . ALA B 1 428 ? -23.078 -23.016 -26.781 1 94.94 428 ALA B O 1
ATOM 8424 N N . VAL B 1 429 ? -22.062 -24.453 -28.047 1 95 429 VAL B N 1
ATOM 8425 C CA . VAL B 1 429 ? -21.297 -23.516 -28.859 1 95 429 VAL B CA 1
ATOM 8426 C C . VAL B 1 429 ? -21.5 -23.828 -30.344 1 95 429 VAL B C 1
ATOM 8428 O O . VAL B 1 429 ? -21.234 -24.938 -30.797 1 95 429 VAL B O 1
ATOM 8431 N N . THR B 1 430 ? -22.062 -22.828 -31.062 1 94.12 430 THR B N 1
ATOM 8432 C CA . THR B 1 430 ? -22.344 -23.047 -32.469 1 94.12 430 THR B CA 1
ATOM 8433 C C . THR B 1 430 ? -21.625 -22.016 -33.344 1 94.12 430 THR B C 1
ATOM 8435 O O . THR B 1 430 ? -21.844 -20.812 -33.188 1 94.12 430 THR B O 1
ATOM 8438 N N . ASN B 1 431 ? -20.734 -22.484 -34.219 1 93 431 ASN B N 1
ATOM 8439 C CA . ASN B 1 431 ? -20 -21.656 -35.188 1 93 431 ASN B CA 1
ATOM 8440 C C . ASN B 1 431 ? -19.312 -20.469 -34.531 1 93 431 ASN B C 1
ATOM 8442 O O . ASN B 1 431 ? -19.5 -19.328 -34.938 1 93 431 ASN B O 1
ATOM 8446 N N . LEU B 1 432 ? -18.641 -20.766 -33.562 1 92.88 432 LEU B N 1
ATOM 8447 C CA . LEU B 1 432 ? -18 -19.734 -32.75 1 92.88 432 LEU B CA 1
ATOM 8448 C C . LEU B 1 432 ? -16.719 -19.234 -33.438 1 92.88 432 LEU B C 1
ATOM 8450 O O . LEU B 1 432 ? -15.836 -20.031 -33.75 1 92.88 432 LEU B O 1
ATOM 8454 N N . ARG B 1 433 ? -16.703 -17.969 -33.75 1 92.44 433 ARG B N 1
ATOM 8455 C CA . ARG B 1 433 ? -15.484 -17.266 -34.125 1 92.44 433 ARG B CA 1
ATOM 8456 C C . ARG B 1 433 ? -14.984 -16.375 -33 1 92.44 433 ARG B C 1
ATOM 8458 O O . ARG B 1 433 ? -15.711 -15.508 -32.5 1 92.44 433 ARG B O 1
ATOM 8465 N N . LEU B 1 434 ? -13.828 -16.703 -32.531 1 91.06 434 LEU B N 1
ATOM 8466 C CA . LEU B 1 434 ? -13.297 -16.016 -31.344 1 91.06 434 LEU B CA 1
ATOM 8467 C C . LEU B 1 434 ? -11.906 -15.445 -31.625 1 91.06 434 LEU B C 1
ATOM 8469 O O . LEU B 1 434 ? -11.062 -16.125 -32.219 1 91.06 434 LEU B O 1
ATOM 8473 N N . SER B 1 435 ? -11.75 -14.18 -31.328 1 87 435 SER B N 1
ATOM 8474 C CA . SER B 1 435 ? -10.453 -13.508 -31.406 1 87 435 SER B CA 1
ATOM 8475 C C . SER B 1 435 ? -10.039 -12.953 -30.047 1 87 435 SER B C 1
ATOM 8477 O O . SER B 1 435 ? -10.867 -12.836 -29.141 1 87 435 SER B O 1
ATOM 8479 N N . THR B 1 436 ? -8.805 -12.742 -29.859 1 81.56 436 THR B N 1
ATOM 8480 C CA . THR B 1 436 ? -8.32 -12.117 -28.625 1 81.56 436 THR B CA 1
ATOM 8481 C C . THR B 1 436 ? -8.953 -10.742 -28.438 1 81.56 436 THR B C 1
ATOM 8483 O O . THR B 1 436 ? -9.375 -10.109 -29.406 1 81.56 436 THR B O 1
ATOM 8486 N N . PRO B 1 437 ? -9.07 -10.281 -27.172 1 76.25 437 PRO B N 1
ATOM 8487 C CA . PRO B 1 437 ? -9.727 -9 -26.906 1 76.25 437 PRO B CA 1
ATOM 8488 C C . PRO B 1 437 ? -9.086 -7.836 -27.656 1 76.25 437 PRO B C 1
ATOM 8490 O O . PRO B 1 437 ? -9.758 -6.863 -28 1 76.25 437 PRO B O 1
ATOM 8493 N N . ASP B 1 438 ? -7.801 -8 -27.922 1 71.06 438 ASP B N 1
ATOM 8494 C CA . ASP B 1 438 ? -7.105 -6.941 -28.656 1 71.06 438 ASP B CA 1
ATOM 8495 C C . ASP B 1 438 ? -7.324 -7.074 -30.156 1 71.06 438 ASP B C 1
ATOM 8497 O O . ASP B 1 438 ? -6.93 -6.195 -30.922 1 71.06 438 ASP B O 1
ATOM 8501 N N . GLY B 1 439 ? -7.953 -8.086 -30.609 1 73.5 439 GLY B N 1
ATOM 8502 C CA . GLY B 1 439 ? -8.297 -8.305 -32 1 73.5 439 GLY B CA 1
ATOM 8503 C C . GLY B 1 439 ? -7.121 -8.742 -32.844 1 73.5 439 GLY B C 1
ATOM 8504 O O . GLY B 1 439 ? -7.242 -8.875 -34.062 1 73.5 439 GLY B O 1
ATOM 8505 N N . LYS B 1 440 ? -6.027 -9.031 -32.25 1 71.69 440 LYS B N 1
ATOM 8506 C CA . LYS B 1 440 ? -4.805 -9.273 -33.031 1 71.69 440 LYS B CA 1
ATOM 8507 C C . LYS B 1 440 ? -4.719 -10.734 -33.469 1 71.69 440 LYS B C 1
ATOM 8509 O O . LYS B 1 440 ? -4.105 -11.031 -34.5 1 71.69 440 LYS B O 1
ATOM 8514 N N . ARG B 1 441 ? -5.344 -11.617 -32.781 1 77.5 441 ARG B N 1
ATOM 8515 C CA . ARG B 1 441 ? -5.215 -13.039 -33.062 1 77.5 441 ARG B CA 1
ATOM 8516 C C . ARG B 1 441 ? -6.578 -13.719 -33.094 1 77.5 441 ARG B C 1
ATOM 8518 O O . ARG B 1 441 ? -7.371 -13.586 -32.156 1 77.5 441 ARG B O 1
ATOM 8525 N N . GLN B 1 442 ? -6.805 -14.367 -34.25 1 83.94 442 GLN B N 1
ATOM 8526 C CA . GLN B 1 442 ? -7.992 -15.211 -34.344 1 83.94 442 GLN B CA 1
ATOM 8527 C C . GLN B 1 442 ? -7.719 -16.594 -33.75 1 83.94 442 GLN B C 1
ATOM 8529 O O . GLN B 1 442 ? -6.777 -17.281 -34.188 1 83.94 442 GLN B O 1
ATOM 8534 N N . LEU B 1 443 ? -8.477 -17.031 -32.844 1 84.38 443 LEU B N 1
ATOM 8535 C CA . LEU B 1 443 ? -8.234 -18.297 -32.156 1 84.38 443 LEU B CA 1
ATOM 8536 C C . LEU B 1 443 ? -9.07 -19.422 -32.75 1 84.38 443 LEU B C 1
ATOM 8538 O O . LEU B 1 443 ? -8.562 -20.516 -32.969 1 84.38 443 LEU B O 1
ATOM 8542 N N . PHE B 1 444 ? -10.344 -19.125 -32.969 1 88.12 444 PHE B N 1
ATOM 8543 C CA . PHE B 1 444 ? -11.25 -20.125 -33.5 1 88.12 444 PHE B CA 1
ATOM 8544 C C . PHE B 1 444 ? -12.078 -19.562 -34.656 1 88.12 444 PHE B C 1
ATOM 8546 O O . PHE B 1 444 ? -12.398 -18.375 -34.656 1 88.12 444 PHE B O 1
ATOM 8553 N N . ASP B 1 445 ? -12.266 -20.469 -35.594 1 89.06 445 ASP B N 1
ATOM 8554 C CA . ASP B 1 445 ? -13.148 -20.141 -36.688 1 89.06 445 ASP B CA 1
ATOM 8555 C C . ASP B 1 445 ? -14.164 -21.25 -36.938 1 89.06 445 ASP B C 1
ATOM 8557 O O . ASP B 1 445 ? -13.883 -22.203 -37.656 1 89.06 445 ASP B O 1
ATOM 8561 N N . GLY B 1 446 ? -15.297 -21.125 -36.281 1 90.19 446 GLY B N 1
ATOM 8562 C CA . GLY B 1 446 ? -16.391 -22.047 -36.531 1 90.19 446 GLY B CA 1
ATOM 8563 C C . GLY B 1 446 ? -16.438 -23.188 -35.531 1 90.19 446 GLY B C 1
ATOM 8564 O O . GLY B 1 446 ? -16.844 -24.297 -35.875 1 90.19 446 GLY B O 1
ATOM 8565 N N . LEU B 1 447 ? -15.977 -23.031 -34.375 1 91.94 447 LEU B N 1
ATOM 8566 C CA . LEU B 1 447 ? -16.016 -24.078 -33.344 1 91.94 447 LEU B CA 1
ATOM 8567 C C . LEU B 1 447 ? -17.453 -24.422 -32.969 1 91.94 447 LEU B C 1
ATOM 8569 O O . LEU B 1 447 ? -18.266 -23.516 -32.719 1 91.94 447 LEU B O 1
ATOM 8573 N N . THR B 1 448 ? -17.781 -25.75 -33 1 93.12 448 THR B N 1
ATOM 8574 C CA . THR B 1 448 ? -19.141 -26.172 -32.688 1 93.12 448 THR B CA 1
ATOM 8575 C C . THR B 1 448 ? -19.125 -27.422 -31.812 1 93.12 448 THR B C 1
ATOM 8577 O O . THR B 1 448 ? -18.438 -28.406 -32.125 1 93.12 448 THR B O 1
ATOM 8580 N N . PHE B 1 449 ? -19.812 -27.375 -30.719 1 93.38 449 PHE B N 1
ATOM 8581 C CA . PHE B 1 449 ? -20.031 -28.562 -29.891 1 93.38 449 PHE B CA 1
ATOM 8582 C C . PHE B 1 449 ? -21.234 -28.359 -28.969 1 93.38 449 PHE B C 1
ATOM 8584 O O . PHE B 1 449 ? -21.719 -27.25 -28.812 1 93.38 449 PHE B O 1
ATOM 8591 N N . ARG B 1 450 ? -21.719 -29.469 -28.438 1 93.75 450 ARG B N 1
ATOM 8592 C CA . ARG B 1 450 ? -22.859 -29.422 -27.547 1 93.75 450 ARG B CA 1
ATOM 8593 C C . ARG B 1 450 ? -22.734 -30.484 -26.453 1 93.75 450 ARG B C 1
ATOM 8595 O O . ARG B 1 450 ? -22.297 -31.609 -26.719 1 93.75 450 ARG B O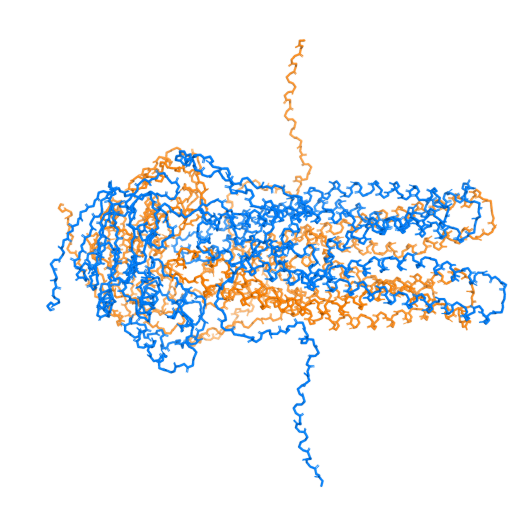 1
ATOM 8602 N N . ILE B 1 451 ? -23.062 -30.047 -25.25 1 94.44 451 ILE B N 1
ATOM 8603 C CA . ILE B 1 451 ? -23.094 -30.953 -24.125 1 94.44 451 ILE B CA 1
ATOM 8604 C C . ILE B 1 451 ? -24.516 -31.031 -23.547 1 94.44 451 ILE B C 1
ATOM 8606 O O . ILE B 1 451 ? -25.047 -30.016 -23.094 1 94.44 451 ILE B O 1
ATOM 8610 N N . GLY B 1 452 ? -25.062 -32.188 -23.656 1 91.69 452 GLY B N 1
ATOM 8611 C CA . GLY B 1 452 ? -26.391 -32.406 -23.078 1 91.69 452 GLY B CA 1
ATOM 8612 C C . GLY B 1 452 ? -26.344 -32.781 -21.609 1 91.69 452 GLY B C 1
ATOM 8613 O O . GLY B 1 452 ? -25.266 -32.875 -21.016 1 91.69 452 GLY B O 1
ATOM 8614 N N . GLU B 1 453 ? -27.516 -32.969 -21.062 1 87.12 453 GLU B N 1
ATOM 8615 C CA . GLU B 1 453 ? -27.625 -33.375 -19.656 1 87.12 453 GLU B CA 1
ATOM 8616 C C . GLU B 1 453 ? -26.875 -34.656 -19.375 1 87.12 453 GLU B C 1
ATOM 8618 O O . GLU B 1 453 ? -26.984 -35.625 -20.156 1 87.12 453 GLU B O 1
ATOM 8623 N N . HIS B 1 454 ? -26.062 -34.781 -18.438 1 81.94 454 HIS B N 1
ATOM 8624 C CA . HIS B 1 454 ? -25.297 -35.938 -17.953 1 81.94 454 HIS B CA 1
ATOM 8625 C C . HIS B 1 454 ? -24.219 -36.344 -18.953 1 81.94 454 HIS B C 1
ATOM 8627 O O . HIS B 1 454 ? -23.75 -37.5 -18.938 1 81.94 454 HIS B O 1
ATOM 8633 N N . GLU B 1 455 ? -24.062 -35.438 -19.984 1 91.12 455 GLU B N 1
ATOM 8634 C CA . GLU B 1 455 ? -22.953 -35.656 -20.906 1 91.12 455 GLU B CA 1
ATOM 8635 C C . GLU B 1 455 ? -21.75 -34.844 -20.531 1 91.12 455 GLU B C 1
ATOM 8637 O O . GLU B 1 455 ? -21.875 -33.781 -19.906 1 91.12 455 GLU B O 1
ATOM 8642 N N . SER B 1 456 ? -20.656 -35.406 -20.781 1 95.56 456 SER B N 1
ATOM 8643 C CA . SER B 1 456 ? -19.406 -34.688 -20.516 1 95.56 456 SER B CA 1
ATOM 8644 C C . SER B 1 456 ? -18.531 -34.656 -21.75 1 95.56 456 SER B C 1
ATOM 8646 O O . SER B 1 456 ? -18.562 -35.562 -22.594 1 95.56 456 SER B O 1
ATOM 8648 N N . LEU B 1 457 ? -17.906 -33.531 -21.922 1 95.44 457 LEU B N 1
ATOM 8649 C CA . LEU B 1 457 ? -17.047 -33.312 -23.078 1 95.44 457 LEU B CA 1
ATOM 8650 C C . LEU B 1 457 ? -15.656 -32.844 -22.656 1 95.44 457 LEU B C 1
ATOM 8652 O O . LEU B 1 457 ? -15.523 -32.031 -21.734 1 95.44 457 LEU B O 1
ATOM 8656 N N . VAL B 1 458 ? -14.617 -33.438 -23.25 1 94.75 458 VAL B N 1
ATOM 8657 C CA . VAL B 1 458 ? -13.242 -33 -22.984 1 94.75 458 VAL B CA 1
ATOM 8658 C C . VAL B 1 458 ? -12.688 -32.281 -24.188 1 94.75 458 VAL B C 1
ATOM 8660 O O . VAL B 1 458 ? -12.836 -32.719 -25.328 1 94.75 458 VAL B O 1
ATOM 8663 N N . LEU B 1 459 ? -12.25 -31.109 -23.969 1 92.19 459 LEU B N 1
ATOM 8664 C CA . LEU B 1 459 ? -11.586 -30.297 -24.984 1 92.19 459 LEU B CA 1
ATOM 8665 C C . LEU B 1 459 ? -10.07 -30.422 -24.875 1 92.19 459 LEU B C 1
ATOM 8667 O O . LEU B 1 459 ? -9.477 -30.016 -23.875 1 92.19 459 LEU B O 1
ATOM 8671 N N . ARG B 1 460 ? -9.438 -30.969 -25.859 1 88.06 460 ARG B N 1
ATOM 8672 C CA . ARG B 1 460 ? -7.992 -31.172 -25.859 1 88.06 460 ARG B CA 1
ATOM 8673 C C . ARG B 1 460 ? -7.344 -30.422 -27.031 1 88.06 460 ARG B C 1
ATOM 8675 O O . ARG B 1 460 ? -7.992 -30.172 -28.047 1 88.06 460 ARG B O 1
ATOM 8682 N N . GLY B 1 461 ? -6.148 -30.047 -26.844 1 80.81 461 GLY B N 1
ATOM 8683 C CA . GLY B 1 461 ? -5.391 -29.359 -27.875 1 80.81 461 GLY B CA 1
ATOM 8684 C C . GLY B 1 461 ? -4.016 -28.922 -27.406 1 80.81 461 GLY B C 1
ATOM 8685 O O . GLY B 1 461 ? -3.656 -29.125 -26.234 1 80.81 461 GLY B O 1
ATOM 8686 N N . GLU B 1 462 ? -3.348 -28.406 -28.344 1 74.31 462 GLU B N 1
ATOM 8687 C CA . GLU B 1 462 ? -1.999 -27.938 -28.047 1 74.31 462 GLU B CA 1
ATOM 8688 C C . GLU B 1 462 ? -2.031 -26.719 -27.109 1 74.31 462 GLU B C 1
ATOM 8690 O O . GLU B 1 462 ? -3.076 -26.094 -26.938 1 74.31 462 GLU B O 1
ATOM 8695 N N . SER B 1 463 ? -0.909 -26.547 -26.438 1 71.94 463 SER B N 1
ATOM 8696 C CA . SER B 1 463 ? -0.816 -25.391 -25.547 1 71.94 463 SER B CA 1
ATOM 8697 C C . SER B 1 463 ? -0.99 -24.078 -26.312 1 71.94 463 SER B C 1
ATOM 8699 O O . SER B 1 463 ? -0.49 -23.938 -27.422 1 71.94 463 SER B O 1
ATOM 8701 N N . ALA B 1 464 ? -1.749 -23.141 -25.828 1 70.12 464 ALA B N 1
ATOM 8702 C CA . ALA B 1 464 ? -1.921 -21.781 -26.312 1 70.12 464 ALA B CA 1
ATOM 8703 C C . ALA B 1 464 ? -2.803 -21.75 -27.562 1 70.12 464 ALA B C 1
ATOM 8705 O O . ALA B 1 464 ? -2.762 -20.781 -28.328 1 70.12 464 ALA B O 1
ATOM 8706 N N . CYS B 1 465 ? -3.566 -22.828 -27.719 1 74.06 465 CYS B N 1
ATOM 8707 C CA . CYS B 1 465 ? -4.438 -22.828 -28.891 1 74.06 465 CYS B CA 1
ATOM 8708 C C . CYS B 1 465 ? -5.738 -22.078 -28.609 1 74.06 465 CYS B C 1
ATOM 8710 O O . CYS B 1 465 ? -6.551 -21.859 -29.5 1 74.06 465 CYS B O 1
ATOM 8712 N N . GLY B 1 466 ? -5.973 -21.719 -27.391 1 78.69 466 GLY B N 1
ATOM 8713 C CA . GLY B 1 466 ? -7.137 -20.891 -27.078 1 78.69 466 GLY B CA 1
ATOM 8714 C C . GLY B 1 466 ? -8.195 -21.641 -26.281 1 78.69 466 GLY B C 1
ATOM 8715 O O . GLY B 1 466 ? -9.32 -21.156 -26.141 1 78.69 466 GLY B O 1
ATOM 8716 N N . LYS B 1 467 ? -7.984 -22.781 -25.734 1 85.44 467 LYS B N 1
ATOM 8717 C CA . LYS B 1 467 ? -8.953 -23.578 -24.984 1 85.44 467 LYS B CA 1
ATOM 8718 C C . LYS B 1 467 ? -9.547 -22.781 -23.828 1 85.44 467 LYS B C 1
ATOM 8720 O O . LYS B 1 467 ? -10.766 -22.75 -23.641 1 85.44 467 LYS B O 1
ATOM 8725 N N . SER B 1 468 ? -8.703 -22.047 -23.109 1 85 468 SER B N 1
ATOM 8726 C CA . SER B 1 468 ? -9.164 -21.266 -21.969 1 85 468 SER B CA 1
ATOM 8727 C C . SER B 1 468 ? -9.984 -20.062 -22.422 1 85 468 SER B C 1
ATOM 8729 O O . SER B 1 468 ? -10.828 -19.562 -21.672 1 85 468 SER B O 1
ATOM 8731 N N . SER B 1 469 ? -9.75 -19.641 -23.656 1 86.88 469 SER B N 1
ATOM 8732 C CA . SER B 1 469 ? -10.492 -18.516 -24.203 1 86.88 469 SER B CA 1
ATOM 8733 C C . SER B 1 469 ? -11.945 -18.875 -24.469 1 86.88 469 SER B C 1
ATOM 8735 O O . SER B 1 469 ? -12.836 -18.031 -24.359 1 86.88 469 SER B O 1
ATOM 8737 N N . VAL B 1 470 ? -12.156 -20.125 -24.828 1 90.69 470 VAL B N 1
ATOM 8738 C CA . VAL B 1 470 ? -13.523 -20.594 -25.016 1 90.69 470 VAL B CA 1
ATOM 8739 C C . VAL B 1 470 ? -14.289 -20.531 -23.703 1 90.69 470 VAL B C 1
ATOM 8741 O O . VAL B 1 470 ? -15.453 -20.125 -23.672 1 90.69 470 VAL B O 1
ATOM 8744 N N . VAL B 1 471 ? -13.609 -20.938 -22.656 1 91.69 471 VAL B N 1
ATOM 8745 C CA . VAL B 1 471 ? -14.219 -20.891 -21.328 1 91.69 471 VAL B CA 1
ATOM 8746 C C . VAL B 1 471 ? -14.523 -19.438 -20.953 1 91.69 471 VAL B C 1
ATOM 8748 O O . VAL B 1 471 ? -15.602 -19.141 -20.422 1 91.69 471 VAL B O 1
ATOM 8751 N N . ARG B 1 472 ? -13.609 -18.562 -21.281 1 90.56 472 ARG B N 1
ATOM 8752 C CA . ARG B 1 472 ? -13.812 -17.141 -21 1 90.56 472 ARG B CA 1
ATOM 8753 C C . ARG B 1 472 ? -15.031 -16.609 -21.75 1 90.56 472 ARG B C 1
ATOM 8755 O O . ARG B 1 472 ? -15.781 -15.773 -21.219 1 90.56 472 ARG B O 1
ATOM 8762 N N . CYS B 1 473 ? -15.188 -17.078 -22.891 1 91.12 473 CYS B N 1
ATOM 8763 C CA . CYS B 1 473 ? -16.328 -16.656 -23.703 1 91.12 473 CYS B CA 1
ATOM 8764 C C . CYS B 1 473 ? -17.641 -17.203 -23.125 1 91.12 473 CYS B C 1
ATOM 8766 O O . CYS B 1 473 ? -18.625 -16.469 -23.031 1 91.12 473 CYS B O 1
ATOM 8768 N N . LEU B 1 474 ? -17.625 -18.406 -22.766 1 92.44 474 LEU B N 1
ATOM 8769 C CA . LEU B 1 474 ? -18.812 -19.047 -22.188 1 92.44 474 LEU B CA 1
ATOM 8770 C C . LEU B 1 474 ? -19.203 -18.359 -20.891 1 92.44 474 LEU B C 1
ATOM 8772 O O . LEU B 1 474 ? -20.391 -18.312 -20.547 1 92.44 474 LEU B O 1
ATOM 8776 N N . MET B 1 475 ? -18.172 -17.875 -20.188 1 91.5 475 MET B N 1
ATOM 8777 C CA . MET B 1 475 ? -18.438 -17.219 -18.906 1 91.5 475 MET B CA 1
ATOM 8778 C C . MET B 1 475 ? -18.766 -15.75 -19.094 1 91.5 475 MET B C 1
ATOM 8780 O O . MET B 1 475 ? -19.047 -15.039 -18.125 1 91.5 475 MET B O 1
ATOM 8784 N N . GLY B 1 476 ? -18.688 -15.25 -20.266 1 87.69 476 GLY B N 1
ATOM 8785 C CA . GLY B 1 476 ? -19.078 -13.875 -20.562 1 87.69 476 GLY B CA 1
ATOM 8786 C C . GLY B 1 476 ? -17.953 -12.883 -20.344 1 87.69 476 GLY B C 1
ATOM 8787 O O . GLY B 1 476 ? -18.188 -11.68 -20.266 1 87.69 476 GLY B O 1
ATOM 8788 N N . LEU B 1 477 ? -16.797 -13.359 -20.203 1 87.88 477 LEU B N 1
ATOM 8789 C CA . LEU B 1 477 ? -15.656 -12.484 -19.969 1 87.88 477 LEU B CA 1
ATOM 8790 C C . LEU B 1 477 ? -15.102 -11.938 -21.281 1 87.88 477 LEU B C 1
ATOM 8792 O O . LEU B 1 477 ? -14.648 -10.789 -21.328 1 87.88 477 LEU B O 1
ATOM 8796 N N . TRP B 1 478 ? -15.117 -12.82 -22.25 1 88.62 478 TRP B N 1
ATOM 8797 C CA . TRP B 1 478 ? -14.695 -12.406 -23.594 1 88.62 478 TRP B CA 1
ATOM 8798 C C . TRP B 1 478 ? -15.891 -12.328 -24.531 1 88.62 478 TRP B C 1
ATOM 8800 O O . TRP B 1 478 ? -16.875 -13.055 -24.375 1 88.62 478 TRP B O 1
ATOM 8810 N N . G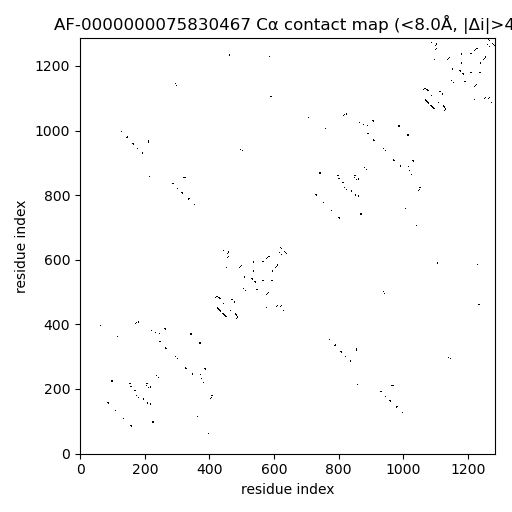LU B 1 479 ? -15.773 -11.469 -25.469 1 87.56 479 GLU B N 1
ATOM 8811 C CA . GLU B 1 479 ? -16.828 -11.336 -26.484 1 87.56 479 GLU B CA 1
ATOM 8812 C C . GLU B 1 479 ? -16.469 -12.086 -27.766 1 87.56 479 GLU B C 1
ATOM 8814 O O . GLU B 1 479 ? -15.352 -11.961 -28.266 1 87.56 479 GLU B O 1
ATOM 8819 N N . ALA B 1 480 ? -17.438 -12.859 -28.172 1 91.19 480 ALA B N 1
ATOM 8820 C CA . ALA B 1 480 ? -17.25 -13.602 -29.406 1 91.19 480 ALA B CA 1
ATOM 8821 C C . ALA B 1 480 ? -17.484 -12.703 -30.625 1 91.19 480 ALA B C 1
ATOM 8823 O O . ALA B 1 480 ? -18.297 -11.766 -30.562 1 91.19 480 ALA B O 1
ATOM 8824 N N . ASP B 1 481 ? -16.797 -13.023 -31.688 1 89.81 481 ASP B N 1
ATOM 8825 C CA . ASP B 1 481 ? -16.969 -12.289 -32.938 1 89.81 481 ASP B CA 1
ATOM 8826 C C . ASP B 1 481 ? -18.266 -12.695 -33.625 1 89.81 481 ASP B C 1
ATOM 8828 O O . ASP B 1 481 ? -18.984 -11.852 -34.156 1 89.81 481 ASP B O 1
ATOM 8832 N N . CYS B 1 482 ? -18.469 -13.867 -33.719 1 91.38 482 CYS B N 1
ATOM 8833 C CA . CYS B 1 482 ? -19.672 -14.438 -34.312 1 91.38 482 CYS B CA 1
ATOM 8834 C C . CYS B 1 482 ? -20 -15.789 -33.688 1 91.38 482 CYS B C 1
ATOM 8836 O O . CYS B 1 482 ? -19.172 -16.375 -33 1 91.38 482 CYS B O 1
ATOM 8838 N N . GLY B 1 483 ? -21.328 -16.156 -33.812 1 93 483 GLY B N 1
ATOM 8839 C CA . GLY B 1 483 ? -21.781 -17.453 -33.344 1 93 483 GLY B CA 1
ATOM 8840 C C . GLY B 1 483 ? -22.859 -17.359 -32.281 1 93 483 GLY B C 1
ATOM 8841 O O . GLY B 1 483 ? -23.453 -16.297 -32.094 1 93 483 GLY B O 1
ATOM 8842 N N . GLU B 1 484 ? -23.156 -18.609 -31.766 1 93.56 484 GLU B N 1
ATOM 8843 C CA . GLU B 1 484 ? -24.156 -18.688 -30.703 1 93.56 484 GLU B CA 1
ATOM 8844 C C . GLU B 1 484 ? -23.625 -19.469 -29.5 1 93.56 484 GLU B C 1
ATOM 8846 O O . GLU B 1 484 ? -22.953 -20.484 -29.656 1 93.56 484 GLU B O 1
ATOM 8851 N N . LEU B 1 485 ? -23.844 -18.906 -28.422 1 94.5 485 LEU B N 1
ATOM 8852 C CA . LEU B 1 485 ? -23.438 -19.531 -27.156 1 94.5 485 LEU B CA 1
ATOM 8853 C C . LEU B 1 485 ? -24.625 -19.719 -26.234 1 94.5 485 LEU B C 1
ATOM 8855 O O . LEU B 1 485 ? -25.5 -18.859 -26.156 1 94.5 485 LEU B O 1
ATOM 8859 N N . SER B 1 486 ? -24.734 -20.875 -25.625 1 94.5 486 SER B N 1
ATOM 8860 C CA . SER B 1 486 ? -25.781 -21.141 -24.656 1 94.5 486 SER B CA 1
ATOM 8861 C C . SER B 1 486 ? -25.25 -21.922 -23.453 1 94.5 486 SER B C 1
ATOM 8863 O O . SER B 1 486 ? -24.391 -22.797 -23.609 1 94.5 486 SER B O 1
ATOM 8865 N N . ARG B 1 487 ? -25.625 -21.594 -22.344 1 93.81 487 ARG B N 1
ATOM 8866 C CA . ARG B 1 487 ? -25.266 -22.266 -21.094 1 93.81 487 ARG B CA 1
ATOM 8867 C C . ARG B 1 487 ? -26.328 -22.047 -20.031 1 93.81 487 ARG B C 1
ATOM 8869 O O . ARG B 1 487 ? -27.156 -21.125 -20.141 1 93.81 487 ARG B O 1
ATOM 8876 N N . PRO B 1 488 ? -26.359 -22.891 -19.016 1 94.44 488 PRO B N 1
ATOM 8877 C CA . PRO B 1 488 ? -27.25 -22.609 -17.891 1 94.44 488 PRO B CA 1
ATOM 8878 C C . PRO B 1 488 ? -26.812 -21.375 -17.094 1 94.44 488 PRO B C 1
ATOM 8880 O O . PRO B 1 488 ? -25.75 -20.797 -17.375 1 94.44 488 PRO B O 1
ATOM 8883 N N . ARG B 1 489 ? -27.688 -21 -16.203 1 92.62 489 ARG B N 1
ATOM 8884 C CA . ARG B 1 489 ? -27.375 -19.875 -15.336 1 92.62 489 ARG B CA 1
ATOM 8885 C C . ARG B 1 489 ? -26.141 -20.156 -14.484 1 92.62 489 ARG B C 1
ATOM 8887 O O . ARG B 1 489 ? -25.828 -21.312 -14.211 1 92.62 489 ARG B O 1
ATOM 8894 N N . LEU B 1 490 ? -25.484 -19.156 -14.117 1 90.38 490 LEU B N 1
ATOM 8895 C CA . LEU B 1 490 ? -24.266 -19.312 -13.32 1 90.38 490 LEU B CA 1
ATOM 8896 C C . LEU B 1 490 ? -24.609 -19.594 -11.859 1 90.38 490 LEU B C 1
ATOM 8898 O O . LEU B 1 490 ? -25.562 -19.031 -11.312 1 90.38 490 LEU B O 1
ATOM 8902 N N . GLY B 1 491 ? -23.906 -20.547 -11.312 1 87.88 491 GLY B N 1
ATOM 8903 C CA . GLY B 1 491 ? -24.062 -20.781 -9.883 1 87.88 491 GLY B CA 1
ATOM 8904 C C . GLY B 1 491 ? -24.734 -22.109 -9.562 1 87.88 491 GLY B C 1
ATOM 8905 O O . GLY B 1 491 ? -24.656 -23.062 -10.344 1 87.88 491 GLY B O 1
ATOM 8906 N N . ARG B 1 492 ? -25.406 -22.062 -8.414 1 87.06 492 ARG B N 1
ATOM 8907 C CA . ARG B 1 492 ? -26.062 -23.266 -7.918 1 87.06 492 ARG B CA 1
ATOM 8908 C C . ARG B 1 492 ? -27.172 -23.703 -8.867 1 87.06 492 ARG B C 1
ATOM 8910 O O . ARG B 1 492 ? -27.984 -22.891 -9.305 1 87.06 492 ARG B O 1
ATOM 8917 N N . GLY B 1 493 ? -27.094 -24.953 -9.18 1 87.38 493 GLY B N 1
ATOM 8918 C CA . GLY B 1 493 ? -28.109 -25.516 -10.062 1 87.38 493 GLY B CA 1
ATOM 8919 C C . GLY B 1 493 ? -27.859 -25.188 -11.523 1 87.38 493 GLY B C 1
ATOM 8920 O O . GLY B 1 493 ? -28.641 -25.578 -12.391 1 87.38 493 GLY B O 1
ATOM 8921 N N . GLY B 1 494 ? -26.844 -24.531 -11.82 1 93.19 494 GLY B N 1
ATOM 8922 C CA . GLY B 1 494 ? -26.5 -24.172 -13.18 1 93.19 494 GLY B CA 1
ATOM 8923 C C . GLY B 1 494 ? -25.094 -24.609 -13.578 1 93.19 494 GLY B C 1
ATOM 8924 O O . GLY B 1 494 ? -24.797 -25.797 -13.555 1 93.19 494 GLY B O 1
ATOM 8925 N N . VAL B 1 495 ? -24.312 -23.609 -13.867 1 94.56 495 VAL B N 1
ATOM 8926 C CA . VAL B 1 495 ? -22.953 -23.953 -14.281 1 94.56 495 VAL B CA 1
ATOM 8927 C C . VAL B 1 495 ? -21.938 -23.312 -13.336 1 94.56 495 VAL B C 1
ATOM 8929 O O . VAL B 1 495 ? -22.125 -22.156 -12.922 1 94.56 495 VAL B O 1
ATOM 8932 N N . VAL B 1 496 ? -20.969 -24.078 -12.914 1 94.69 496 VAL B N 1
ATOM 8933 C CA . VAL B 1 496 ? -19.875 -23.594 -12.078 1 94.69 496 VAL B CA 1
ATOM 8934 C C . VAL B 1 496 ? -18.547 -23.828 -12.781 1 94.69 496 VAL B C 1
ATOM 8936 O O . VAL B 1 496 ? -18.344 -24.859 -13.422 1 94.69 496 VAL B O 1
ATOM 8939 N N . CYS B 1 497 ? -17.688 -22.797 -12.727 1 95.62 497 CYS B N 1
ATOM 8940 C CA . CYS B 1 497 ? -16.391 -22.891 -13.398 1 95.62 497 CYS B CA 1
ATOM 8941 C C . CYS B 1 497 ? -15.258 -22.984 -12.383 1 95.62 497 CYS B C 1
ATOM 8943 O O . CYS B 1 497 ? -15.273 -22.297 -11.359 1 95.62 497 CYS B O 1
ATOM 8945 N N . LEU B 1 498 ? -14.383 -23.906 -12.578 1 94.75 498 LEU B N 1
ATOM 8946 C CA . LEU B 1 498 ? -13.133 -24 -11.828 1 94.75 498 LEU B CA 1
ATOM 8947 C C . LEU B 1 498 ? -11.953 -23.547 -12.68 1 94.75 498 LEU B C 1
ATOM 8949 O O . LEU B 1 498 ? -11.523 -24.266 -13.578 1 94.75 498 LEU B O 1
ATOM 8953 N N . PRO B 1 499 ? -11.375 -22.391 -12.281 1 90.5 499 PRO B N 1
ATOM 8954 C CA . PRO B 1 499 ? -10.258 -21.891 -13.078 1 90.5 499 PRO B CA 1
ATOM 8955 C C . PRO B 1 499 ? -8.977 -22.688 -12.883 1 90.5 499 PRO B C 1
ATOM 8957 O O . PRO B 1 499 ? -8.906 -23.547 -12.008 1 90.5 499 PRO B O 1
ATOM 8960 N N . GLN B 1 500 ? -8.07 -22.359 -13.797 1 78 500 GLN B N 1
ATOM 8961 C CA . GLN B 1 500 ? -6.777 -23.031 -13.781 1 78 500 GLN B CA 1
ATOM 8962 C C . GLN B 1 500 ? -6.062 -22.812 -12.453 1 78 500 GLN B C 1
ATOM 8964 O O . GLN B 1 500 ? -5.574 -23.766 -11.836 1 78 500 GLN B O 1
ATOM 8969 N N . ARG B 1 501 ? -6.102 -21.594 -12.055 1 78.19 501 ARG B N 1
ATOM 8970 C CA . ARG B 1 501 ? -5.582 -21.266 -10.734 1 78.19 501 ARG B CA 1
ATOM 8971 C C . ARG B 1 501 ? -6.715 -21.094 -9.727 1 78.19 501 ARG B C 1
ATOM 8973 O O . ARG B 1 501 ? -7.555 -20.203 -9.867 1 78.19 501 ARG B O 1
ATOM 8980 N N . PRO B 1 502 ? -6.672 -21.969 -8.727 1 86.94 502 PRO B N 1
ATOM 8981 C CA . PRO B 1 502 ? -7.746 -21.844 -7.742 1 86.94 502 PRO B CA 1
ATOM 8982 C C . PRO B 1 502 ? -7.707 -20.5 -6.996 1 86.94 502 PRO B C 1
ATOM 8984 O O . PRO B 1 502 ? -6.629 -19.984 -6.723 1 86.94 502 PRO B O 1
ATOM 8987 N N . TYR B 1 503 ? -8.906 -20.016 -6.754 1 88 503 TYR B N 1
ATOM 8988 C CA . TYR B 1 503 ? -9.008 -18.797 -5.953 1 88 503 TYR B CA 1
ATOM 8989 C C . TYR B 1 503 ? -9.242 -19.141 -4.484 1 88 503 TYR B C 1
ATOM 8991 O O . TYR B 1 503 ? -10.195 -19.828 -4.145 1 88 503 TYR B O 1
ATOM 8999 N N . ILE B 1 504 ? -8.312 -18.641 -3.645 1 86.06 504 ILE B N 1
ATOM 9000 C CA . ILE B 1 504 ? -8.438 -18.797 -2.201 1 86.06 504 ILE B CA 1
ATOM 9001 C C . ILE B 1 504 ? -8.812 -17.469 -1.557 1 86.06 504 ILE B C 1
ATOM 9003 O O . ILE B 1 504 ? -7.996 -16.547 -1.512 1 86.06 504 ILE B O 1
ATOM 9007 N N . ALA B 1 505 ? -10 -17.406 -1.088 1 81.81 505 ALA B N 1
ATOM 9008 C CA . ALA B 1 505 ? -10.516 -16.172 -0.492 1 81.81 505 ALA B CA 1
ATOM 9009 C C . ALA B 1 505 ? -9.977 -15.977 0.923 1 81.81 505 ALA B C 1
ATOM 9011 O O . ALA B 1 505 ? -9.406 -16.906 1.508 1 81.81 505 ALA B O 1
ATOM 9012 N N . VAL B 1 506 ? -10.047 -14.781 1.361 1 78.56 506 VAL B N 1
ATOM 9013 C CA . VAL B 1 506 ? -9.711 -14.508 2.756 1 78.56 506 VAL B CA 1
ATOM 9014 C C . VAL B 1 506 ? -10.883 -14.883 3.652 1 78.56 506 VAL B C 1
ATOM 9016 O O . VAL B 1 506 ? -12.016 -14.438 3.428 1 78.56 506 VAL B O 1
ATOM 9019 N N . GLY B 1 507 ? -10.633 -15.781 4.543 1 81.38 507 GLY B N 1
ATOM 9020 C CA . GLY B 1 507 ? -11.703 -16.203 5.434 1 81.38 507 GLY B CA 1
ATOM 9021 C C . GLY B 1 507 ? -11.445 -17.547 6.098 1 81.38 507 GLY B C 1
ATOM 9022 O O . GLY B 1 507 ? -10.312 -18.047 6.074 1 81.38 507 GLY B O 1
ATOM 9023 N N . SER B 1 508 ? -12.516 -18.094 6.645 1 89.62 508 SER B N 1
ATOM 9024 C CA . SER B 1 508 ? -12.414 -19.375 7.348 1 89.62 508 SER B CA 1
ATOM 9025 C C . SER B 1 508 ? -12.445 -20.547 6.371 1 89.62 508 SER B C 1
ATOM 9027 O O . SER B 1 508 ? -12.703 -20.359 5.18 1 89.62 508 SER B O 1
ATOM 9029 N N . LEU B 1 509 ? -12.133 -21.703 6.902 1 91.94 509 LEU B N 1
ATOM 9030 C CA . LEU B 1 509 ? -12.188 -22.906 6.078 1 91.94 509 LEU B CA 1
ATOM 9031 C C . LEU B 1 509 ? -13.602 -23.141 5.559 1 91.94 509 LEU B C 1
ATOM 9033 O O . LEU B 1 509 ? -13.789 -23.562 4.414 1 91.94 509 LEU B O 1
ATOM 9037 N N . ARG B 1 510 ? -14.555 -22.812 6.449 1 91.75 510 ARG B N 1
ATOM 9038 C CA . ARG B 1 510 ? -15.953 -22.906 6.055 1 91.75 510 ARG B CA 1
ATOM 9039 C C . ARG B 1 510 ? -16.25 -21.984 4.875 1 91.75 510 ARG B C 1
ATOM 9041 O O . ARG B 1 510 ? -16.891 -22.391 3.906 1 91.75 510 ARG B O 1
ATOM 9048 N N . GLN B 1 511 ? -15.75 -20.844 4.938 1 89.12 511 GLN B N 1
ATOM 9049 C CA . GLN B 1 511 ? -15.984 -19.859 3.893 1 89.12 511 GLN B CA 1
ATOM 9050 C C . GLN B 1 511 ? -15.305 -20.266 2.586 1 89.12 511 GLN B C 1
ATOM 9052 O O . GLN B 1 511 ? -15.797 -19.953 1.501 1 89.12 511 GLN B O 1
ATOM 9057 N N . GLN B 1 512 ? -14.195 -20.969 2.719 1 92.06 512 GLN B N 1
ATOM 9058 C CA . GLN B 1 512 ? -13.508 -21.438 1.521 1 92.06 512 GLN B CA 1
ATOM 9059 C C . GLN B 1 512 ? -14.367 -22.422 0.733 1 92.06 512 GLN B C 1
ATOM 9061 O O . GLN B 1 512 ? -14.414 -22.359 -0.497 1 92.06 512 GLN B O 1
ATOM 9066 N N . VAL B 1 513 ? -15.031 -23.266 1.438 1 92.94 513 VAL B N 1
ATOM 9067 C CA . VAL B 1 513 ? -15.82 -24.328 0.805 1 92.94 513 VAL B CA 1
ATOM 9068 C C . VAL B 1 513 ? -17.141 -23.75 0.282 1 92.94 513 VAL B C 1
ATOM 9070 O O . VAL B 1 513 ? -17.609 -24.141 -0.785 1 92.94 513 VAL B O 1
ATOM 9073 N N . CYS B 1 514 ? -17.656 -22.734 0.974 1 91.06 514 CYS B N 1
ATOM 9074 C CA . CYS B 1 514 ? -18.969 -22.203 0.626 1 91.06 514 CYS B CA 1
ATOM 9075 C C . CYS B 1 514 ? -18.828 -21.062 -0.384 1 91.06 514 CYS B C 1
ATOM 9077 O O . CYS B 1 514 ? -19.828 -20.656 -0.995 1 91.06 514 CYS B O 1
ATOM 9079 N N . TYR B 1 515 ? -17.641 -20.703 -0.588 1 90.25 515 TYR B N 1
ATOM 9080 C CA . TYR B 1 515 ? -17.438 -19.594 -1.503 1 90.25 515 TYR B CA 1
ATOM 9081 C C . TYR B 1 515 ? -17.953 -19.922 -2.895 1 90.25 515 TYR B C 1
ATOM 9083 O O . TYR B 1 515 ? -17.719 -21.016 -3.412 1 90.25 515 TYR B O 1
ATOM 9091 N N . PRO B 1 516 ? -18.719 -18.984 -3.488 1 89.25 516 PRO B N 1
ATOM 9092 C CA . PRO B 1 516 ? -19.062 -17.609 -3.18 1 89.25 516 PRO B CA 1
ATOM 9093 C C . PRO B 1 516 ? -20.453 -17.469 -2.553 1 89.25 516 PRO B C 1
ATOM 9095 O O . PRO B 1 516 ? -20.984 -16.359 -2.457 1 89.25 516 PRO B O 1
ATOM 9098 N N . ASP B 1 517 ? -20.906 -18.609 -2.225 1 84.81 517 ASP B N 1
ATOM 9099 C CA . ASP B 1 517 ? -22.234 -18.578 -1.62 1 84.81 517 ASP B CA 1
ATOM 9100 C C . ASP B 1 517 ? -22.172 -18.078 -0.179 1 84.81 517 ASP B C 1
ATOM 9102 O O . ASP B 1 517 ? -21.109 -18.062 0.429 1 84.81 517 ASP B O 1
ATOM 9106 N N . ALA B 1 518 ? -23.203 -17.531 0.311 1 75.12 518 ALA B N 1
ATOM 9107 C CA . ALA B 1 518 ? -23.25 -17.031 1.682 1 75.12 518 ALA B CA 1
ATOM 9108 C C . ALA B 1 518 ? -23 -18.156 2.686 1 75.12 518 ALA B C 1
ATOM 9110 O O . ALA B 1 518 ? -23.391 -19.297 2.457 1 75.12 518 ALA B O 1
ATOM 9111 N N . GLU B 1 519 ? -22.234 -17.844 3.689 1 70.75 519 GLU B N 1
ATOM 9112 C CA . GLU B 1 519 ? -21.906 -18.812 4.734 1 70.75 519 GLU B CA 1
ATOM 9113 C C . GLU B 1 519 ? -23.156 -19.266 5.473 1 70.75 519 GLU B C 1
ATOM 9115 O O . GLU B 1 519 ? -23.953 -18.438 5.941 1 70.75 519 GLU B O 1
ATOM 9120 N N . PRO B 1 520 ? -23.359 -20.547 5.363 1 68.56 520 PRO B N 1
ATOM 9121 C CA . PRO B 1 520 ? -24.484 -21.016 6.172 1 68.56 520 PRO B CA 1
ATOM 9122 C C . PRO B 1 520 ? -24.219 -20.906 7.672 1 68.56 520 PRO B C 1
ATOM 9124 O O . PRO B 1 520 ? -23.109 -21.219 8.125 1 68.56 520 PRO B O 1
ATOM 9127 N N . ILE B 1 521 ? -24.766 -20.016 8.383 1 64.12 521 ILE B N 1
ATOM 9128 C CA . ILE B 1 521 ? -24.531 -19.812 9.805 1 64.12 521 ILE B CA 1
ATOM 9129 C C . ILE B 1 521 ? -25.281 -20.875 10.609 1 64.12 521 ILE B C 1
ATOM 9131 O O . ILE B 1 521 ? -26.5 -21.047 10.445 1 64.12 521 ILE B O 1
ATOM 9135 N N . GLY B 1 522 ? -24.484 -21.578 11.531 1 65.31 522 GLY B N 1
ATOM 9136 C CA . GLY B 1 522 ? -25 -22.266 12.711 1 65.31 522 GLY B CA 1
ATOM 9137 C C . GLY B 1 522 ? -25.641 -23.609 12.398 1 65.31 522 GLY B C 1
ATOM 9138 O O . GLY B 1 522 ? -26.344 -24.172 13.234 1 65.31 522 GLY B O 1
ATOM 9139 N N . ASP B 1 523 ? -25.531 -24.016 11.133 1 77.88 523 ASP B N 1
ATOM 9140 C CA . ASP B 1 523 ? -26.25 -25.266 10.859 1 77.88 523 ASP B CA 1
ATOM 9141 C C . ASP B 1 523 ? -25.312 -26.469 10.961 1 77.88 523 ASP B C 1
ATOM 9143 O O . ASP B 1 523 ? -24.359 -26.578 10.203 1 77.88 523 ASP B O 1
ATOM 9147 N N . SER B 1 524 ? -25.5 -27.328 11.961 1 83.94 524 SER B N 1
ATOM 9148 C CA . SER B 1 524 ? -24.672 -28.5 12.242 1 83.94 524 SER B CA 1
ATOM 9149 C C . SER B 1 524 ? -24.703 -29.484 11.07 1 83.94 524 SER B C 1
ATOM 9151 O O . SER B 1 524 ? -23.688 -30.109 10.766 1 83.94 524 SER B O 1
ATOM 9153 N N . GLU B 1 525 ? -25.797 -29.531 10.414 1 88.25 525 GLU B N 1
ATOM 9154 C CA . GLU B 1 525 ? -25.891 -30.438 9.281 1 88.25 525 GLU B CA 1
ATOM 9155 C C . GLU B 1 525 ? -25 -29.984 8.133 1 88.25 525 GLU B C 1
ATOM 9157 O O . GLU B 1 525 ? -24.344 -30.812 7.477 1 88.25 525 GLU B O 1
ATOM 9162 N N . THR B 1 526 ? -25.031 -28.781 7.977 1 90 526 THR B N 1
ATOM 9163 C CA . THR B 1 526 ? -24.203 -28.234 6.914 1 90 526 THR B CA 1
ATOM 9164 C C . THR B 1 526 ? -22.719 -28.406 7.246 1 90 526 THR B C 1
ATOM 9166 O O . THR B 1 526 ? -21.906 -28.656 6.355 1 90 526 THR B O 1
ATOM 9169 N N . ASP B 1 527 ? -22.422 -28.328 8.492 1 92 527 ASP B N 1
ATOM 9170 C CA . ASP B 1 527 ? -21.031 -28.516 8.914 1 92 527 ASP B CA 1
ATOM 9171 C C . ASP B 1 527 ? -20.562 -29.953 8.664 1 92 527 ASP B C 1
ATOM 9173 O O . ASP B 1 527 ? -19.438 -30.172 8.211 1 92 527 ASP B O 1
ATOM 9177 N N . ARG B 1 528 ? -21.406 -30.812 8.977 1 92.69 528 ARG B N 1
ATOM 9178 C CA . ARG B 1 528 ? -21.078 -32.219 8.75 1 92.69 528 ARG B CA 1
ATOM 9179 C C . ARG B 1 528 ? -20.891 -32.5 7.266 1 92.69 528 ARG B C 1
ATOM 9181 O O . ARG B 1 528 ? -20 -33.281 6.879 1 92.69 528 ARG B O 1
ATOM 9188 N N . HIS B 1 529 ? -21.766 -31.875 6.52 1 93.62 529 HIS B N 1
ATOM 9189 C CA . HIS B 1 529 ? -21.672 -32.062 5.074 1 93.62 529 HIS B CA 1
ATOM 9190 C C . HIS B 1 529 ? -20.344 -31.516 4.539 1 93.62 529 HIS B C 1
ATOM 9192 O O . HIS B 1 529 ? -19.719 -32.156 3.693 1 93.62 529 HIS B O 1
ATOM 9198 N N . ILE B 1 530 ? -19.953 -30.391 5.012 1 94.56 530 ILE B N 1
ATOM 9199 C CA . ILE B 1 530 ? -18.688 -29.781 4.598 1 94.56 530 ILE B CA 1
ATOM 9200 C C . ILE B 1 530 ? -17.531 -30.688 4.992 1 94.56 530 ILE B C 1
ATOM 9202 O O . ILE B 1 530 ? -16.609 -30.906 4.199 1 94.56 530 ILE B O 1
ATOM 9206 N N . GLU B 1 531 ? -17.578 -31.219 6.18 1 95.25 531 GLU B N 1
ATOM 9207 C CA . GLU B 1 531 ? -16.531 -32.125 6.652 1 95.25 531 GLU B CA 1
ATOM 9208 C C . GLU B 1 531 ? -16.453 -33.375 5.812 1 95.25 531 GLU B C 1
ATOM 9210 O O . GLU B 1 531 ? -15.359 -33.875 5.492 1 95.25 531 GLU B O 1
ATOM 9215 N N . GLU B 1 532 ? -17.547 -33.875 5.461 1 95.81 532 GLU B N 1
ATOM 9216 C CA . GLU B 1 532 ? -17.594 -35.094 4.629 1 95.81 532 GLU B CA 1
ATOM 9217 C C . GLU B 1 532 ? -17 -34.812 3.25 1 95.81 532 GLU B C 1
ATOM 9219 O O . GLU B 1 532 ? -16.297 -35.688 2.707 1 95.81 532 GLU B O 1
ATOM 9224 N N . LEU B 1 533 ? -17.328 -33.688 2.713 1 96.12 533 LEU B N 1
ATOM 9225 C CA . LEU B 1 533 ? -16.797 -33.344 1.405 1 96.12 533 LEU B CA 1
ATOM 9226 C C . LEU B 1 533 ? -15.273 -33.219 1.461 1 96.12 533 LEU B C 1
ATOM 9228 O O . LEU B 1 533 ? -14.578 -33.688 0.561 1 96.12 533 LEU B O 1
ATOM 9232 N N . LEU B 1 534 ? -14.828 -32.625 2.516 1 96.31 534 LEU B N 1
ATOM 9233 C CA . LEU B 1 534 ? -13.383 -32.438 2.668 1 96.31 534 LEU B CA 1
ATOM 9234 C C . LEU B 1 534 ? -12.695 -33.781 2.85 1 96.31 534 LEU B C 1
ATOM 9236 O O . LEU B 1 534 ? -11.578 -34 2.363 1 96.31 534 LEU B O 1
ATOM 9240 N N . HIS B 1 535 ? -13.359 -34.688 3.461 1 95.5 535 HIS B N 1
ATOM 9241 C CA . HIS B 1 535 ? -12.836 -36.031 3.598 1 95.5 535 HIS B CA 1
ATOM 9242 C C . HIS B 1 535 ? -12.805 -36.75 2.252 1 95.5 535 HIS B C 1
ATOM 9244 O O . HIS B 1 535 ? -11.844 -37.469 1.942 1 95.5 535 HIS B O 1
ATOM 9250 N N . SER B 1 536 ? -13.812 -36.531 1.484 1 95.69 536 SER B N 1
ATOM 9251 C CA . SER B 1 536 ? -13.945 -37.219 0.206 1 95.69 536 SER B CA 1
ATOM 9252 C C . SER B 1 536 ? -12.836 -36.812 -0.761 1 95.69 536 SER B C 1
ATOM 9254 O O . SER B 1 536 ? -12.438 -37.594 -1.626 1 95.69 536 SER B O 1
ATOM 9256 N N . VAL B 1 537 ? -12.391 -35.531 -0.627 1 95.19 537 VAL B N 1
ATOM 9257 C CA . VAL B 1 537 ? -11.344 -35.062 -1.525 1 95.19 537 VAL B CA 1
ATOM 9258 C C . VAL B 1 537 ? -9.984 -35.188 -0.836 1 95.19 537 VAL B C 1
ATOM 9260 O O . VAL B 1 537 ? -9.023 -34.531 -1.224 1 95.19 537 VAL B O 1
ATOM 9263 N N . ASP B 1 538 ? -9.898 -35.906 0.247 1 91.88 538 ASP B N 1
ATOM 9264 C CA . ASP B 1 538 ? -8.68 -36.281 0.957 1 91.88 538 ASP B CA 1
ATOM 9265 C C . ASP B 1 538 ? -8.031 -35.062 1.609 1 91.88 538 ASP B C 1
ATOM 9267 O O . ASP B 1 538 ? -6.824 -34.844 1.472 1 91.88 538 ASP B O 1
ATOM 9271 N N . LEU B 1 539 ? -8.82 -34.219 2.238 1 92.81 539 LEU B N 1
ATOM 9272 C CA . LEU B 1 539 ? -8.305 -33.094 3.014 1 92.81 539 LEU B CA 1
ATOM 9273 C C . LEU B 1 539 ? -8.547 -33.312 4.504 1 92.81 539 LEU B C 1
ATOM 9275 O O . LEU B 1 539 ? -8.82 -32.375 5.234 1 92.81 539 LEU B O 1
ATOM 9279 N N . SER B 1 540 ? -8.422 -34.531 4.906 1 90.25 540 SER B N 1
ATOM 9280 C CA . SER B 1 540 ? -8.625 -34.875 6.305 1 90.25 540 SER B CA 1
ATOM 9281 C C . SER B 1 540 ? -7.523 -34.312 7.191 1 90.25 540 SER B C 1
ATOM 9283 O O . SER B 1 540 ? -7.766 -33.969 8.344 1 90.25 540 SER B O 1
ATOM 9285 N N . ALA B 1 541 ? -6.375 -34.281 6.668 1 82 541 ALA B N 1
ATOM 9286 C CA . ALA B 1 541 ? -5.246 -33.75 7.43 1 82 541 ALA B CA 1
ATOM 9287 C C . ALA B 1 541 ? -5.461 -32.281 7.785 1 82 541 ALA B C 1
ATOM 9289 O O . ALA B 1 541 ? -5.055 -31.812 8.859 1 82 541 ALA B O 1
ATOM 9290 N N . VAL B 1 542 ? -6.066 -31.594 6.926 1 87.88 542 VAL B N 1
ATOM 9291 C CA . VAL B 1 542 ? -6.352 -30.172 7.16 1 87.88 542 VAL B CA 1
ATOM 9292 C C . VAL B 1 542 ? -7.391 -30.031 8.273 1 87.88 542 VAL B C 1
ATOM 9294 O O . VAL B 1 542 ? -7.281 -29.156 9.125 1 87.88 542 VAL B O 1
ATOM 9297 N N . LEU B 1 543 ? -8.352 -30.938 8.297 1 90.88 543 LEU B N 1
ATOM 9298 C CA . LEU B 1 543 ? -9.414 -30.906 9.297 1 90.88 543 LEU B CA 1
ATOM 9299 C C . LEU B 1 543 ? -8.875 -31.312 10.664 1 90.88 543 LEU B C 1
ATOM 9301 O O . LEU B 1 543 ? -9.453 -30.969 11.695 1 90.88 543 LEU B O 1
ATOM 9305 N N . ALA B 1 544 ? -7.812 -32.031 10.641 1 86.94 544 ALA B N 1
ATOM 9306 C CA . ALA B 1 544 ? -7.207 -32.438 11.898 1 86.94 544 ALA B CA 1
ATOM 9307 C C . ALA B 1 544 ? -6.441 -31.297 12.555 1 86.94 544 ALA B C 1
ATOM 9309 O O . ALA B 1 544 ? -6.336 -31.219 13.781 1 86.94 544 ALA B O 1
ATOM 9310 N N . THR B 1 545 ? -6.039 -30.422 11.766 1 84.81 545 THR B N 1
ATOM 9311 C CA . THR B 1 545 ? -5.199 -29.328 12.258 1 84.81 545 THR B CA 1
ATOM 9312 C C . THR B 1 545 ? -6.023 -28.062 12.461 1 84.81 545 THR B C 1
ATOM 9314 O O . THR B 1 545 ? -5.777 -27.297 13.398 1 84.81 545 THR B O 1
ATOM 9317 N N . TYR B 1 546 ? -6.965 -27.891 11.539 1 89.62 546 TYR B N 1
ATOM 9318 C CA . TYR B 1 546 ? -7.723 -26.641 11.562 1 89.62 546 TYR B CA 1
ATOM 9319 C C . TYR B 1 546 ? -9.211 -26.906 11.727 1 89.62 546 TYR B C 1
ATOM 9321 O O . TYR B 1 546 ? -9.719 -27.938 11.25 1 89.62 546 TYR B O 1
ATOM 9329 N N . SER B 1 547 ? -9.805 -26 12.367 1 91.19 547 SER B N 1
ATOM 9330 C CA . SER B 1 547 ? -11.258 -26.078 12.477 1 91.19 547 SER B CA 1
ATOM 9331 C C . SER B 1 547 ? -11.938 -25.344 11.32 1 91.19 547 SER B C 1
ATOM 9333 O O . SER B 1 547 ? -11.281 -24.609 10.57 1 91.19 547 SER B O 1
ATOM 9335 N N . LEU B 1 548 ? -13.195 -25.516 11.203 1 91.88 548 LEU B N 1
ATOM 9336 C CA . LEU B 1 548 ? -13.945 -24.859 10.141 1 91.88 548 LEU B CA 1
ATOM 9337 C C . LEU B 1 548 ? -13.961 -23.359 10.344 1 91.88 548 LEU B C 1
ATOM 9339 O O . LEU B 1 548 ? -14.148 -22.594 9.383 1 91.88 548 LEU B O 1
ATOM 9343 N N . ASP B 1 549 ? -13.664 -22.953 11.523 1 90.25 549 ASP B N 1
ATOM 9344 C CA . ASP B 1 549 ? -13.719 -21.531 11.82 1 90.25 549 ASP B CA 1
ATOM 9345 C C . ASP B 1 549 ? -12.328 -20.906 11.82 1 90.25 549 ASP B C 1
ATOM 9347 O O . ASP B 1 549 ? -12.172 -19.703 12.023 1 90.25 549 ASP B O 1
ATOM 9351 N N . SER B 1 550 ? -11.391 -21.734 11.508 1 89.56 550 SER B N 1
ATOM 9352 C CA . SER B 1 550 ? -10.023 -21.234 11.5 1 89.56 550 SER B CA 1
ATOM 9353 C C . SER B 1 550 ? -9.797 -20.266 10.344 1 89.56 550 SER B C 1
ATOM 9355 O O . SER B 1 550 ? -10.281 -20.484 9.234 1 89.56 550 SER B O 1
ATOM 9357 N N . VAL B 1 551 ? -9.234 -19.141 10.711 1 85.56 551 VAL B N 1
ATOM 9358 C CA . VAL B 1 551 ? -8.875 -18.156 9.695 1 85.56 551 VAL B CA 1
ATOM 9359 C C . VAL B 1 551 ? -7.359 -18.031 9.594 1 85.56 551 VAL B C 1
ATOM 9361 O O . VAL B 1 551 ? -6.711 -17.531 10.523 1 85.56 551 VAL B O 1
ATOM 9364 N N . VAL B 1 552 ? -6.805 -18.547 8.531 1 79.38 552 VAL B N 1
ATOM 9365 C CA . VAL B 1 552 ? -5.375 -18.469 8.25 1 79.38 552 VAL B CA 1
ATOM 9366 C C . VAL B 1 552 ? -5.16 -18.078 6.793 1 79.38 552 VAL B C 1
ATOM 9368 O O . VAL B 1 552 ? -6.121 -17.922 6.039 1 79.38 552 VAL B O 1
ATOM 9371 N N . GLN B 1 553 ? -3.986 -17.797 6.465 1 76 553 GLN B N 1
ATOM 9372 C CA . GLN B 1 553 ? -3.664 -17.578 5.059 1 76 553 GLN B CA 1
ATOM 9373 C C . GLN B 1 553 ? -3.584 -18.906 4.305 1 76 553 GLN B C 1
ATOM 9375 O O . GLN B 1 553 ? -2.492 -19.438 4.094 1 76 553 GLN B O 1
ATOM 9380 N N . TRP B 1 554 ? -4.684 -19.297 3.852 1 82.44 554 TRP B N 1
ATOM 9381 C CA . TRP B 1 554 ? -4.832 -20.625 3.271 1 82.44 554 TRP B CA 1
ATOM 9382 C C . TRP B 1 554 ? -3.912 -20.797 2.07 1 82.44 554 TRP B C 1
ATOM 9384 O O . TRP B 1 554 ? -3.467 -21.906 1.782 1 82.44 554 TRP B O 1
ATOM 9394 N N . GLN B 1 555 ? -3.637 -19.719 1.365 1 74.44 555 GLN B N 1
ATOM 9395 C CA . GLN B 1 555 ? -2.756 -19.797 0.204 1 74.44 555 GLN B CA 1
ATOM 9396 C C . GLN B 1 555 ? -1.357 -20.25 0.601 1 74.44 555 GLN B C 1
ATOM 9398 O O . GLN B 1 555 ? -0.647 -20.859 -0.203 1 74.44 555 GLN B O 1
ATOM 9403 N N . ASP B 1 556 ? -1.064 -20.047 1.823 1 66.81 556 ASP B N 1
ATOM 9404 C CA . ASP B 1 556 ? 0.269 -20.391 2.309 1 66.81 556 ASP B CA 1
ATOM 9405 C C . ASP B 1 556 ? 0.281 -21.766 2.961 1 66.81 556 ASP B C 1
ATOM 9407 O O . ASP B 1 556 ? 1.31 -22.453 2.967 1 66.81 556 ASP B O 1
ATOM 9411 N N . VAL B 1 557 ? -0.854 -22.141 3.441 1 72.94 557 VAL B N 1
ATOM 9412 C CA . VAL B 1 557 ? -0.958 -23.391 4.207 1 72.94 557 VAL B CA 1
ATOM 9413 C C . VAL B 1 557 ? -1.183 -24.562 3.262 1 72.94 557 VAL B C 1
ATOM 9415 O O . VAL B 1 557 ? -0.622 -25.641 3.461 1 72.94 557 VAL B O 1
ATOM 9418 N N . LEU B 1 558 ? -1.926 -24.281 2.209 1 80.19 558 LEU B N 1
ATOM 9419 C CA . LEU B 1 558 ? -2.309 -25.359 1.309 1 80.19 558 LEU B CA 1
ATOM 9420 C C . LEU B 1 558 ? -1.386 -25.406 0.096 1 80.19 558 LEU B C 1
ATOM 9422 O O . LEU B 1 558 ? -1.022 -24.359 -0.456 1 80.19 558 LEU B O 1
ATOM 9426 N N . SER B 1 559 ? -1.034 -26.625 -0.257 1 73.31 559 SER B N 1
ATOM 9427 C CA . SER B 1 559 ? -0.312 -26.812 -1.512 1 73.31 559 SER B CA 1
ATOM 9428 C C . SER B 1 559 ? -1.219 -26.562 -2.713 1 73.31 559 SER B C 1
ATOM 9430 O O . SER B 1 559 ? -2.438 -26.469 -2.566 1 73.31 559 SER B O 1
ATOM 9432 N N . VAL B 1 560 ? -0.634 -26.469 -3.883 1 76.56 560 VAL B N 1
ATOM 9433 C CA . VAL B 1 560 ? -1.412 -26.234 -5.094 1 76.56 560 VAL B CA 1
ATOM 9434 C C . VAL B 1 560 ? -2.402 -27.375 -5.312 1 76.56 560 VAL B C 1
ATOM 9436 O O . VAL B 1 560 ? -3.553 -27.141 -5.688 1 76.56 560 VAL B O 1
ATOM 9439 N N . GLY B 1 561 ? -1.95 -28.578 -5.102 1 82.44 561 GLY B N 1
ATOM 9440 C CA . GLY B 1 561 ? -2.84 -29.734 -5.215 1 82.44 561 GLY B CA 1
ATOM 9441 C C . GLY B 1 561 ? -3.98 -29.703 -4.215 1 82.44 561 GLY B C 1
ATOM 9442 O O . GLY B 1 561 ? -5.117 -30.031 -4.555 1 82.44 561 GLY B O 1
ATOM 9443 N N . GLU B 1 562 ? -3.613 -29.281 -3.029 1 84.5 562 GLU B N 1
ATOM 9444 C CA . GLU B 1 562 ? -4.641 -29.188 -1.997 1 84.5 562 GLU B CA 1
ATOM 9445 C C . GLU B 1 562 ? -5.645 -28.078 -2.318 1 84.5 562 GLU B C 1
ATOM 9447 O O . GLU B 1 562 ? -6.832 -28.203 -2.014 1 84.5 562 GLU B O 1
ATOM 9452 N N . GLN B 1 563 ? -5.148 -27.078 -2.926 1 90 563 GLN B N 1
ATOM 9453 C CA . GLN B 1 563 ? -6.035 -25.984 -3.332 1 90 563 GLN B CA 1
ATOM 9454 C C . GLN B 1 563 ? -7 -26.453 -4.422 1 90 563 GLN B C 1
ATOM 9456 O O . GLN B 1 563 ? -8.164 -26.047 -4.438 1 90 563 GLN B O 1
ATOM 9461 N N . GLN B 1 564 ? -6.508 -27.234 -5.332 1 90.75 564 GLN B N 1
ATOM 9462 C CA . GLN B 1 564 ? -7.375 -27.781 -6.371 1 90.75 564 GLN B CA 1
ATOM 9463 C C . GLN B 1 564 ? -8.43 -28.703 -5.777 1 90.75 564 GLN B C 1
ATOM 9465 O O . GLN B 1 564 ? -9.594 -28.688 -6.184 1 90.75 564 GLN B O 1
ATOM 9470 N N . ARG B 1 565 ? -7.98 -29.531 -4.809 1 94 565 ARG B N 1
ATOM 9471 C CA . ARG B 1 565 ? -8.922 -30.422 -4.133 1 94 565 ARG B CA 1
ATOM 9472 C C . ARG B 1 565 ? -9.992 -29.625 -3.393 1 94 565 ARG B C 1
ATOM 9474 O O . ARG B 1 565 ? -11.172 -30 -3.406 1 94 565 ARG B O 1
ATOM 9481 N N . LEU B 1 566 ? -9.562 -28.578 -2.779 1 94.88 566 LEU B N 1
ATOM 9482 C CA . LEU B 1 566 ? -10.5 -27.688 -2.094 1 94.88 566 LEU B CA 1
ATOM 9483 C C . LEU B 1 566 ? -11.5 -27.094 -3.076 1 94.88 566 LEU B C 1
ATOM 9485 O O . LEU B 1 566 ? -12.688 -26.969 -2.762 1 94.88 566 LEU B O 1
ATOM 9489 N N . SER B 1 567 ? -11.07 -26.703 -4.215 1 95.12 567 SER B N 1
ATOM 9490 C CA . SER B 1 567 ? -11.938 -26.141 -5.242 1 95.12 567 SER B CA 1
ATOM 9491 C C . SER B 1 567 ? -12.977 -27.156 -5.707 1 95.12 567 SER B C 1
ATOM 9493 O O . SER B 1 567 ? -14.109 -26.797 -6.023 1 95.12 567 SER B O 1
ATOM 9495 N N . ILE B 1 568 ? -12.578 -28.406 -5.777 1 96.75 568 ILE B N 1
ATOM 9496 C CA . ILE B 1 568 ? -13.508 -29.469 -6.168 1 96.75 568 ILE B CA 1
ATOM 9497 C C . ILE B 1 568 ? -14.555 -29.656 -5.074 1 96.75 568 ILE B C 1
ATOM 9499 O O . ILE B 1 568 ? -15.734 -29.859 -5.367 1 96.75 568 ILE B O 1
ATOM 9503 N N . ALA B 1 569 ? -14.07 -29.594 -3.799 1 96.12 569 ALA B N 1
ATOM 9504 C CA . ALA B 1 569 ? -15.023 -29.656 -2.699 1 96.12 569 ALA B CA 1
ATOM 9505 C C . ALA B 1 569 ? -16.047 -28.516 -2.805 1 96.12 569 ALA B C 1
ATOM 9507 O O . ALA B 1 569 ? -17.234 -28.719 -2.541 1 96.12 569 ALA B O 1
ATOM 9508 N N . ARG B 1 570 ? -15.586 -27.422 -3.164 1 94.31 570 ARG B N 1
ATOM 9509 C CA . ARG B 1 570 ? -16.453 -26.266 -3.369 1 94.31 570 ARG B CA 1
ATOM 9510 C C . ARG B 1 570 ? -17.469 -26.531 -4.473 1 94.31 570 ARG B C 1
ATOM 9512 O O . ARG B 1 570 ? -18.641 -26.188 -4.34 1 94.31 570 ARG B O 1
ATOM 9519 N N . LEU B 1 571 ? -17.031 -27.078 -5.52 1 95.81 571 LEU B N 1
ATOM 9520 C CA . LEU B 1 571 ? -17.891 -27.422 -6.641 1 95.81 571 LEU B CA 1
ATOM 9521 C C . LEU B 1 571 ? -18.984 -28.406 -6.207 1 95.81 571 LEU B C 1
ATOM 9523 O O . LEU B 1 571 ? -20.156 -28.203 -6.531 1 95.81 571 LEU B O 1
ATOM 9527 N N . LEU B 1 572 ? -18.578 -29.422 -5.477 1 96.25 572 LEU B N 1
ATOM 9528 C CA . LEU B 1 572 ? -19.516 -30.438 -5.035 1 96.25 572 LEU B CA 1
ATOM 9529 C C . LEU B 1 572 ? -20.516 -29.875 -4.035 1 96.25 572 LEU B C 1
ATOM 9531 O O . LEU B 1 572 ? -21.656 -30.312 -3.982 1 96.25 572 LEU B O 1
ATOM 9535 N N . PHE B 1 573 ? -20.031 -28.953 -3.234 1 94.56 573 PHE B N 1
ATOM 9536 C CA . PHE B 1 573 ? -20.922 -28.297 -2.277 1 94.56 573 PHE B CA 1
ATOM 9537 C C . PHE B 1 573 ? -22.016 -27.531 -2.994 1 94.56 573 PHE B C 1
ATOM 9539 O O . PHE B 1 573 ? -23.156 -27.516 -2.545 1 94.56 573 PHE B O 1
ATOM 9546 N N . ARG B 1 574 ? -21.734 -26.906 -4.09 1 92.88 574 ARG B N 1
ATOM 9547 C CA . ARG B 1 574 ? -22.688 -26.078 -4.82 1 92.88 574 ARG B CA 1
ATOM 9548 C C . ARG B 1 574 ? -23.594 -26.922 -5.699 1 92.88 574 ARG B C 1
ATOM 9550 O O . ARG B 1 574 ? -24.656 -26.453 -6.137 1 92.88 574 ARG B O 1
ATOM 9557 N N . GLN B 1 575 ? -23.25 -28.109 -6.008 1 92.56 575 GLN B N 1
ATOM 9558 C CA . GLN B 1 575 ? -24.031 -29.094 -6.746 1 92.56 575 GLN B CA 1
ATOM 9559 C C . GLN B 1 575 ? -24.609 -28.5 -8.031 1 92.56 575 GLN B C 1
ATOM 9561 O O . GLN B 1 575 ? -25.828 -28.5 -8.234 1 92.56 575 GLN B O 1
ATOM 9566 N N . PRO B 1 576 ? -23.781 -28.078 -8.969 1 94.69 576 PRO B N 1
ATOM 9567 C CA . PRO B 1 576 ? -24.266 -27.547 -10.25 1 94.69 576 PRO B CA 1
ATOM 9568 C C . PRO B 1 576 ? -24.703 -28.656 -11.211 1 94.69 576 PRO B C 1
ATOM 9570 O O . PRO B 1 576 ? -24.453 -29.828 -10.961 1 94.69 576 PRO B O 1
ATOM 9573 N N . LYS B 1 577 ? -25.422 -28.266 -12.219 1 95.12 577 LYS B N 1
ATOM 9574 C CA . LYS B 1 577 ? -25.766 -29.203 -13.273 1 95.12 577 LYS B CA 1
ATOM 9575 C C . LYS B 1 577 ? -24.578 -29.469 -14.195 1 95.12 577 LYS B C 1
ATOM 9577 O O . LYS B 1 577 ? -24.422 -30.594 -14.695 1 95.12 577 LYS B O 1
ATOM 9582 N N . PHE B 1 578 ? -23.844 -28.375 -14.406 1 96.5 578 PHE B N 1
ATOM 9583 C CA . PHE B 1 578 ? -22.672 -28.469 -15.258 1 96.5 578 PHE B CA 1
ATOM 9584 C C . PHE B 1 578 ? -21.453 -27.875 -14.586 1 96.5 578 PHE B C 1
ATOM 9586 O O . PHE B 1 578 ? -21.578 -26.938 -13.789 1 96.5 578 PHE B O 1
ATOM 9593 N N . ALA B 1 579 ? -20.312 -28.406 -14.867 1 96.44 579 ALA B N 1
ATOM 9594 C CA . ALA B 1 579 ? -19.047 -27.875 -14.383 1 96.44 579 ALA B CA 1
ATOM 9595 C C . ALA B 1 579 ? -18.062 -27.641 -15.531 1 96.44 579 ALA B C 1
ATOM 9597 O O . ALA B 1 579 ? -17.969 -28.469 -16.438 1 96.44 579 ALA B O 1
ATOM 9598 N N . ILE B 1 580 ? -17.5 -26.5 -15.578 1 96.69 580 ILE B N 1
ATOM 9599 C CA . ILE B 1 580 ? -16.422 -26.203 -16.516 1 96.69 580 ILE B CA 1
ATOM 9600 C C . ILE B 1 580 ? -15.086 -26.266 -15.789 1 96.69 580 ILE B C 1
ATOM 9602 O O . ILE B 1 580 ? -14.805 -25.469 -14.898 1 96.69 580 ILE B O 1
ATOM 9606 N N . LEU B 1 581 ? -14.312 -27.219 -16.156 1 96.19 581 LEU B N 1
ATOM 9607 C CA . LEU B 1 581 ? -13.023 -27.453 -15.516 1 96.19 581 LEU B CA 1
ATOM 9608 C C . LEU B 1 581 ? -11.875 -27.016 -16.406 1 96.19 581 LEU B C 1
ATOM 9610 O O . LEU B 1 581 ? -11.531 -27.703 -17.375 1 96.19 581 LEU B O 1
ATOM 9614 N N . ASP B 1 582 ? -11.281 -25.891 -16.078 1 92 582 ASP B N 1
ATOM 9615 C CA . ASP B 1 582 ? -10.133 -25.391 -16.828 1 92 582 ASP B CA 1
ATOM 9616 C C . ASP B 1 582 ? -8.82 -25.828 -16.188 1 92 582 ASP B C 1
ATOM 9618 O O . ASP B 1 582 ? -8.227 -25.094 -15.406 1 92 582 ASP B O 1
ATOM 9622 N N . GLU B 1 583 ? -8.336 -26.969 -16.562 1 87.06 583 GLU B N 1
ATOM 9623 C CA . GLU B 1 583 ? -7.133 -27.578 -16.031 1 87.06 583 GLU B CA 1
ATOM 9624 C C . GLU B 1 583 ? -7.164 -27.609 -14.5 1 87.06 583 GLU B C 1
ATOM 9626 O O . GLU B 1 583 ? -6.191 -27.234 -13.844 1 87.06 583 GLU B O 1
ATOM 9631 N N . ALA B 1 584 ? -8.289 -28.047 -14 1 90.38 584 ALA B N 1
ATOM 9632 C CA . ALA B 1 584 ? -8.57 -27.953 -12.57 1 90.38 584 ALA B CA 1
ATOM 9633 C C . ALA B 1 584 ? -7.906 -29.094 -11.797 1 90.38 584 ALA B C 1
ATOM 9635 O O . ALA B 1 584 ? -7.863 -29.078 -10.57 1 90.38 584 ALA B O 1
ATOM 9636 N N . THR B 1 585 ? -7.328 -30.109 -12.484 1 89.06 585 THR B N 1
ATOM 9637 C CA . THR B 1 585 ? -6.711 -31.25 -11.805 1 89.06 585 THR B CA 1
ATOM 9638 C C . THR B 1 585 ? -5.258 -31.406 -12.242 1 89.06 585 THR B C 1
ATOM 9640 O O . THR B 1 585 ? -4.684 -32.5 -12.117 1 89.06 585 THR B O 1
ATOM 9643 N N . SER B 1 586 ? -4.711 -30.344 -12.758 1 79.19 586 SER B N 1
ATOM 9644 C CA . SER B 1 586 ? -3.379 -30.422 -13.352 1 79.19 586 SER B CA 1
ATOM 9645 C C . SER B 1 586 ? -2.312 -30.672 -12.289 1 79.19 586 SER B C 1
ATOM 9647 O O . SER B 1 586 ? -1.264 -31.25 -12.578 1 79.19 586 SER B O 1
ATOM 9649 N N . ALA B 1 587 ? -2.602 -30.281 -11.039 1 77.88 587 ALA B N 1
ATOM 9650 C CA . ALA B 1 587 ? -1.602 -30.406 -9.984 1 77.88 587 ALA B CA 1
ATOM 9651 C C . ALA B 1 587 ? -1.869 -31.641 -9.117 1 77.88 587 ALA B C 1
ATOM 9653 O O . ALA B 1 587 ? -1.198 -31.859 -8.109 1 77.88 587 ALA B O 1
ATOM 9654 N N . LEU B 1 588 ? -2.803 -32.5 -9.562 1 83.44 588 LEU B N 1
ATOM 9655 C CA . LEU B 1 588 ? -3.135 -33.688 -8.805 1 83.44 588 LEU B CA 1
ATOM 9656 C C . LEU B 1 588 ? -2.436 -34.938 -9.391 1 83.44 588 LEU B C 1
ATOM 9658 O O . LEU B 1 588 ? -2.168 -34.969 -10.594 1 83.44 588 LEU B O 1
ATOM 9662 N N . ASP B 1 589 ? -2.131 -35.844 -8.523 1 80.62 589 ASP B N 1
ATOM 9663 C CA . ASP B 1 589 ? -1.639 -37.125 -9.039 1 80.62 589 ASP B CA 1
ATOM 9664 C C . ASP B 1 589 ? -2.76 -37.938 -9.703 1 80.62 589 ASP B C 1
ATOM 9666 O O . ASP B 1 589 ? -3.936 -37.594 -9.562 1 80.62 589 ASP B O 1
ATOM 9670 N N . LEU B 1 590 ? -2.379 -38.969 -10.414 1 82.94 590 LEU B N 1
ATOM 9671 C CA . LEU B 1 590 ? -3.326 -39.719 -11.234 1 82.94 590 LEU B CA 1
ATOM 9672 C C . LEU B 1 590 ? -4.426 -40.344 -10.375 1 82.94 590 LEU B C 1
ATOM 9674 O O . LEU B 1 590 ? -5.594 -40.344 -10.773 1 82.94 590 LEU B O 1
ATOM 9678 N N . ALA B 1 591 ? -4.023 -40.812 -9.211 1 85.44 591 ALA B N 1
ATOM 9679 C CA . ALA B 1 591 ? -5.008 -41.438 -8.336 1 85.44 591 ALA B CA 1
ATOM 9680 C C . ALA B 1 591 ? -6.004 -40.406 -7.809 1 85.44 591 ALA B C 1
ATOM 9682 O O . ALA B 1 591 ? -7.215 -40.656 -7.812 1 85.44 591 ALA B O 1
ATOM 9683 N N . MET B 1 592 ? -5.488 -39.312 -7.395 1 88.81 592 MET B N 1
ATOM 9684 C CA . MET B 1 592 ? -6.348 -38.281 -6.852 1 88.81 592 MET B CA 1
ATOM 9685 C C . MET B 1 592 ? -7.203 -37.656 -7.949 1 88.81 592 MET B C 1
ATOM 9687 O O . MET B 1 592 ? -8.344 -37.25 -7.703 1 88.81 592 MET B O 1
ATOM 9691 N N . GLU B 1 593 ? -6.633 -37.5 -9.086 1 91.44 593 GLU B N 1
ATOM 9692 C CA . GLU B 1 593 ? -7.398 -37 -10.227 1 91.44 593 GLU B CA 1
ATOM 9693 C C . GLU B 1 593 ? -8.594 -37.906 -10.516 1 91.44 593 GLU B C 1
ATOM 9695 O O . GLU B 1 593 ? -9.711 -37.438 -10.727 1 91.44 593 GLU B O 1
ATOM 9700 N N . ALA B 1 594 ? -8.312 -39.219 -10.547 1 92.12 594 ALA B N 1
ATOM 9701 C CA . ALA B 1 594 ? -9.383 -40.188 -10.805 1 92.12 594 ALA B CA 1
ATOM 9702 C C . ALA B 1 594 ? -10.461 -40.094 -9.727 1 92.12 594 ALA B C 1
ATOM 9704 O O . ALA B 1 594 ? -11.648 -40.156 -10.031 1 92.12 594 ALA B O 1
ATOM 9705 N N . THR B 1 595 ? -10.008 -39.938 -8.531 1 94.06 595 THR B N 1
ATOM 9706 C CA . THR B 1 595 ? -10.945 -39.844 -7.414 1 94.06 595 THR B CA 1
ATOM 9707 C C . THR B 1 595 ? -11.812 -38.594 -7.551 1 94.06 595 THR B C 1
ATOM 9709 O O . THR B 1 595 ? -13.039 -38.656 -7.434 1 94.06 595 THR B O 1
ATOM 9712 N N . CYS B 1 596 ? -11.203 -37.5 -7.766 1 95.62 596 CYS B N 1
ATOM 9713 C CA . CYS B 1 596 ? -11.906 -36.219 -7.863 1 95.62 596 CYS B CA 1
ATOM 9714 C C . CYS B 1 596 ? -12.859 -36.219 -9.055 1 95.62 596 CYS B C 1
ATOM 9716 O O . CYS B 1 596 ? -14.023 -35.812 -8.922 1 95.62 596 CYS B O 1
ATOM 9718 N N . MET B 1 597 ? -12.422 -36.656 -10.211 1 95.56 597 MET B N 1
ATOM 9719 C CA . MET B 1 597 ? -13.266 -36.75 -11.398 1 95.56 597 MET B CA 1
ATOM 9720 C C . MET B 1 597 ? -14.43 -37.719 -11.18 1 95.56 597 MET B C 1
ATOM 9722 O O . MET B 1 597 ? -15.539 -37.469 -11.648 1 95.56 597 MET B O 1
ATOM 9726 N N . GLY B 1 598 ? -14.102 -38.781 -10.531 1 95.19 598 GLY B N 1
ATOM 9727 C CA . GLY B 1 598 ? -15.148 -39.75 -10.203 1 95.19 598 GLY B CA 1
ATOM 9728 C C . GLY B 1 598 ? -16.234 -39.156 -9.32 1 95.19 598 GLY B C 1
ATOM 9729 O O . GLY B 1 598 ? -17.422 -39.438 -9.531 1 95.19 598 GLY B O 1
ATOM 9730 N N . LEU B 1 599 ? -15.82 -38.406 -8.336 1 96.38 599 LEU B N 1
ATOM 9731 C CA . LEU B 1 599 ? -16.781 -37.75 -7.441 1 96.38 599 LEU B CA 1
ATOM 9732 C C . LEU B 1 599 ? -17.703 -36.812 -8.211 1 96.38 599 LEU B C 1
ATOM 9734 O O . LEU B 1 599 ? -18.906 -36.781 -7.949 1 96.38 599 LEU B O 1
ATOM 9738 N N . ILE B 1 600 ? -17.203 -36.094 -9.172 1 96.19 600 ILE B N 1
ATOM 9739 C CA . ILE B 1 600 ? -17.984 -35.188 -9.977 1 96.19 600 ILE B CA 1
ATOM 9740 C C . ILE B 1 600 ? -18.953 -35.938 -10.875 1 96.19 600 ILE B C 1
ATOM 9742 O O . ILE B 1 600 ? -20.125 -35.594 -10.977 1 96.19 600 ILE B O 1
ATOM 9746 N N . SER B 1 601 ? -18.438 -37 -11.469 1 94.19 601 SER B N 1
ATOM 9747 C CA . SER B 1 601 ? -19.25 -37.844 -12.352 1 94.19 601 SER B CA 1
ATOM 9748 C C . SER B 1 601 ? -20.375 -38.5 -11.586 1 94.19 601 SER B C 1
ATOM 9750 O O . SER B 1 601 ? -21.516 -38.594 -12.062 1 94.19 601 SER B O 1
ATOM 9752 N N . ASP B 1 602 ? -20.062 -39.031 -10.414 1 94.44 602 ASP B N 1
ATOM 9753 C CA . ASP B 1 602 ? -21.031 -39.719 -9.586 1 94.44 602 ASP B CA 1
ATOM 9754 C C . ASP B 1 602 ? -22.141 -38.781 -9.117 1 94.44 602 ASP B C 1
ATOM 9756 O O . ASP B 1 602 ? -23.266 -39.219 -8.859 1 94.44 602 ASP B O 1
ATOM 9760 N N . ALA B 1 603 ? -21.797 -37.562 -9 1 94.56 603 ALA B N 1
ATOM 9761 C CA . ALA B 1 603 ? -22.781 -36.594 -8.57 1 94.56 603 ALA B CA 1
ATOM 9762 C C . ALA B 1 603 ? -23.719 -36.219 -9.711 1 94.56 603 ALA B C 1
ATOM 9764 O O . ALA B 1 603 ? -24.703 -35.5 -9.516 1 94.56 603 ALA B O 1
ATOM 9765 N N . GLY B 1 604 ? -23.422 -36.656 -10.898 1 92.81 604 GLY B N 1
ATOM 9766 C CA . GLY B 1 604 ? -24.281 -36.406 -12.055 1 92.81 604 GLY B CA 1
ATOM 9767 C C . GLY B 1 604 ? -24.031 -35.062 -12.711 1 92.81 604 GLY B C 1
ATOM 9768 O O . GLY B 1 604 ? -24.906 -34.531 -13.391 1 92.81 604 GLY B O 1
ATOM 9769 N N . ILE B 1 605 ? -22.922 -34.5 -12.477 1 95 605 ILE B N 1
ATOM 9770 C CA . ILE B 1 605 ? -22.578 -33.188 -13.016 1 95 605 ILE B CA 1
ATOM 9771 C C . ILE B 1 605 ? -21.969 -33.344 -14.406 1 95 605 ILE B C 1
ATOM 9773 O O . ILE B 1 605 ? -21.031 -34.094 -14.594 1 95 605 ILE B O 1
ATOM 9777 N N . GLY B 1 606 ? -22.578 -32.688 -15.438 1 95.25 606 GLY B N 1
ATOM 9778 C CA . GLY B 1 606 ? -21.938 -32.625 -16.75 1 95.25 606 GLY B CA 1
ATOM 9779 C C . GLY B 1 606 ? -20.672 -31.797 -16.766 1 95.25 606 GLY B C 1
ATOM 9780 O O . GLY B 1 606 ? -20.594 -30.75 -16.125 1 95.25 606 GLY B O 1
ATOM 9781 N N . MET B 1 607 ? -19.703 -32.312 -17.453 1 96.06 607 MET B N 1
ATOM 9782 C CA . MET B 1 607 ? -18.406 -31.656 -17.359 1 96.06 607 MET B CA 1
ATOM 9783 C C . MET B 1 607 ? -17.938 -31.188 -18.734 1 96.06 607 MET B C 1
ATOM 9785 O O . MET B 1 607 ? -18.062 -31.906 -19.719 1 96.06 607 MET B O 1
ATOM 9789 N N . LEU B 1 608 ? -17.578 -29.922 -18.844 1 96.12 608 LEU B N 1
ATOM 9790 C CA . LEU B 1 608 ? -16.688 -29.438 -19.891 1 96.12 608 LEU B CA 1
ATOM 9791 C C . LEU B 1 608 ? -15.266 -29.312 -19.375 1 96.12 608 LEU B C 1
ATOM 9793 O O . LEU B 1 608 ? -14.938 -28.359 -18.672 1 96.12 608 LEU B O 1
ATOM 9797 N N . THR B 1 609 ? -14.43 -30.25 -19.734 1 95.5 609 THR B N 1
ATOM 9798 C CA . THR B 1 609 ? -13.102 -30.344 -19.141 1 95.5 609 THR B CA 1
ATOM 9799 C C . THR B 1 609 ? -12.023 -29.984 -20.156 1 95.5 609 THR B C 1
ATOM 9801 O O . THR B 1 609 ? -12.008 -30.531 -21.266 1 95.5 609 THR B O 1
ATOM 9804 N N . ILE B 1 610 ? -11.242 -29 -19.812 1 92 610 ILE B N 1
ATOM 9805 C CA . ILE B 1 610 ? -10.016 -28.703 -20.547 1 92 610 ILE B CA 1
ATOM 9806 C C . ILE B 1 610 ? -8.828 -29.391 -19.875 1 92 610 ILE B C 1
ATOM 9808 O O . ILE B 1 610 ? -8.539 -29.125 -18.703 1 92 610 ILE B O 1
ATOM 9812 N N . ALA B 1 611 ? -8.18 -30.344 -20.516 1 85.75 611 ALA B N 1
ATOM 9813 C CA . ALA B 1 611 ? -7.059 -31.062 -19.922 1 85.75 611 ALA B CA 1
ATOM 9814 C C . ALA B 1 611 ? -6.043 -31.469 -20.984 1 85.75 611 ALA B C 1
ATOM 9816 O O . ALA B 1 611 ? -6.387 -31.609 -22.156 1 85.75 611 ALA B O 1
ATOM 9817 N N . HIS B 1 612 ? -4.898 -31.609 -20.562 1 76 612 HIS B N 1
ATOM 9818 C CA . HIS B 1 612 ? -3.834 -32.094 -21.422 1 76 612 HIS B CA 1
ATOM 9819 C C . HIS B 1 612 ? -3.605 -33.594 -21.203 1 76 612 HIS B C 1
ATOM 9821 O O . HIS B 1 612 ? -3.186 -34.312 -22.125 1 76 612 HIS B O 1
ATOM 9827 N N . ARG B 1 613 ? -3.975 -34.062 -20.078 1 76.88 613 ARG B N 1
ATOM 9828 C CA . ARG B 1 613 ? -3.717 -35.438 -19.688 1 76.88 613 ARG B CA 1
ATOM 9829 C C . ARG B 1 613 ? -4.781 -36.375 -20.25 1 76.88 613 ARG B C 1
ATOM 9831 O O . ARG B 1 613 ? -5.977 -36.094 -20.156 1 76.88 613 ARG B O 1
ATOM 9838 N N . PRO B 1 614 ? -4.355 -37.438 -20.75 1 81.56 614 PRO B N 1
ATOM 9839 C CA . PRO B 1 614 ? -5.324 -38.375 -21.297 1 81.56 614 PRO B CA 1
ATOM 9840 C C . PRO B 1 614 ? -6.133 -39.094 -20.219 1 81.56 614 PRO B C 1
ATOM 9842 O O . PRO B 1 614 ? -7.211 -39.625 -20.5 1 81.56 614 PRO B O 1
ATOM 9845 N N . SER B 1 615 ? -5.672 -39.062 -18.984 1 83 615 SER B N 1
ATOM 9846 C CA . SER B 1 615 ? -6.309 -39.812 -17.906 1 83 615 SER B CA 1
ATOM 9847 C C . SER B 1 615 ? -7.715 -39.281 -17.625 1 83 615 SER B C 1
ATOM 9849 O O . SER B 1 615 ? -8.562 -40.031 -17.109 1 83 615 SER B O 1
ATOM 9851 N N . VAL B 1 616 ? -8.008 -38.094 -18.062 1 89.25 616 VAL B N 1
ATOM 9852 C CA . VAL B 1 616 ? -9.297 -37.5 -17.75 1 89.25 616 VAL B CA 1
ATOM 9853 C C . VAL B 1 616 ? -10.336 -37.938 -18.797 1 89.25 616 VAL B C 1
ATOM 9855 O O . VAL B 1 616 ? -11.539 -37.844 -18.531 1 89.25 616 VAL B O 1
ATOM 9858 N N . VAL B 1 617 ? -9.898 -38.469 -19.891 1 89.75 617 VAL B N 1
ATOM 9859 C CA . VAL B 1 617 ? -10.75 -38.75 -21.047 1 89.75 617 VAL B CA 1
ATOM 9860 C C . VAL B 1 617 ? -11.773 -39.812 -20.688 1 89.75 617 VAL B C 1
ATOM 9862 O O . VAL B 1 617 ? -12.906 -39.781 -21.172 1 89.75 617 VAL B O 1
ATOM 9865 N N . ARG B 1 618 ? -11.43 -40.719 -19.781 1 89.94 618 ARG B N 1
ATOM 9866 C CA . ARG B 1 618 ? -12.289 -41.844 -19.453 1 89.94 618 ARG B CA 1
ATOM 9867 C C . ARG B 1 618 ? -13.586 -41.406 -18.812 1 89.94 618 ARG B C 1
ATOM 9869 O O . ARG B 1 618 ? -14.578 -42.125 -18.797 1 89.94 618 ARG B O 1
ATOM 9876 N N . PHE B 1 619 ? -13.641 -40.219 -18.328 1 92.94 619 PHE B N 1
ATOM 9877 C CA . PHE B 1 619 ? -14.82 -39.719 -17.625 1 92.94 619 PHE B CA 1
ATOM 9878 C C . PHE B 1 619 ? -15.734 -38.969 -18.578 1 92.94 619 PHE B C 1
ATOM 9880 O O . PHE B 1 619 ? -16.703 -38.344 -18.141 1 92.94 619 PHE B O 1
ATOM 9887 N N . HIS B 1 620 ? -15.453 -39 -19.875 1 94 620 HIS B N 1
ATOM 9888 C CA . HIS B 1 620 ? -16.188 -38.188 -20.844 1 94 620 HIS B CA 1
ATOM 9889 C C . HIS B 1 620 ? -16.734 -39.062 -21.969 1 94 620 HIS B C 1
ATOM 9891 O O . HIS B 1 620 ? -16.172 -40.125 -22.266 1 94 620 HIS B O 1
ATOM 9897 N N . GLN B 1 621 ? -17.812 -38.594 -22.609 1 92.25 621 GLN B N 1
ATOM 9898 C CA . GLN B 1 621 ? -18.453 -39.312 -23.703 1 92.25 621 GLN B CA 1
ATOM 9899 C C . GLN B 1 621 ? -18.078 -38.688 -25.047 1 92.25 621 GLN B C 1
ATOM 9901 O O . GLN B 1 621 ? -18.281 -39.312 -26.094 1 92.25 621 GLN B O 1
ATOM 9906 N N . GLN B 1 622 ? -17.609 -37.469 -24.969 1 93.25 622 GLN B N 1
ATOM 9907 C CA . GLN B 1 622 ? -17.234 -36.75 -26.188 1 93.25 622 GLN B CA 1
ATOM 9908 C C . GLN B 1 622 ? -15.875 -36.094 -26.031 1 93.25 622 GLN B C 1
ATOM 9910 O O . GLN B 1 622 ? -15.492 -35.688 -24.922 1 93.25 622 GLN B O 1
ATOM 9915 N N . MET B 1 623 ? -15.172 -36 -27.172 1 93.62 623 MET B N 1
ATOM 9916 C CA . MET B 1 623 ? -13.875 -35.312 -27.188 1 93.62 623 MET B CA 1
ATOM 9917 C C . MET B 1 623 ? -13.766 -34.375 -28.391 1 93.62 623 MET B C 1
ATOM 9919 O O . MET B 1 623 ? -14.219 -34.75 -29.484 1 93.62 623 MET B O 1
ATOM 9923 N N . VAL B 1 624 ? -13.352 -33.25 -28.172 1 92.38 624 VAL B N 1
ATOM 9924 C CA . VAL B 1 624 ? -13.031 -32.312 -29.234 1 92.38 624 VAL B CA 1
ATOM 9925 C C . VAL B 1 624 ? -11.539 -32 -29.234 1 92.38 624 VAL B C 1
ATOM 9927 O O . VAL B 1 624 ? -10.984 -31.578 -28.219 1 92.38 624 VAL B O 1
ATOM 9930 N N . LEU B 1 625 ? -10.867 -32.281 -30.266 1 89.75 625 LEU B N 1
ATOM 9931 C CA . LEU B 1 625 ? -9.445 -31.984 -30.422 1 89.75 625 LEU B CA 1
ATOM 9932 C C . LEU B 1 625 ? -9.242 -30.703 -31.234 1 89.75 625 LEU B C 1
ATOM 9934 O O . LEU B 1 625 ? -9.719 -30.609 -32.375 1 89.75 625 LEU B O 1
ATOM 9938 N N . VAL B 1 626 ? -8.617 -29.797 -30.594 1 87.06 626 VAL B N 1
ATOM 9939 C CA . VAL B 1 626 ? -8.352 -28.531 -31.25 1 87.06 626 VAL B CA 1
ATOM 9940 C C . VAL B 1 626 ? -6.895 -28.469 -31.703 1 87.06 626 VAL B C 1
ATOM 9942 O O . VAL B 1 626 ? -5.984 -28.75 -30.922 1 87.06 626 VAL B O 1
ATOM 9945 N N . ASN B 1 627 ? -6.699 -28.078 -32.906 1 79.81 627 ASN B N 1
ATOM 9946 C CA . ASN B 1 627 ? -5.359 -27.969 -33.469 1 79.81 627 ASN B CA 1
ATOM 9947 C C . ASN B 1 627 ? -4.855 -26.531 -33.438 1 79.81 627 ASN B C 1
ATOM 9949 O O . ASN B 1 627 ? -5.625 -25.594 -33.188 1 79.81 627 ASN B O 1
ATOM 9953 N N . SER B 1 628 ? -3.572 -26.312 -33.625 1 74.69 628 SER B N 1
ATOM 9954 C CA . SER B 1 628 ? -2.93 -25 -33.562 1 74.69 628 SER B CA 1
ATOM 9955 C C . SER B 1 628 ? -3.459 -24.062 -34.625 1 74.69 628 SER B C 1
ATOM 9957 O O . SER B 1 628 ? -3.432 -22.844 -34.469 1 74.69 628 SER B O 1
ATOM 9959 N N . ASP B 1 629 ? -3.975 -24.625 -35.719 1 73.38 629 ASP B N 1
ATOM 9960 C CA . ASP B 1 629 ? -4.441 -23.797 -36.844 1 73.38 629 ASP B CA 1
ATOM 9961 C C . ASP B 1 629 ? -5.898 -23.375 -36.625 1 73.38 629 ASP B C 1
ATOM 9963 O O . ASP B 1 629 ? -6.477 -22.688 -37.469 1 73.38 629 ASP B O 1
ATOM 9967 N N . GLY B 1 630 ? -6.453 -23.781 -35.531 1 76.06 630 GLY B N 1
ATOM 9968 C CA . GLY B 1 630 ? -7.82 -23.375 -35.25 1 76.06 630 GLY B CA 1
ATOM 9969 C C . GLY B 1 630 ? -8.844 -24.422 -35.656 1 76.06 630 GLY B C 1
ATOM 9970 O O . GLY B 1 630 ? -10.016 -24.312 -35.281 1 76.06 630 GLY B O 1
ATOM 9971 N N . SER B 1 631 ? -8.359 -25.438 -36.375 1 81.94 631 SER B N 1
ATOM 9972 C CA . SER B 1 631 ? -9.273 -26.5 -36.781 1 81.94 631 SER B CA 1
ATOM 9973 C C . SER B 1 631 ? -9.57 -27.438 -35.625 1 81.94 631 SER B C 1
ATOM 9975 O O . SER B 1 631 ? -8.828 -27.469 -34.625 1 81.94 631 SER B O 1
ATOM 9977 N N . PHE B 1 632 ? -10.82 -28.078 -35.625 1 88.69 632 PHE B N 1
ATOM 9978 C CA . PHE B 1 632 ? -11.188 -28.969 -34.531 1 88.69 632 PHE B CA 1
ATOM 9979 C C . PHE B 1 632 ? -11.82 -30.25 -35.094 1 88.69 632 PHE B C 1
ATOM 9981 O O . PHE B 1 632 ? -12.375 -30.266 -36.188 1 88.69 632 PHE B O 1
ATOM 9988 N N . VAL B 1 633 ? -11.633 -31.297 -34.406 1 88.25 633 VAL B N 1
ATOM 9989 C CA . VAL B 1 633 ? -12.203 -32.594 -34.75 1 88.25 633 VAL B CA 1
ATOM 9990 C C . VAL B 1 633 ? -13.016 -33.125 -33.594 1 88.25 633 VAL B C 1
ATOM 9992 O O . VAL B 1 633 ? -12.539 -33.156 -32.469 1 88.25 633 VAL B O 1
ATOM 9995 N N . TRP B 1 634 ? -14.234 -33.438 -33.844 1 89.12 634 TRP B N 1
ATOM 9996 C CA . TRP B 1 634 ? -15.109 -34.031 -32.844 1 89.12 634 TRP B CA 1
ATOM 9997 C C . TRP B 1 634 ? -15.062 -35.562 -32.938 1 89.12 634 TRP B C 1
ATOM 9999 O O . TRP B 1 634 ? -15.148 -36.156 -34.031 1 89.12 634 TRP B O 1
ATOM 10009 N N . THR B 1 635 ? -14.82 -36.188 -31.766 1 88.06 635 THR B N 1
ATOM 10010 C CA . THR B 1 635 ? -14.773 -37.656 -31.703 1 88.06 635 THR B CA 1
ATOM 10011 C C . THR B 1 635 ? -15.641 -38.156 -30.562 1 88.06 635 THR B C 1
ATOM 10013 O O . THR B 1 635 ? -15.492 -37.75 -29.406 1 88.06 635 THR B O 1
ATOM 10016 N N . PRO B 1 636 ? -16.656 -39.062 -30.906 1 88.38 636 PRO B N 1
ATOM 10017 C CA . PRO B 1 636 ? -17.391 -39.719 -29.812 1 88.38 636 PRO B CA 1
ATOM 10018 C C . PRO B 1 636 ? -16.547 -40.781 -29.078 1 88.38 636 PRO B C 1
ATOM 10020 O O . PRO B 1 636 ? -15.734 -41.469 -29.703 1 88.38 636 PRO B O 1
ATOM 10023 N N . LEU B 1 637 ? -16.453 -40.656 -27.828 1 83.88 637 LEU B N 1
ATOM 10024 C CA . LEU B 1 637 ? -15.672 -41.594 -27.031 1 83.88 637 LEU B CA 1
ATOM 10025 C C . LEU B 1 637 ? -16.547 -42.75 -26.531 1 83.88 637 LEU B C 1
ATOM 10027 O O . LEU B 1 637 ? -17.734 -42.562 -26.266 1 83.88 637 LEU B O 1
ATOM 10031 N N . ALA B 1 638 ? -16.141 -44.031 -26.891 1 65.62 638 ALA B N 1
ATOM 10032 C CA . ALA B 1 638 ? -16.891 -45.219 -26.438 1 65.62 638 ALA B CA 1
ATOM 10033 C C . ALA B 1 638 ? -17.031 -45.219 -24.922 1 65.62 638 ALA B C 1
ATOM 10035 O O . ALA B 1 638 ? -16.172 -44.719 -24.203 1 65.62 638 ALA B O 1
ATOM 10036 N N . SER B 1 639 ? -18.172 -45.094 -24.344 1 53.94 639 SER B N 1
ATOM 10037 C CA . SER B 1 639 ? -18.5 -45.125 -22.922 1 53.94 639 SER B CA 1
ATOM 10038 C C . SER B 1 639 ? -17.625 -46.125 -22.188 1 53.94 639 SER B C 1
ATOM 10040 O O . SER B 1 639 ? -17.609 -47.312 -22.516 1 53.94 639 SER B O 1
ATOM 10042 N N . VAL B 1 640 ? -16.391 -45.969 -21.969 1 44.97 640 VAL B N 1
ATOM 10043 C CA . VAL B 1 640 ? -15.781 -47 -21.156 1 44.97 640 VAL B CA 1
ATOM 10044 C C . VAL B 1 640 ? -16.594 -47.188 -19.875 1 44.97 640 VAL B C 1
ATOM 10046 O O . VAL B 1 640 ? -16.734 -46.25 -19.078 1 44.97 640 VAL B O 1
ATOM 10049 N N . THR B 1 641 ? -17.672 -47.938 -19.828 1 38.66 641 THR B N 1
ATOM 10050 C CA . THR B 1 641 ? -18.297 -48.438 -18.609 1 38.66 641 THR B CA 1
ATOM 10051 C C . THR B 1 641 ? -17.234 -48.781 -17.562 1 38.66 641 THR B C 1
ATOM 10053 O O . THR B 1 641 ? -16.234 -49.438 -17.875 1 38.66 641 THR B O 1
ATOM 10056 N N . PRO B 1 642 ? -17.234 -48.062 -16.5 1 38 642 PRO B N 1
ATOM 10057 C CA . PRO B 1 642 ? -16.406 -48.656 -15.445 1 38 642 PRO B CA 1
ATOM 10058 C C . PRO B 1 642 ? -16.469 -50.188 -15.414 1 38 642 PRO B C 1
ATOM 10060 O O . PRO B 1 642 ? -17.562 -50.75 -15.469 1 38 642 PRO B O 1
ATOM 10063 N N . CYS B 1 643 ? -15.555 -50.906 -16.078 1 27.11 643 CYS B N 1
ATOM 10064 C CA . CYS B 1 643 ? -15.547 -52.25 -15.531 1 27.11 643 CYS B CA 1
ATOM 10065 C C . CYS B 1 643 ? -15.227 -52.219 -14.039 1 27.11 643 CYS B C 1
ATOM 10067 O O . CYS B 1 643 ? -14.383 -51.438 -13.594 1 27.11 643 CYS B O 1
#

Foldseek 3Di:
DDPDPPPDPPPPPPPVCVVPPPPPDDPDDPPPPPCPDDPDVVVVPDDPDPPDPDDDQPPLPDQPQDDLVVLVVVLQCLLPVDPDPLVVLLVLLLVLLLVLLVLVVCLVVLVLVLVVLVPPPDDDPVVSVVVSVVSVVVNVVSVVSSVVSNVSSLVSLVVSLVSSLVSSLVSLVCLCPPLVVVQVVVVSPQPPVVCLSPPLSNLLSCQQRNNPDPDRHHLVSLVSNLVSLLVVLVVCCVPPLVPVVLVVVLVVLLVVLLVQLQVLLVVLLVLVVVLVVLVVVLVVLVVVCVVCVVVCVVVVVVVVSVVVSVVSVVVNVVSVVVSVVSVVSSCVSLCCLLVVQLVVQLVVLVVCVVVCVPPDPPPSSSVVSSVSSNSNSVSSSCVSVSVSSSVSSSVSSSSNVSSVVVSVCVVVPDDFPEDAAADLFKKWWFQWWADDPSRPGTQAGTDTDMAGFLAAEEEEEDPPSCPVVVVCVQVPNGGTPDTYTYFHDEFFAGEDEAAQAFDADFFFLQCLLQPPPDRDPPDPVLLVLLQVLCVLLPNVVVVVVGPRRDTDPVVVVDDRQRRLSSVLSSVVSSLYREYEYHNSRVVPDLVSLCSSLVVCSVSRYYYYYYDHDPSNVLSHQKYWYAYSVNDIDIDGDDNPPPD/DDPDPPPDPPPPPPVVCVPPPPPPDDPPPPPVPPCPDDDDVVVVPPDPDPPDPDDDPPPLPDQPQDDLVVLVVVLQCLLPVDPDPLVVLLVLLLVLLLVLLVLVVCLVVLVLVLVVLVPPPDDDPVVSVVVSVVSVVVNVVSVVSSVVSNVSSLVSLVVSLVSSLVSSLVSLVCLCPPLVVVQVVVVSPQPPVVCLSPPLSNLLSCQQRNNPDPDRHHLVSLVSNLVSLLVVLVVCCVPPLVPVVLVVVLVVLLVVLLVQLQVLLVVLLVLVVVLVVLVVVLVVLVVVCVVCVVVCVVVVVVVVSVVVSVVSVVVNVVSVVVSVVSVVSSCVSLCCLLVVQLVVQLVVLVVCVVVCVPPDPPPSSSVVSSVSSVSNSVSSNCVSVSVSSSVSSSVSSSSNVSSVVSSVCVVVPDDFPEDAAADLFKKWWFQWWADDPSRPGTQAGTDTDMAGFLAAEEEEEDPPSCLVVVVCVQVPNGGIPDTYTYFHDPFFQGEDEAAQAFDADFFFLQCLLQPPPDRDPPDPVLLVLLQVLCVLLPNVVVVVVGPRRDTDPVVVVDDRQSRLSSVLSSVVSSLYREYEYHNSRVVPDLVSLCSSLVSCSVSRYYYYHYHHDCSNVLSHQKYWYAYSVNDIDIDGDDNPPPD